Protein AF-0000000072564498 (afdb_homodimer)

Nearest PDB structures (foldseek):
  2g3o-assembly3_F  TM=2.059E-01  e=1.051E-01  Pontellina plumata
  6itx-assembly1_B  TM=1.426E-01  e=1.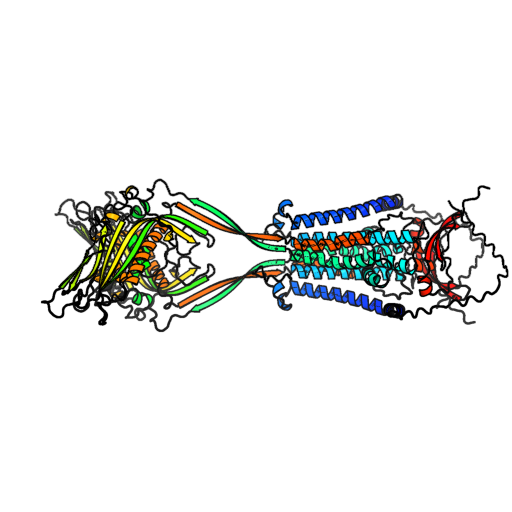597E+00  Duck adenovirus 1
  6itx-assembly2_D  TM=1.940E-01  e=3.399E+00  Duck adenovirus 1
  6itx-assembly2_D  TM=1.901E-01  e=4.416E+00  Duck adenovirus 1
  6itx-assembly1_B  TM=1.426E-01  e=2.541E+00  Duck adenovirus 1

Foldseek 3Di:
DDDDDPPPPPDPDDPDDPPPPPPPPPPVPPCPPVVVVVVVCQVPVQVVVVVLLVVLVVLLVVLLVVLLCLQPPVVVVVDVQAWFQDPDPVPNDPDYPLNVLVVSLVSNLVSLLLNLLVLLLLLLLPLQADPDLVSFDALQQSVLSQCCSPDLVSLCVCLPVHDDPLSVQLSVLSVLSVCLSVLQSVQKDKDWDKDKDKDWAAFDPVDQQQQPLLPPVFAPPDDPAGARPLLVVLLLCLLVVHFFFFAPPFADLQKKKKWKGKFKFKAKDKDWAADPLQFQAADPDQVSKDKDKDWDDDPDPPFDIDIDMWIHHQQTWFKWKFKAQGPQDFFWGIKIKMKGWALRVPPDDRTIIMIMIMTMGIFIWMWMDRHRHGIFTDNVVGDRGTPVSNPVPSPCVSCCRHRPNRVNHLRGATWGDHDPHDIRRVVRSSSDSLLDDSSNDDRVSSNVSVRSSRRSSVSSSCNVCVSRITMMMMGIDIIITMRGDSVSSVSVVSSVSSSCSSNPVRPDRDNCLSNVRPDVVVVCVQDDAAADDPPDDPVNSRQWTKHWDFDQPPVRRTDIHIYTHNDSDPPPPDDPPPD/DDDDDPPPPPDPDDPDDPPPPPPPPPPPPDCPPVVVVVVVCQVPVQVVVVVLLVVLVVLLVVLLVVLLCLQPPVVVVVDVQAWFQDPDPVPNDPDYPLNVLVVSLVSNLVSLLVNLLVLLLLLLLPLQADPDLVSFDALQQSVLSQCCSPDLVSLCVCLPVHDDPLSNLLSVLSVLSVCLSVLQSVQKDKDWDKDKDKDWAAFDPVDQQAQPLQCPVFVPDDDPATARVLLVVLLLCLLVVHFFFFAPPFADLQKKKKWKGKFKFKDKDKDWAADPLQFQAADPDQVSKDKDKDWDDDPDPPFDIDIDMWIHHQQTWQKWKFKAQGPPDFFWGIKIKMKGWALRVPPDDRTIIMIMIMTMGIFIWMWMDRHRHGIFTDNVVGDRGTPVSNPPPNPCVSCCRHRPNRVNHLRGATWGDHDPHDIRRVVRSSSDSLLDDSSNDDRVSSNVSVRSSRRSSVSSSCNVCVSRITMMMMGIDIIITMRGDSVSSVSVVSSVSSSCSSNPVRPDRDNCVSNVRPDVVVVCVQDDEAPDDPPDDPVNSRQWTKHWDFDQPPVRDTGIHIYTHNDSDPPPDDDPPPD

Solvent-accessible surface area (backbone atoms only — not comparable to full-atom values): 59892 Å² total; per-residue (Å²): 122,53,39,57,76,82,78,80,76,78,75,81,75,83,79,77,75,81,76,71,79,69,77,70,76,72,71,77,68,67,82,44,69,65,51,54,51,49,52,49,42,68,73,42,30,41,63,52,54,49,52,52,53,50,50,38,52,47,52,37,50,49,37,50,50,52,51,52,38,52,40,72,42,47,72,80,70,75,49,63,50,57,43,38,54,63,82,47,81,84,71,42,65,67,61,34,55,61,28,52,46,39,50,41,40,50,51,33,47,53,36,44,50,53,50,26,27,49,18,39,45,35,35,46,34,46,26,33,47,42,92,50,81,85,45,52,37,32,38,44,53,50,31,50,39,42,33,41,35,49,33,72,67,41,25,59,51,30,59,78,72,53,89,50,69,48,51,32,52,16,37,54,24,54,61,52,36,67,48,42,40,30,47,44,46,49,25,52,45,77,42,76,39,77,42,77,49,74,48,77,44,71,40,45,76,88,45,55,71,58,27,43,52,60,35,64,70,19,47,52,70,44,44,87,44,54,40,54,54,52,50,51,22,19,31,42,36,37,56,61,70,48,48,48,37,29,41,94,79,32,92,41,80,50,19,33,37,42,28,54,33,63,35,54,48,46,51,53,46,50,46,81,38,85,40,89,83,45,66,20,31,70,47,96,47,90,87,56,60,43,75,48,79,48,63,48,81,70,86,44,95,78,39,73,69,50,65,42,61,31,25,10,31,94,62,18,27,24,26,23,32,34,56,31,43,44,45,98,52,72,17,45,48,25,34,41,33,32,39,32,34,28,23,69,74,42,90,55,84,69,45,34,30,26,34,33,42,28,45,28,30,33,24,38,31,36,37,37,28,49,10,36,31,51,49,43,71,43,73,85,60,53,41,74,37,51,60,82,63,47,43,79,60,46,49,64,56,52,28,24,40,35,42,92,35,37,82,47,20,76,57,42,40,55,22,23,57,31,85,96,34,28,43,52,24,54,80,31,60,54,52,38,48,54,33,37,72,60,28,65,46,49,39,62,58,38,24,51,49,53,30,46,15,38,45,33,27,38,46,50,38,48,47,68,34,59,64,56,22,36,36,34,37,34,39,54,45,78,44,43,27,55,40,57,46,62,74,37,57,61,52,56,49,38,54,49,49,19,41,50,33,27,34,56,97,16,82,49,83,60,39,63,89,62,38,68,69,64,22,65,65,68,44,12,54,25,23,39,44,37,75,56,62,89,80,59,47,72,72,60,49,32,70,15,36,34,35,41,41,80,40,63,45,96,86,66,50,74,41,58,34,34,36,34,36,89,60,90,73,79,81,64,68,22,66,67,76,84,121,126,53,46,58,76,82,78,77,78,79,75,80,80,80,80,79,76,80,78,73,81,70,80,72,76,71,73,78,68,67,82,45,69,63,52,51,52,50,51,47,42,67,74,42,31,38,63,53,53,48,50,51,54,50,49,39,52,47,52,36,50,49,37,49,49,52,52,50,38,52,41,73,42,46,72,78,70,75,49,61,48,57,42,39,56,61,83,49,78,84,69,42,66,67,62,32,54,60,28,52,46,38,49,43,40,49,50,32,46,53,34,42,51,51,49,27,28,50,18,38,44,33,34,45,34,47,26,33,47,42,91,49,79,86,43,52,36,30,38,44,54,50,31,50,38,42,33,41,33,48,32,74,68,39,25,60,50,31,58,78,73,53,87,52,68,47,51,32,53,16,34,54,24,54,61,52,36,67,49,43,40,30,47,44,48,50,24,54,45,79,42,78,40,79,44,77,49,73,47,77,43,71,39,44,79,88,43,54,71,56,34,43,53,59,32,64,72,22,48,50,66,47,42,88,44,51,40,53,54,58,48,51,23,18,32,43,34,36,56,60,70,48,49,46,37,28,40,93,78,31,92,40,80,49,20,34,37,43,29,54,34,64,35,55,49,45,51,53,45,51,46,82,39,86,40,89,82,45,66,19,31,70,47,96,47,89,86,57,60,41,75,48,79,48,65,48,81,71,87,43,95,78,41,72,70,49,67,43,62,30,26,9,29,96,61,18,27,24,26,23,32,34,54,31,44,42,47,97,52,73,18,46,49,25,34,41,35,31,39,32,34,29,23,69,74,42,90,55,85,68,45,36,30,28,33,34,42,27,45,28,30,32,24,38,32,37,38,38,27,51,10,36,31,52,50,42,71,41,72,88,60,54,40,74,37,51,60,83,66,46,43,86,57,48,49,67,54,54,30,24,39,35,42,91,35,36,84,47,21,75,58,41,42,53,21,22,57,32,83,95,35,30,43,53,24,56,80,30,63,52,52,39,48,55,31,35,70,60,30,66,47,50,38,62,56,40,26,50,48,54,30,48,16,38,45,34,28,38,46,50,34,50,45,68,32,59,63,52,21,37,36,34,37,34,39,54,46,77,43,42,26,55,42,55,45,60,75,37,57,61,53,57,52,39,55,50,48,19,40,49,33,28,35,58,96,17,82,49,82,59,38,63,88,62,37,68,69,64,24,67,65,67,45,12,54,25,22,38,45,38,75,56,63,89,79,59,48,73,72,61,48,31,70,16,36,34,36,39,42,79,40,64,43,96,88,65,52,75,40,58,34,36,36,34,35,89,59,91,73,82,80,59,60,19,66,72,77,84,119

Secondary structure (DSSP, 8-state):
--------------------------------HHHHHHHHHHHTHHHHHHHHHHHHHHHHHHHHHHHHHHHH-GGGG--GGGTB--S-TTS--S--HHHHHHHHHHHHHHHHHHHHHHHHHHHHHHHHS-SSGGG-EEHHHHHHHHHHHH-HHHHHHHHHH-S-HHHHHHHHHHHHGGGHHHHHHHTEEEEEEEEEEEEEEPPPTTS-TTHIIIIIIH---BTTB---HHHHHHHHHHHTTPPPBPPTT--STTEEEEEEEEEEEEEEEEEEE--TT-TTS--SSGGG--EEEEEPPPSSTTPPP-EEEEE-SSS-B-EEEEEEE--SSTTEEEEEEEEEETTSSS--S--PEEEEEEEEEEEEEEEEEETTSPPEEEEEEEEEPPGGGS-TTS-SHHHHTTSTTGGG-TT-EEE-EETTTEEGGGG-HHHHHHH-GGG---HHHHHHHHHHHHHHHHHHHHHH-GGGSEEEEEEEEEEEEEEE-GGGGGGGHHHHHHHHHHHTTT-----TTT---S-HHHHHHT-S-BT--TT--HHHHHHSEEEEEEEE-TTS-EEEEEEEESS------------/--------------------------------HHHHHHHHHHHTHHHHHHHHHHHHHHHHHHHHHHHHHHHH-GGGG--GGGTB--S-TTT--S--HHHHHHHHHHHHHHHHHHHHHHHHHHHHHHHHS-SSGGG-EEHHHHHHHHHHHH-HHHHHHHHHH-S-HHHHHHHHHHHHGGGHHHHHHHTEEEEEEEEEEEEEEPPPTTS-TTHHHHHHHH---BTTB---HHHHHHHHHHHTTPPPBPPTT--STTEEEEEEEEEEEEEEEEEEE--TT-TTS--SSGGG-EEEEEEPPPSSTTPPP-EEEEEESSS-B-EEEEEEE--SSTTEEEEEEEEEETTSSS--S--PEEEEEEEEEEEEEEEEEETTSPPEEEEEEEEEPPTTTS-TTS-SHHHHTTSTTGGG-TT-EEE-EETTTEEGGGG-HHHHHHH-GGG---HHHHHHHHHHHHHHHHHHHHHH-GGGSEEEEEEEEEEEEEEE-GGGGGGGHHHHHHHHHHHTTT-----TTT---S-HHHHHHT-S-BT--TT--HHHHHTSEEEEEEEE-TTS-EEEEEEEESS------------

pLDDT: mean 77.88, std 19.42, range [18.39, 97.25]

Structure (mmCIF, N/CA/C/O backbone):
data_AF-0000000072564498-model_v1
#
loop_
_entity.id
_entity.type
_entity.pdbx_description
1 polymer 'Uncharacterized protein'
#
loop_
_atom_site.group_PDB
_atom_site.id
_atom_site.type_symbol
_atom_site.label_atom_id
_atom_site.label_alt_id
_atom_site.label_comp_id
_atom_site.label_asym_id
_atom_site.label_entity_id
_atom_site.label_seq_id
_atom_site.pdbx_PDB_ins_code
_atom_site.Cartn_x
_atom_site.Cartn_y
_atom_site.Cartn_z
_atom_site.occupancy
_atom_site.B_iso_or_equiv
_atom_site.auth_seq_id
_atom_site.auth_comp_id
_atom_site.auth_asym_id
_atom_site.auth_atom_id
_atom_site.pdbx_PDB_model_num
ATOM 1 N N . MET A 1 1 ? -10.602 -79.812 -14.703 1 20.38 1 MET A N 1
ATOM 2 C CA . MET A 1 1 ? -9.602 -79.5 -15.727 1 20.38 1 MET A CA 1
ATOM 3 C C . MET A 1 1 ? -10.039 -80 -17.094 1 20.38 1 MET A C 1
ATOM 5 O O . MET A 1 1 ? -10.062 -81.25 -17.312 1 20.38 1 MET A O 1
ATOM 9 N N . GLN A 1 2 ? -11.047 -79.375 -17.734 1 21.17 2 GLN A N 1
ATOM 10 C CA . GLN A 1 2 ? -11.906 -80 -18.75 1 21.17 2 GLN A CA 1
ATOM 11 C C . GLN A 1 2 ? -11.125 -80.25 -20.031 1 21.17 2 GLN A C 1
ATOM 13 O O . GLN A 1 2 ? -10.43 -79.375 -20.547 1 21.17 2 GLN A O 1
ATOM 18 N N . TYR A 1 3 ? -10.672 -81.5 -20.203 1 21.73 3 TYR A N 1
ATOM 19 C CA . TYR A 1 3 ? -9.852 -82.062 -21.297 1 21.73 3 TYR A CA 1
ATOM 20 C C . TYR A 1 3 ? -10.664 -82.125 -22.594 1 21.73 3 TYR A C 1
ATOM 22 O O . TYR A 1 3 ? -11.805 -82.562 -22.578 1 21.73 3 TYR A O 1
ATOM 30 N N . ILE A 1 4 ? -10.586 -81.188 -23.547 1 24.08 4 ILE A N 1
ATOM 31 C CA . ILE A 1 4 ? -11.391 -81.25 -24.766 1 24.08 4 ILE A CA 1
ATOM 32 C C . ILE A 1 4 ? -10.789 -82.25 -25.734 1 24.08 4 ILE A C 1
ATOM 34 O O . ILE A 1 4 ? -9.586 -82.188 -26.016 1 24.08 4 ILE A O 1
ATOM 38 N N . THR A 1 5 ? -11.289 -83.438 -25.797 1 21.02 5 THR A N 1
ATOM 39 C CA . THR A 1 5 ? -10.891 -84.375 -26.859 1 21.02 5 THR A CA 1
ATOM 40 C C . THR A 1 5 ? -11.469 -83.938 -28.203 1 21.02 5 THR A C 1
ATOM 42 O O . THR A 1 5 ? -12.672 -83.688 -28.312 1 21.02 5 THR A O 1
ATOM 45 N N . ILE A 1 6 ? -10.734 -83.312 -29.078 1 21.02 6 ILE A N 1
ATOM 46 C CA . ILE A 1 6 ? -11.086 -82.938 -30.438 1 21.02 6 ILE A CA 1
ATOM 47 C C . ILE A 1 6 ? -11.25 -84.125 -31.328 1 21.02 6 ILE A C 1
ATOM 49 O O . ILE A 1 6 ? -10.289 -84.875 -31.594 1 21.02 6 ILE A O 1
ATOM 53 N N . ASP A 1 7 ? -12.336 -85 -31.125 1 19.97 7 ASP A N 1
ATOM 54 C CA . ASP A 1 7 ? -12.555 -86.062 -32.062 1 19.97 7 ASP A CA 1
ATOM 55 C C . ASP A 1 7 ? -12.766 -85.562 -33.469 1 19.97 7 ASP A C 1
ATOM 57 O O . ASP A 1 7 ? -13.617 -84.688 -33.719 1 19.97 7 ASP A O 1
ATOM 61 N N . SER A 1 8 ? -11.781 -85.688 -34.375 1 20 8 SER A N 1
ATOM 62 C CA . SER A 1 8 ? -11.695 -85.438 -35.812 1 20 8 SER A CA 1
ATOM 63 C C . SER A 1 8 ? -12.648 -86.375 -36.594 1 20 8 SER A C 1
ATOM 65 O O . SER A 1 8 ? -12.258 -87.438 -37.062 1 20 8 SER A O 1
ATOM 67 N N . CYS A 1 9 ? -13.852 -86.688 -36.094 1 20.2 9 CYS A N 1
ATOM 68 C CA . CYS A 1 9 ? -14.547 -87.562 -37.062 1 20.2 9 CYS A CA 1
ATOM 69 C C . CYS A 1 9 ? -14.828 -86.812 -38.375 1 20.2 9 CYS A C 1
ATOM 71 O O . CYS A 1 9 ? -15.625 -85.875 -38.375 1 20.2 9 CYS A O 1
ATOM 73 N N . PHE A 1 10 ? -13.898 -86.625 -39.344 1 19.61 10 PHE A N 1
ATOM 74 C CA . PHE A 1 10 ? -14 -86.188 -40.719 1 19.61 10 PHE A CA 1
ATOM 75 C C . PHE A 1 10 ? -14.984 -87.062 -41.531 1 19.61 10 PHE A C 1
ATOM 77 O O . PHE A 1 10 ? -14.586 -87.875 -42.312 1 19.61 10 PHE A O 1
ATOM 84 N N . ASP A 1 11 ? -16.109 -87.5 -40.938 1 18.75 11 ASP A N 1
ATOM 85 C CA . ASP A 1 11 ? -16.875 -88.25 -41.906 1 18.75 11 ASP A CA 1
ATOM 86 C C . ASP A 1 11 ? -17.312 -87.438 -43.094 1 18.75 11 ASP A C 1
ATOM 88 O O . ASP A 1 11 ? -17.594 -86.25 -42.938 1 18.75 11 ASP A O 1
ATOM 92 N N . HIS A 1 12 ? -17.125 -87.938 -44.438 1 19.89 12 HIS A N 1
ATOM 93 C CA . HIS A 1 12 ? -17.266 -87.562 -45.844 1 19.89 12 HIS A CA 1
ATOM 94 C C . HIS A 1 12 ? -18.719 -87.25 -46.188 1 19.89 12 HIS A C 1
ATOM 96 O O . HIS A 1 12 ? -19.047 -87 -47.375 1 19.89 12 HIS A O 1
ATOM 102 N N . GLY A 1 13 ? -19.75 -87.438 -45.312 1 19.31 13 GLY A N 1
ATOM 103 C CA . GLY A 1 13 ? -20.984 -87.75 -46.031 1 19.31 13 GLY A CA 1
ATOM 104 C C . GLY A 1 13 ? -21.453 -86.625 -46.906 1 19.31 13 GLY A C 1
ATOM 105 O O . GLY A 1 13 ? -20.953 -85.5 -46.781 1 19.31 13 GLY A O 1
ATOM 106 N N . HIS A 1 14 ? -22.281 -86.875 -48 1 20.45 14 HIS A N 1
ATOM 107 C CA . HIS A 1 14 ? -22.906 -86.312 -49.219 1 20.45 14 HIS A CA 1
ATOM 108 C C . HIS A 1 14 ? -23.875 -85.188 -48.844 1 20.45 14 HIS A C 1
ATOM 110 O O . HIS A 1 14 ? -25.031 -85.438 -48.531 1 20.45 14 HIS A O 1
ATOM 116 N N . ILE A 1 15 ? -23.672 -84.312 -47.906 1 19.33 15 ILE A N 1
ATOM 117 C CA . ILE A 1 15 ? -24.766 -83.438 -47.625 1 19.33 15 ILE A CA 1
ATOM 118 C C . ILE A 1 15 ? -25.141 -82.625 -48.875 1 19.33 15 ILE A C 1
ATOM 120 O O . ILE A 1 15 ? -24.266 -82.062 -49.531 1 19.33 15 ILE A O 1
ATOM 124 N N . SER A 1 16 ? -26.375 -82.875 -49.406 1 19.5 16 SER A N 1
ATOM 125 C CA . SER A 1 16 ? -27.125 -82.312 -50.531 1 19.5 16 SER A CA 1
ATOM 126 C C . SER A 1 16 ? -27.109 -80.812 -50.562 1 19.5 16 SER A C 1
ATOM 128 O O . SER A 1 16 ? -26.875 -80.188 -49.531 1 19.5 16 SER A O 1
ATOM 130 N N . SER A 1 17 ? -27.188 -80.188 -51.844 1 19.58 17 SER A N 1
ATOM 131 C CA . SER A 1 17 ? -26.938 -78.938 -52.562 1 19.58 17 SER A CA 1
ATOM 132 C C . SER A 1 17 ? -27.922 -77.812 -52.156 1 19.58 17 SER A C 1
ATOM 134 O O . SER A 1 17 ? -28.094 -76.875 -52.875 1 19.58 17 SER A O 1
ATOM 136 N N . TRP A 1 18 ? -28.719 -77.938 -51.062 1 20.91 18 TRP A N 1
ATOM 137 C CA . TRP A 1 18 ? -29.75 -76.875 -51.156 1 20.91 18 TRP A CA 1
ATOM 138 C C . TRP A 1 18 ? -29.109 -75.5 -51.344 1 20.91 18 TRP A C 1
ATOM 140 O O . TRP A 1 18 ? -28.125 -75.188 -50.656 1 20.91 18 TRP A O 1
ATOM 150 N N . ALA A 1 19 ? -29.391 -74.938 -52.531 1 20.05 19 ALA A N 1
ATOM 151 C CA . ALA A 1 19 ? -29.031 -73.625 -53.188 1 20.05 19 ALA A CA 1
ATOM 152 C C . ALA A 1 19 ? -29.344 -72.438 -52.281 1 20.05 19 ALA A C 1
ATOM 154 O O . ALA A 1 19 ? -30.516 -72.062 -52.156 1 20.05 19 ALA A O 1
ATOM 155 N N . ARG A 1 20 ? -29.25 -72.562 -50.938 1 21.84 20 ARG A N 1
ATOM 156 C CA . ARG A 1 20 ? -29.719 -71.312 -50.25 1 21.84 20 ARG A CA 1
ATOM 157 C C . ARG A 1 20 ? -29.047 -70.062 -50.812 1 21.84 20 ARG A C 1
ATOM 159 O O . ARG A 1 20 ? -27.828 -70 -50.906 1 21.84 20 ARG A O 1
ATOM 166 N N . SER A 1 21 ? -29.781 -69.375 -51.781 1 20.39 21 SER A N 1
ATOM 167 C CA . SER A 1 21 ? -29.516 -68.062 -52.312 1 20.39 21 SER A CA 1
ATOM 168 C C . SER A 1 21 ? -29.109 -67.062 -51.219 1 20.39 21 SER A C 1
ATOM 170 O O . SER A 1 21 ? -29.906 -66.75 -50.344 1 20.39 21 SER A O 1
ATOM 172 N N . SER A 1 22 ? -28.016 -67.312 -50.656 1 19.55 22 SER A N 1
ATOM 173 C CA . SER A 1 22 ? -27.5 -66.438 -49.625 1 19.55 22 SER A CA 1
ATOM 174 C C . SER A 1 22 ? -27.406 -65 -50.156 1 19.55 22 SER A C 1
ATOM 176 O O . SER A 1 22 ? -26.672 -64.75 -51.125 1 19.55 22 SER A O 1
ATOM 178 N N . ILE A 1 23 ? -28.547 -64.25 -50.188 1 20.84 23 ILE A N 1
ATOM 179 C CA . ILE A 1 23 ? -28.531 -62.812 -50.438 1 20.84 23 ILE A CA 1
ATOM 180 C C . ILE A 1 23 ? -27.406 -62.156 -49.656 1 20.84 23 ILE A C 1
ATOM 182 O O . ILE A 1 23 ? -27.391 -62.188 -48.438 1 20.84 23 ILE A O 1
ATOM 186 N N . THR A 1 24 ? -26.219 -62.312 -50.188 1 21.09 24 THR A N 1
ATOM 187 C CA . THR A 1 24 ? -25.047 -61.562 -49.75 1 21.09 24 THR A CA 1
ATOM 188 C C . THR A 1 24 ? -25.359 -60.062 -49.688 1 21.09 24 THR A C 1
ATOM 190 O O . THR A 1 24 ? -25.625 -59.438 -50.688 1 21.09 24 THR A O 1
ATOM 193 N N . LEU A 1 25 ? -26.234 -59.688 -48.688 1 21.72 25 LEU A N 1
ATOM 194 C CA . LEU A 1 25 ? -26.328 -58.25 -48.5 1 21.72 25 LEU A CA 1
ATOM 195 C C . LEU A 1 25 ? -24.953 -57.594 -48.594 1 21.72 25 LEU A C 1
ATOM 197 O O . LEU A 1 25 ? -24.047 -57.938 -47.844 1 21.72 25 LEU A O 1
ATOM 201 N N . CYS A 1 26 ? -24.531 -57.281 -49.781 1 23.16 26 CYS A N 1
ATOM 202 C CA . CYS A 1 26 ? -23.469 -56.312 -50.156 1 23.16 26 CYS A CA 1
ATOM 203 C C . CYS A 1 26 ? -23.5 -55.094 -49.219 1 23.16 26 CYS A C 1
ATOM 205 O O . CYS A 1 26 ? -24.375 -54.25 -49.375 1 23.16 26 CYS A O 1
ATOM 207 N N . CYS A 1 27 ? -23.453 -55.312 -47.938 1 26.12 27 CYS A N 1
ATOM 208 C CA . CYS A 1 27 ? -23.234 -54.094 -47.156 1 26.12 27 CYS A CA 1
ATOM 209 C C . CYS A 1 27 ? -22.234 -53.188 -47.844 1 26.12 27 CYS A C 1
ATOM 211 O O . CYS A 1 27 ? -21.094 -53.594 -48.125 1 26.12 27 CYS A O 1
ATOM 213 N N . SER A 1 28 ? -22.594 -52.406 -48.812 1 27.97 28 SER A N 1
ATOM 214 C CA . SER A 1 28 ? -21.891 -51.25 -49.344 1 27.97 28 SER A CA 1
ATOM 215 C C . SER A 1 28 ? -21.125 -50.531 -48.25 1 27.97 28 SER A C 1
ATOM 217 O O . SER A 1 28 ? -21.719 -49.812 -47.406 1 27.97 28 SER A O 1
ATOM 219 N N . HIS A 1 29 ? -20.266 -51.188 -47.562 1 30.09 29 HIS A N 1
ATOM 220 C CA . HIS A 1 29 ? -19.375 -50.5 -46.625 1 30.09 29 HIS A CA 1
ATOM 221 C C . HIS A 1 29 ? -18.719 -49.281 -47.281 1 30.09 29 HIS A C 1
ATOM 223 O O . HIS A 1 29 ? -18.109 -49.406 -48.344 1 30.09 29 HIS A O 1
ATOM 229 N N . ARG A 1 30 ? -19.312 -48.156 -47.219 1 36.09 30 ARG A N 1
ATOM 230 C CA . ARG A 1 30 ? -18.641 -46.875 -47.469 1 36.09 30 ARG A CA 1
ATOM 231 C C . ARG A 1 30 ? -17.156 -46.969 -47.094 1 36.09 30 ARG A C 1
ATOM 233 O O . ARG A 1 30 ? -16.812 -47.438 -46 1 36.09 30 ARG A O 1
ATOM 240 N N . PRO A 1 31 ? -16.328 -46.969 -48.031 1 42.12 31 PRO A N 1
ATOM 241 C CA . PRO A 1 31 ? -14.898 -46.938 -47.719 1 42.12 31 PRO A CA 1
ATOM 242 C C . PRO A 1 31 ? -14.547 -45.969 -46.594 1 42.12 31 PRO A C 1
ATOM 244 O O . PRO A 1 31 ? -14.664 -44.75 -46.781 1 42.12 31 PRO A O 1
ATOM 247 N N . ASP A 1 32 ? -14.945 -46.125 -45.344 1 42.97 32 ASP A N 1
ATOM 248 C CA . ASP A 1 32 ? -14.867 -45.219 -44.219 1 42.97 32 ASP A CA 1
ATOM 249 C C . ASP A 1 32 ? -13.469 -44.625 -44.094 1 42.97 32 ASP A C 1
ATOM 251 O O . ASP A 1 32 ? -12.477 -45.25 -44.438 1 42.97 32 ASP A O 1
ATOM 255 N N . ALA A 1 33 ? -13.391 -43.219 -44.219 1 51.06 33 ALA A N 1
ATOM 256 C CA . ALA A 1 33 ? -12.219 -42.375 -44 1 51.06 33 ALA A CA 1
ATOM 257 C C . ALA A 1 33 ? -11.203 -43.094 -43.125 1 51.06 33 ALA A C 1
ATOM 259 O O . ALA A 1 33 ? -9.992 -42.969 -43.312 1 51.06 33 ALA A O 1
ATOM 260 N N . MET A 1 34 ? -11.672 -43.781 -42.281 1 53.41 34 MET A N 1
ATOM 261 C CA . MET A 1 34 ? -10.789 -44.531 -41.375 1 53.41 34 MET A CA 1
ATOM 262 C C . MET A 1 34 ? -10.086 -45.656 -42.094 1 53.41 34 MET A C 1
ATOM 264 O O . MET A 1 34 ? -8.938 -45.969 -41.781 1 53.41 34 MET A O 1
ATOM 268 N N . ASP A 1 35 ? -10.812 -46.219 -43.125 1 54.81 35 ASP A N 1
ATOM 269 C CA . ASP A 1 35 ? -10.164 -47.25 -43.906 1 54.81 35 ASP A CA 1
ATOM 270 C C . ASP A 1 35 ? -9.055 -46.688 -44.781 1 54.81 35 ASP A C 1
ATOM 272 O O . ASP A 1 35 ? -7.988 -47.281 -44.938 1 54.81 35 ASP A O 1
ATOM 276 N N . PHE A 1 36 ? -9.352 -45.531 -45.312 1 57.78 36 PHE A N 1
ATOM 277 C CA . PHE A 1 36 ? -8.297 -44.875 -46.062 1 57.78 36 PHE A CA 1
ATOM 278 C C . PHE A 1 36 ? -7.09 -44.562 -45.188 1 57.78 36 PHE A C 1
ATOM 280 O O . PHE A 1 36 ? -5.949 -44.812 -45.594 1 57.78 36 PHE A O 1
ATOM 287 N N . PHE A 1 37 ? -7.359 -44.062 -44.031 1 62.25 37 PHE A N 1
ATOM 288 C CA . PHE A 1 37 ? -6.266 -43.719 -43.125 1 62.25 37 PHE A CA 1
ATOM 289 C C . PHE A 1 37 ? -5.488 -44.938 -42.688 1 62.25 37 PHE A C 1
ATOM 291 O O . PHE A 1 37 ? -4.258 -44.906 -42.625 1 62.25 37 PHE A O 1
ATOM 298 N N . THR A 1 38 ? -6.215 -45.969 -42.562 1 63.09 38 THR A N 1
ATOM 299 C CA . THR A 1 38 ? -5.551 -47.219 -42.156 1 63.09 38 THR A CA 1
ATOM 300 C C . THR A 1 38 ? -4.742 -47.781 -43.312 1 63.09 38 THR A C 1
ATOM 302 O O . THR A 1 38 ? -3.637 -48.281 -43.125 1 63.09 38 THR A O 1
ATOM 305 N N . ARG A 1 39 ? -5.266 -47.719 -44.531 1 63.72 39 ARG A N 1
ATOM 306 C CA . ARG A 1 39 ? -4.527 -48.188 -45.688 1 63.72 39 ARG A CA 1
ATOM 307 C C . ARG A 1 39 ? -3.295 -47.312 -45.969 1 63.72 39 ARG A C 1
ATOM 309 O O . ARG A 1 39 ? -2.223 -47.844 -46.281 1 63.72 39 ARG A O 1
ATOM 316 N N . PHE A 1 40 ? -3.527 -46.062 -45.812 1 69.62 40 PHE A N 1
ATOM 317 C CA . PHE A 1 40 ? -2.412 -45.125 -46 1 69.62 40 PHE A CA 1
ATOM 318 C C . PHE A 1 40 ? -1.339 -45.375 -44.938 1 69.62 40 PHE A C 1
ATOM 320 O O . PHE A 1 40 ? -0.149 -45.406 -45.25 1 69.62 40 PHE A O 1
ATOM 327 N N . TYR A 1 41 ? -1.776 -45.562 -43.75 1 67.81 41 TYR A N 1
ATOM 328 C CA . TYR A 1 41 ? -0.827 -45.812 -42.656 1 67.81 41 TYR A CA 1
ATOM 329 C C . TYR A 1 41 ? -0.068 -47.125 -42.906 1 67.81 41 TYR A C 1
ATOM 331 O O . TYR A 1 41 ? 1.14 -47.188 -42.656 1 67.81 41 TYR A O 1
ATOM 339 N N . THR A 1 42 ? -0.736 -48.062 -43.406 1 67.12 42 THR A N 1
ATOM 340 C CA . THR A 1 42 ? -0.085 -49.344 -43.625 1 67.12 42 THR A CA 1
ATOM 341 C C . THR A 1 42 ? 0.891 -49.281 -44.812 1 67.12 42 THR A C 1
ATOM 343 O O . THR A 1 42 ? 1.95 -49.906 -44.781 1 67.12 42 THR A O 1
ATOM 346 N N . ALA A 1 43 ? 0.514 -48.438 -45.812 1 66.19 43 ALA A N 1
ATOM 347 C CA . ALA A 1 43 ? 1.39 -48.344 -47 1 66.19 43 ALA A CA 1
ATOM 348 C C . ALA A 1 43 ? 2.604 -47.469 -46.688 1 66.19 43 ALA A C 1
ATOM 350 O O . ALA A 1 43 ? 3.705 -47.719 -47.156 1 66.19 43 ALA A O 1
ATOM 351 N N . TYR A 1 44 ? 2.402 -46.469 -45.938 1 78.62 44 TYR A N 1
ATOM 352 C CA . TYR A 1 44 ? 3.475 -45.5 -45.656 1 78.62 44 TYR A CA 1
ATOM 353 C C . TYR A 1 44 ? 3.771 -45.469 -44.156 1 78.62 44 TYR A C 1
ATOM 355 O O . TYR A 1 44 ? 3.938 -44.375 -43.594 1 78.62 44 TYR A O 1
ATOM 363 N N . SER A 1 45 ? 3.867 -46.531 -43.625 1 82.06 45 SER A N 1
ATOM 364 C CA . SER A 1 45 ? 4.02 -46.625 -42.156 1 82.06 45 SER A CA 1
ATOM 365 C C . SER A 1 45 ? 5.34 -46 -41.719 1 82.06 45 SER A C 1
ATOM 367 O O . SER A 1 45 ? 5.371 -45.25 -40.75 1 82.06 45 SER A O 1
ATOM 369 N N . ARG A 1 46 ? 6.375 -46.188 -42.406 1 86.81 46 ARG A N 1
ATOM 370 C CA . ARG A 1 46 ? 7.676 -45.688 -41.969 1 86.81 46 ARG A CA 1
ATOM 371 C C . ARG A 1 46 ? 7.75 -44.156 -42.031 1 86.81 46 ARG A C 1
ATOM 373 O O . ARG A 1 46 ? 8.086 -43.5 -41.062 1 86.81 46 ARG A O 1
ATOM 380 N N . PRO A 1 47 ? 7.348 -43.531 -43.156 1 88.12 47 PRO A N 1
ATOM 381 C CA . PRO A 1 47 ? 7.395 -42.062 -43.188 1 88.12 47 PRO A CA 1
ATOM 382 C C . PRO A 1 47 ? 6.465 -41.406 -42.156 1 88.12 47 PRO A C 1
ATOM 384 O O . PRO A 1 47 ? 6.785 -40.375 -41.594 1 88.12 47 PRO A O 1
ATOM 387 N N . VAL A 1 48 ? 5.363 -41.938 -41.875 1 83.94 48 VAL A N 1
ATOM 388 C CA . VAL A 1 48 ? 4.438 -41.375 -40.906 1 83.94 48 VAL A CA 1
ATOM 389 C C . VAL A 1 48 ? 5.07 -41.438 -39.5 1 83.94 48 VAL A C 1
ATOM 391 O O . VAL A 1 48 ? 4.973 -40.469 -38.75 1 83.94 48 VAL A O 1
ATOM 394 N N . LYS A 1 49 ? 5.691 -42.5 -39.219 1 87.12 49 LYS A N 1
ATOM 395 C CA . LYS A 1 49 ? 6.348 -42.625 -37.906 1 87.12 49 LYS A CA 1
ATOM 396 C C . LYS A 1 49 ? 7.516 -41.656 -37.781 1 87.12 49 LYS A C 1
ATOM 398 O O . LYS A 1 49 ? 7.773 -41.094 -36.719 1 87.12 49 LYS A O 1
ATOM 403 N N . VAL A 1 50 ? 8.133 -41.438 -38.875 1 89 50 VAL A N 1
ATOM 404 C CA . VAL A 1 50 ? 9.211 -40.438 -38.875 1 89 50 VAL A CA 1
ATOM 405 C C . VAL A 1 50 ? 8.641 -39.062 -38.656 1 89 50 VAL A C 1
ATOM 407 O O . VAL A 1 50 ? 9.188 -38.25 -37.875 1 89 50 VAL A O 1
ATOM 410 N N . ALA A 1 51 ? 7.535 -38.75 -39.312 1 89.69 51 ALA A N 1
ATOM 411 C CA . ALA A 1 51 ? 6.891 -37.438 -39.156 1 89.69 51 ALA A CA 1
ATOM 412 C C . ALA A 1 51 ? 6.43 -37.25 -37.719 1 89.69 51 ALA A C 1
ATOM 414 O O . ALA A 1 51 ? 6.539 -36.125 -37.188 1 89.69 51 ALA A O 1
ATOM 415 N N . ILE A 1 52 ? 5.98 -38.219 -37.031 1 86.75 52 ILE A N 1
ATOM 416 C CA . ILE A 1 52 ? 5.516 -38.125 -35.656 1 86.75 52 ILE A CA 1
ATOM 417 C C . ILE A 1 52 ? 6.703 -37.875 -34.719 1 86.75 52 ILE A C 1
ATOM 419 O O . ILE A 1 52 ? 6.633 -37.031 -33.844 1 86.75 52 ILE A O 1
ATOM 423 N N . SER A 1 53 ? 7.77 -38.531 -35.031 1 89.69 53 SER A N 1
ATOM 424 C CA . SER A 1 53 ? 8.945 -38.375 -34.188 1 89.69 53 SER A CA 1
ATOM 425 C C . SER A 1 53 ? 9.539 -36.969 -34.344 1 89.69 53 SER A C 1
ATOM 427 O O . SER A 1 53 ? 9.938 -36.344 -33.375 1 89.69 53 SER A O 1
ATOM 429 N N . ILE A 1 54 ? 9.461 -36.5 -35.531 1 92.12 54 ILE A N 1
ATOM 430 C CA . ILE A 1 54 ? 9.977 -35.156 -35.781 1 92.12 54 ILE A CA 1
ATOM 431 C C . ILE A 1 54 ? 9.039 -34.125 -35.156 1 92.12 54 ILE A C 1
ATOM 433 O O . ILE A 1 54 ? 9.492 -33.125 -34.594 1 92.12 54 ILE A O 1
ATOM 437 N N . SER A 1 55 ? 7.797 -34.312 -35.281 1 92.75 55 SER A N 1
ATOM 438 C CA . SER A 1 55 ? 6.828 -33.406 -34.688 1 92.75 55 SER A CA 1
ATOM 439 C C . SER A 1 55 ? 6.984 -33.344 -33.188 1 92.75 55 SER A C 1
ATOM 441 O O . SER A 1 55 ? 6.891 -32.281 -32.594 1 92.75 55 SER A O 1
ATOM 443 N N . LEU A 1 56 ? 7.203 -34.469 -32.594 1 92.31 56 LEU A N 1
ATOM 444 C CA . LEU A 1 56 ? 7.402 -34.5 -31.156 1 92.31 56 LEU A CA 1
ATOM 445 C C . LEU A 1 56 ? 8.68 -33.75 -30.766 1 92.31 56 LEU A C 1
ATOM 447 O O . LEU A 1 56 ? 8.695 -33 -29.797 1 92.31 56 LEU A O 1
ATOM 451 N N . ALA A 1 57 ? 9.68 -33.938 -31.562 1 93.38 57 ALA A N 1
ATOM 452 C CA . ALA A 1 57 ? 10.93 -33.219 -31.312 1 93.38 57 ALA A CA 1
ATOM 453 C C . ALA A 1 57 ? 10.742 -31.703 -31.453 1 93.38 57 ALA A C 1
ATOM 455 O O . ALA A 1 57 ? 11.289 -30.922 -30.672 1 93.38 57 ALA A O 1
ATOM 456 N N . LEU A 1 58 ? 9.891 -31.344 -32.375 1 95.12 58 LEU A N 1
ATOM 457 C CA . LEU A 1 58 ? 9.633 -29.922 -32.594 1 95.12 58 LEU A CA 1
ATOM 458 C C . LEU A 1 58 ? 8.797 -29.344 -31.453 1 95.12 58 LEU A C 1
ATOM 460 O O . LEU A 1 58 ? 9.016 -28.203 -31.031 1 95.12 58 LEU A O 1
ATOM 464 N N . VAL A 1 59 ? 7.836 -30.062 -30.969 1 94.25 59 VAL A N 1
ATOM 465 C CA . VAL A 1 59 ? 7.012 -29.609 -29.859 1 94.25 59 VAL A CA 1
ATOM 466 C C . VAL A 1 59 ? 7.879 -29.422 -28.625 1 94.25 59 VAL A C 1
ATOM 468 O O . VAL A 1 59 ? 7.707 -28.453 -27.875 1 94.25 59 VAL A O 1
ATOM 471 N N . ILE A 1 60 ? 8.805 -30.297 -28.438 1 95.19 60 ILE A N 1
ATOM 472 C CA . ILE A 1 60 ? 9.719 -30.188 -27.297 1 95.19 60 ILE A CA 1
ATOM 473 C C . ILE A 1 60 ? 10.586 -28.938 -27.469 1 95.19 60 ILE A C 1
ATOM 475 O O . ILE A 1 60 ? 10.734 -28.156 -26.531 1 95.19 60 ILE A O 1
ATOM 479 N N . LEU A 1 61 ? 11.102 -28.734 -28.688 1 95.44 61 LEU A N 1
ATOM 480 C CA . LEU A 1 61 ? 11.938 -27.578 -28.953 1 95.44 61 LEU A CA 1
ATOM 481 C C . LEU A 1 61 ? 11.148 -26.281 -28.766 1 95.44 61 LEU A C 1
ATOM 483 O O . LEU A 1 61 ? 11.656 -25.312 -28.203 1 95.44 61 LEU A O 1
ATOM 487 N N . PHE A 1 62 ? 9.953 -26.312 -29.188 1 95.88 62 PHE A N 1
ATOM 488 C CA . PHE A 1 62 ? 9.102 -25.141 -29.062 1 95.88 62 PHE A CA 1
ATOM 489 C C . PHE A 1 62 ? 8.82 -24.828 -27.594 1 95.88 62 PHE A C 1
ATOM 491 O O . PHE A 1 62 ? 8.828 -23.672 -27.188 1 95.88 62 PHE A O 1
ATOM 498 N N . ALA A 1 63 ? 8.539 -25.828 -26.844 1 95.75 63 ALA A N 1
ATOM 499 C CA . ALA A 1 63 ? 8.297 -25.625 -25.422 1 95.75 63 ALA A CA 1
ATOM 500 C C . ALA A 1 63 ? 9.539 -25.078 -24.719 1 95.75 63 ALA A C 1
ATOM 502 O O . ALA A 1 63 ? 9.438 -24.188 -23.875 1 95.75 63 ALA A O 1
ATOM 503 N N . TYR A 1 64 ? 10.711 -25.531 -25.156 1 96 64 TYR A N 1
ATOM 504 C CA . TYR A 1 64 ? 11.961 -25.016 -24.594 1 96 64 TYR A CA 1
ATOM 505 C C . TYR A 1 64 ? 12.148 -23.547 -24.938 1 96 64 TYR A C 1
ATOM 507 O O . TYR A 1 64 ? 12.445 -22.734 -24.047 1 96 64 TYR A O 1
ATOM 515 N N . ILE A 1 65 ? 11.875 -23.234 -26.109 1 95.69 65 ILE A N 1
ATOM 516 C CA . ILE A 1 65 ? 12.078 -21.859 -26.562 1 95.69 65 ILE A CA 1
ATOM 517 C C . ILE A 1 65 ? 11.125 -20.938 -25.812 1 95.69 65 ILE A C 1
ATOM 519 O O . ILE A 1 65 ? 11.531 -19.891 -25.312 1 95.69 65 ILE A O 1
ATOM 523 N N . LEU A 1 66 ? 9.938 -21.297 -25.703 1 96.06 66 LEU A N 1
ATOM 524 C CA . LEU A 1 66 ? 8.945 -20.453 -25.047 1 96.06 66 LEU A CA 1
ATOM 525 C C . LEU A 1 66 ? 9.25 -20.297 -23.562 1 96.06 66 LEU A C 1
ATOM 527 O O . LEU A 1 66 ? 9.109 -19.203 -23.016 1 96.06 66 LEU A O 1
ATOM 531 N N . LEU A 1 67 ? 9.688 -21.328 -22.953 1 96.31 67 LEU A N 1
ATOM 532 C CA . LEU A 1 67 ? 10.016 -21.25 -21.531 1 96.31 67 LEU A CA 1
ATOM 533 C C . LEU A 1 67 ? 11.25 -20.375 -21.312 1 96.31 67 LEU A C 1
ATOM 535 O O . LEU A 1 67 ? 11.281 -19.562 -20.391 1 96.31 67 LEU A O 1
ATOM 539 N N . ILE A 1 68 ? 12.211 -20.547 -22.172 1 95.31 68 ILE A N 1
ATOM 540 C CA . ILE A 1 68 ? 13.43 -19.766 -22.031 1 95.31 68 ILE A CA 1
ATOM 541 C C . ILE A 1 68 ? 13.125 -18.281 -22.297 1 95.31 68 ILE A C 1
ATOM 543 O O . ILE A 1 68 ? 13.562 -17.406 -21.547 1 95.31 68 ILE A O 1
ATOM 547 N N . VAL A 1 69 ? 12.312 -18 -23.234 1 95.19 69 VAL A N 1
ATOM 548 C CA . VAL A 1 69 ? 11.961 -16.625 -23.547 1 95.19 69 VAL A CA 1
ATOM 549 C C . VAL A 1 69 ? 11.133 -16.031 -22.406 1 95.19 69 VAL A C 1
ATOM 551 O O . VAL A 1 69 ? 11.312 -14.875 -22.047 1 95.19 69 VAL A O 1
ATOM 554 N N . LEU A 1 70 ? 10.297 -16.734 -21.844 1 95.06 70 LEU A N 1
ATOM 555 C CA . LEU A 1 70 ? 9.438 -16.266 -20.766 1 95.06 70 LEU A CA 1
ATOM 556 C C . LEU A 1 70 ? 10.273 -15.859 -19.547 1 95.06 70 LEU A C 1
ATOM 558 O O . LEU A 1 70 ? 9.992 -14.844 -18.906 1 95.06 70 LEU A O 1
ATOM 562 N N . PHE A 1 71 ? 11.32 -16.594 -19.234 1 95.12 71 PHE A N 1
ATOM 563 C CA . PHE A 1 71 ? 12.094 -16.344 -18.031 1 95.12 71 PHE A CA 1
ATOM 564 C C . PHE A 1 71 ? 13.211 -15.344 -18.297 1 95.12 71 PHE A C 1
ATOM 566 O O . PHE A 1 71 ? 13.719 -14.703 -17.375 1 95.12 71 PHE A O 1
ATOM 573 N N . THR A 1 72 ? 13.656 -15.164 -19.547 1 92.88 72 THR A N 1
ATOM 574 C CA . THR A 1 72 ? 14.75 -14.258 -19.844 1 92.88 72 THR A CA 1
ATOM 575 C C . THR A 1 72 ? 14.227 -12.914 -20.359 1 92.88 72 THR A C 1
ATOM 577 O O . THR A 1 72 ? 14.711 -11.859 -19.953 1 92.88 72 THR A O 1
ATOM 580 N N . SER A 1 73 ? 13.305 -12.984 -21.25 1 93.81 73 SER A N 1
ATOM 581 C CA . SER A 1 73 ? 12.758 -11.766 -21.828 1 93.81 73 SER A CA 1
ATOM 582 C C . SER A 1 73 ? 11.25 -11.859 -22.016 1 93.81 73 SER A C 1
ATOM 584 O O . SER A 1 73 ? 10.758 -11.93 -23.141 1 93.81 73 SER A O 1
ATOM 586 N N . PRO A 1 74 ? 10.578 -11.789 -20.906 1 90.94 74 PRO A N 1
ATOM 587 C CA . PRO A 1 74 ? 9.125 -11.906 -21.016 1 90.94 74 PRO A CA 1
ATOM 588 C C . PRO A 1 74 ? 8.492 -10.781 -21.828 1 90.94 74 PRO A C 1
ATOM 590 O O . PRO A 1 74 ? 7.406 -10.953 -22.375 1 90.94 74 PRO A O 1
ATOM 593 N N . GLN A 1 75 ? 9.117 -9.664 -22.031 1 90.19 75 GLN A N 1
ATOM 594 C CA . GLN A 1 75 ? 8.594 -8.539 -22.797 1 90.19 75 GLN A CA 1
ATOM 595 C C . GLN A 1 75 ? 8.508 -8.867 -24.281 1 90.19 75 GLN A C 1
ATOM 597 O O . GLN A 1 75 ? 7.699 -8.281 -25 1 90.19 75 GLN A O 1
ATOM 602 N N . ALA A 1 76 ? 9.32 -9.75 -24.688 1 88.81 76 ALA A N 1
ATOM 603 C CA . ALA A 1 76 ? 9.352 -10.133 -26.094 1 88.81 76 ALA A CA 1
ATOM 604 C C . ALA A 1 76 ? 8.039 -10.789 -26.516 1 88.81 76 ALA A C 1
ATOM 606 O O . ALA A 1 76 ? 7.676 -10.766 -27.688 1 88.81 76 ALA A O 1
ATOM 607 N N . LEU A 1 77 ? 7.289 -11.367 -25.562 1 90.25 77 LEU A N 1
ATOM 608 C CA . LEU A 1 77 ? 6.043 -12.055 -25.875 1 90.25 77 LEU A CA 1
ATOM 609 C C . LEU A 1 77 ? 4.891 -11.062 -26 1 90.25 77 LEU A C 1
ATOM 611 O O . LEU A 1 77 ? 3.826 -11.406 -26.516 1 90.25 77 LEU A O 1
ATOM 615 N N . HIS A 1 78 ? 4.922 -9.812 -25.641 1 87.69 78 HIS A N 1
ATOM 616 C CA . HIS A 1 78 ? 3.967 -8.719 -25.75 1 87.69 78 HIS A CA 1
ATOM 617 C C . HIS A 1 78 ? 2.623 -9.102 -25.125 1 87.69 78 HIS A C 1
ATOM 619 O O . HIS A 1 78 ? 1.572 -8.852 -25.734 1 87.69 78 HIS A O 1
ATOM 625 N N . ILE A 1 79 ? 2.609 -9.867 -24.062 1 86.62 79 ILE A N 1
ATOM 626 C CA . ILE A 1 79 ? 1.409 -10.219 -23.312 1 86.62 79 ILE A CA 1
ATOM 627 C C . ILE A 1 79 ? 1.457 -9.57 -21.938 1 86.62 79 ILE A C 1
ATOM 629 O O . ILE A 1 79 ? 2.271 -9.945 -21.078 1 86.62 79 ILE A O 1
ATOM 633 N N . ASP A 1 80 ? 0.562 -8.695 -21.609 1 83.19 80 ASP A N 1
ATOM 634 C CA . ASP A 1 80 ? 0.574 -7.883 -20.391 1 83.19 80 ASP A CA 1
ATOM 635 C C . ASP A 1 80 ? 0.285 -8.734 -19.156 1 83.19 80 ASP A C 1
ATOM 637 O O . ASP A 1 80 ? 0.8 -8.461 -18.062 1 83.19 80 ASP A O 1
ATOM 641 N N . SER A 1 81 ? -0.458 -9.703 -19.391 1 85.06 81 SER A N 1
ATOM 642 C CA . SER A 1 81 ? -0.832 -10.531 -18.25 1 85.06 81 SER A CA 1
ATOM 643 C C . SER A 1 81 ? 0.368 -11.297 -17.703 1 85.06 81 SER A C 1
ATOM 645 O O . SER A 1 81 ? 0.333 -11.797 -16.578 1 85.06 81 SER A O 1
ATOM 647 N N . LEU A 1 82 ? 1.402 -11.359 -18.453 1 90 82 LEU A N 1
ATOM 648 C CA . LEU A 1 82 ? 2.59 -12.086 -18 1 90 82 LEU A CA 1
ATOM 649 C C . LEU A 1 82 ? 3.592 -11.141 -17.359 1 90 82 LEU A C 1
ATOM 651 O O . LEU A 1 82 ? 4.551 -11.594 -16.719 1 90 82 LEU A O 1
ATOM 655 N N . LEU A 1 83 ? 3.285 -9.875 -17.484 1 87.62 83 LEU A N 1
ATOM 656 C CA . LEU A 1 83 ? 4.23 -8.891 -16.969 1 87.62 83 LEU A CA 1
ATOM 657 C C . LEU A 1 83 ? 3.686 -8.227 -15.703 1 87.62 83 LEU A C 1
ATOM 659 O O . LEU A 1 83 ? 4.43 -7.996 -14.75 1 87.62 83 LEU A O 1
ATOM 663 N N . TYR A 1 84 ? 2.404 -7.961 -15.75 1 82.44 84 TYR A N 1
ATOM 664 C CA . TYR A 1 84 ? 1.832 -7.164 -14.672 1 82.44 84 TYR A CA 1
ATOM 665 C C . TYR A 1 84 ? 0.704 -7.914 -13.977 1 82.44 84 TYR A C 1
ATOM 667 O O . TYR A 1 84 ? -0.039 -8.664 -14.617 1 82.44 84 TYR A O 1
ATOM 675 N N . VAL A 1 85 ? 0.829 -7.648 -12.531 1 76.62 85 VAL A N 1
ATOM 676 C CA . VAL A 1 85 ? -0.265 -8.211 -11.742 1 76.62 85 VAL A CA 1
ATOM 677 C C . VAL A 1 85 ? -1.491 -7.305 -11.852 1 76.62 85 VAL A C 1
ATOM 679 O O . VAL A 1 85 ? -1.386 -6.082 -11.703 1 76.62 85 VAL A O 1
ATOM 682 N N . GLY A 1 86 ? -2.453 -7.723 -12.469 1 61.38 86 GLY A N 1
ATOM 683 C CA . GLY A 1 86 ? -3.631 -6.879 -12.617 1 61.38 86 GLY A CA 1
ATOM 684 C C . GLY A 1 86 ? -4.191 -6.406 -11.289 1 61.38 86 GLY A C 1
ATOM 685 O O . GLY A 1 86 ? -4.258 -7.176 -10.328 1 61.38 86 GLY A O 1
ATOM 686 N N . ASP A 1 87 ? -4.277 -5.184 -10.984 1 56.75 87 ASP A N 1
ATOM 687 C CA . ASP A 1 87 ? -4.773 -4.57 -9.758 1 56.75 87 ASP A CA 1
ATOM 688 C C . ASP A 1 87 ? -6.262 -4.852 -9.562 1 56.75 87 ASP A C 1
ATOM 690 O O . ASP A 1 87 ? -6.738 -4.965 -8.43 1 56.75 87 ASP A O 1
ATOM 694 N N . ASN A 1 88 ? -6.973 -4.824 -10.672 1 52.97 88 ASN A N 1
ATOM 695 C CA . ASN A 1 88 ? -8.414 -5.004 -10.539 1 52.97 88 ASN A CA 1
ATOM 696 C C . ASN A 1 88 ? -8.797 -6.48 -10.516 1 52.97 88 ASN A C 1
ATOM 698 O O . ASN A 1 88 ? -8.508 -7.219 -11.461 1 52.97 88 ASN A O 1
ATOM 702 N N . PRO A 1 89 ? -9.203 -6.961 -9.367 1 50.88 89 PRO A N 1
ATOM 703 C CA . PRO A 1 89 ? -9.633 -8.359 -9.289 1 50.88 89 PRO A CA 1
ATOM 704 C C . PRO A 1 89 ? -10.547 -8.758 -10.453 1 50.88 89 PRO A C 1
ATOM 706 O O . PRO A 1 89 ? -10.57 -9.922 -10.852 1 50.88 89 PRO A O 1
ATOM 709 N N . ALA A 1 90 ? -11.328 -7.77 -10.883 1 48.25 90 ALA A N 1
ATOM 710 C CA . ALA A 1 90 ? -12.32 -8.086 -11.906 1 48.25 90 ALA A CA 1
ATOM 711 C C . ALA A 1 90 ? -11.648 -8.344 -13.25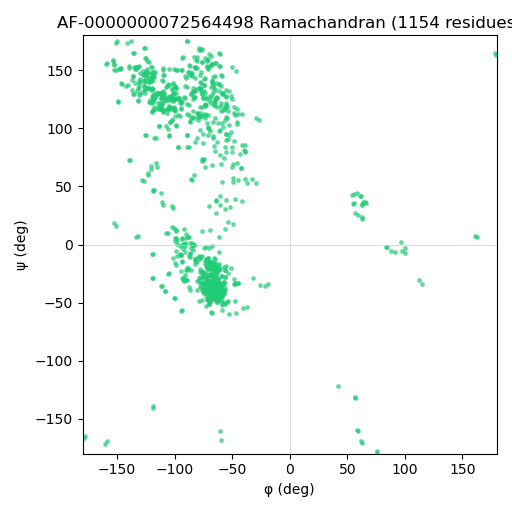8 1 48.25 90 ALA A C 1
ATOM 713 O O . ALA A 1 90 ? -12.156 -9.109 -14.078 1 48.25 90 ALA A O 1
ATOM 714 N N . SER A 1 91 ? -10.672 -7.598 -13.625 1 52.62 91 SER A N 1
ATOM 715 C CA . SER A 1 91 ? -10.094 -7.727 -14.961 1 52.62 91 SER A CA 1
ATOM 716 C C . SER A 1 91 ? -8.938 -8.719 -14.961 1 52.62 91 SER A C 1
ATOM 718 O O . SER A 1 91 ? -8.141 -8.75 -15.906 1 52.62 91 SER A O 1
ATOM 720 N N . ARG A 1 92 ? -8.758 -9.211 -13.859 1 54.91 92 ARG A N 1
ATOM 721 C CA . ARG A 1 92 ? -7.621 -10.117 -13.75 1 54.91 92 ARG A CA 1
ATOM 722 C C . ARG A 1 92 ? -7.719 -11.242 -14.773 1 54.91 92 ARG A C 1
ATOM 724 O O . ARG A 1 92 ? -8.711 -11.977 -14.805 1 54.91 92 ARG A O 1
ATOM 731 N N . THR A 1 93 ? -7.059 -10.953 -15.805 1 64.06 93 THR A N 1
ATOM 732 C CA . THR A 1 93 ? -6.938 -12.023 -16.797 1 64.06 93 THR A CA 1
ATOM 733 C C . THR A 1 93 ? -6.465 -13.312 -16.141 1 64.06 93 THR A C 1
ATOM 735 O O . THR A 1 93 ? -5.621 -13.289 -15.234 1 64.06 93 THR A O 1
ATOM 738 N N . ARG A 1 94 ? -7.098 -14.359 -16.266 1 66.31 94 ARG A N 1
ATOM 739 C CA . ARG A 1 94 ? -6.902 -15.695 -15.719 1 66.31 94 ARG A CA 1
ATOM 740 C C . ARG A 1 94 ? -5.684 -16.375 -16.344 1 66.31 94 ARG A C 1
ATOM 742 O O . ARG A 1 94 ? -5.254 -17.422 -15.883 1 66.31 94 ARG A O 1
ATOM 749 N N . PHE A 1 95 ? -5.109 -15.578 -17.328 1 82.31 95 PHE A N 1
ATOM 750 C CA . PHE A 1 95 ? -3.91 -16.141 -17.922 1 82.31 95 PHE A CA 1
ATOM 751 C C . PHE A 1 95 ? -2.656 -15.578 -17.266 1 82.31 95 PHE A C 1
ATOM 753 O O . PHE A 1 95 ? -2.074 -14.609 -17.766 1 82.31 95 PHE A O 1
ATOM 760 N N . THR A 1 96 ? -2.246 -16.156 -16.156 1 87.88 96 THR A N 1
ATOM 761 C CA . THR A 1 96 ? -1.093 -15.742 -15.359 1 87.88 96 THR A CA 1
ATOM 762 C C . THR A 1 96 ? 0.152 -16.531 -15.766 1 87.88 96 THR A C 1
ATOM 764 O O . THR A 1 96 ? 0.057 -17.516 -16.484 1 87.88 96 THR A O 1
ATOM 767 N N . PRO A 1 97 ? 1.284 -16.016 -15.43 1 89.88 97 PRO A N 1
ATOM 768 C CA . PRO A 1 97 ? 2.508 -16.75 -15.75 1 89.88 97 PRO A CA 1
ATOM 769 C C . PRO A 1 97 ? 2.516 -18.172 -15.156 1 89.88 97 PRO A C 1
ATOM 771 O O . PRO A 1 97 ? 3.061 -19.094 -15.766 1 89.88 97 PRO A O 1
ATOM 774 N N . GLN A 1 98 ? 1.845 -18.391 -14.07 1 89 98 GLN A N 1
ATOM 775 C CA . GLN A 1 98 ? 1.791 -19.719 -13.453 1 89 98 GLN A CA 1
ATOM 776 C C . GLN A 1 98 ? 0.959 -20.672 -14.297 1 89 98 GLN A C 1
ATOM 778 O O . GLN A 1 98 ? 1.303 -21.859 -14.422 1 89 98 GLN A O 1
ATOM 783 N N . VAL A 1 99 ? -0.041 -20.094 -14.867 1 88.94 99 VAL A N 1
ATOM 784 C CA . VAL A 1 99 ? -0.875 -20.906 -15.75 1 88.94 99 VAL A CA 1
ATOM 785 C C . VAL A 1 99 ? -0.104 -21.25 -17.016 1 88.94 99 VAL A C 1
ATOM 787 O O . VAL A 1 99 ? -0.134 -22.391 -17.484 1 88.94 99 VAL A O 1
ATOM 790 N N . ALA A 1 100 ? 0.582 -20.328 -17.562 1 91.88 100 ALA A N 1
ATOM 791 C CA . ALA A 1 100 ? 1.379 -20.547 -18.766 1 91.88 100 ALA A CA 1
ATOM 792 C C . ALA A 1 100 ? 2.463 -21.594 -18.516 1 91.88 100 ALA A C 1
ATOM 794 O O . ALA A 1 100 ? 2.652 -22.5 -19.328 1 91.88 100 ALA A O 1
ATOM 795 N N . VAL A 1 101 ? 3.137 -21.484 -17.422 1 93.31 101 VAL A N 1
ATOM 796 C CA . VAL A 1 101 ? 4.207 -22.422 -17.078 1 93.31 101 VAL A CA 1
ATOM 797 C C . VAL A 1 101 ? 3.625 -23.812 -16.859 1 93.31 101 VAL A C 1
ATOM 799 O O . VAL A 1 101 ? 4.211 -24.812 -17.281 1 93.31 101 VAL A O 1
ATOM 802 N N . ALA A 1 102 ? 2.447 -23.859 -16.25 1 91 102 ALA A N 1
ATOM 803 C CA . ALA A 1 102 ? 1.802 -25.156 -16.016 1 91 102 ALA A CA 1
ATOM 804 C C . ALA A 1 102 ? 1.454 -25.844 -17.344 1 91 102 ALA A C 1
ATOM 806 O O . ALA A 1 102 ? 1.687 -27.031 -17.5 1 91 102 ALA A O 1
ATOM 807 N N . LEU A 1 103 ? 0.995 -25.109 -18.266 1 90.56 103 LEU A N 1
ATOM 808 C CA . LEU A 1 103 ? 0.625 -25.656 -19.562 1 90.56 103 LEU A CA 1
ATOM 809 C C . LEU A 1 103 ? 1.863 -26.078 -20.344 1 90.56 103 LEU A C 1
ATOM 811 O O . LEU A 1 103 ? 1.914 -27.188 -20.891 1 90.56 103 LEU A O 1
ATOM 815 N N . LEU A 1 104 ? 2.871 -25.281 -20.344 1 92.94 104 LEU A N 1
ATOM 816 C CA . LEU A 1 104 ? 4.082 -25.547 -21.109 1 92.94 104 LEU A CA 1
ATOM 817 C C . LEU A 1 104 ? 4.855 -26.719 -20.484 1 92.94 104 LEU A C 1
ATOM 819 O O . LEU A 1 104 ? 5.422 -27.547 -21.219 1 92.94 104 LEU A O 1
ATOM 823 N N . SER A 1 105 ? 4.883 -26.766 -19.188 1 92.81 105 SER A N 1
ATOM 824 C CA . SER A 1 105 ? 5.574 -27.875 -18.531 1 92.81 105 SER A CA 1
ATOM 825 C C . SER A 1 105 ? 4.867 -29.203 -18.781 1 92.81 105 SER A C 1
ATOM 827 O O . SER A 1 105 ? 5.512 -30.234 -18.953 1 92.81 105 SER A O 1
ATOM 829 N N . ALA A 1 106 ? 3.562 -29.156 -18.828 1 88.69 106 ALA A N 1
ATOM 830 C CA . ALA A 1 106 ? 2.805 -30.359 -19.125 1 88.69 106 ALA A CA 1
ATOM 831 C C . ALA A 1 106 ? 3.094 -30.859 -20.547 1 88.69 106 ALA A C 1
ATOM 833 O O . ALA A 1 106 ? 3.266 -32.062 -20.766 1 88.69 106 ALA A O 1
ATOM 834 N N . ILE A 1 107 ? 3.172 -29.953 -21.438 1 89.06 107 ILE A N 1
ATOM 835 C CA . ILE A 1 107 ? 3.455 -30.281 -22.828 1 89.06 107 ILE A CA 1
ATOM 836 C C . ILE A 1 107 ? 4.887 -30.812 -22.953 1 89.06 107 ILE A C 1
ATOM 838 O O . ILE A 1 107 ? 5.129 -31.812 -23.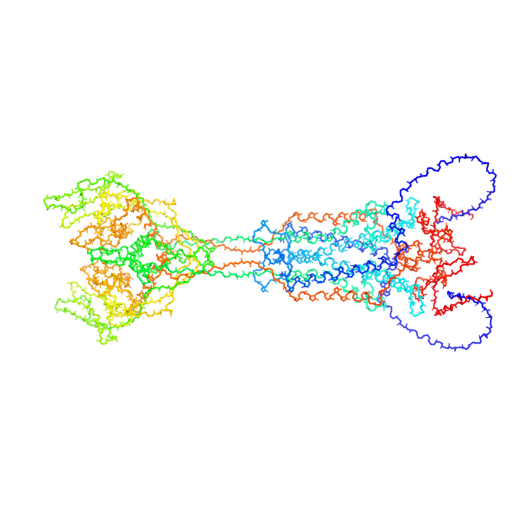625 1 89.06 107 ILE A O 1
ATOM 842 N N . LEU A 1 108 ? 5.812 -30.203 -22.297 1 93.25 108 LEU A N 1
ATOM 843 C CA . LEU A 1 108 ? 7.219 -30.578 -22.375 1 93.25 108 LEU A CA 1
ATOM 844 C C . LEU A 1 108 ? 7.434 -31.969 -21.797 1 93.25 108 LEU A C 1
ATOM 846 O O . LEU A 1 108 ? 8.047 -32.844 -22.438 1 93.25 108 LEU A O 1
ATOM 850 N N . THR A 1 109 ? 6.859 -32.188 -20.641 1 90.19 109 THR A N 1
ATOM 851 C CA . THR A 1 109 ? 7.039 -33.5 -20 1 90.19 109 THR A CA 1
ATOM 852 C C . THR A 1 109 ? 6.301 -34.594 -20.781 1 90.19 109 THR A C 1
ATOM 854 O O . THR A 1 109 ? 6.832 -35.688 -20.984 1 90.19 109 THR A O 1
ATOM 857 N N . GLY A 1 110 ? 5.082 -34.281 -21.219 1 87 110 GLY A N 1
ATOM 858 C CA . GLY A 1 110 ? 4.324 -35.25 -22 1 87 110 GLY A CA 1
ATOM 859 C C . GLY A 1 110 ? 4.988 -35.625 -23.312 1 87 110 GLY A C 1
ATOM 860 O O . GLY A 1 110 ? 5.066 -36.781 -23.672 1 87 110 GLY A O 1
ATOM 861 N N . ALA A 1 111 ? 5.48 -34.656 -23.984 1 91.19 111 ALA A N 1
ATOM 862 C CA . ALA A 1 111 ? 6.133 -34.875 -25.266 1 91.19 111 ALA A CA 1
ATOM 863 C C . ALA A 1 111 ? 7.461 -35.594 -25.078 1 91.19 111 ALA A C 1
ATOM 865 O O . ALA A 1 111 ? 7.836 -36.469 -25.891 1 91.19 111 ALA A O 1
ATOM 866 N N . THR A 1 112 ? 8.211 -35.281 -24.047 1 93.06 112 THR A N 1
ATOM 867 C CA . THR A 1 112 ? 9.484 -35.938 -23.781 1 93.06 112 THR A CA 1
ATOM 868 C C . THR A 1 112 ? 9.266 -37.438 -23.469 1 93.06 112 THR A C 1
ATOM 870 O O . THR A 1 112 ? 9.984 -38.281 -24 1 93.06 112 THR A O 1
ATOM 873 N N . ILE A 1 113 ? 8.281 -37.719 -22.672 1 90.31 113 ILE A N 1
ATOM 874 C CA . ILE A 1 113 ? 7.984 -39.125 -22.344 1 90.31 113 ILE A CA 1
ATOM 875 C C . ILE A 1 113 ? 7.555 -39.844 -23.609 1 90.31 113 ILE A C 1
ATOM 877 O O . ILE A 1 113 ? 8.008 -40.969 -23.859 1 90.31 113 ILE A O 1
ATOM 881 N N . ALA A 1 114 ? 6.75 -39.219 -24.391 1 89.69 114 ALA A N 1
ATOM 882 C CA . ALA A 1 114 ? 6.27 -39.844 -25.609 1 89.69 114 ALA A CA 1
ATOM 883 C C . ALA A 1 114 ? 7.422 -40.125 -26.578 1 89.69 114 ALA A C 1
ATOM 885 O O . ALA A 1 114 ? 7.496 -41.219 -27.156 1 89.69 114 ALA A O 1
ATOM 886 N N . LEU A 1 115 ? 8.305 -39.25 -26.688 1 92.19 115 LEU A N 1
ATOM 887 C CA . LEU A 1 115 ? 9.43 -39.438 -27.609 1 92.19 115 LEU A CA 1
ATOM 888 C C . LEU A 1 115 ? 10.383 -40.5 -27.109 1 92.19 115 LEU A C 1
ATOM 890 O O . LEU A 1 115 ? 10.773 -41.406 -27.875 1 92.19 115 LEU A O 1
ATOM 894 N N . ALA A 1 116 ? 10.734 -40.469 -25.859 1 92.12 116 ALA A N 1
ATOM 895 C CA . ALA A 1 116 ? 11.672 -41.469 -25.297 1 92.12 116 ALA A CA 1
ATOM 896 C C . ALA A 1 116 ? 11.109 -42.875 -25.375 1 92.12 116 ALA A C 1
ATOM 898 O O . ALA A 1 116 ? 11.805 -43.812 -25.766 1 92.12 116 ALA A O 1
ATOM 899 N N . THR A 1 117 ? 9.867 -43.031 -24.984 1 91.62 117 THR A N 1
ATOM 900 C CA . THR A 1 117 ? 9.281 -44.375 -24.984 1 91.62 117 THR A CA 1
ATOM 901 C C . THR A 1 117 ? 9.141 -44.906 -26.406 1 91.62 117 THR A C 1
ATOM 903 O O . THR A 1 117 ? 9.312 -46.125 -26.641 1 91.62 117 THR A O 1
ATOM 906 N N . ARG A 1 118 ? 8.859 -44.094 -27.328 1 90.38 118 ARG A N 1
ATOM 907 C CA . ARG A 1 118 ? 8.781 -44.5 -28.719 1 90.38 118 ARG A CA 1
ATOM 908 C C . ARG A 1 118 ? 10.141 -44.969 -29.219 1 90.38 118 ARG A C 1
ATOM 910 O O . ARG A 1 118 ? 10.227 -46.031 -29.875 1 90.38 118 ARG A O 1
ATOM 917 N N . CYS A 1 119 ? 11.133 -44.281 -28.906 1 92.25 119 CYS A N 1
ATOM 918 C CA . CYS A 1 119 ? 12.469 -44.656 -29.359 1 92.25 119 CYS A CA 1
ATOM 919 C C . CYS A 1 119 ? 12.93 -45.969 -28.734 1 92.25 119 CYS A C 1
ATOM 921 O O . CYS A 1 119 ? 13.562 -46.781 -29.406 1 92.25 119 CYS A O 1
ATOM 923 N N . VAL A 1 120 ? 12.633 -46.188 -27.5 1 92.81 120 VAL A N 1
ATOM 924 C CA . VAL A 1 120 ? 13.031 -47.438 -26.828 1 92.81 120 VAL A CA 1
ATOM 925 C C . VAL A 1 120 ? 12.273 -48.625 -27.438 1 92.81 120 VAL A C 1
ATOM 927 O O . VAL A 1 120 ? 12.859 -49.688 -27.656 1 92.81 120 VAL A O 1
ATOM 930 N N . ASP A 1 121 ? 11.008 -48.406 -27.719 1 92.38 121 ASP A N 1
ATOM 931 C CA . ASP A 1 121 ? 10.203 -49.469 -28.328 1 92.38 121 ASP A CA 1
ATOM 932 C C . ASP A 1 121 ? 10.727 -49.812 -29.719 1 92.38 121 ASP A C 1
ATOM 934 O O . ASP A 1 121 ? 10.828 -51 -30.078 1 92.38 121 ASP A O 1
ATOM 938 N N . GLU A 1 122 ? 11.086 -48.844 -30.5 1 91.12 122 GLU A N 1
ATOM 939 C CA . GLU A 1 122 ? 11.656 -49.062 -31.812 1 91.12 122 GLU A CA 1
ATOM 940 C C . GLU A 1 122 ? 13 -49.781 -31.719 1 91.12 122 GLU A C 1
ATOM 942 O O . GLU A 1 122 ? 13.305 -50.656 -32.531 1 91.12 122 GLU A O 1
ATOM 947 N N . SER A 1 123 ? 13.742 -49.375 -30.75 1 91.06 123 SER A N 1
ATOM 948 C CA . SER A 1 123 ? 15.047 -50 -30.562 1 91.06 123 SER A CA 1
ATOM 949 C C . SER A 1 123 ? 14.906 -51.469 -30.172 1 91.06 123 SER A C 1
ATOM 951 O O . SER A 1 123 ? 15.711 -52.312 -30.578 1 91.06 123 SER A O 1
ATOM 953 N N . LEU A 1 124 ? 13.922 -51.75 -29.312 1 92.44 124 LEU A N 1
ATOM 954 C CA . LEU A 1 124 ? 13.656 -53.156 -28.938 1 92.44 124 LEU A CA 1
ATOM 955 C C . LEU A 1 124 ? 13.438 -54.031 -30.156 1 92.44 124 LEU A C 1
ATOM 957 O O . LEU A 1 124 ? 14.102 -55.031 -30.328 1 92.44 124 LEU A O 1
ATOM 961 N N . TRP A 1 125 ? 12.609 -53.594 -31.047 1 91.44 125 TRP A N 1
ATOM 962 C CA . TRP A 1 125 ? 12.25 -54.375 -32.219 1 91.44 125 TRP A CA 1
ATOM 963 C C . TRP A 1 125 ? 13.375 -54.375 -33.25 1 91.44 125 TRP A C 1
ATOM 965 O O . TRP A 1 125 ? 13.516 -55.344 -34.031 1 91.44 125 TRP A O 1
ATOM 975 N N . ASN A 1 126 ? 14.188 -53.344 -33.188 1 88.88 126 ASN A N 1
ATOM 976 C CA . ASN A 1 126 ? 15.391 -53.375 -34 1 88.88 126 ASN A CA 1
ATOM 977 C C . ASN A 1 126 ? 16.375 -54.438 -33.531 1 88.88 126 ASN A C 1
ATOM 979 O O . ASN A 1 126 ? 17.047 -55.094 -34.344 1 88.88 126 ASN A O 1
ATOM 983 N N . HIS A 1 127 ? 16.484 -54.656 -32.25 1 89.69 127 HIS A N 1
ATOM 984 C CA . HIS A 1 127 ? 17.375 -55.656 -31.672 1 89.69 127 HIS A CA 1
ATOM 985 C C . HIS A 1 127 ? 16.812 -57.062 -31.859 1 89.69 127 HIS A C 1
ATOM 987 O O . HIS A 1 127 ? 17.562 -58.031 -31.906 1 89.69 127 HIS A O 1
ATOM 993 N N . LEU A 1 128 ? 15.484 -57.125 -31.938 1 91 128 LEU A N 1
ATOM 994 C CA . LEU A 1 128 ? 14.852 -58.438 -32.125 1 91 128 LEU A CA 1
ATOM 995 C C . LEU A 1 128 ? 14.977 -58.875 -33.594 1 91 128 LEU A C 1
ATOM 997 O O . LEU A 1 128 ? 14.805 -60.062 -33.875 1 91 128 LEU A O 1
ATOM 1001 N N . THR A 1 129 ? 15.188 -57.969 -34.5 1 85.56 129 THR A N 1
ATOM 1002 C CA . THR A 1 129 ? 15.461 -58.281 -35.875 1 85.56 129 THR A CA 1
ATOM 1003 C C . THR A 1 129 ? 16.859 -57.844 -36.281 1 85.56 129 THR A C 1
ATOM 1005 O O . THR A 1 129 ? 17 -56.938 -37.125 1 85.56 129 THR A O 1
ATOM 1008 N N . PRO A 1 130 ? 17.828 -58.531 -35.656 1 77.38 130 PRO A N 1
ATOM 1009 C CA . PRO A 1 130 ? 19.188 -58 -35.781 1 77.38 130 PRO A CA 1
ATOM 1010 C C . PRO A 1 130 ? 19.797 -58.25 -37.156 1 77.38 130 PRO A C 1
ATOM 1012 O O . PRO A 1 130 ? 19.5 -59.281 -37.781 1 77.38 130 PRO A O 1
ATOM 1015 N N . SER A 1 131 ? 20.438 -57.219 -37.625 1 69.69 131 SER A N 1
ATOM 1016 C CA . SER A 1 131 ? 21.203 -57.406 -38.844 1 69.69 131 SER A CA 1
ATOM 1017 C C . SER A 1 131 ? 22.547 -58.062 -38.562 1 69.69 131 SER A C 1
ATOM 1019 O O . SER A 1 131 ? 23.047 -58.812 -39.406 1 69.69 131 SER A O 1
ATOM 1021 N N . THR A 1 132 ? 23.031 -57.75 -37.406 1 72.75 132 THR A N 1
ATOM 1022 C CA . THR A 1 132 ? 24.328 -58.344 -37.031 1 72.75 132 THR A CA 1
ATOM 1023 C C . THR A 1 132 ? 24.219 -59.062 -35.688 1 72.75 132 THR A C 1
ATOM 1025 O O . THR A 1 132 ? 23.266 -58.844 -34.906 1 72.75 132 THR A O 1
ATOM 1028 N N . ALA A 1 133 ? 25.141 -59.938 -35.438 1 70.06 133 ALA A N 1
ATOM 1029 C CA . ALA A 1 133 ? 25.141 -60.75 -34.219 1 70.06 133 ALA A CA 1
ATOM 1030 C C . ALA A 1 133 ? 25.359 -59.875 -32.969 1 70.06 133 ALA A C 1
ATOM 1032 O O . ALA A 1 133 ? 24.875 -60.188 -31.891 1 70.06 133 ALA A O 1
ATOM 1033 N N . ALA A 1 134 ? 26.016 -58.812 -33.125 1 70.56 134 ALA A N 1
ATOM 1034 C CA . ALA A 1 134 ? 26.344 -57.938 -32 1 70.56 134 ALA A CA 1
ATOM 1035 C C . ALA A 1 134 ? 25.109 -57.219 -31.516 1 70.56 134 ALA A C 1
ATOM 1037 O O . ALA A 1 134 ? 25.062 -56.719 -30.375 1 70.56 134 ALA A O 1
ATOM 1038 N N . ASP A 1 135 ? 24.109 -57.25 -32.219 1 78.75 135 ASP A N 1
ATOM 1039 C CA . ASP A 1 135 ? 22.906 -56.5 -31.906 1 78.75 135 ASP A CA 1
ATOM 1040 C C . ASP A 1 135 ? 21.859 -57.375 -31.234 1 78.75 135 ASP A C 1
ATOM 1042 O O . ASP A 1 135 ? 20.781 -56.875 -30.875 1 78.75 135 ASP A O 1
ATOM 1046 N N . ARG A 1 136 ? 22.312 -58.531 -30.844 1 83.38 136 ARG A N 1
ATOM 1047 C CA . ARG A 1 136 ? 21.328 -59.438 -30.266 1 83.38 136 ARG A CA 1
ATOM 1048 C C . ARG A 1 136 ? 21.172 -59.188 -28.766 1 83.38 136 ARG A C 1
ATOM 1050 O O . ARG A 1 136 ? 22.094 -58.688 -28.125 1 83.38 136 ARG A O 1
ATOM 1057 N N . ILE A 1 137 ? 19.969 -59.438 -28.344 1 89.25 137 ILE A N 1
ATOM 1058 C CA . ILE A 1 137 ? 19.688 -59.188 -26.922 1 89.25 137 ILE A CA 1
ATOM 1059 C C . ILE A 1 137 ? 19.156 -60.469 -26.281 1 89.25 137 ILE A C 1
ATOM 1061 O O . ILE A 1 137 ? 18.75 -61.406 -26.984 1 89.25 137 ILE A O 1
ATOM 1065 N N . THR A 1 138 ? 19.297 -60.531 -25.016 1 90.31 138 THR A N 1
ATOM 1066 C CA . THR A 1 138 ? 18.781 -61.656 -24.266 1 90.31 138 THR A CA 1
ATOM 1067 C C . THR A 1 138 ? 17.266 -61.562 -24.094 1 90.31 138 THR A C 1
ATOM 1069 O O . THR A 1 138 ? 16.688 -60.5 -24.281 1 90.31 138 THR A O 1
ATOM 1072 N N . ALA A 1 139 ? 16.625 -62.625 -23.875 1 91.38 139 ALA A N 1
ATOM 1073 C CA . ALA A 1 139 ? 15.188 -62.625 -23.625 1 91.38 139 ALA A CA 1
ATOM 1074 C C . ALA A 1 139 ? 14.836 -61.719 -22.438 1 91.38 139 ALA A C 1
ATOM 1076 O O . ALA A 1 139 ? 13.82 -61.031 -22.453 1 91.38 139 ALA A O 1
ATOM 1077 N N . ALA A 1 140 ? 15.656 -61.75 -21.453 1 90.12 140 ALA A N 1
ATOM 1078 C CA . ALA A 1 140 ? 15.43 -60.906 -20.281 1 90.12 140 ALA A CA 1
ATOM 1079 C C . ALA A 1 140 ? 15.484 -59.406 -20.656 1 90.12 140 ALA A C 1
ATOM 1081 O O . ALA A 1 140 ? 14.633 -58.625 -20.219 1 90.12 140 ALA A O 1
ATOM 1082 N N . GLU A 1 141 ? 16.453 -59.031 -21.438 1 92.44 141 GLU A N 1
ATOM 1083 C CA . GLU A 1 141 ? 16.594 -57.625 -21.844 1 92.44 141 GLU A CA 1
ATOM 1084 C C . GLU A 1 141 ? 15.469 -57.219 -22.766 1 92.44 141 GLU A C 1
ATOM 1086 O O . GLU A 1 141 ? 15.023 -56.062 -22.734 1 92.44 141 GLU A O 1
ATOM 1091 N N . SER A 1 142 ? 15.031 -58.125 -23.609 1 92.88 142 SER A N 1
ATOM 1092 C CA . SER A 1 142 ? 13.883 -57.812 -24.453 1 92.88 142 SER A CA 1
ATOM 1093 C C . SER A 1 142 ? 12.648 -57.5 -23.609 1 92.88 142 SER A C 1
ATOM 1095 O O . SER A 1 142 ? 11.914 -56.562 -23.906 1 92.88 142 SER A O 1
ATOM 1097 N N . ARG A 1 143 ? 12.469 -58.219 -22.641 1 92.12 143 ARG A N 1
ATOM 1098 C CA . ARG A 1 143 ? 11.352 -57.969 -21.734 1 92.12 143 ARG A CA 1
ATOM 1099 C C . ARG A 1 143 ? 11.531 -56.625 -21 1 92.12 143 ARG A C 1
ATOM 1101 O O . ARG A 1 143 ? 10.586 -55.875 -20.859 1 92.12 143 ARG A O 1
ATOM 1108 N N . ASN A 1 144 ? 12.688 -56.406 -20.516 1 91.94 144 ASN A N 1
ATOM 1109 C CA . ASN A 1 144 ? 12.961 -55.188 -19.781 1 91.94 144 ASN A CA 1
ATOM 1110 C C . ASN A 1 144 ? 12.766 -53.938 -20.656 1 91.94 144 ASN A C 1
ATOM 1112 O O . ASN A 1 144 ? 12.219 -52.938 -20.203 1 91.94 144 ASN A O 1
ATOM 1116 N N . LEU A 1 145 ? 13.195 -54.031 -21.875 1 93.44 145 LEU A N 1
ATOM 1117 C CA . LEU A 1 145 ? 13.031 -52.875 -22.781 1 93.44 145 LEU A CA 1
ATOM 1118 C C . LEU A 1 145 ? 11.562 -52.688 -23.125 1 93.44 145 LEU A C 1
ATOM 1120 O O . LEU A 1 145 ? 11.102 -51.531 -23.219 1 93.44 145 LEU A O 1
ATOM 1124 N N . ALA A 1 146 ? 10.852 -53.75 -23.344 1 93.69 146 ALA A N 1
ATOM 1125 C CA . ALA A 1 146 ? 9.43 -53.625 -23.625 1 93.69 146 ALA A CA 1
ATOM 1126 C C . ALA A 1 146 ? 8.68 -53 -22.453 1 93.69 146 ALA A C 1
ATOM 1128 O O . ALA A 1 146 ? 7.906 -52.062 -22.641 1 93.69 146 ALA A O 1
ATOM 1129 N N . LEU A 1 147 ? 8.984 -53.406 -21.266 1 91.06 147 LEU A N 1
ATOM 1130 C CA . LEU A 1 147 ? 8.312 -52.906 -20.094 1 91.06 147 LEU A CA 1
ATOM 1131 C C . LEU A 1 147 ? 8.75 -51.469 -19.797 1 91.06 147 LEU A C 1
ATOM 1133 O O . LEU A 1 147 ? 7.957 -50.656 -19.312 1 91.06 147 LEU A O 1
ATOM 1137 N N . TRP A 1 148 ? 10.008 -51.156 -20.062 1 91.94 148 TRP A N 1
ATOM 1138 C CA . TRP A 1 148 ? 10.508 -49.812 -19.906 1 91.94 148 TRP A CA 1
ATOM 1139 C C . TRP A 1 148 ? 9.703 -48.844 -20.766 1 91.94 148 TRP A C 1
ATOM 1141 O O . TRP A 1 148 ? 9.453 -47.688 -20.359 1 91.94 148 TRP A O 1
ATOM 1151 N N . SER A 1 149 ? 9.25 -49.219 -21.875 1 90.69 149 SER A N 1
ATOM 1152 C CA . SER A 1 149 ? 8.57 -48.344 -22.812 1 90.69 149 SER A CA 1
ATOM 1153 C C . SER A 1 149 ? 7.113 -48.125 -22.422 1 90.69 149 SER A C 1
ATOM 1155 O O . SER A 1 149 ? 6.484 -47.156 -22.844 1 90.69 149 SER A O 1
ATOM 1157 N N . VAL A 1 150 ? 6.605 -48.969 -21.531 1 86.06 150 VAL A N 1
ATOM 1158 C CA . VAL A 1 150 ? 5.16 -48.875 -21.344 1 86.06 150 VAL A CA 1
ATOM 1159 C C . VAL A 1 150 ? 4.855 -48.5 -19.891 1 86.06 150 VAL A C 1
ATOM 1161 O O . VAL A 1 150 ? 3.83 -47.875 -19.609 1 86.06 150 VAL A O 1
ATOM 1164 N N . SER A 1 151 ? 5.66 -48.844 -18.938 1 84.31 151 SER A N 1
ATOM 1165 C CA . SER A 1 151 ? 5.324 -48.688 -17.531 1 84.31 151 SER A CA 1
ATOM 1166 C C . SER A 1 151 ? 6.363 -47.812 -16.812 1 84.31 151 SER A C 1
ATOM 1168 O O . SER A 1 151 ? 7.566 -48.031 -16.969 1 84.31 151 SER A O 1
ATOM 1170 N N . ALA A 1 152 ? 5.805 -46.938 -16.062 1 82.25 152 ALA A N 1
ATOM 1171 C CA . ALA A 1 152 ? 6.688 -46.094 -15.281 1 82.25 152 ALA A CA 1
ATOM 1172 C C . ALA A 1 152 ? 7.391 -46.875 -14.18 1 82.25 152 ALA A C 1
ATOM 1174 O O . ALA A 1 152 ? 8.57 -46.656 -13.891 1 82.25 152 ALA A O 1
ATOM 1175 N N . VAL A 1 153 ? 6.703 -47.781 -13.57 1 78.56 153 VAL A N 1
ATOM 1176 C CA . VAL A 1 153 ? 7.293 -48.594 -12.516 1 78.56 153 VAL A CA 1
ATOM 1177 C C . VAL A 1 153 ? 8.406 -49.469 -13.094 1 78.56 153 VAL A C 1
ATOM 1179 O O . VAL A 1 153 ? 9.445 -49.688 -12.453 1 78.56 153 VAL A O 1
ATOM 1182 N N . ALA A 1 154 ? 8.117 -49.969 -14.32 1 85.75 154 ALA A N 1
ATOM 1183 C CA . ALA A 1 154 ? 9.141 -50.781 -14.969 1 85.75 154 ALA A CA 1
ATOM 1184 C C . ALA A 1 154 ? 10.391 -49.938 -15.273 1 85.75 154 ALA A C 1
ATOM 1186 O O . ALA A 1 154 ? 11.508 -50.469 -15.273 1 85.75 154 ALA A O 1
ATOM 1187 N N . ARG A 1 155 ? 10.211 -48.719 -15.414 1 89.5 155 ARG A N 1
ATOM 1188 C CA . ARG A 1 155 ? 11.352 -47.844 -15.633 1 89.5 155 ARG A CA 1
ATOM 1189 C C . ARG A 1 155 ? 12.195 -47.719 -14.367 1 89.5 155 ARG A C 1
ATOM 1191 O O . ARG A 1 155 ? 13.422 -47.656 -14.438 1 89.5 155 ARG A O 1
ATOM 1198 N N . ILE A 1 156 ? 11.477 -47.688 -13.281 1 84.5 156 ILE A N 1
ATOM 1199 C CA . ILE A 1 156 ? 12.203 -47.625 -12.016 1 84.5 156 ILE A CA 1
ATOM 1200 C C . ILE A 1 156 ? 12.93 -48.938 -11.781 1 84.5 156 ILE A C 1
ATOM 1202 O O . ILE A 1 156 ? 14.086 -48.969 -11.359 1 84.5 156 ILE A O 1
ATOM 1206 N N . ARG A 1 157 ? 12.258 -50 -12.133 1 84.12 157 ARG A N 1
ATOM 1207 C CA . ARG A 1 157 ? 12.867 -51.312 -11.961 1 84.12 157 ARG A CA 1
ATOM 1208 C C . ARG A 1 157 ? 14.078 -51.5 -12.867 1 84.12 157 ARG A C 1
ATOM 1210 O O . ARG A 1 157 ? 15.047 -52.156 -12.5 1 84.12 157 ARG A O 1
ATOM 1217 N N . TYR A 1 158 ? 14.016 -50.844 -14.016 1 90.38 158 TYR A N 1
ATOM 1218 C CA . TYR A 1 158 ? 15.102 -50.938 -14.984 1 90.38 158 TYR A CA 1
ATOM 1219 C C . TYR A 1 158 ? 16.406 -50.406 -14.398 1 90.38 158 TYR A C 1
ATOM 1221 O O . TYR A 1 158 ? 17.5 -50.812 -14.836 1 90.38 158 TYR A O 1
ATOM 1229 N N . LEU A 1 159 ? 16.344 -49.625 -13.391 1 88.06 159 LEU A N 1
ATOM 1230 C CA . LEU A 1 159 ? 17.531 -49.062 -12.742 1 88.06 159 LEU A CA 1
ATOM 1231 C C . LEU A 1 159 ? 18.375 -50.156 -12.109 1 88.06 159 LEU A C 1
ATOM 1233 O O . LEU A 1 159 ? 19.609 -50.062 -12.07 1 88.06 159 LEU A O 1
ATOM 1237 N N . PHE A 1 160 ? 17.75 -51.219 -11.75 1 84.56 160 PHE A N 1
ATOM 1238 C CA . PHE A 1 160 ? 18.438 -52.25 -11 1 84.56 160 PHE A CA 1
ATOM 1239 C C . PHE A 1 160 ? 18.734 -53.469 -11.891 1 84.56 160 PHE A C 1
ATOM 1241 O O . PHE A 1 160 ? 19.703 -54.188 -11.656 1 84.56 160 PHE A O 1
ATOM 1248 N N . VAL A 1 161 ? 17.922 -53.75 -13.047 1 84.25 161 VAL A N 1
ATOM 1249 C CA . VAL A 1 161 ? 18.031 -55 -13.797 1 84.25 161 VAL A CA 1
ATOM 1250 C C . VAL A 1 161 ? 18.438 -54.688 -15.234 1 84.25 161 VAL A C 1
ATOM 1252 O O . VAL A 1 161 ? 18.875 -55.594 -15.961 1 84.25 161 VAL A O 1
ATOM 1255 N N . GLY A 1 162 ? 18.453 -53.438 -15.594 1 85.06 162 GLY A N 1
ATOM 1256 C CA . GLY A 1 162 ? 18.625 -53.125 -17 1 85.06 162 GLY A CA 1
ATOM 1257 C C . GLY A 1 162 ? 20.078 -53.156 -17.438 1 85.06 162 GLY A C 1
ATOM 1258 O O . GLY A 1 162 ? 20.984 -53 -16.625 1 85.06 162 GLY A O 1
ATOM 1259 N N . GLY A 1 163 ? 20.25 -53.438 -18.703 1 86.25 163 GLY A N 1
ATOM 1260 C CA . GLY A 1 163 ? 21.594 -53.562 -19.266 1 86.25 163 GLY A CA 1
ATOM 1261 C C . GLY A 1 163 ? 22.156 -52.25 -19.797 1 86.25 163 GLY A C 1
ATOM 1262 O O . GLY A 1 163 ? 23.359 -52.094 -19.938 1 86.25 163 GLY A O 1
ATOM 1263 N N . SER A 1 164 ? 21.359 -51.281 -20.078 1 90.5 164 SER A N 1
ATOM 1264 C CA . SER A 1 164 ? 21.828 -50.031 -20.672 1 90.5 164 SER A CA 1
ATOM 1265 C C . SER A 1 164 ? 21.938 -48.938 -19.625 1 90.5 164 SER A C 1
ATOM 1267 O O . SER A 1 164 ? 20.938 -48.594 -19 1 90.5 164 SER A O 1
ATOM 1269 N N . TRP A 1 165 ? 23.047 -48.375 -19.531 1 91.25 165 TRP A N 1
ATOM 1270 C CA . TRP A 1 165 ? 23.266 -47.281 -18.562 1 91.25 165 TRP A CA 1
ATOM 1271 C C . TRP A 1 165 ? 22.516 -46.031 -19 1 91.25 165 TRP A C 1
ATOM 1273 O O . TRP A 1 165 ? 21.984 -45.312 -18.156 1 91.25 165 TRP A O 1
ATOM 1283 N N . ALA A 1 166 ? 22.406 -45.75 -20.297 1 93.38 166 ALA A N 1
ATOM 1284 C CA . ALA A 1 166 ? 21.703 -44.562 -20.812 1 93.38 166 ALA A CA 1
ATOM 1285 C C . ALA A 1 166 ? 20.219 -44.625 -20.453 1 93.38 166 ALA A C 1
ATOM 1287 O O . ALA A 1 166 ? 19.641 -43.594 -20.047 1 93.38 166 ALA A O 1
ATOM 1288 N N . LEU A 1 167 ? 19.656 -45.781 -20.469 1 94.25 167 LEU A N 1
ATOM 1289 C CA . LEU A 1 167 ? 18.234 -45.906 -20.172 1 94.25 167 LEU A CA 1
ATOM 1290 C C . LEU A 1 167 ? 17.984 -45.844 -18.672 1 94.25 167 LEU A C 1
ATOM 1292 O O . LEU A 1 167 ? 16.938 -45.406 -18.219 1 94.25 167 LEU A O 1
ATOM 1296 N N . ARG A 1 168 ? 18.953 -46.281 -17.891 1 94.06 168 ARG A N 1
ATOM 1297 C CA . ARG A 1 168 ? 18.844 -46.125 -16.438 1 94.06 168 ARG A CA 1
ATOM 1298 C C . ARG A 1 168 ? 18.781 -44.656 -16.031 1 94.06 168 ARG A C 1
ATOM 1300 O O . ARG A 1 168 ? 17.922 -44.281 -15.242 1 94.06 168 ARG A O 1
ATOM 1307 N N . LEU A 1 169 ? 19.594 -43.938 -16.625 1 93.12 169 LEU A N 1
ATOM 1308 C CA . LEU A 1 169 ? 19.641 -42.531 -16.312 1 93.12 169 LEU A CA 1
ATOM 1309 C C . LEU A 1 169 ? 18.406 -41.812 -16.844 1 93.12 169 LEU A C 1
ATOM 1311 O O . LEU A 1 169 ? 17.859 -40.906 -16.188 1 93.12 169 LEU A O 1
ATOM 1315 N N . SER A 1 170 ? 18 -42.188 -17.984 1 94.25 170 SER A N 1
ATOM 1316 C CA . SER A 1 170 ? 16.812 -41.562 -18.578 1 94.25 170 SER A CA 1
ATOM 1317 C C . SER A 1 170 ? 15.57 -41.844 -17.719 1 94.25 170 SER A C 1
ATOM 1319 O O . SER A 1 170 ? 14.711 -40.969 -17.578 1 94.25 170 SER A O 1
ATOM 1321 N N . ALA A 1 171 ? 15.484 -43 -17.203 1 93.5 171 ALA A N 1
ATOM 1322 C CA . ALA A 1 171 ? 14.344 -43.344 -16.359 1 93.5 171 ALA A CA 1
ATOM 1323 C C . ALA A 1 171 ? 14.266 -42.438 -15.133 1 93.5 171 ALA A C 1
ATOM 1325 O O . ALA A 1 171 ? 13.195 -41.906 -14.789 1 93.5 171 ALA A O 1
ATOM 1326 N N . VAL A 1 172 ? 15.352 -42.188 -14.547 1 92 172 VAL A N 1
ATOM 1327 C CA . VAL A 1 172 ? 15.406 -41.344 -13.367 1 92 172 VAL A CA 1
ATOM 1328 C C . VAL A 1 172 ? 15.062 -39.906 -13.758 1 92 172 VAL A C 1
ATOM 1330 O O . VAL A 1 172 ? 14.305 -39.219 -13.062 1 92 172 VAL A O 1
ATOM 1333 N N . LEU A 1 173 ? 15.516 -39.531 -14.844 1 94.06 173 LEU A N 1
ATOM 1334 C CA . LEU A 1 173 ? 15.305 -38.156 -15.281 1 94.06 173 LEU A CA 1
ATOM 1335 C C . LEU A 1 173 ? 13.859 -37.938 -15.719 1 94.06 173 LEU A C 1
ATOM 1337 O O . LEU A 1 173 ? 13.297 -36.844 -15.523 1 94.06 173 LEU A O 1
ATOM 1341 N N . LEU A 1 174 ? 13.281 -38.938 -16.281 1 92.5 174 LEU A N 1
ATOM 1342 C CA . LEU A 1 174 ? 11.875 -38.812 -16.656 1 92.5 174 LEU A CA 1
ATOM 1343 C C . LEU A 1 174 ? 10.984 -38.719 -15.422 1 92.5 174 LEU A C 1
ATOM 1345 O O . LEU A 1 174 ? 10 -37.969 -15.414 1 92.5 174 LEU A O 1
ATOM 1349 N N . LEU A 1 175 ? 11.352 -39.375 -14.398 1 87.88 175 LEU A N 1
ATOM 1350 C CA . LEU A 1 175 ? 10.617 -39.25 -13.148 1 87.88 175 LEU A CA 1
ATOM 1351 C C . LEU A 1 175 ? 10.836 -37.906 -12.508 1 87.88 175 LEU A C 1
ATOM 1353 O O . LEU A 1 175 ? 9.906 -37.281 -11.969 1 87.88 175 LEU A O 1
ATOM 1357 N N . ALA A 1 176 ? 12 -37.469 -12.648 1 89.25 176 ALA A N 1
ATOM 1358 C CA . ALA A 1 176 ? 12.328 -36.156 -12.117 1 89.25 176 ALA A CA 1
ATOM 1359 C C . ALA A 1 176 ? 11.641 -35.031 -12.914 1 89.25 176 ALA A C 1
ATOM 1361 O O . ALA A 1 176 ? 11.523 -33.906 -12.438 1 89.25 176 ALA A O 1
ATOM 1362 N N . GLY A 1 177 ? 11.109 -35.344 -14.102 1 87.88 177 GLY A N 1
ATOM 1363 C CA . GLY A 1 177 ? 10.414 -34.375 -14.922 1 87.88 177 GLY A CA 1
ATOM 1364 C C . GLY A 1 177 ? 9.18 -33.812 -14.258 1 87.88 177 GLY A C 1
ATOM 1365 O O . GLY A 1 177 ? 8.742 -32.719 -14.586 1 87.88 177 GLY A O 1
ATOM 1366 N N . VAL A 1 178 ? 8.672 -34.5 -13.203 1 85.94 178 VAL A N 1
ATOM 1367 C CA . VAL A 1 178 ? 7.488 -34.031 -12.484 1 85.94 178 VAL A CA 1
ATOM 1368 C C . VAL A 1 178 ? 7.828 -32.781 -11.664 1 85.94 178 VAL A C 1
ATOM 1370 O O . VAL A 1 178 ? 6.949 -31.984 -11.344 1 85.94 178 VAL A O 1
ATOM 1373 N N . ALA A 1 179 ? 9.086 -32.594 -11.438 1 89.12 179 ALA A N 1
ATOM 1374 C CA . ALA A 1 179 ? 9.523 -31.484 -10.609 1 89.12 179 ALA A CA 1
ATOM 1375 C C . ALA A 1 179 ? 9.695 -30.219 -11.453 1 89.12 179 ALA A C 1
ATOM 1377 O O . ALA A 1 179 ? 9.852 -29.125 -10.906 1 89.12 179 ALA A O 1
ATOM 1378 N N . VAL A 1 180 ? 9.594 -30.344 -12.734 1 92.31 180 VAL A N 1
ATOM 1379 C CA . VAL A 1 180 ? 9.852 -29.203 -13.617 1 92.31 180 VAL A CA 1
ATOM 1380 C C . VAL A 1 180 ? 8.82 -28.109 -13.359 1 92.31 180 VAL A C 1
ATOM 1382 O O . VAL A 1 180 ? 9.172 -26.938 -13.164 1 92.31 180 VAL A O 1
ATOM 1385 N N . ASN A 1 181 ? 7.617 -28.453 -13.188 1 92 181 ASN A N 1
ATOM 1386 C CA . ASN A 1 181 ? 6.551 -27.469 -13.016 1 92 181 ASN A CA 1
ATOM 1387 C C . ASN A 1 181 ? 6.656 -26.766 -11.672 1 92 181 ASN A C 1
ATOM 1389 O O . ASN A 1 181 ? 6.703 -25.531 -11.609 1 92 181 ASN A O 1
ATOM 1393 N N . PRO A 1 182 ? 6.758 -27.516 -10.562 1 90.12 182 PRO A N 1
ATOM 1394 C CA . PRO A 1 182 ? 6.828 -26.812 -9.281 1 90.12 182 PRO A CA 1
ATOM 1395 C C . PRO A 1 182 ? 8.078 -25.953 -9.156 1 90.12 182 PRO A C 1
ATOM 1397 O O . PRO A 1 182 ? 8.031 -24.875 -8.547 1 90.12 182 PRO A O 1
ATOM 1400 N N . ILE A 1 183 ? 9.156 -26.344 -9.727 1 91.19 183 ILE A N 1
ATOM 1401 C CA . ILE A 1 183 ? 10.383 -25.562 -9.602 1 91.19 183 ILE A CA 1
ATOM 1402 C C . ILE A 1 183 ? 10.281 -24.297 -10.445 1 91.19 183 ILE A C 1
ATOM 1404 O O . ILE A 1 183 ? 10.688 -23.219 -10.016 1 91.19 183 ILE A O 1
ATOM 1408 N N . LEU A 1 184 ? 9.742 -24.438 -11.586 1 93.56 184 LEU A N 1
ATOM 1409 C CA . LEU A 1 184 ? 9.578 -23.25 -12.43 1 93.56 184 LEU A CA 1
ATOM 1410 C C . LEU A 1 184 ? 8.594 -22.266 -11.812 1 93.56 184 LEU A C 1
ATOM 1412 O O . LEU A 1 184 ? 8.812 -21.062 -11.836 1 93.56 184 LEU A O 1
ATOM 1416 N N . VAL A 1 185 ? 7.543 -22.719 -11.242 1 90.25 185 VAL A N 1
ATOM 1417 C CA . VAL A 1 185 ? 6.535 -21.875 -10.625 1 90.25 185 VAL A CA 1
ATOM 1418 C C . VAL A 1 185 ? 7.117 -21.188 -9.391 1 90.25 185 VAL A C 1
ATOM 1420 O O . VAL A 1 185 ? 6.789 -20.047 -9.086 1 90.25 185 VAL A O 1
ATOM 1423 N N . SER A 1 186 ? 7.965 -21.859 -8.727 1 87.69 186 SER A N 1
ATOM 1424 C CA . SER A 1 186 ? 8.602 -21.266 -7.551 1 87.69 186 SER A CA 1
ATOM 1425 C C . SER A 1 186 ? 9.531 -20.125 -7.945 1 87.69 186 SER A C 1
ATOM 1427 O O . SER A 1 186 ? 9.875 -19.281 -7.109 1 87.69 186 SER A O 1
ATOM 1429 N N . GLY A 1 187 ? 9.922 -20.094 -9.18 1 88.38 187 GLY A N 1
ATOM 1430 C CA . GLY A 1 187 ? 10.789 -19.031 -9.656 1 88.38 187 GLY A CA 1
ATOM 1431 C C . GLY A 1 187 ? 10.039 -17.766 -10.031 1 88.38 187 GLY A C 1
ATOM 1432 O O . GLY A 1 187 ? 10.648 -16.766 -10.422 1 88.38 187 GLY A O 1
ATOM 1433 N N . ILE A 1 188 ? 8.82 -17.797 -9.898 1 87.69 188 ILE A N 1
ATOM 1434 C CA . ILE A 1 188 ? 8.016 -16.625 -10.242 1 87.69 188 ILE A CA 1
ATOM 1435 C C . ILE A 1 188 ? 7.57 -15.906 -8.969 1 87.69 188 ILE A C 1
ATOM 1437 O O . ILE A 1 188 ? 6.965 -16.516 -8.086 1 87.69 188 ILE A O 1
ATOM 1441 N N . SER A 1 189 ? 8.016 -14.656 -8.859 1 82.88 189 SER A N 1
ATOM 1442 C CA . SER A 1 189 ? 7.633 -13.836 -7.715 1 82.88 189 SER A CA 1
ATOM 1443 C C . SER A 1 189 ? 7.035 -12.5 -8.164 1 82.88 189 SER A C 1
ATOM 1445 O O . SER A 1 189 ? 6.973 -12.219 -9.359 1 82.88 189 SER A O 1
ATOM 1447 N N . GLN A 1 190 ? 6.492 -11.836 -7.227 1 78.62 190 GLN A N 1
ATOM 1448 C CA . GLN A 1 190 ? 5.922 -10.523 -7.516 1 78.62 190 GLN A CA 1
ATOM 1449 C C . GLN A 1 190 ? 6.652 -9.422 -6.746 1 78.62 190 GLN A C 1
ATOM 1451 O O . GLN A 1 190 ? 7.02 -9.617 -5.586 1 78.62 190 GLN A O 1
ATOM 1456 N N . THR A 1 191 ? 7.074 -8.352 -7.512 1 73.5 191 THR A N 1
ATOM 1457 C CA . THR A 1 191 ? 7.695 -7.199 -6.871 1 73.5 191 THR A CA 1
ATOM 1458 C C . THR A 1 191 ? 6.977 -5.91 -7.262 1 73.5 191 THR A C 1
ATOM 1460 O O . THR A 1 191 ? 6.535 -5.762 -8.406 1 73.5 191 THR A O 1
ATOM 1463 N N . PRO A 1 192 ? 6.859 -5.105 -6.254 1 74.62 192 PRO A N 1
ATOM 1464 C CA . PRO A 1 192 ? 6.266 -3.816 -6.613 1 74.62 192 PRO A CA 1
ATOM 1465 C C . PRO A 1 192 ? 7.223 -2.928 -7.406 1 74.62 192 PRO A C 1
ATOM 1467 O O . PRO A 1 192 ? 8.406 -2.84 -7.078 1 74.62 192 PRO A O 1
ATOM 1470 N N . ASP A 1 193 ? 6.871 -2.543 -8.617 1 73.25 193 ASP A N 1
ATOM 1471 C CA . ASP A 1 193 ? 7.629 -1.606 -9.438 1 73.25 193 ASP A CA 1
ATOM 1472 C C . ASP A 1 193 ? 7.121 -0.178 -9.258 1 73.25 193 ASP A C 1
ATOM 1474 O O . ASP A 1 193 ? 5.922 0.084 -9.398 1 73.25 193 ASP A O 1
ATOM 1478 N N . LEU A 1 194 ? 8.148 0.664 -8.852 1 74.38 194 LEU A N 1
ATOM 1479 C CA . LEU A 1 194 ? 7.812 2.053 -8.555 1 74.38 194 LEU A CA 1
ATOM 1480 C C . LEU A 1 194 ? 8.094 2.945 -9.758 1 74.38 194 LEU A C 1
ATOM 1482 O O . LEU A 1 194 ? 9.172 2.879 -10.352 1 74.38 194 LEU A O 1
ATOM 1486 N N . THR A 1 195 ? 7.098 3.43 -10.32 1 71.88 195 THR A N 1
ATOM 1487 C CA . THR A 1 195 ? 7.289 4.449 -11.344 1 71.88 195 THR A CA 1
ATOM 1488 C C . THR A 1 195 ? 7.066 5.844 -10.773 1 71.88 195 THR A C 1
ATOM 1490 O O . THR A 1 195 ? 6.195 6.039 -9.922 1 71.88 195 THR A O 1
ATOM 1493 N N . PHE A 1 196 ? 8.039 6.758 -11.18 1 78.12 196 PHE A N 1
ATOM 1494 C CA . PHE A 1 196 ? 7.969 8.125 -10.688 1 78.12 196 PHE A CA 1
ATOM 1495 C C . PHE A 1 196 ? 7.582 9.086 -11.805 1 78.12 196 PHE A C 1
ATOM 1497 O O . PHE A 1 196 ? 8.133 9.016 -12.906 1 78.12 196 PHE A O 1
ATOM 1504 N N . GLU A 1 197 ? 6.539 9.672 -11.758 1 74.31 197 GLU A N 1
ATOM 1505 C CA . GLU A 1 197 ? 6.168 10.766 -12.656 1 74.31 197 GLU A CA 1
ATOM 1506 C C . GLU A 1 197 ? 6.328 12.125 -11.969 1 74.31 197 GLU A C 1
ATOM 1508 O O . GLU A 1 197 ? 5.742 12.359 -10.906 1 74.31 197 GLU A O 1
ATOM 1513 N N . THR A 1 198 ? 7.219 12.969 -12.516 1 82.38 198 THR A N 1
ATOM 1514 C CA . THR A 1 198 ? 7.465 14.281 -11.93 1 82.38 198 THR A CA 1
ATOM 1515 C C . THR A 1 198 ? 6.805 15.375 -12.766 1 82.38 198 THR A C 1
ATOM 1517 O O . THR A 1 198 ? 6.957 15.414 -13.992 1 82.38 198 THR A O 1
ATOM 1520 N N . ALA A 1 199 ? 5.91 16.031 -12.211 1 78.88 199 ALA A N 1
ATOM 1521 C CA . ALA A 1 199 ? 5.293 17.188 -12.844 1 78.88 199 ALA A CA 1
ATOM 1522 C C . ALA A 1 199 ? 5.859 18.484 -12.281 1 78.88 199 ALA A C 1
ATOM 1524 O O . ALA A 1 199 ? 6.07 18.609 -11.078 1 78.88 199 ALA A O 1
ATOM 1525 N N . PHE A 1 200 ? 6.285 19.422 -13.25 1 83.06 200 PHE A N 1
ATOM 1526 C CA . PHE A 1 200 ? 6.828 20.719 -12.836 1 83.06 200 PHE A CA 1
ATOM 1527 C C . PHE A 1 200 ? 5.828 21.844 -13.109 1 83.06 200 PHE A C 1
ATOM 1529 O O . PHE A 1 200 ? 5.301 21.953 -14.219 1 83.06 200 PHE A O 1
ATOM 1536 N N . GLN A 1 201 ? 5.418 22.438 -12.125 1 78.5 201 GLN A N 1
ATOM 1537 C CA . GLN A 1 201 ? 4.582 23.625 -12.242 1 78.5 201 GLN A CA 1
ATOM 1538 C C . GLN A 1 201 ? 5.387 24.891 -11.953 1 78.5 201 GLN A C 1
ATOM 1540 O O . GLN A 1 201 ? 5.66 25.203 -10.797 1 78.5 201 GLN A O 1
ATOM 1545 N N . PRO A 1 202 ? 5.66 25.578 -13.102 1 77.25 202 PRO A N 1
ATOM 1546 C CA . PRO A 1 202 ? 6.41 26.812 -12.883 1 77.25 202 PRO A CA 1
ATOM 1547 C C . PRO A 1 202 ? 5.562 27.906 -12.227 1 77.25 202 PRO A C 1
ATOM 1549 O O . PRO A 1 202 ? 4.336 27.891 -12.352 1 77.25 202 PRO A O 1
ATOM 1552 N N . ARG A 1 203 ? 6.156 28.734 -11.57 1 74.81 203 ARG A N 1
ATOM 1553 C CA . ARG A 1 203 ? 5.488 29.875 -10.945 1 74.81 203 ARG A CA 1
ATOM 1554 C C . ARG A 1 203 ? 4.805 30.75 -11.984 1 74.81 203 ARG A C 1
ATOM 1556 O O . ARG A 1 203 ? 5.277 30.859 -13.117 1 74.81 203 ARG A O 1
ATOM 1563 N N . ASN A 1 204 ? 3.611 31.109 -11.57 1 65.56 204 ASN A N 1
ATOM 1564 C CA . ASN A 1 204 ? 2.961 32.094 -12.422 1 65.56 204 ASN A CA 1
ATOM 1565 C C . ASN A 1 204 ? 3.818 33.344 -12.586 1 65.56 204 ASN A C 1
ATOM 1567 O O . ASN A 1 204 ? 4.117 34.031 -11.609 1 65.56 204 ASN A O 1
ATOM 1571 N N . ARG A 1 205 ? 4.238 33.656 -13.766 1 62.56 205 ARG A N 1
ATOM 1572 C CA . ARG A 1 205 ? 5.184 34.719 -14.094 1 62.56 205 ARG A CA 1
ATOM 1573 C C . ARG A 1 205 ? 4.586 36.094 -13.812 1 62.56 205 ARG A C 1
ATOM 1575 O O . ARG A 1 205 ? 5.312 37.062 -13.703 1 62.56 205 ARG A O 1
ATOM 1582 N N . SER A 1 206 ? 3.303 36.125 -13.656 1 59.72 206 SER A N 1
ATOM 1583 C CA . SER A 1 206 ? 2.699 37.438 -13.375 1 59.72 206 SER A CA 1
ATOM 1584 C C . SER A 1 206 ? 3.033 37.906 -11.969 1 59.72 206 SER A C 1
ATOM 1586 O O . SER A 1 206 ? 2.9 39.094 -11.656 1 59.72 206 SER A O 1
ATOM 1588 N N . TYR A 1 207 ? 3.42 36.906 -11.18 1 59.12 207 TYR A N 1
ATOM 1589 C CA . TYR A 1 207 ? 3.734 37.312 -9.805 1 59.12 207 TYR A CA 1
ATOM 1590 C C . TYR A 1 207 ? 5.238 37.438 -9.617 1 59.12 207 TYR A C 1
ATOM 1592 O O . TYR A 1 207 ? 6.027 36.719 -10.242 1 59.12 207 TYR A O 1
ATOM 1600 N N . ASN A 1 208 ? 5.633 38.625 -9.156 1 54.72 208 ASN A N 1
ATOM 1601 C CA . ASN A 1 208 ? 7.051 38.812 -8.852 1 54.72 208 ASN A CA 1
ATOM 1602 C C . ASN A 1 208 ? 7.555 37.719 -7.91 1 54.72 208 ASN A C 1
ATOM 1604 O O . ASN A 1 208 ? 6.797 37.188 -7.098 1 54.72 208 ASN A O 1
ATOM 1608 N N . ASP A 1 209 ? 8.695 37.125 -8.273 1 51.28 209 ASP A N 1
ATOM 1609 C CA . ASP A 1 209 ? 9.352 36 -7.582 1 51.28 209 ASP A CA 1
ATOM 1610 C C . ASP A 1 209 ? 9.273 36.188 -6.066 1 51.28 209 ASP A C 1
ATOM 1612 O O . ASP A 1 209 ? 9.086 35.219 -5.332 1 51.28 209 ASP A O 1
ATOM 1616 N N . PHE A 1 210 ? 9.742 37.312 -5.664 1 49.94 210 PHE A N 1
ATOM 1617 C CA . PHE A 1 210 ? 9.914 37.594 -4.242 1 49.94 210 PHE A CA 1
ATOM 1618 C C . PHE A 1 210 ? 8.656 38.219 -3.652 1 49.94 210 PHE A C 1
ATOM 1620 O O . PHE A 1 210 ? 8.469 38.25 -2.434 1 49.94 210 PHE A O 1
ATOM 1627 N N . SER A 1 211 ? 7.988 38.938 -4.504 1 45.28 211 SER A N 1
ATOM 1628 C CA . SER A 1 211 ? 6.949 39.75 -3.896 1 45.28 211 SER A CA 1
ATOM 1629 C C . SER A 1 211 ? 5.859 38.906 -3.264 1 45.28 211 SER A C 1
ATOM 1631 O O . SER A 1 211 ? 5.02 39.406 -2.514 1 45.28 211 SER A O 1
ATOM 1633 N N . GLY A 1 212 ? 5.422 37.906 -3.967 1 42.19 212 GLY A N 1
ATOM 1634 C CA . GLY A 1 212 ? 4.051 37.5 -3.721 1 42.19 212 GLY A CA 1
ATOM 1635 C C . GLY A 1 212 ? 3.805 37.094 -2.285 1 42.19 212 GLY A C 1
ATOM 1636 O O . GLY A 1 212 ? 2.656 36.906 -1.873 1 42.19 212 GLY A O 1
ATOM 1637 N N . PHE A 1 213 ? 4.57 36.156 -1.857 1 45.19 213 PHE A N 1
ATOM 1638 C CA . PHE A 1 213 ? 4.074 35.625 -0.588 1 45.19 213 PHE A CA 1
ATOM 1639 C C . PHE A 1 213 ? 3.715 36.75 0.36 1 45.19 213 PHE A C 1
ATOM 1641 O O . PHE A 1 213 ? 2.646 36.75 0.974 1 45.19 213 PHE A O 1
ATOM 1648 N N . LEU A 1 214 ? 4.91 37.594 0.595 1 46.53 214 LEU A N 1
ATOM 1649 C CA . LEU A 1 214 ? 4.797 38.625 1.617 1 46.53 214 LEU A CA 1
ATOM 1650 C C . LEU A 1 214 ? 3.678 39.594 1.279 1 46.53 214 LEU A C 1
ATOM 1652 O O . LEU A 1 214 ? 2.969 40.062 2.172 1 46.53 214 LEU A O 1
ATOM 1656 N N . ASP A 1 215 ? 3.75 39.875 0.088 1 45.69 215 ASP A N 1
ATOM 1657 C CA . ASP A 1 215 ? 2.898 41.031 -0.223 1 45.69 215 ASP A CA 1
ATOM 1658 C C . ASP A 1 215 ? 1.423 40.625 -0.197 1 45.69 215 ASP A C 1
ATOM 1660 O O . ASP A 1 215 ? 0.59 41.375 0.331 1 45.69 215 ASP A O 1
ATOM 1664 N N . ASP A 1 216 ? 1.178 39.625 -0.938 1 46.28 216 ASP A N 1
ATOM 1665 C CA . ASP A 1 216 ? -0.257 39.406 -1.116 1 46.28 216 ASP A CA 1
ATOM 1666 C C . ASP A 1 216 ? -0.903 38.906 0.172 1 46.28 216 ASP A C 1
ATOM 1668 O O . ASP A 1 216 ? -2.035 39.281 0.492 1 46.28 216 ASP A O 1
ATOM 1672 N N . VAL A 1 217 ? -0.262 37.938 0.653 1 46 217 VAL A N 1
ATOM 1673 C CA . VAL A 1 217 ? -0.833 37.25 1.797 1 46 217 VAL A CA 1
ATOM 1674 C C . VAL A 1 217 ? -0.938 38.188 2.988 1 46 217 VAL A C 1
ATOM 1676 O O . VAL A 1 217 ? -1.891 38.125 3.768 1 46 217 VAL A O 1
ATOM 1679 N N . ASN A 1 218 ? 0.228 38.844 3.219 1 45.41 218 ASN A N 1
ATOM 1680 C CA . ASN A 1 218 ? 0.377 39.688 4.398 1 45.41 218 ASN A CA 1
ATOM 1681 C C . ASN A 1 218 ? -0.3 41.031 4.207 1 45.41 218 ASN A C 1
ATOM 1683 O O . ASN A 1 218 ? -0.58 41.719 5.18 1 45.41 218 ASN A O 1
ATOM 1687 N N . THR A 1 219 ? -0.024 41.688 3.066 1 46.5 219 THR A N 1
ATOM 1688 C CA . THR A 1 219 ? -0.046 43.125 3.041 1 46.5 219 THR A CA 1
ATOM 1689 C C . THR A 1 219 ? -1.469 43.656 2.85 1 46.5 219 THR A C 1
ATOM 1691 O O . THR A 1 219 ? -2.088 43.406 1.81 1 46.5 219 THR A O 1
ATOM 1694 N N . TRP A 1 220 ? -2.383 43.25 3.879 1 48.62 220 TRP A N 1
ATOM 1695 C CA . TRP A 1 220 ? -3.51 44.156 3.846 1 48.62 220 TRP A CA 1
ATOM 1696 C C . TRP A 1 220 ? -3.041 45.594 4.086 1 48.62 220 TRP A C 1
ATOM 1698 O O . TRP A 1 220 ? -2.635 45.938 5.195 1 48.62 220 TRP A O 1
ATOM 1708 N N . TYR A 1 221 ? -2.283 46.156 3.033 1 49.34 221 TYR A N 1
ATOM 1709 C CA . TYR A 1 221 ? -1.825 47.531 3.223 1 49.34 221 TYR A CA 1
ATOM 1710 C C . TYR A 1 221 ? -2.969 48.5 3.029 1 49.34 221 TYR A C 1
ATOM 1712 O O . TYR A 1 221 ? -3.688 48.438 2.029 1 49.34 221 TYR A O 1
ATOM 1720 N N . ALA A 1 222 ? -3.686 48.75 4.102 1 48.88 222 ALA A N 1
ATOM 1721 C CA . ALA A 1 222 ? -4.449 49.969 3.893 1 48.88 222 ALA A CA 1
ATOM 1722 C C . ALA A 1 222 ? -3.785 51.156 4.582 1 48.88 222 ALA A C 1
ATOM 1724 O O . ALA A 1 222 ? -3.611 51.156 5.805 1 48.88 222 ALA A O 1
ATOM 1725 N N . SER A 1 223 ? -3.506 52.125 3.908 1 50.28 223 SER A N 1
ATOM 1726 C CA . SER A 1 223 ? -3.303 53.531 4.141 1 50.28 223 SER A CA 1
ATOM 1727 C C . SER A 1 223 ? -2.258 53.781 5.223 1 50.28 223 SER A C 1
ATOM 1729 O O . SER A 1 223 ? -2.506 54.5 6.18 1 50.28 223 SER A O 1
ATOM 1731 N N . GLY A 1 224 ? -1.137 53.156 5.359 1 59 224 GLY A N 1
ATOM 1732 C CA . GLY A 1 224 ? -0.043 53.531 6.234 1 59 224 GLY A CA 1
ATOM 1733 C C . GLY A 1 224 ? 0.229 52.531 7.336 1 59 224 GLY A C 1
ATOM 1734 O O . GLY A 1 224 ? 1.286 52.562 7.969 1 59 224 GLY A O 1
ATOM 1735 N N . THR A 1 225 ? -0.816 51.875 7.852 1 63.34 225 THR A N 1
ATOM 1736 C CA . THR A 1 225 ? -0.545 50.875 8.883 1 63.34 225 THR A CA 1
ATOM 1737 C C . THR A 1 225 ? -0.738 49.469 8.336 1 63.34 225 THR A C 1
ATOM 1739 O O . THR A 1 225 ? -1.602 49.25 7.484 1 63.34 225 THR A O 1
ATOM 1742 N N . THR A 1 226 ? 0.257 48.688 8.492 1 72.69 226 THR A N 1
ATOM 1743 C CA . THR A 1 226 ? 0.161 47.312 8.023 1 72.69 226 THR A CA 1
ATOM 1744 C C . THR A 1 226 ? 0.696 46.344 9.086 1 72.69 226 THR A C 1
ATOM 1746 O O . THR A 1 226 ? 1.336 46.781 10.047 1 72.69 226 THR A O 1
ATOM 1749 N N . ARG A 1 227 ? 0.149 45.156 9.062 1 75.94 227 ARG A N 1
ATOM 1750 C CA . ARG A 1 227 ? 0.588 44.094 9.969 1 75.94 227 ARG A CA 1
ATOM 1751 C C . ARG A 1 227 ? 0.874 42.812 9.203 1 75.94 227 ARG A C 1
ATOM 1753 O O . ARG A 1 227 ? 0.277 42.562 8.156 1 75.94 227 ARG A O 1
ATOM 1760 N N . ASP A 1 228 ? 1.771 42.125 9.688 1 80.06 228 ASP A N 1
ATOM 1761 C CA . ASP A 1 228 ? 2.086 40.812 9.117 1 80.06 228 ASP A CA 1
ATOM 1762 C C . ASP A 1 228 ? 1.223 39.719 9.734 1 80.06 228 ASP A C 1
ATOM 1764 O O . ASP A 1 228 ? 1.686 38.969 10.594 1 80.06 228 ASP A O 1
ATOM 1768 N N . LEU A 1 229 ? -0.005 39.531 9.227 1 79.06 229 LEU A N 1
ATOM 1769 C CA . LEU A 1 229 ? -0.969 38.625 9.828 1 79.06 229 LEU A CA 1
ATOM 1770 C C . LEU A 1 229 ? -0.538 37.188 9.625 1 79.06 229 LEU A C 1
ATOM 1772 O O . LEU A 1 229 ? -0.688 36.344 10.531 1 79.06 229 LEU A O 1
ATOM 1776 N N . LEU A 1 230 ? -0.045 36.906 8.469 1 81.56 230 LEU A N 1
ATOM 1777 C CA . LEU A 1 230 ? 0.381 35.531 8.203 1 81.56 230 LEU A CA 1
ATOM 1778 C C . LEU A 1 230 ? 1.562 35.156 9.086 1 81.56 230 LEU A C 1
ATOM 1780 O O . LEU A 1 230 ? 1.623 34.031 9.594 1 81.56 230 LEU A O 1
ATOM 1784 N N . GLY A 1 231 ? 2.498 36.062 9.164 1 85.06 231 GLY A N 1
ATOM 1785 C CA . GLY A 1 231 ? 3.625 35.812 10.047 1 85.06 231 GLY A CA 1
ATOM 1786 C C . GLY A 1 231 ? 3.215 35.594 11.492 1 85.06 231 GLY A C 1
ATOM 1787 O O . GLY A 1 231 ? 3.725 34.688 12.156 1 85.06 231 GLY A O 1
ATOM 1788 N N . GLU A 1 232 ? 2.293 36.375 11.953 1 86.69 232 GLU A N 1
ATOM 1789 C CA . GLU A 1 232 ? 1.817 36.25 13.32 1 86.69 232 GLU A CA 1
ATOM 1790 C C . GLU A 1 232 ? 1.159 34.875 13.531 1 86.69 232 GLU A C 1
ATOM 1792 O O . GLU A 1 232 ? 1.37 34.219 14.562 1 86.69 232 GLU A O 1
ATOM 1797 N N . ALA A 1 233 ? 0.396 34.5 12.57 1 84.94 233 ALA A N 1
ATOM 1798 C CA . ALA A 1 233 ? -0.231 33.188 12.656 1 84.94 233 ALA A CA 1
ATOM 1799 C C . ALA A 1 233 ? 0.818 32.062 12.68 1 84.94 233 ALA A C 1
ATOM 1801 O O . ALA A 1 233 ? 0.713 31.125 13.461 1 84.94 233 ALA A O 1
ATOM 1802 N N . ALA A 1 234 ? 1.732 32.219 11.836 1 90.81 234 ALA A N 1
ATOM 1803 C CA . ALA A 1 234 ? 2.791 31.203 11.758 1 90.81 234 ALA A CA 1
ATOM 1804 C C . ALA A 1 234 ? 3.598 31.156 13.055 1 90.81 234 ALA A C 1
ATOM 1806 O O . ALA A 1 234 ? 3.885 30.078 13.57 1 90.81 234 ALA A O 1
ATOM 1807 N N . PHE A 1 235 ? 3.949 32.312 13.578 1 92.75 235 PHE A N 1
ATOM 1808 C CA . PHE A 1 235 ? 4.75 32.375 14.789 1 92.75 235 PHE A CA 1
ATOM 1809 C C . PHE A 1 235 ? 4 31.766 15.969 1 92.75 235 PHE A C 1
ATOM 1811 O O . PHE A 1 235 ? 4.555 30.953 16.703 1 92.75 235 PHE A O 1
ATOM 1818 N N . LEU A 1 236 ? 2.768 32.094 16.078 1 88.19 236 LEU A N 1
ATOM 1819 C CA . LEU A 1 236 ? 1.985 31.562 17.188 1 88.19 236 LEU A CA 1
ATOM 1820 C C . LEU A 1 236 ? 1.814 30.062 17.062 1 88.19 236 LEU A C 1
ATOM 1822 O O . LEU A 1 236 ? 1.872 29.344 18.062 1 88.19 236 LEU A O 1
ATOM 1826 N N . THR A 1 237 ? 1.616 29.672 15.898 1 87.69 237 THR A N 1
ATOM 1827 C CA . THR A 1 237 ? 1.466 28.234 15.68 1 87.69 237 THR A CA 1
ATOM 1828 C C . THR A 1 237 ? 2.742 27.484 16.062 1 87.69 237 THR A C 1
ATOM 1830 O O . THR A 1 237 ? 2.689 26.453 16.719 1 87.69 237 THR A O 1
ATOM 1833 N N . SER A 1 238 ? 3.854 27.938 15.641 1 91 238 SER A N 1
ATOM 1834 C CA . SER A 1 238 ? 5.137 27.328 15.961 1 91 238 SER A CA 1
ATOM 1835 C C . SER A 1 238 ? 5.398 27.344 17.469 1 91 238 SER A C 1
ATOM 1837 O O . SER A 1 238 ? 5.883 26.359 18.031 1 91 238 SER A O 1
ATOM 1839 N N . LEU A 1 239 ? 5.082 28.453 18.047 1 88.94 239 LEU A N 1
ATOM 1840 C CA . LEU A 1 239 ? 5.391 28.625 19.469 1 88.94 239 LEU A CA 1
ATOM 1841 C C . LEU A 1 239 ? 4.512 27.734 20.328 1 88.94 239 LEU A C 1
ATOM 1843 O O . LEU A 1 239 ? 4.844 27.469 21.484 1 88.94 239 LEU A O 1
ATOM 1847 N N . HIS A 1 240 ? 3.414 27.266 19.734 1 81.06 240 HIS A N 1
ATOM 1848 C CA . HIS A 1 240 ? 2.566 26.328 20.453 1 81.06 240 HIS A CA 1
ATOM 1849 C C . HIS A 1 240 ? 2.939 24.891 20.125 1 81.06 240 HIS A C 1
ATOM 1851 O O . HIS A 1 240 ? 2.199 23.953 20.453 1 81.06 240 HIS A O 1
ATOM 1857 N N . SER A 1 241 ? 3.918 24.719 19.422 1 79.69 241 SER A N 1
ATOM 1858 C CA . SER A 1 241 ? 4.461 23.406 19.062 1 79.69 241 SER A CA 1
ATOM 1859 C C . SER A 1 241 ? 3.457 22.594 18.25 1 79.69 241 SER A C 1
ATOM 1861 O O . SER A 1 241 ? 3.312 21.391 18.469 1 79.69 241 SER A O 1
ATOM 1863 N N . LEU A 1 242 ? 2.732 23.297 17.469 1 84.56 242 LEU A N 1
ATOM 1864 C CA . LEU A 1 242 ? 1.816 22.609 16.562 1 84.56 242 LEU A CA 1
ATOM 1865 C C . LEU A 1 242 ? 2.516 22.25 15.258 1 84.56 242 LEU A C 1
ATOM 1867 O O . LEU A 1 242 ? 3.496 22.891 14.875 1 84.56 242 LEU A O 1
ATOM 1871 N N . ASN A 1 243 ? 1.965 21.234 14.68 1 84.19 243 ASN A N 1
ATOM 1872 C CA . ASN A 1 243 ? 2.486 20.891 13.367 1 84.19 243 ASN A CA 1
ATOM 1873 C C . ASN A 1 243 ? 2.092 21.906 12.312 1 84.19 243 ASN A C 1
ATOM 1875 O O . ASN A 1 243 ? 1.083 22.609 12.461 1 84.19 243 ASN A O 1
ATOM 1879 N N . ALA A 1 244 ? 3.002 21.953 11.352 1 87.31 244 ALA A N 1
ATOM 1880 C CA . ALA A 1 244 ? 2.689 22.828 10.219 1 87.31 244 ALA A CA 1
ATOM 1881 C C . ALA A 1 244 ? 1.509 22.281 9.422 1 87.31 244 ALA A C 1
ATOM 1883 O O . ALA A 1 244 ? 1.375 21.062 9.242 1 87.31 244 ALA A O 1
ATOM 1884 N N . PRO A 1 245 ? 0.689 23.203 9.008 1 86.06 245 PRO A N 1
ATOM 1885 C CA . PRO A 1 245 ? -0.397 22.75 8.133 1 86.06 245 PRO A CA 1
ATOM 1886 C C . PRO A 1 245 ? 0.102 22.25 6.777 1 86.06 245 PRO A C 1
ATOM 1888 O O . PRO A 1 245 ? 0.978 22.875 6.176 1 86.06 245 PRO A O 1
ATOM 1891 N N . ALA A 1 246 ? -0.497 21.188 6.402 1 87.31 246 ALA A N 1
ATOM 1892 C CA . ALA A 1 246 ? -0.143 20.672 5.082 1 87.31 246 ALA A CA 1
ATOM 1893 C C . ALA A 1 246 ? -0.742 21.531 3.975 1 87.31 246 ALA A C 1
ATOM 1895 O O . ALA A 1 246 ? -1.833 22.078 4.129 1 87.31 246 ALA A O 1
ATOM 1896 N N . ALA A 1 247 ? 0.045 21.672 2.918 1 86.44 247 ALA A N 1
ATOM 1897 C CA . ALA A 1 247 ? -0.474 22.375 1.745 1 86.44 247 ALA A CA 1
ATOM 1898 C C . ALA A 1 247 ? -1.327 21.438 0.886 1 86.44 247 ALA A C 1
ATOM 1900 O O . ALA A 1 247 ? -1.208 20.219 0.976 1 86.44 247 ALA A O 1
ATOM 1901 N N . HIS A 1 248 ? -2.168 22.078 0.09 1 82.56 248 HIS A N 1
ATOM 1902 C CA . HIS A 1 248 ? -3.016 21.297 -0.798 1 82.56 248 HIS A CA 1
ATOM 1903 C C . HIS A 1 248 ? -2.295 20.969 -2.102 1 82.56 248 HIS A C 1
ATOM 1905 O O . HIS A 1 248 ? -2.764 21.328 -3.184 1 82.56 248 HIS A O 1
ATOM 1911 N N . VAL A 1 249 ? -1.214 20.375 -1.982 1 82.56 249 VAL A N 1
ATOM 1912 C CA . VAL A 1 249 ? -0.44 20.062 -3.182 1 82.56 249 VAL A CA 1
ATOM 1913 C C . VAL A 1 249 ? -0.415 18.562 -3.408 1 82.56 249 VAL A C 1
ATOM 1915 O O . VAL A 1 249 ? -0.322 18.094 -4.551 1 82.56 249 VAL A O 1
ATOM 1918 N N . CYS A 1 250 ? -0.364 17.828 -2.312 1 81.81 250 CYS A N 1
ATOM 1919 C CA . CYS A 1 250 ? -0.309 16.375 -2.4 1 81.81 250 CYS A CA 1
ATOM 1920 C C . CYS A 1 250 ? -1.59 15.742 -1.861 1 81.81 250 CYS A C 1
ATOM 1922 O O . CYS A 1 250 ? -1.979 16 -0.721 1 81.81 250 CYS A O 1
ATOM 1924 N N . ASN A 1 251 ? -2.273 14.969 -2.709 1 70.44 251 ASN A N 1
ATOM 1925 C CA . ASN A 1 251 ? -3.521 14.328 -2.309 1 70.44 251 ASN A CA 1
ATOM 1926 C C . ASN A 1 251 ? -3.303 12.867 -1.911 1 70.44 251 ASN A C 1
ATOM 1928 O O . ASN A 1 251 ? -4.195 12.234 -1.344 1 70.44 251 ASN A O 1
ATOM 1932 N N . THR A 1 252 ? -2.191 12.336 -2.303 1 75.5 252 THR A N 1
ATOM 1933 C CA . THR A 1 252 ? -1.913 10.938 -2 1 75.5 252 THR A CA 1
ATOM 1934 C C . THR A 1 252 ? -0.651 10.805 -1.153 1 75.5 252 THR A C 1
ATOM 1936 O O . THR A 1 252 ? 0.22 11.68 -1.19 1 75.5 252 THR A O 1
ATOM 1939 N N . PRO A 1 253 ? -0.606 9.719 -0.35 1 77.69 253 PRO A N 1
ATOM 1940 C CA . PRO A 1 253 ? 0.591 9.531 0.473 1 77.69 253 PRO A CA 1
ATOM 1941 C C . PRO A 1 253 ? 1.847 9.281 -0.36 1 77.69 253 PRO A C 1
ATOM 1943 O O . PRO A 1 253 ? 2.963 9.391 0.153 1 77.69 253 PRO A O 1
ATOM 1946 N N . LEU A 1 254 ? 1.683 9.023 -1.591 1 78.88 254 LEU A N 1
ATOM 1947 C CA . LEU A 1 254 ? 2.826 8.734 -2.447 1 78.88 254 LEU A CA 1
ATOM 1948 C C . LEU A 1 254 ? 3.24 9.969 -3.244 1 78.88 254 LEU A C 1
ATOM 1950 O O . LEU A 1 254 ? 4.137 9.891 -4.086 1 78.88 254 LEU A O 1
ATOM 1954 N N . CYS A 1 255 ? 2.607 11 -2.943 1 86.62 255 CYS A N 1
ATOM 1955 C CA . CYS A 1 255 ? 2.934 12.273 -3.58 1 86.62 255 CYS A CA 1
ATOM 1956 C C . CYS A 1 255 ? 3.98 13.031 -2.775 1 86.62 255 CYS A C 1
ATOM 1958 O O . CYS A 1 255 ? 3.889 13.109 -1.549 1 86.62 255 CYS A O 1
ATOM 1960 N N . ARG A 1 256 ? 5.078 13.383 -3.574 1 89.19 256 ARG A N 1
ATOM 1961 C CA . ARG A 1 256 ? 6.098 14.234 -2.971 1 89.19 256 ARG A CA 1
ATOM 1962 C C . ARG A 1 256 ? 6.188 15.57 -3.691 1 89.19 256 ARG A C 1
ATOM 1964 O O . ARG A 1 256 ? 6.281 15.617 -4.922 1 89.19 256 ARG A O 1
ATOM 1971 N N . ALA A 1 257 ? 6.086 16.609 -2.832 1 90.75 257 ALA A N 1
ATOM 1972 C CA . ALA A 1 257 ? 6.191 17.953 -3.385 1 90.75 257 ALA A CA 1
ATOM 1973 C C . ALA A 1 257 ? 7.473 18.641 -2.92 1 90.75 257 ALA A C 1
ATOM 1975 O O . ALA A 1 257 ? 7.855 18.531 -1.752 1 90.75 257 ALA A O 1
ATOM 1976 N N . ASN A 1 258 ? 8.234 19.203 -3.889 1 89.19 258 ASN A N 1
ATOM 1977 C CA . ASN A 1 258 ? 9.414 20.031 -3.635 1 89.19 258 ASN A CA 1
ATOM 1978 C C . ASN A 1 258 ? 9.258 21.422 -4.238 1 89.19 258 ASN A C 1
ATOM 1980 O O . ASN A 1 258 ? 8.992 21.562 -5.434 1 89.19 258 ASN A O 1
ATOM 1984 N N . ALA A 1 259 ? 9.375 22.344 -3.395 1 89.56 259 ALA A N 1
ATOM 1985 C CA . ALA A 1 259 ? 9.188 23.719 -3.859 1 89.56 259 ALA A CA 1
ATOM 1986 C C . ALA A 1 259 ? 10.391 24.578 -3.508 1 89.56 259 ALA A C 1
ATOM 1988 O O . ALA A 1 259 ? 10.977 24.438 -2.432 1 89.56 259 ALA A O 1
ATOM 1989 N N . ARG A 1 260 ? 10.812 25.344 -4.508 1 85.75 260 ARG A N 1
ATOM 1990 C CA . ARG A 1 260 ? 11.766 26.422 -4.273 1 85.75 260 ARG A CA 1
ATOM 1991 C C . ARG A 1 260 ? 11.055 27.766 -4.203 1 85.75 260 ARG A C 1
ATOM 1993 O O . ARG A 1 260 ? 10.383 28.172 -5.156 1 85.75 260 ARG A O 1
ATOM 2000 N N . MET A 1 261 ? 11.141 28.375 -3.027 1 83 261 MET A N 1
ATOM 2001 C CA . MET A 1 261 ? 10.414 29.641 -2.844 1 83 261 MET A CA 1
ATOM 2002 C C . MET A 1 261 ? 11.289 30.672 -2.145 1 83 261 MET A C 1
ATOM 2004 O O . MET A 1 261 ? 12.312 30.328 -1.554 1 83 261 MET A O 1
ATOM 2008 N N . ALA A 1 262 ? 10.789 31.891 -2.264 1 81.38 262 ALA A N 1
ATOM 2009 C CA . ALA A 1 262 ? 11.406 32.938 -1.473 1 81.38 262 ALA A CA 1
ATOM 2010 C C . ALA A 1 262 ? 10.953 32.875 -0.015 1 81.38 262 ALA A C 1
ATOM 2012 O O . ALA A 1 262 ? 9.781 32.625 0.269 1 81.38 262 ALA A O 1
ATOM 2013 N N . GLY A 1 263 ? 11.898 33 0.879 1 84 263 GLY A N 1
ATOM 2014 C CA . GLY A 1 263 ? 11.586 32.906 2.297 1 84 263 GLY A CA 1
ATOM 2015 C C . GLY A 1 263 ? 12.664 33.531 3.176 1 84 263 GLY A C 1
ATOM 2016 O O . GLY A 1 263 ? 13.461 34.344 2.711 1 84 263 GLY A O 1
ATOM 2017 N N . PHE A 1 264 ? 12.461 33.281 4.465 1 87.56 264 PHE A N 1
ATOM 2018 C CA . PHE A 1 264 ? 13.352 33.844 5.473 1 87.56 264 PHE A CA 1
ATOM 2019 C C . PHE A 1 264 ? 14.047 32.719 6.266 1 87.56 264 PHE A C 1
ATOM 2021 O O . PHE A 1 264 ? 13.516 31.625 6.395 1 87.56 264 PHE A O 1
ATOM 2028 N N . GLN A 1 265 ? 15.273 33.031 6.688 1 92.56 265 GLN A N 1
ATOM 2029 C CA . GLN A 1 265 ? 15.961 32.156 7.629 1 92.56 265 GLN A CA 1
ATOM 2030 C C . GLN A 1 265 ? 16.562 32.938 8.781 1 92.56 265 GLN A C 1
ATOM 2032 O O . GLN A 1 265 ? 17.297 33.906 8.562 1 92.56 265 GLN A O 1
ATOM 2037 N N . ALA A 1 266 ? 16.172 32.531 9.945 1 95.62 266 ALA A N 1
ATOM 2038 C CA . ALA A 1 266 ? 16.703 33.188 11.141 1 95.62 266 ALA A CA 1
ATOM 2039 C C . ALA A 1 266 ? 17.812 32.344 11.766 1 95.62 266 ALA A C 1
ATOM 2041 O O . ALA A 1 266 ? 17.719 31.109 11.82 1 95.62 266 ALA A O 1
ATOM 2042 N N . SER A 1 267 ? 18.922 32.906 12.055 1 94.25 267 SER A N 1
ATOM 2043 C CA . SER A 1 267 ? 19.984 32.312 12.867 1 94.25 267 SER A CA 1
ATOM 2044 C C . SER A 1 267 ? 20.156 33.094 14.172 1 94.25 267 SER A C 1
ATOM 2046 O O . SER A 1 267 ? 20.469 34.281 14.172 1 94.25 267 SER A O 1
ATOM 2048 N N . CYS A 1 268 ? 19.922 32.375 15.266 1 96.25 268 CYS A N 1
ATOM 2049 C CA . CYS A 1 268 ? 19.875 33.062 16.547 1 96.25 268 CYS A CA 1
ATOM 2050 C C . CYS A 1 268 ? 20.969 32.531 17.484 1 96.25 268 CYS A C 1
ATOM 2052 O O . CYS A 1 268 ? 21.359 31.375 17.406 1 96.25 268 CYS A O 1
ATOM 2054 N N . THR A 1 269 ? 21.516 33.406 18.25 1 95.5 269 THR A N 1
ATOM 2055 C CA . THR A 1 269 ? 22.438 33.094 19.328 1 95.5 269 THR A CA 1
ATOM 2056 C C . THR A 1 269 ? 21.969 33.688 20.641 1 95.5 269 THR A C 1
ATOM 2058 O O . THR A 1 269 ? 21.219 34.688 20.641 1 95.5 269 THR A O 1
ATOM 2061 N N . SER A 1 270 ? 22.203 33.031 21.703 1 96.38 270 SER A N 1
ATOM 2062 C CA . SER A 1 270 ? 21.812 33.531 23.016 1 96.38 270 SER A CA 1
ATOM 2063 C C . SER A 1 270 ? 23 33.562 23.969 1 96.38 270 SER A C 1
ATOM 2065 O O . SER A 1 270 ? 23.891 32.719 23.906 1 96.38 270 SER A O 1
ATOM 2067 N N . ASP A 1 271 ? 23.047 34.625 24.812 1 95.5 271 ASP A N 1
ATOM 2068 C CA . ASP A 1 271 ? 24.047 34.75 25.859 1 95.5 271 ASP A CA 1
ATOM 2069 C C . ASP A 1 271 ? 23.391 34.906 27.234 1 95.5 271 ASP A C 1
ATOM 2071 O O . ASP A 1 271 ? 22.328 35.5 27.344 1 95.5 271 ASP A O 1
ATOM 2075 N N . GLU A 1 272 ? 24.078 34.281 28.172 1 95.25 272 GLU A N 1
ATOM 2076 C CA . GLU A 1 272 ? 23.625 34.406 29.562 1 95.25 272 GLU A CA 1
ATOM 2077 C C . GLU A 1 272 ? 24.484 35.406 30.328 1 95.25 272 GLU A C 1
ATOM 2079 O O . GLU A 1 272 ? 25.719 35.281 30.359 1 95.25 272 GLU A O 1
ATOM 2084 N N . ILE A 1 273 ? 23.844 36.375 30.938 1 94.19 273 ILE A N 1
ATOM 2085 C CA . ILE A 1 273 ? 24.531 37.375 31.719 1 94.19 273 ILE A CA 1
ATOM 2086 C C . ILE A 1 273 ? 24.062 37.312 33.188 1 94.19 273 ILE A C 1
ATOM 2088 O O . ILE A 1 273 ? 22.859 37.406 33.438 1 94.19 273 ILE A O 1
ATOM 2092 N N . PRO A 1 274 ? 25.062 37.125 34.125 1 92.25 274 PRO A N 1
ATOM 2093 C CA . PRO A 1 274 ? 24.641 37.188 35.531 1 92.25 274 PRO A CA 1
ATOM 2094 C C . PRO A 1 274 ? 24.016 38.531 35.906 1 92.25 274 PRO A C 1
ATOM 2096 O O . PRO A 1 274 ? 24.422 39.562 35.406 1 92.25 274 PRO A O 1
ATOM 2099 N N . ASN A 1 275 ? 23.047 38.5 36.781 1 91.62 275 ASN A N 1
ATOM 2100 C CA . ASN A 1 275 ? 22.312 39.688 37.156 1 91.62 275 ASN A CA 1
ATOM 2101 C C . ASN A 1 275 ? 22.422 39.969 38.656 1 91.62 275 ASN A C 1
ATOM 2103 O O . ASN A 1 275 ? 21.422 40.031 39.375 1 91.62 275 ASN A O 1
ATOM 2107 N N . PRO A 1 276 ? 23.547 40.312 39.188 1 85.38 276 PRO A N 1
ATOM 2108 C CA . PRO A 1 276 ? 23.688 40.594 40.594 1 85.38 276 PRO A CA 1
ATOM 2109 C C . PRO A 1 276 ? 22.969 41.875 41.031 1 85.38 276 PRO A C 1
ATOM 2111 O O . PRO A 1 276 ? 22.516 42 42.156 1 85.38 276 PRO A O 1
ATOM 2114 N N . ASP A 1 277 ? 22.859 42.875 40.156 1 84.62 277 ASP A N 1
ATOM 2115 C CA . ASP A 1 277 ? 22.281 44.188 40.469 1 84.62 277 ASP A CA 1
ATOM 2116 C C . ASP A 1 277 ? 20.75 44.156 40.312 1 84.62 277 ASP A C 1
ATOM 2118 O O . ASP A 1 277 ? 20.094 45.188 40.406 1 84.62 277 ASP A O 1
ATOM 2122 N N . ARG A 1 278 ? 20.188 43.062 39.969 1 87.12 278 ARG A N 1
ATOM 2123 C CA . ARG A 1 278 ? 18.734 42.875 39.875 1 87.12 278 ARG A CA 1
ATOM 2124 C C . ARG A 1 278 ? 18.125 43.812 38.844 1 87.12 278 ARG A C 1
ATOM 2126 O O . ARG A 1 278 ? 17.109 44.469 39.125 1 87.12 278 ARG A O 1
ATOM 2133 N N . ILE A 1 279 ? 18.891 43.906 37.719 1 89.69 279 ILE A N 1
ATOM 2134 C CA . ILE A 1 279 ? 18.375 44.688 36.594 1 89.69 279 ILE A CA 1
ATOM 2135 C C . ILE A 1 279 ? 17.078 44.094 36.094 1 89.69 279 ILE A C 1
ATOM 2137 O O . ILE A 1 279 ? 16.953 42.875 35.969 1 89.69 279 ILE A O 1
ATOM 2141 N N . GLY A 1 280 ? 16.078 44.938 35.781 1 89.56 280 GLY A N 1
ATOM 2142 C CA . GLY A 1 280 ? 14.805 44.5 35.219 1 89.56 280 GLY A CA 1
ATOM 2143 C C . GLY A 1 280 ? 13.828 44.031 36.281 1 89.56 280 GLY A C 1
ATOM 2144 O O . GLY A 1 280 ? 12.703 43.625 35.969 1 89.56 280 GLY A O 1
ATOM 2145 N N . LEU A 1 281 ? 14.258 44.031 37.562 1 86.69 281 LEU A N 1
ATOM 2146 C CA . LEU A 1 281 ? 13.398 43.562 38.656 1 86.69 281 LEU A CA 1
ATOM 2147 C C . LEU A 1 281 ? 12.961 44.75 39.531 1 86.69 281 LEU A C 1
ATOM 2149 O O . LEU A 1 281 ? 13.633 45.781 39.562 1 86.69 281 LEU A O 1
ATOM 2153 N N . LYS A 1 282 ? 11.805 44.531 40.062 1 79.38 282 LYS A N 1
ATOM 2154 C CA . LYS A 1 282 ? 11.289 45.594 40.938 1 79.38 282 LYS A CA 1
ATOM 2155 C C . LYS A 1 282 ? 12.289 45.906 42.031 1 79.38 282 LYS A C 1
ATOM 2157 O O . LYS A 1 282 ? 12.781 45 42.719 1 79.38 282 LYS A O 1
ATOM 2162 N N . PRO A 1 283 ? 12.562 47.219 42.094 1 74.75 283 PRO A N 1
ATOM 2163 C CA . PRO A 1 283 ? 13.516 47.562 43.156 1 74.75 283 PRO A CA 1
ATOM 2164 C C . PRO A 1 283 ? 12.883 47.594 44.531 1 74.75 283 PRO A C 1
ATOM 2166 O O . PRO A 1 283 ? 11.664 47.719 44.688 1 74.75 283 PRO A O 1
ATOM 2169 N N . SER A 1 284 ? 13.688 47.188 45.562 1 63.97 284 SER A N 1
ATOM 2170 C CA . SER A 1 284 ? 13.227 47.25 46.969 1 63.97 284 SER A CA 1
ATOM 2171 C C . SER A 1 284 ? 12.875 48.688 47.344 1 63.97 284 SER A C 1
ATOM 2173 O O . SER A 1 284 ? 11.977 48.906 48.156 1 63.97 284 SER A O 1
ATOM 2175 N N . SER A 1 285 ? 13.617 49.719 46.781 1 63.34 285 SER A N 1
ATOM 2176 C CA . SER A 1 285 ? 13.328 51.125 47.062 1 63.34 285 SER A CA 1
ATOM 2177 C C . SER A 1 285 ? 13.336 51.938 45.781 1 63.34 285 SER A C 1
ATOM 2179 O O . SER A 1 285 ? 14.016 51.594 44.812 1 63.34 285 SER A O 1
ATOM 2181 N N . PHE A 1 286 ? 12.336 52.969 45.562 1 58.62 286 PHE A N 1
ATOM 2182 C CA . PHE A 1 286 ? 12.156 53.812 44.406 1 58.62 286 PHE A CA 1
ATOM 2183 C C . PHE A 1 286 ? 13.453 54.531 44.062 1 58.62 286 PHE A C 1
ATOM 2185 O O . PHE A 1 286 ? 13.625 55 42.938 1 58.62 286 PHE A O 1
ATOM 2192 N N . ARG A 1 287 ? 14.312 54.688 45.062 1 63.41 287 ARG A N 1
ATOM 2193 C CA . ARG A 1 287 ? 15.562 55.406 44.844 1 63.41 287 ARG A CA 1
ATOM 2194 C C . ARG A 1 287 ? 16.562 54.562 44.062 1 63.41 287 ARG A C 1
ATOM 2196 O O . ARG A 1 287 ? 17.547 55.094 43.562 1 63.41 287 ARG A O 1
ATOM 2203 N N . ASN A 1 288 ? 16.266 53.281 43.719 1 67.69 288 ASN A N 1
ATOM 2204 C CA . ASN A 1 288 ? 17.25 52.406 43.125 1 67.69 288 ASN A CA 1
ATOM 2205 C C . ASN A 1 288 ? 16.844 51.969 41.719 1 67.69 288 ASN A C 1
ATOM 2207 O O . ASN A 1 288 ? 17 50.812 41.344 1 67.69 288 ASN A O 1
ATOM 2211 N N . ILE A 1 289 ? 16.406 53.031 40.938 1 73 289 ILE A N 1
ATOM 2212 C CA . ILE A 1 289 ? 16.047 52.719 39.531 1 73 289 ILE A CA 1
ATOM 2213 C C . ILE A 1 289 ? 17.297 52.625 38.688 1 73 289 ILE A C 1
ATOM 2215 O O . ILE A 1 289 ? 18.109 53.562 38.656 1 73 289 ILE A O 1
ATOM 2219 N N . ARG A 1 290 ? 17.562 51.469 38.25 1 84.06 290 ARG A N 1
ATOM 2220 C CA . ARG A 1 290 ? 18.703 51.219 37.406 1 84.06 290 ARG A CA 1
ATOM 2221 C C . ARG A 1 290 ? 18.25 50.781 36 1 84.06 290 ARG A C 1
ATOM 2223 O O . ARG A 1 290 ? 17.281 50.031 35.875 1 84.06 290 ARG A O 1
ATOM 2230 N N . ARG A 1 291 ? 18.828 51.438 35.094 1 89.31 291 ARG A N 1
ATOM 2231 C CA . ARG A 1 291 ? 18.609 51.094 33.688 1 89.31 291 ARG A CA 1
ATOM 2232 C C . ARG A 1 291 ? 19.891 50.594 33.031 1 89.31 291 ARG A C 1
ATOM 2234 O O . ARG A 1 291 ? 20.969 51.156 33.281 1 89.31 291 ARG A O 1
ATOM 2241 N N . GLN A 1 292 ? 19.812 49.469 32.375 1 91.62 292 GLN A N 1
ATOM 2242 C CA . GLN A 1 292 ? 20.953 48.938 31.625 1 91.62 292 GLN A CA 1
ATOM 2243 C C . GLN A 1 292 ? 20.594 48.688 30.172 1 91.62 292 GLN A C 1
ATOM 2245 O O . GLN A 1 292 ? 19.531 48.125 29.875 1 91.62 292 GLN A O 1
ATOM 2250 N N . LEU A 1 293 ? 21.484 49.125 29.312 1 93.5 293 LEU A N 1
ATOM 2251 C CA . LEU A 1 293 ? 21.312 48.938 27.875 1 93.5 293 LEU A CA 1
ATOM 2252 C C . LEU A 1 293 ? 22.062 47.719 27.391 1 93.5 293 LEU A C 1
ATOM 2254 O O . LEU A 1 293 ? 23.219 47.5 27.766 1 93.5 293 LEU A O 1
ATOM 2258 N N . PHE A 1 294 ? 21.344 46.875 26.734 1 94.62 294 PHE A N 1
ATOM 2259 C CA . PHE A 1 294 ? 21.938 45.719 26.062 1 94.62 294 PHE A CA 1
ATOM 2260 C C . PHE A 1 294 ? 21.844 45.906 24.547 1 94.62 294 PHE A C 1
ATOM 2262 O O . PHE A 1 294 ? 20.797 46.219 24 1 94.62 294 PHE A O 1
ATOM 2269 N N . CYS A 1 295 ? 22.953 45.688 23.859 1 92.38 295 CYS A N 1
ATOM 2270 C CA . CYS A 1 295 ? 22.969 45.875 22.406 1 92.38 295 CYS A CA 1
ATOM 2271 C C . CYS A 1 295 ? 23.5 44.656 21.688 1 92.38 295 CYS A C 1
ATOM 2273 O O . CYS A 1 295 ? 24.344 43.938 22.234 1 92.38 295 CYS A O 1
ATOM 2275 N N . SER A 1 296 ? 22.906 44.438 20.5 1 90.19 296 SER A N 1
ATOM 2276 C CA . SER A 1 296 ? 23.406 43.375 19.641 1 90.19 296 SER A CA 1
ATOM 2277 C C . SER A 1 296 ? 24.828 43.656 19.156 1 90.19 296 SER A C 1
ATOM 2279 O O . SER A 1 296 ? 25.172 44.812 18.938 1 90.19 296 SER A O 1
ATOM 2281 N N . PRO A 1 297 ? 25.578 42.625 19.031 1 81.12 297 PRO A N 1
ATOM 2282 C CA . PRO A 1 297 ? 26.922 42.875 18.516 1 81.12 297 PRO A CA 1
ATOM 2283 C C . PRO A 1 297 ? 26.906 43.344 17.062 1 81.12 297 PRO A C 1
ATOM 2285 O O . PRO A 1 297 ? 26.109 42.875 16.266 1 81.12 297 PRO A O 1
ATOM 2288 N N . LYS A 1 298 ? 27.703 44.344 16.797 1 73.88 298 LYS A N 1
ATOM 2289 C CA . LYS A 1 298 ? 27.781 44.875 15.445 1 73.88 298 LYS A CA 1
ATOM 2290 C C . LYS A 1 298 ? 28.359 43.875 14.477 1 73.88 298 LYS A C 1
ATOM 2292 O O . LYS A 1 298 ? 29.406 43.281 14.734 1 73.88 298 LYS A O 1
ATOM 2297 N N . ARG A 1 299 ? 27.688 43.531 13.453 1 70.88 299 ARG A N 1
ATOM 2298 C CA . ARG A 1 299 ? 28.141 42.562 12.445 1 70.88 299 ARG A CA 1
ATOM 2299 C C . ARG A 1 299 ? 28.953 43.25 11.359 1 70.88 299 ARG A C 1
ATOM 2301 O O . ARG A 1 299 ? 29.828 42.656 10.742 1 70.88 299 ARG A O 1
ATOM 2308 N N . SER A 1 300 ? 28.484 44.438 11.078 1 66.44 300 SER A N 1
ATOM 2309 C CA . SER A 1 300 ? 29.234 45.281 10.164 1 66.44 300 SER A CA 1
ATOM 2310 C C . SER A 1 300 ? 29.328 46.719 10.68 1 66.44 300 SER A C 1
ATOM 2312 O O . SER A 1 300 ? 28.531 47.125 11.539 1 66.44 300 SER A O 1
ATOM 2314 N N . SER A 1 301 ? 30.344 47.406 10.312 1 63.06 301 SER A N 1
ATOM 2315 C CA . SER A 1 301 ? 30.578 48.781 10.734 1 63.06 301 SER A CA 1
ATOM 2316 C C . SER A 1 301 ? 29.391 49.688 10.367 1 63.06 301 SER A C 1
ATOM 2318 O O . SER A 1 301 ? 29.188 50.719 10.977 1 63.06 301 SER A O 1
ATOM 2320 N N . ARG A 1 302 ? 28.578 49.281 9.391 1 63.69 302 ARG A N 1
ATOM 2321 C CA . ARG A 1 302 ? 27.484 50.125 8.898 1 63.69 302 ARG A CA 1
ATOM 2322 C C . ARG A 1 302 ? 26.188 49.781 9.617 1 63.69 302 ARG A C 1
ATOM 2324 O O . ARG A 1 302 ? 25.203 50.5 9.492 1 63.69 302 ARG A O 1
ATOM 2331 N N . ASP A 1 303 ? 26.344 48.656 10.375 1 66.88 303 ASP A N 1
ATOM 2332 C CA . ASP A 1 303 ? 25.109 48.219 11.023 1 66.88 303 ASP A CA 1
ATOM 2333 C C . ASP A 1 303 ? 24.812 49.062 12.258 1 66.88 303 ASP A C 1
ATOM 2335 O O . ASP A 1 303 ? 25.719 49.5 12.953 1 66.88 303 ASP A O 1
ATOM 2339 N N . ARG A 1 304 ? 23.594 49.406 12.289 1 70.5 304 ARG A N 1
ATOM 2340 C CA . ARG A 1 304 ? 23.156 50.094 13.508 1 70.5 304 ARG A CA 1
ATOM 2341 C C . ARG A 1 304 ? 22.953 49.094 14.641 1 70.5 304 ARG A C 1
ATOM 2343 O O . ARG A 1 304 ? 22.516 47.969 14.406 1 70.5 304 ARG A O 1
ATOM 2350 N N . ASP A 1 305 ? 23.359 49.469 15.75 1 76.75 305 ASP A N 1
ATOM 2351 C CA . ASP A 1 305 ? 23.141 48.656 16.938 1 76.75 305 ASP A CA 1
ATOM 2352 C C . ASP A 1 305 ? 21.656 48.531 17.281 1 76.75 305 ASP A C 1
ATOM 2354 O O . ASP A 1 305 ? 20.938 49.531 17.219 1 76.75 305 ASP A O 1
ATOM 2358 N N . VAL A 1 306 ? 21.172 47.281 17.375 1 88.62 306 VAL A N 1
ATOM 2359 C CA . VAL A 1 306 ? 19.828 47.094 17.922 1 88.62 306 VAL A CA 1
ATOM 2360 C C . VAL A 1 306 ? 19.922 46.938 19.438 1 88.62 306 VAL A C 1
ATOM 2362 O O . VAL A 1 306 ? 20.516 45.969 19.938 1 88.62 306 VAL A O 1
ATOM 2365 N N . CYS A 1 307 ? 19.375 47.969 20.094 1 92.38 307 CYS A N 1
ATOM 2366 C CA . CYS A 1 307 ? 19.547 47.969 21.531 1 92.38 307 CYS A CA 1
ATOM 2367 C C . CYS A 1 307 ? 18.203 47.938 22.25 1 92.38 307 CYS A C 1
ATOM 2369 O O . CYS A 1 307 ? 17.203 48.406 21.719 1 92.38 307 CYS A O 1
ATOM 2371 N N . VAL A 1 308 ? 18.188 47.281 23.391 1 95.12 308 VAL A N 1
ATOM 2372 C CA . VAL A 1 308 ? 17.016 47.25 24.25 1 95.12 308 VAL A CA 1
ATOM 2373 C C . VAL A 1 308 ? 17.438 47.594 25.688 1 95.12 308 VAL A C 1
ATOM 2375 O O . VAL A 1 308 ? 18.578 47.375 26.078 1 95.12 308 VAL A O 1
ATOM 2378 N N . ASP A 1 309 ? 16.484 48.125 26.422 1 93.44 309 ASP A N 1
ATOM 2379 C CA . ASP A 1 309 ? 16.781 48.531 27.797 1 93.44 309 ASP A CA 1
ATOM 2380 C C . ASP A 1 309 ? 15.898 47.781 28.797 1 93.44 309 ASP A C 1
ATOM 2382 O O . ASP A 1 309 ? 14.703 47.594 28.562 1 93.44 309 ASP A O 1
ATOM 2386 N N . LEU A 1 310 ? 16.594 47.312 29.781 1 94.25 310 LEU A N 1
ATOM 2387 C CA . LEU A 1 310 ? 15.867 46.812 30.938 1 94.25 310 LEU A CA 1
ATOM 2388 C C . LEU A 1 310 ? 15.938 47.781 32.125 1 94.25 310 LEU A C 1
ATOM 2390 O O . LEU A 1 310 ? 16.969 48.438 32.312 1 94.25 310 LEU A O 1
ATOM 2394 N N . GLU A 1 311 ? 14.797 47.906 32.719 1 91.06 311 GLU A N 1
ATOM 2395 C CA . GLU A 1 311 ? 14.734 48.906 33.781 1 91.06 311 GLU A CA 1
ATOM 2396 C C . GLU A 1 311 ? 14.133 48.344 35.062 1 91.06 311 GLU A C 1
ATOM 2398 O O . GLU A 1 311 ? 13.078 47.688 35.031 1 91.06 311 GLU A O 1
ATOM 2403 N N . SER A 1 312 ? 14.93 48.625 36.125 1 88.12 312 SER A N 1
ATOM 2404 C CA . SER A 1 312 ? 14.383 48.344 37.438 1 88.12 312 SER A CA 1
ATOM 2405 C C . SER A 1 312 ? 13.477 49.469 37.938 1 88.12 312 SER A C 1
ATOM 2407 O O . SER A 1 312 ? 13.961 50.531 38.375 1 88.12 312 SER A O 1
ATOM 2409 N N . SER A 1 313 ? 12.305 49.406 37.625 1 80.5 313 SER A N 1
ATOM 2410 C CA . SER A 1 313 ? 11.328 50.438 38 1 80.5 313 SER A CA 1
ATOM 2411 C C . SER A 1 313 ? 10.016 49.781 38.438 1 80.5 313 SER A C 1
ATOM 2413 O O . SER A 1 313 ? 9.898 48.562 38.5 1 80.5 313 SER A O 1
ATOM 2415 N N . ASP A 1 314 ? 9.102 50.656 38.906 1 73.31 314 ASP A N 1
ATOM 2416 C CA . ASP A 1 314 ? 7.727 50.281 39.188 1 73.31 314 ASP A CA 1
ATOM 2417 C C . ASP A 1 314 ? 6.75 51.031 38.281 1 73.31 314 ASP A C 1
ATOM 2419 O O . ASP A 1 314 ? 6.465 52.188 38.531 1 73.31 314 ASP A O 1
ATOM 2423 N N . PRO A 1 315 ? 6.371 50.469 37.094 1 78.75 315 PRO A N 1
ATOM 2424 C CA . PRO A 1 315 ? 6.496 49.094 36.656 1 78.75 315 PRO A CA 1
ATOM 2425 C C . PRO A 1 315 ? 7.852 48.781 36.031 1 78.75 315 PRO A C 1
ATOM 2427 O O . PRO A 1 315 ? 8.453 49.656 35.406 1 78.75 315 PRO A O 1
ATOM 2430 N N . GLU A 1 316 ? 8.281 47.531 36.281 1 85.56 316 GLU A N 1
ATOM 2431 C CA . GLU A 1 316 ? 9.602 47.156 35.812 1 85.56 316 GLU A CA 1
ATOM 2432 C C . GLU A 1 316 ? 9.547 46.75 34.344 1 85.56 316 GLU A C 1
ATOM 2434 O O . GLU A 1 316 ? 8.477 46.406 33.812 1 85.56 316 GLU A O 1
ATOM 2439 N N . THR A 1 317 ? 10.578 46.906 33.625 1 90 317 THR A N 1
ATOM 2440 C CA . THR A 1 317 ? 10.805 46.312 32.312 1 90 317 THR A CA 1
ATOM 2441 C C . THR A 1 317 ? 11.781 45.156 32.375 1 90 317 THR A C 1
ATOM 2443 O O . THR A 1 317 ? 13 45.344 32.25 1 90 317 THR A O 1
ATOM 2446 N N . ALA A 1 318 ? 11.172 43.938 32.5 1 91.62 318 ALA A N 1
ATOM 2447 C CA . ALA A 1 318 ? 11.992 42.75 32.719 1 91.62 318 ALA A CA 1
ATOM 2448 C C . ALA A 1 318 ? 12.32 42.062 31.406 1 91.62 318 ALA A C 1
ATOM 2450 O O . ALA A 1 318 ? 13.203 41.188 31.359 1 91.62 318 ALA A O 1
ATOM 2451 N N . ALA A 1 319 ? 11.625 42.438 30.406 1 93.56 319 ALA A N 1
ATOM 2452 C CA . ALA A 1 319 ? 11.875 41.875 29.078 1 93.56 319 ALA A CA 1
ATOM 2453 C C . ALA A 1 319 ? 11.617 42.906 28 1 93.56 319 ALA A C 1
ATOM 2455 O O . ALA A 1 319 ? 10.68 43.719 28.094 1 93.56 319 ALA A O 1
ATOM 2456 N N . MET A 1 320 ? 12.461 42.938 27.031 1 95.75 320 MET A N 1
ATOM 2457 C CA . MET A 1 320 ? 12.273 43.812 25.875 1 95.75 320 MET A CA 1
ATOM 2458 C C . MET A 1 320 ? 12.883 43.188 24.625 1 95.75 320 MET A C 1
ATOM 2460 O O . MET A 1 320 ? 14.023 42.719 24.641 1 95.75 320 MET A O 1
ATOM 2464 N N . PHE A 1 321 ? 12.062 43.031 23.656 1 95.94 321 PHE A N 1
ATOM 2465 C CA . PHE A 1 321 ? 12.508 42.594 22.344 1 95.94 321 PHE A CA 1
ATOM 2466 C C . PHE A 1 321 ? 12.195 43.656 21.281 1 95.94 321 PHE A C 1
ATOM 2468 O O . PHE A 1 321 ? 11.219 44.406 21.406 1 95.94 321 PHE A O 1
ATOM 2475 N N . THR A 1 322 ? 13.047 43.75 20.328 1 94.56 322 THR A N 1
ATOM 2476 C CA . THR A 1 322 ? 12.828 44.656 19.203 1 94.56 322 THR A CA 1
ATOM 2477 C C . THR A 1 322 ? 13.508 44.125 17.938 1 94.56 322 THR A C 1
ATOM 2479 O O . THR A 1 322 ? 14.055 43.031 17.938 1 94.56 322 THR A O 1
ATOM 2482 N N . ASN A 1 323 ? 13.266 44.781 16.891 1 91.25 323 ASN A N 1
ATOM 2483 C CA . ASN A 1 323 ? 13.914 44.469 15.633 1 91.25 323 ASN A CA 1
ATOM 2484 C C . ASN A 1 323 ? 14.32 45.719 14.867 1 91.25 323 ASN A C 1
ATOM 2486 O O . ASN A 1 323 ? 13.75 46.781 15.086 1 91.25 323 ASN A O 1
ATOM 2490 N N . GLN A 1 324 ? 15.312 45.625 14.094 1 87.06 324 GLN A N 1
ATOM 2491 C CA . GLN A 1 324 ? 15.805 46.719 13.273 1 87.06 324 GLN A CA 1
ATOM 2492 C C . GLN A 1 324 ? 16.234 46.219 11.898 1 87.06 324 GLN A C 1
ATOM 2494 O O . GLN A 1 324 ? 16.828 45.156 11.773 1 87.06 324 GLN A O 1
ATOM 2499 N N . ARG A 1 325 ? 15.789 47.094 10.969 1 79.25 325 ARG A N 1
ATOM 2500 C CA . ARG A 1 325 ? 16.188 46.75 9.602 1 79.25 325 ARG A CA 1
ATOM 2501 C C . ARG A 1 325 ? 17.703 46.688 9.477 1 79.25 325 ARG A C 1
ATOM 2503 O O . ARG A 1 325 ? 18.422 47.5 10.039 1 79.25 325 ARG A O 1
ATOM 2510 N N . ALA A 1 326 ? 18.047 45.531 8.867 1 68.88 326 ALA A N 1
ATOM 2511 C CA . ALA A 1 326 ? 19.484 45.406 8.633 1 68.88 326 ALA A CA 1
ATOM 2512 C C . ALA A 1 326 ? 19.938 46.375 7.555 1 68.88 326 ALA A C 1
ATOM 2514 O O . ALA A 1 326 ? 19.188 46.719 6.633 1 68.88 326 ALA A O 1
ATOM 2515 N N . THR A 1 327 ? 20.859 47.156 7.922 1 62.41 327 THR A N 1
ATOM 2516 C CA . THR A 1 327 ? 21.406 48.062 6.922 1 62.41 327 THR A CA 1
ATOM 2517 C C . THR A 1 327 ? 22 47.281 5.75 1 62.41 327 THR A C 1
ATOM 2519 O O . THR A 1 327 ? 22.047 46.062 5.773 1 62.41 327 THR A O 1
ATOM 2522 N N . GLU A 1 328 ? 22.797 47.906 4.785 1 56.5 328 GLU A N 1
ATOM 2523 C CA . GLU A 1 328 ? 23.266 47.75 3.412 1 56.5 328 GLU A CA 1
ATOM 2524 C C . GLU A 1 328 ? 23.969 46.438 3.195 1 56.5 328 GLU A C 1
ATOM 2526 O O . GLU A 1 328 ? 24.688 46.25 2.209 1 56.5 328 GLU A O 1
ATOM 2531 N N . THR A 1 329 ? 23.828 45.5 4.176 1 58.66 329 THR A N 1
ATOM 2532 C CA . THR A 1 329 ? 24.578 44.312 3.785 1 58.66 329 THR A CA 1
ATOM 2533 C C . THR A 1 329 ? 23.672 43.344 3.006 1 58.66 329 THR A C 1
ATOM 2535 O O . THR A 1 329 ? 22.469 43.312 3.209 1 58.66 329 THR A O 1
ATOM 2538 N N . ASP A 1 330 ? 24.203 42.656 2.033 1 61.5 330 ASP A N 1
ATOM 2539 C CA . ASP A 1 330 ? 23.594 41.781 1.044 1 61.5 330 ASP A CA 1
ATOM 2540 C C . ASP A 1 330 ? 22.766 40.688 1.721 1 61.5 330 ASP A C 1
ATOM 2542 O O . ASP A 1 330 ? 23.297 39.906 2.527 1 61.5 330 ASP A O 1
ATOM 2546 N N . GLY A 1 331 ? 21.375 40.656 1.688 1 73.5 331 GLY A N 1
ATOM 2547 C CA . GLY A 1 331 ? 20.438 39.594 2.008 1 73.5 331 GLY A CA 1
ATOM 2548 C C . GLY A 1 331 ? 19.875 39.688 3.412 1 73.5 331 GLY A C 1
ATOM 2549 O O . GLY A 1 331 ? 19 38.906 3.793 1 73.5 331 GLY A O 1
ATOM 2550 N N . ASP A 1 332 ? 20.438 40.688 4.207 1 80.19 332 ASP A N 1
ATOM 2551 C CA . ASP A 1 332 ? 19.922 40.844 5.566 1 80.19 332 ASP A CA 1
ATOM 2552 C C . ASP A 1 332 ? 18.562 41.531 5.562 1 80.19 332 ASP A C 1
ATOM 2554 O O . ASP A 1 332 ? 18.359 42.531 4.895 1 80.19 332 ASP A O 1
ATOM 2558 N N . PHE A 1 333 ? 17.594 40.906 6.195 1 83.19 333 PHE A N 1
ATOM 2559 C CA . PHE A 1 333 ? 16.234 41.406 6.258 1 83.19 333 PHE A CA 1
ATOM 2560 C C . PHE A 1 333 ? 16.016 42.219 7.531 1 83.19 333 PHE A C 1
ATOM 2562 O O . PHE A 1 333 ? 15.641 43.375 7.473 1 83.19 333 PHE A O 1
ATOM 2569 N N . THR A 1 334 ? 16.266 41.594 8.625 1 86.5 334 THR A N 1
ATOM 2570 C CA . THR A 1 334 ? 16.094 42.25 9.914 1 86.5 334 THR A CA 1
ATOM 2571 C C . THR A 1 334 ? 16.891 41.562 11 1 86.5 334 THR A C 1
ATOM 2573 O O . THR A 1 334 ? 17.344 40.438 10.82 1 86.5 334 THR A O 1
ATOM 2576 N N . THR A 1 335 ? 17.203 42.312 12.008 1 90.94 335 THR A N 1
ATOM 2577 C CA . THR A 1 335 ? 17.797 41.75 13.219 1 90.94 335 THR A CA 1
ATOM 2578 C C . THR A 1 335 ? 16.828 41.844 14.383 1 90.94 335 THR A C 1
ATOM 2580 O O . THR A 1 335 ? 16.328 42.906 14.719 1 90.94 335 THR A O 1
ATOM 2583 N N . VAL A 1 336 ? 16.484 40.656 14.914 1 93.62 336 VAL A N 1
ATOM 2584 C CA . VAL A 1 336 ? 15.672 40.594 16.109 1 93.62 336 VAL A CA 1
ATOM 2585 C C . VAL A 1 336 ? 16.562 40.469 17.344 1 93.62 336 VAL A C 1
ATOM 2587 O O . VAL A 1 336 ? 17.391 39.562 17.422 1 93.62 336 VAL A O 1
ATOM 2590 N N . PHE A 1 337 ? 16.422 41.406 18.266 1 96 337 PHE A N 1
ATOM 2591 C CA . PHE A 1 337 ? 17.234 41.375 19.484 1 96 337 PHE A CA 1
ATOM 2592 C C . PHE A 1 337 ? 16.359 41.562 20.719 1 96 337 PHE A C 1
ATOM 2594 O O . PHE A 1 337 ? 15.398 42.344 20.703 1 96 337 PHE A O 1
ATOM 2601 N N . GLY A 1 338 ? 16.625 40.75 21.672 1 97 338 GLY A N 1
ATOM 2602 C CA . GLY A 1 338 ? 15.883 40.875 22.906 1 97 338 GLY A CA 1
ATOM 2603 C C . GLY A 1 338 ? 16.703 40.5 24.141 1 97 338 GLY A C 1
ATOM 2604 O O . GLY A 1 338 ? 17.719 39.812 24.031 1 97 338 GLY A O 1
ATOM 2605 N N . ALA A 1 339 ? 16.344 41.094 25.203 1 96.44 339 ALA A N 1
ATOM 2606 C CA . ALA A 1 339 ? 16.875 40.75 26.516 1 96.44 339 ALA A CA 1
ATOM 2607 C C . ALA A 1 339 ? 15.758 40.562 27.531 1 96.44 339 ALA A C 1
ATOM 2609 O O . ALA A 1 339 ? 14.75 41.281 27.5 1 96.44 339 ALA A O 1
ATOM 2610 N N . TYR A 1 340 ? 15.93 39.594 28.359 1 94.81 340 TYR A N 1
ATOM 2611 C CA . TYR A 1 340 ? 14.906 39.375 29.375 1 94.81 340 TYR A CA 1
ATOM 2612 C C . TYR A 1 340 ? 15.508 38.719 30.609 1 94.81 340 TYR A C 1
ATOM 2614 O O . TYR A 1 340 ? 16.547 38.062 30.531 1 94.81 340 TYR A O 1
ATOM 2622 N N . VAL A 1 341 ? 14.875 38.938 31.703 1 92.12 341 VAL A N 1
ATOM 2623 C CA . VAL A 1 341 ? 15.273 38.312 32.969 1 92.12 341 VAL A CA 1
ATOM 2624 C C . VAL A 1 341 ? 14.594 36.938 33.125 1 92.12 341 VAL A C 1
ATOM 2626 O O . VAL A 1 341 ? 13.359 36.875 33.094 1 92.12 341 VAL A O 1
ATOM 2629 N N . TYR A 1 342 ? 15.422 36 33.219 1 90.19 342 TYR A N 1
ATOM 2630 C CA . TYR A 1 342 ? 14.93 34.656 33.406 1 90.19 342 TYR A CA 1
ATOM 2631 C C . TYR A 1 342 ? 14.203 34.5 34.719 1 90.19 342 TYR A C 1
ATOM 2633 O O . TYR A 1 342 ? 14.68 34.969 35.75 1 90.19 342 TYR A O 1
ATOM 2641 N N . ASN A 1 343 ? 12.914 34 34.719 1 82.38 343 ASN A N 1
ATOM 2642 C CA . ASN A 1 343 ? 12.125 33.688 35.906 1 82.38 343 ASN A CA 1
ATOM 2643 C C . ASN A 1 343 ? 11.789 34.969 36.688 1 82.38 343 ASN A C 1
ATOM 2645 O O . ASN A 1 343 ? 11.844 34.969 37.906 1 82.38 343 ASN A O 1
ATOM 2649 N N . TRP A 1 344 ? 11.562 36 36 1 80.19 344 TRP A N 1
ATOM 2650 C CA . TRP A 1 344 ? 11.383 37.25 36.75 1 80.19 344 TRP A CA 1
ATOM 2651 C C . TRP A 1 344 ? 10.125 37.188 37.594 1 80.19 344 TRP A C 1
ATOM 2653 O O . TRP A 1 344 ? 10.031 37.875 38.625 1 80.19 344 TRP A O 1
ATOM 2663 N N . TYR A 1 345 ? 9.219 36.344 37.188 1 73 345 TYR A N 1
ATOM 2664 C CA . TYR A 1 345 ? 7.953 36.344 37.906 1 73 345 TYR A CA 1
ATOM 2665 C C . TYR A 1 345 ? 7.969 35.281 39 1 73 345 TYR A C 1
ATOM 2667 O O . TYR A 1 345 ? 7.191 35.344 39.969 1 73 345 TYR A O 1
ATOM 2675 N N . THR A 1 346 ? 8.875 34.375 38.656 1 69.94 346 THR A N 1
ATOM 2676 C CA . THR A 1 346 ? 8.906 33.312 39.656 1 69.94 346 THR A CA 1
ATOM 2677 C C . THR A 1 346 ? 9.789 33.688 40.844 1 69.94 346 THR A C 1
ATOM 2679 O O . THR A 1 346 ? 10.648 34.562 40.719 1 69.94 346 THR A O 1
ATOM 2682 N N . GLY A 1 347 ? 9.352 33.656 41.938 1 62.19 347 GLY A N 1
ATOM 2683 C CA . GLY A 1 347 ? 10.133 33.875 43.156 1 62.19 347 GLY A CA 1
ATOM 2684 C C . GLY A 1 347 ? 11.406 33.062 43.219 1 62.19 347 GLY A C 1
ATOM 2685 O O . GLY A 1 347 ? 12.031 32.969 44.281 1 62.19 347 GLY A O 1
ATOM 2686 N N . GLN A 1 348 ? 11.781 32.594 42.094 1 65.94 348 GLN A N 1
ATOM 2687 C CA . GLN A 1 348 ? 12.961 31.734 42.156 1 65.94 348 GLN A CA 1
ATOM 2688 C C . GLN A 1 348 ? 14.242 32.562 42.156 1 65.94 348 GLN A C 1
ATOM 2690 O O . GLN A 1 348 ? 14.25 33.719 41.75 1 65.94 348 GLN A O 1
ATOM 2695 N N . ALA A 1 349 ? 15.266 31.906 42.594 1 63.28 349 ALA A N 1
ATOM 2696 C CA . ALA A 1 349 ? 16.531 32.562 42.906 1 63.28 349 ALA A CA 1
ATOM 2697 C C . ALA A 1 349 ? 17.328 32.844 41.656 1 63.28 349 ALA A C 1
ATOM 2699 O O . ALA A 1 349 ? 18 33.875 41.562 1 63.28 349 ALA A O 1
ATOM 2700 N N . GLU A 1 350 ? 17.203 32.031 40.656 1 72.12 350 GLU A N 1
ATOM 2701 C CA . GLU A 1 350 ? 18.016 32.25 39.469 1 72.12 350 GLU A CA 1
ATOM 2702 C C . GLU A 1 350 ? 17.344 33.219 38.5 1 72.12 350 GLU A C 1
ATOM 2704 O O . GLU A 1 350 ? 16.328 32.906 37.906 1 72.12 350 GLU A O 1
ATOM 2709 N N . ARG A 1 351 ? 17.922 34.469 38.5 1 88.19 351 ARG A N 1
ATOM 2710 C CA . ARG A 1 351 ? 17.344 35.531 37.688 1 88.19 351 ARG A CA 1
ATOM 2711 C C . ARG A 1 351 ? 18.391 36.156 36.781 1 88.19 351 ARG A C 1
ATOM 2713 O O . ARG A 1 351 ? 18.516 37.375 36.719 1 88.19 351 ARG A O 1
ATOM 2720 N N . SER A 1 352 ? 19.031 35.281 36 1 91.81 352 SER A N 1
ATOM 2721 C CA . SER A 1 352 ? 20 35.75 35.031 1 91.81 352 SER A CA 1
ATOM 2722 C C . SER A 1 352 ? 19.312 36.438 33.875 1 91.81 352 SER A C 1
ATOM 2724 O O . SER A 1 352 ? 18.109 36.281 33.688 1 91.81 352 SER A O 1
ATOM 2726 N N . ILE A 1 353 ? 20.125 37.281 33.219 1 94.62 353 ILE A N 1
ATOM 2727 C CA . ILE A 1 353 ? 19.641 37.938 32.031 1 94.62 353 ILE A CA 1
ATOM 2728 C C . ILE A 1 353 ? 20.094 37.188 30.797 1 94.62 353 ILE A C 1
ATOM 2730 O O . ILE A 1 353 ? 21.266 36.844 30.672 1 94.62 353 ILE A O 1
ATOM 2734 N N . TYR A 1 354 ? 19.125 36.844 30 1 95.94 354 TYR A N 1
ATOM 2735 C CA . TYR A 1 354 ? 19.453 36.25 28.703 1 95.94 354 TYR A CA 1
ATOM 2736 C C . TYR A 1 354 ? 19.297 37.281 27.594 1 95.94 354 TYR A C 1
ATOM 2738 O O . TYR A 1 354 ? 18.359 38.094 27.594 1 95.94 354 TYR A O 1
ATOM 2746 N N . THR A 1 355 ? 20.266 37.375 26.703 1 96.56 355 THR A N 1
ATOM 2747 C CA . THR A 1 355 ? 20.141 38.125 25.453 1 96.56 355 THR A CA 1
ATOM 2748 C C . THR A 1 355 ? 20.016 37.156 24.266 1 96.56 355 THR A C 1
ATOM 2750 O O . THR A 1 355 ? 20.641 36.094 24.25 1 96.56 355 THR A O 1
ATOM 2753 N N . VAL A 1 356 ? 19.156 37.438 23.406 1 96.94 356 VAL A N 1
ATOM 2754 C CA . VAL A 1 356 ? 18.953 36.656 22.203 1 96.94 356 VAL A CA 1
ATOM 2755 C C . VAL A 1 356 ? 19.156 37.562 20.969 1 96.94 356 VAL A C 1
ATOM 2757 O O . VAL A 1 356 ? 18.516 38.594 20.844 1 96.94 356 VAL A O 1
ATOM 2760 N N . ASP A 1 357 ? 20.062 37.156 20.078 1 95.12 357 ASP A N 1
ATOM 2761 C CA . ASP A 1 357 ? 20.375 37.875 18.844 1 95.12 357 ASP A CA 1
ATOM 2762 C C . ASP A 1 357 ? 20.078 37 17.625 1 95.12 357 ASP A C 1
ATOM 2764 O O . ASP A 1 357 ? 20.719 35.969 17.438 1 95.12 357 ASP A O 1
ATOM 2768 N N . CYS A 1 358 ? 19.125 37.5 16.875 1 95.19 358 CYS A N 1
ATOM 2769 C CA . CYS A 1 358 ? 18.734 36.719 15.695 1 95.19 358 CYS A CA 1
ATOM 2770 C C . CYS A 1 358 ? 18.969 37.5 14.422 1 95.19 358 CYS A C 1
ATOM 2772 O O . CYS A 1 358 ? 18.438 38.625 14.266 1 95.19 358 CYS A O 1
ATOM 2774 N N . ARG A 1 359 ? 19.656 36.938 13.477 1 91.62 359 ARG A N 1
ATOM 2775 C CA . ARG A 1 359 ? 19.812 37.5 12.133 1 91.62 359 ARG A CA 1
ATOM 2776 C C . ARG A 1 359 ? 18.859 36.812 11.148 1 91.62 359 ARG A C 1
ATOM 2778 O O . ARG A 1 359 ? 18.922 35.625 10.953 1 91.62 359 ARG A O 1
ATOM 2785 N N . VAL A 1 360 ? 17.984 37.688 10.68 1 90.5 360 VAL A N 1
ATOM 2786 C CA . VAL A 1 360 ? 17.031 37.156 9.703 1 90.5 360 VAL A CA 1
ATOM 2787 C C . VAL A 1 360 ? 17.453 37.562 8.297 1 90.5 360 VAL A C 1
ATOM 2789 O O . VAL A 1 360 ? 17.609 38.75 8.016 1 90.5 360 VAL A O 1
ATOM 2792 N N . ARG A 1 361 ? 17.609 36.625 7.422 1 89 361 ARG A N 1
ATOM 2793 C CA . ARG A 1 361 ? 18.031 36.844 6.047 1 89 361 ARG A CA 1
ATOM 2794 C C . ARG A 1 361 ? 16.953 36.406 5.062 1 89 361 ARG A C 1
ATOM 2796 O O . ARG A 1 361 ? 16.094 35.594 5.402 1 89 361 ARG A O 1
ATOM 2803 N N . TYR A 1 362 ? 16.984 37.125 4.043 1 83.81 362 TYR A N 1
ATOM 2804 C CA . TYR A 1 362 ? 16.062 36.812 2.953 1 83.81 362 TYR A CA 1
ATOM 2805 C C . TYR A 1 362 ? 16.781 36.062 1.834 1 83.81 362 TYR A C 1
ATOM 2807 O O . TYR A 1 362 ? 17.922 36.344 1.517 1 83.81 362 TYR A O 1
ATOM 2815 N N . GLY A 1 363 ? 16.016 34.969 1.273 1 84 363 GLY A N 1
ATOM 2816 C CA . GLY A 1 363 ? 16.609 34.156 0.211 1 84 363 GLY A CA 1
ATOM 2817 C C . GLY A 1 363 ? 15.68 33.062 -0.294 1 84 363 GLY A C 1
ATOM 2818 O O . GLY A 1 363 ? 14.461 33.156 -0.12 1 84 363 GLY A O 1
ATOM 2819 N N . TRP A 1 364 ? 16.344 32.25 -0.996 1 84.69 364 TRP A N 1
ATOM 2820 C CA . TRP A 1 364 ? 15.625 31.078 -1.495 1 84.69 364 TRP A CA 1
ATOM 2821 C C . TRP A 1 364 ? 15.688 29.922 -0.497 1 84.69 364 TRP A C 1
ATOM 2823 O O . TRP A 1 364 ? 16.734 29.672 0.114 1 84.69 364 TRP A O 1
ATOM 2833 N N . VAL A 1 365 ? 14.578 29.312 -0.316 1 89.44 365 VAL A N 1
ATOM 2834 C CA . VAL A 1 365 ? 14.516 28.156 0.58 1 89.44 365 VAL A CA 1
ATOM 2835 C C . VAL A 1 365 ? 13.688 27.047 -0.059 1 89.44 365 VAL A C 1
ATOM 2837 O O . VAL A 1 365 ? 12.758 27.312 -0.823 1 89.44 365 VAL A O 1
ATOM 2840 N N . ASN A 1 366 ? 14.109 25.859 0.218 1 91.19 366 ASN A N 1
ATOM 2841 C CA . ASN A 1 366 ? 13.359 24.703 -0.282 1 91.19 366 ASN A CA 1
ATOM 2842 C C . ASN A 1 366 ? 12.438 24.125 0.787 1 91.19 366 ASN A C 1
ATOM 2844 O O . ASN A 1 366 ? 12.812 24.047 1.958 1 91.19 366 ASN A O 1
ATOM 2848 N N . VAL A 1 367 ? 11.219 23.859 0.358 1 91.69 367 VAL A N 1
ATOM 2849 C CA . VAL A 1 367 ? 10.234 23.203 1.21 1 91.69 367 VAL A CA 1
ATOM 2850 C C . VAL A 1 367 ? 9.805 21.891 0.58 1 91.69 367 VAL A C 1
ATOM 2852 O O . VAL A 1 367 ? 9.625 21.797 -0.638 1 91.69 367 VAL A O 1
ATOM 2855 N N . THR A 1 368 ? 9.758 20.859 1.407 1 92.25 368 THR A N 1
ATOM 2856 C CA . THR A 1 368 ? 9.32 19.547 0.938 1 92.25 368 THR A CA 1
ATOM 2857 C C . THR A 1 368 ? 8.094 19.078 1.708 1 92.25 368 THR A C 1
ATOM 2859 O O . THR A 1 368 ? 7.926 19.406 2.885 1 92.25 368 THR A O 1
ATOM 2862 N N . GLN A 1 369 ? 7.219 18.469 1.007 1 90.56 369 GLN A N 1
ATOM 2863 C CA . GLN A 1 369 ? 6.027 17.875 1.599 1 90.56 369 GLN A CA 1
ATOM 2864 C C . GLN A 1 369 ? 5.77 16.484 1.027 1 90.56 369 GLN A C 1
ATOM 2866 O O . GLN A 1 369 ? 5.816 16.281 -0.189 1 90.56 369 GLN A O 1
ATOM 2871 N N . VAL A 1 370 ? 5.574 15.547 1.909 1 86.06 370 VAL A N 1
ATOM 2872 C CA . VAL A 1 370 ? 5.246 14.188 1.495 1 86.06 370 VAL A CA 1
ATOM 2873 C C . VAL A 1 370 ? 3.803 13.867 1.871 1 86.06 370 VAL A C 1
ATOM 2875 O O . VAL A 1 370 ? 3.469 13.766 3.055 1 86.06 370 VAL A O 1
ATOM 2878 N N . GLY A 1 371 ? 3.025 13.633 0.833 1 83.19 371 GLY A N 1
ATOM 2879 C CA . GLY A 1 371 ? 1.62 13.383 1.114 1 83.19 371 GLY A CA 1
ATOM 2880 C C . GLY A 1 371 ? 0.957 14.508 1.884 1 83.19 371 GLY A C 1
ATOM 2881 O O . GLY A 1 371 ? 1.076 15.68 1.511 1 83.19 371 GLY A O 1
ATOM 2882 N N . SER A 1 372 ? 0.227 14.125 2.963 1 81 372 SER A N 1
ATOM 2883 C CA . SER A 1 372 ? -0.448 15.109 3.799 1 81 372 SER A CA 1
ATOM 2884 C C . SER A 1 372 ? 0.338 15.383 5.078 1 81 372 SER A C 1
ATOM 2886 O O . SER A 1 372 ? -0.195 15.953 6.031 1 81 372 SER A O 1
ATOM 2888 N N . ASN A 1 373 ? 1.626 14.906 5.031 1 82.81 373 ASN A N 1
ATOM 2889 C CA . ASN A 1 373 ? 2.492 15.195 6.168 1 82.81 373 ASN A CA 1
ATOM 2890 C C . ASN A 1 373 ? 2.836 16.688 6.242 1 82.81 373 ASN A C 1
ATOM 2892 O O . ASN A 1 373 ? 2.805 17.375 5.23 1 82.81 373 ASN A O 1
ATOM 2896 N N . PRO A 1 374 ? 3.109 17.078 7.426 1 86.94 374 PRO A N 1
ATOM 2897 C CA . PRO A 1 374 ? 3.545 18.484 7.539 1 86.94 374 PRO A CA 1
ATOM 2898 C C . PRO A 1 374 ? 4.777 18.781 6.695 1 86.94 374 PRO A C 1
ATOM 2900 O O . PRO A 1 374 ? 5.746 18.016 6.707 1 86.94 374 PRO A O 1
ATOM 2903 N N . PRO A 1 375 ? 4.652 19.828 5.961 1 90.75 375 PRO A N 1
ATOM 2904 C CA . PRO A 1 375 ? 5.828 20.219 5.18 1 90.75 375 PRO A CA 1
ATOM 2905 C C . PRO A 1 375 ? 7.035 20.547 6.051 1 90.75 375 PRO A C 1
ATOM 2907 O O . PRO A 1 375 ? 6.871 20.922 7.219 1 90.75 375 PRO A O 1
ATOM 2910 N N . GLU A 1 376 ? 8.219 20.375 5.48 1 91.69 376 GLU A N 1
ATOM 2911 C CA . GLU A 1 376 ? 9.469 20.672 6.18 1 91.69 376 GLU A CA 1
ATOM 2912 C C . GLU A 1 376 ? 10.352 21.609 5.367 1 91.69 376 GLU A C 1
ATOM 2914 O O . GLU A 1 376 ? 10.43 21.484 4.141 1 91.69 376 GLU A O 1
ATOM 2919 N N . VAL A 1 377 ? 10.883 22.562 6.141 1 94.06 377 VAL A N 1
ATOM 2920 C CA . VAL A 1 377 ? 11.844 23.469 5.512 1 94.06 377 VAL A CA 1
ATOM 2921 C C . VAL A 1 377 ? 13.242 22.859 5.562 1 94.06 377 VAL A C 1
ATOM 2923 O O . VAL A 1 377 ? 13.688 22.391 6.617 1 94.06 377 VAL A O 1
ATOM 2926 N N . ILE A 1 378 ? 13.898 22.844 4.398 1 93.81 378 ILE A N 1
ATOM 2927 C CA . ILE A 1 378 ? 15.281 22.406 4.355 1 93.81 378 ILE A CA 1
ATOM 2928 C C . ILE A 1 378 ? 16.219 23.594 4.578 1 93.81 378 ILE A C 1
ATOM 2930 O O . ILE A 1 378 ? 16.672 24.219 3.621 1 93.81 378 ILE A O 1
ATOM 2934 N N . ARG A 1 379 ? 16.594 23.766 5.805 1 93.75 379 ARG A N 1
ATOM 2935 C CA . ARG A 1 379 ? 17.359 24.938 6.199 1 93.75 379 ARG A CA 1
ATOM 2936 C C . ARG A 1 379 ? 18.703 24.984 5.488 1 93.75 379 ARG A C 1
ATOM 2938 O O . ARG A 1 379 ? 19.234 26.062 5.203 1 93.75 379 ARG A O 1
ATOM 2945 N N . SER A 1 380 ? 19.25 23.844 5.152 1 92 380 SER A N 1
ATOM 2946 C CA . SER A 1 380 ? 20.562 23.766 4.523 1 92 380 SER A CA 1
ATOM 2947 C C . SER A 1 380 ? 20.516 24.234 3.07 1 92 380 SER A C 1
ATOM 2949 O O . SER A 1 380 ? 21.547 24.547 2.475 1 92 380 SER A O 1
ATOM 2951 N N . SER A 1 381 ? 19.406 24.281 2.504 1 92.12 381 SER A N 1
ATOM 2952 C CA . SER A 1 381 ? 19.25 24.672 1.105 1 92.12 381 SER A CA 1
ATOM 2953 C C . SER A 1 381 ? 19.203 26.188 0.958 1 92.12 381 SER A C 1
ATOM 2955 O O . SER A 1 381 ? 19.156 26.703 -0.16 1 92.12 381 SER A O 1
ATOM 2957 N N . PHE A 1 382 ? 19.203 26.922 2.098 1 92.88 382 PHE A N 1
ATOM 2958 C CA . PHE A 1 382 ? 18.969 28.359 2.061 1 92.88 382 PHE A CA 1
ATOM 2959 C C . PHE A 1 382 ? 20.078 29.062 1.287 1 92.88 382 PHE A C 1
ATOM 2961 O O . PHE A 1 382 ? 21.266 28.844 1.544 1 92.88 382 PHE A O 1
ATOM 2968 N N . GLN A 1 383 ? 19.625 29.891 0.254 1 87.44 383 GLN A N 1
ATOM 2969 C CA . GLN A 1 383 ? 20.531 30.719 -0.537 1 87.44 383 GLN A CA 1
ATOM 2970 C C . GLN A 1 383 ? 20.172 32.219 -0.409 1 87.44 383 GLN A C 1
ATOM 2972 O O . GLN A 1 383 ? 19.109 32.625 -0.857 1 87.44 383 GLN A O 1
ATOM 2977 N N . VAL A 1 384 ? 21.062 32.969 0.18 1 86.12 384 VAL A N 1
ATOM 2978 C CA . VAL A 1 384 ? 20.828 34.375 0.414 1 86.12 384 VAL A CA 1
ATOM 2979 C C . VAL A 1 384 ? 20.797 35.125 -0.919 1 86.12 384 VAL A C 1
ATOM 2981 O O . VAL A 1 384 ? 21.562 34.812 -1.831 1 86.12 384 VAL A O 1
ATOM 2984 N N . VAL A 1 385 ? 19.797 35.875 -1.144 1 75.75 385 VAL A N 1
ATOM 2985 C CA . VAL A 1 385 ? 19.734 36.688 -2.355 1 75.75 385 VAL A CA 1
ATOM 2986 C C . VAL A 1 385 ? 20.281 38.094 -2.074 1 75.75 385 VAL A C 1
ATOM 2988 O O . VAL A 1 385 ? 20.297 38.531 -0.923 1 75.75 385 VAL A O 1
ATOM 2991 N N . GLY A 1 386 ? 20.859 38.719 -3.135 1 63.12 386 GLY A N 1
ATOM 2992 C CA . GLY A 1 386 ? 21.375 40.094 -2.996 1 63.12 386 GLY A CA 1
ATOM 2993 C C . GLY A 1 386 ? 20.297 41.125 -2.785 1 63.12 386 GLY A C 1
ATOM 2994 O O . GLY A 1 386 ? 19.109 40.844 -3.006 1 63.12 386 GLY A O 1
ATOM 2995 N N . GLN A 1 387 ? 20.656 42.281 -2.15 1 58.59 387 GLN A N 1
ATOM 2996 C CA . GLN A 1 387 ? 19.766 43.406 -1.843 1 58.59 387 GLN A CA 1
ATOM 2997 C C . GLN A 1 387 ? 18.953 43.812 -3.064 1 58.59 387 GLN A C 1
ATOM 2999 O O . GLN A 1 387 ? 17.812 44.25 -2.932 1 58.59 387 GLN A O 1
ATOM 3004 N N . ASP A 1 388 ? 19.562 43.594 -4.23 1 56.78 388 ASP A N 1
ATOM 3005 C CA . ASP A 1 388 ? 18.906 44.062 -5.449 1 56.78 388 ASP A CA 1
ATOM 3006 C C . ASP A 1 388 ? 17.734 43.188 -5.824 1 56.78 388 ASP A C 1
ATOM 3008 O O . ASP A 1 388 ? 16.875 43.562 -6.625 1 56.78 388 ASP A O 1
ATOM 3012 N N . GLU A 1 389 ? 17.812 42.031 -5.406 1 56.75 389 GLU A N 1
ATOM 3013 C CA . GLU A 1 389 ? 16.766 41.094 -5.809 1 56.75 389 GLU A CA 1
ATOM 3014 C C . GLU A 1 389 ? 15.578 41.188 -4.855 1 56.75 389 GLU A C 1
ATOM 3016 O O . GLU A 1 389 ? 14.523 40.594 -5.133 1 56.75 389 GLU A O 1
ATOM 3021 N N . LEU A 1 390 ? 15.812 41.656 -3.717 1 53.66 390 LEU A N 1
ATOM 3022 C CA . LEU A 1 390 ? 14.672 41.875 -2.832 1 53.66 390 LEU A CA 1
ATOM 3023 C C . LEU A 1 390 ? 13.688 42.875 -3.436 1 53.66 390 LEU A C 1
ATOM 3025 O O . LEU A 1 390 ? 14.062 44 -3.783 1 53.66 390 LEU A O 1
ATOM 3029 N N . PRO A 1 391 ? 12.68 42.344 -4.012 1 49.31 391 PRO A N 1
ATOM 3030 C CA . PRO A 1 391 ? 11.828 43.375 -4.613 1 49.31 391 PRO A CA 1
ATOM 3031 C C . PRO A 1 391 ? 11.578 44.562 -3.676 1 49.31 391 PRO A C 1
ATOM 3033 O O . PRO A 1 391 ? 11.438 44.375 -2.465 1 49.31 391 PRO A O 1
ATOM 3036 N N . ARG A 1 392 ? 12.023 45.594 -4.09 1 47.78 392 ARG A N 1
ATOM 3037 C CA . ARG A 1 392 ? 11.688 46.875 -3.432 1 47.78 392 ARG A CA 1
ATOM 3038 C C . ARG A 1 392 ? 10.273 46.812 -2.85 1 47.78 392 ARG A C 1
ATOM 3040 O O . ARG A 1 392 ? 9.953 47.562 -1.935 1 47.78 392 ARG A O 1
ATOM 3047 N N . SER A 1 393 ? 9.625 46 -3.592 1 43.44 393 SER A N 1
ATOM 3048 C CA . SER A 1 393 ? 8.219 46 -3.221 1 43.44 393 SER A CA 1
ATOM 3049 C C . SER A 1 393 ? 7.961 45.094 -2.023 1 43.44 393 SER A C 1
ATOM 3051 O O . SER A 1 393 ? 6.809 44.812 -1.677 1 43.44 393 SER A O 1
ATOM 3053 N N . ALA A 1 394 ? 8.969 44.219 -1.768 1 50.47 394 ALA A N 1
ATOM 3054 C CA . ALA A 1 394 ? 8.656 43.531 -0.521 1 50.47 394 ALA A CA 1
ATOM 3055 C C . ALA A 1 394 ? 8.227 44.5 0.562 1 50.47 394 ALA A C 1
ATOM 3057 O O . ALA A 1 394 ? 8.891 44.656 1.593 1 50.47 394 ALA A O 1
ATOM 3058 N N . GLY A 1 395 ? 7.473 45.438 0.009 1 55.31 395 GLY A N 1
ATOM 3059 C CA . GLY A 1 395 ? 7.223 46.844 0.324 1 55.31 395 GLY A CA 1
ATOM 3060 C C . GLY A 1 395 ? 6.918 47.094 1.792 1 55.31 395 GLY A C 1
ATOM 3061 O O . GLY A 1 395 ? 7.578 47.875 2.447 1 55.31 395 GLY A O 1
ATOM 3062 N N . TYR A 1 396 ? 5.902 46.219 2.41 1 67.75 396 TYR A N 1
ATOM 3063 C CA . TYR A 1 396 ? 5.496 46.75 3.713 1 67.75 396 TYR A CA 1
ATOM 3064 C C . TYR A 1 396 ? 6.184 45.969 4.84 1 67.75 396 TYR A C 1
ATOM 3066 O O . TYR A 1 396 ? 6.27 46.469 5.969 1 67.75 396 TYR A O 1
ATOM 3074 N N . LEU A 1 397 ? 6.84 44.781 4.453 1 77.69 397 LEU A N 1
ATOM 3075 C CA . LEU A 1 397 ? 7.426 44 5.523 1 77.69 397 LEU A CA 1
ATOM 3076 C C . LEU A 1 397 ? 8.648 44.688 6.113 1 77.69 397 LEU A C 1
ATOM 3078 O O . LEU A 1 397 ? 8.812 44.75 7.336 1 77.69 397 LEU A O 1
ATOM 3082 N N . PRO A 1 398 ? 9.398 45.312 5.219 1 75.81 398 PRO A N 1
ATOM 3083 C CA . PRO A 1 398 ? 10.555 46 5.797 1 75.81 398 PRO A CA 1
ATOM 3084 C C . PRO A 1 398 ? 10.141 47.156 6.703 1 75.81 398 PRO A C 1
ATOM 3086 O O . PRO A 1 398 ? 10.875 47.531 7.625 1 75.81 398 PRO A O 1
ATOM 3089 N N . ARG A 1 399 ? 8.992 47.656 6.496 1 77.38 399 ARG A N 1
ATOM 3090 C CA . ARG A 1 399 ? 8.516 48.75 7.34 1 77.38 399 ARG A CA 1
ATOM 3091 C C . ARG A 1 399 ? 8.078 48.219 8.703 1 77.38 399 ARG A C 1
ATOM 3093 O O . ARG A 1 399 ? 8.234 48.938 9.719 1 77.38 399 ARG A O 1
ATOM 3100 N N . ILE A 1 400 ? 7.57 47.031 8.648 1 80.56 400 ILE A N 1
ATOM 3101 C CA . ILE A 1 400 ? 7.121 46.438 9.898 1 80.56 400 ILE A CA 1
ATOM 3102 C C . ILE A 1 400 ? 8.328 45.969 10.703 1 80.56 400 ILE A C 1
ATOM 3104 O O . ILE A 1 400 ? 8.375 46.125 11.922 1 80.56 400 ILE A O 1
ATOM 3108 N N . TYR A 1 401 ? 9.336 45.406 9.977 1 83.12 401 TYR A N 1
ATOM 3109 C CA . TYR A 1 401 ? 10.445 44.781 10.68 1 83.12 401 TYR A CA 1
ATOM 3110 C C . TYR A 1 401 ? 11.672 45.688 10.703 1 83.12 401 TYR A C 1
ATOM 3112 O O . TYR A 1 401 ? 12.805 45.188 10.711 1 83.12 401 TYR A O 1
ATOM 3120 N N . GLY A 1 402 ? 11.609 46.938 10.727 1 74.25 402 GLY A N 1
ATOM 3121 C CA . GLY A 1 402 ? 12.781 47.781 10.875 1 74.25 402 GLY A CA 1
ATOM 3122 C C . GLY A 1 402 ? 12.531 49.219 10.461 1 74.25 402 GLY A C 1
ATOM 3123 O O . GLY A 1 402 ? 13.461 50.031 10.398 1 74.25 402 GLY A O 1
ATOM 3124 N N . GLY A 1 403 ? 11.25 49.5 10.164 1 74.81 403 GLY A N 1
ATOM 3125 C CA . GLY A 1 403 ? 10.984 50.844 9.695 1 74.81 403 GLY A CA 1
ATOM 3126 C C . GLY A 1 403 ? 10.031 51.625 10.594 1 74.81 403 GLY A C 1
ATOM 3127 O O . GLY A 1 403 ? 10.18 51.594 11.812 1 74.81 403 GLY A O 1
ATOM 3128 N N . ASP A 1 404 ? 9.148 52.344 9.891 1 75.94 404 ASP A N 1
ATOM 3129 C CA . ASP A 1 404 ? 8.281 53.312 10.57 1 75.94 404 ASP A CA 1
ATOM 3130 C C . ASP A 1 404 ? 7.113 52.594 11.258 1 75.94 404 ASP A C 1
ATOM 3132 O O . ASP A 1 404 ? 6.441 53.188 12.109 1 75.94 404 ASP A O 1
ATOM 3136 N N . LEU A 1 405 ? 7.008 51.344 10.945 1 80.5 405 LEU A N 1
ATOM 3137 C CA . LEU A 1 405 ? 5.887 50.625 11.523 1 80.5 405 LEU A CA 1
ATOM 3138 C C . LEU A 1 405 ? 6.371 49.594 12.547 1 80.5 405 LEU A C 1
ATOM 3140 O O . LEU A 1 405 ? 5.777 48.531 12.695 1 80.5 405 LEU A O 1
ATOM 3144 N N . LEU A 1 406 ? 7.352 49.875 13.266 1 84.5 406 LEU A N 1
ATOM 3145 C CA . LEU A 1 406 ? 7.965 49 14.242 1 84.5 406 LEU A CA 1
ATOM 3146 C C . LEU A 1 406 ? 6.961 48.562 15.312 1 84.5 406 LEU A C 1
ATOM 3148 O O . LEU A 1 406 ? 7.047 47.469 15.852 1 84.5 406 LEU A O 1
ATOM 3152 N N . GLU A 1 407 ? 5.988 49.406 15.516 1 80 407 GLU A N 1
ATOM 3153 C CA . GLU A 1 407 ? 4.996 49.125 16.547 1 80 407 GLU A CA 1
ATOM 3154 C C . GLU A 1 407 ? 4.105 47.938 16.141 1 80 407 GLU A C 1
ATOM 3156 O O . GLU A 1 407 ? 3.529 47.281 17.016 1 80 407 GLU A O 1
ATOM 3161 N N . SER A 1 408 ? 4.09 47.656 14.898 1 79.88 408 SER A N 1
ATOM 3162 C CA . SER A 1 408 ? 3.248 46.594 14.406 1 79.88 408 SER A CA 1
ATOM 3163 C C . SER A 1 408 ? 4.035 45.281 14.289 1 79.88 408 SER A C 1
ATOM 3165 O O . SER A 1 408 ? 3.473 44.25 13.945 1 79.88 408 SER A O 1
ATOM 3167 N N . SER A 1 409 ? 5.301 45.375 14.633 1 87 409 SER A N 1
ATOM 3168 C CA . SER A 1 409 ? 6.105 44.156 14.539 1 87 409 SER A CA 1
ATOM 3169 C C . SER A 1 409 ? 5.773 43.188 15.664 1 87 409 SER A C 1
ATOM 3171 O O . SER A 1 409 ? 5.723 43.562 16.828 1 87 409 SER A O 1
ATOM 3173 N N . PRO A 1 410 ? 5.566 41.938 15.273 1 88.69 410 PRO A N 1
ATOM 3174 C CA . PRO A 1 410 ? 5.297 40.969 16.328 1 88.69 410 PRO A CA 1
ATOM 3175 C C . PRO A 1 410 ? 6.492 40.75 17.25 1 88.69 410 PRO A C 1
ATOM 3177 O O . PRO A 1 410 ? 6.332 40.219 18.344 1 88.69 410 PRO A O 1
ATOM 3180 N N . TRP A 1 411 ? 7.621 41.156 16.844 1 94.06 411 TRP A N 1
ATOM 3181 C CA . TRP A 1 411 ? 8.828 40.938 17.641 1 94.06 411 TRP A CA 1
ATOM 3182 C C . TRP A 1 411 ? 9.195 42.156 18.469 1 94.06 411 TRP A C 1
ATOM 3184 O O . TRP A 1 411 ? 10.266 42.188 19.078 1 94.06 411 TRP A O 1
ATOM 3194 N N . ASN A 1 412 ? 8.312 43.156 18.375 1 92.62 412 ASN A N 1
ATOM 3195 C CA . ASN A 1 412 ? 8.469 44.312 19.219 1 92.62 412 ASN A CA 1
ATOM 3196 C C . ASN A 1 412 ? 7.551 44.25 20.438 1 92.62 412 ASN A C 1
ATOM 3198 O O . ASN A 1 412 ? 6.352 44.531 20.344 1 92.62 412 ASN A O 1
ATOM 3202 N N . PHE A 1 413 ? 8.156 43.906 21.562 1 91.44 413 PHE A N 1
ATOM 3203 C CA . PHE A 1 413 ? 7.32 43.781 22.75 1 91.44 413 PHE A CA 1
ATOM 3204 C C . PHE A 1 413 ? 8.148 44.031 24.016 1 91.44 413 PHE A C 1
ATOM 3206 O O . PHE A 1 413 ? 9.375 43.969 23.969 1 91.44 413 PHE A O 1
ATOM 3213 N N . SER A 1 414 ? 7.461 44.375 25 1 90.31 414 SER A N 1
ATOM 3214 C CA . SER A 1 414 ? 8.055 44.562 26.312 1 90.31 414 SER A CA 1
ATOM 3215 C C . SER A 1 414 ? 7.23 43.875 27.391 1 90.31 414 SER A C 1
ATOM 3217 O O . SER A 1 414 ? 6.051 43.562 27.188 1 90.31 414 SER A O 1
ATOM 3219 N N . GLY A 1 415 ? 7.961 43.531 28.406 1 86.81 415 GLY A N 1
ATOM 3220 C CA . GLY A 1 415 ? 7.277 42.844 29.5 1 86.81 415 GLY A CA 1
ATOM 3221 C C . GLY A 1 415 ? 7.848 43.156 30.859 1 86.81 415 GLY A C 1
ATOM 3222 O O . GLY A 1 415 ? 9 43.594 30.969 1 86.81 415 GLY A O 1
ATOM 3223 N N . GLY A 1 416 ? 7.012 43.062 31.75 1 81.94 416 GLY A N 1
ATOM 3224 C CA . GLY A 1 416 ? 7.332 43.281 33.156 1 81.94 416 GLY A CA 1
ATOM 3225 C C . GLY A 1 416 ? 6.129 43.156 34.062 1 81.94 416 GLY A C 1
ATOM 3226 O O . GLY A 1 416 ? 4.988 43.125 33.594 1 81.94 416 GLY A O 1
ATOM 3227 N N . ALA A 1 417 ? 6.461 43.031 35.312 1 73.88 417 ALA A N 1
ATOM 3228 C CA . ALA A 1 417 ? 5.391 42.969 36.281 1 73.88 417 ALA A CA 1
ATOM 3229 C C . ALA A 1 417 ? 4.734 44.312 36.469 1 73.88 417 ALA A C 1
ATOM 3231 O O . ALA A 1 417 ? 5.391 45.344 36.375 1 73.88 417 ALA A O 1
ATOM 3232 N N . TYR A 1 418 ? 3.441 44.344 36.312 1 69.06 418 TYR A N 1
ATOM 3233 C CA . TYR A 1 418 ? 2.717 45.562 36.562 1 69.06 418 TYR A CA 1
ATOM 3234 C C . TYR A 1 418 ? 1.734 45.406 37.719 1 69.06 418 TYR A C 1
ATOM 3236 O O . TYR A 1 418 ? 0.869 44.531 37.688 1 69.06 418 TYR A O 1
ATOM 3244 N N . GLY A 1 419 ? 1.814 46.375 38.688 1 62.44 419 GLY A N 1
ATOM 3245 C CA . GLY A 1 419 ? 0.944 46.312 39.844 1 62.44 419 GLY A CA 1
ATOM 3246 C C . GLY A 1 419 ? 1.097 45.031 40.625 1 62.44 419 GLY A C 1
ATOM 3247 O O . GLY A 1 419 ? 2.186 44.438 40.688 1 62.44 419 GLY A O 1
ATOM 3248 N N . ALA A 1 420 ? 0.079 44.625 41.469 1 56.88 420 ALA A N 1
ATOM 3249 C CA . ALA A 1 420 ? 0.138 43.469 42.344 1 56.88 420 ALA A CA 1
ATOM 3250 C C . ALA A 1 420 ? 0.081 42.156 41.562 1 56.88 420 ALA A C 1
ATOM 3252 O O . ALA A 1 420 ? 0.718 41.188 41.906 1 56.88 420 ALA A O 1
ATOM 3253 N N . ASN A 1 421 ? -0.529 42.219 40.406 1 58.03 421 ASN A N 1
ATOM 3254 C CA . ASN A 1 421 ? -0.683 40.875 39.812 1 58.03 421 ASN A CA 1
ATOM 3255 C C . ASN A 1 421 ? -0.734 40.969 38.281 1 58.03 421 ASN A C 1
ATOM 3257 O O . ASN A 1 421 ? -1.188 40.031 37.625 1 58.03 421 ASN A O 1
ATOM 3261 N N . GLY A 1 422 ? -0.278 42.062 37.781 1 66.44 422 GLY A N 1
ATOM 3262 C CA . GLY A 1 422 ? -0.446 42.125 36.344 1 66.44 422 GLY A CA 1
ATOM 3263 C C . GLY A 1 422 ? 0.865 42.031 35.594 1 66.44 422 GLY A C 1
ATOM 3264 O O . GLY A 1 422 ? 1.93 42.312 36.125 1 66.44 422 GLY A O 1
ATOM 3265 N N . GLU A 1 423 ? 0.854 41.281 34.406 1 75.44 423 GLU A N 1
ATOM 3266 C CA . GLU A 1 423 ? 2 41.25 33.5 1 75.44 423 GLU A CA 1
ATOM 3267 C C . GLU A 1 423 ? 1.715 42 32.219 1 75.44 423 GLU A C 1
ATOM 3269 O O . GLU A 1 423 ? 0.729 41.688 31.516 1 75.44 423 GLU A O 1
ATOM 3274 N N . LYS A 1 424 ? 2.625 42.938 31.922 1 76.62 424 LYS A N 1
ATOM 3275 C CA . LYS A 1 424 ? 2.471 43.75 30.719 1 76.62 424 LYS A CA 1
ATOM 3276 C C . LYS A 1 424 ? 2.682 42.938 29.453 1 76.62 424 LYS A C 1
ATOM 3278 O O . LYS A 1 424 ? 2.16 43.281 28.391 1 76.62 424 LYS A O 1
ATOM 3283 N N . ILE A 1 425 ? 3.357 41.812 29.594 1 80.56 425 ILE A N 1
ATOM 3284 C CA . ILE A 1 425 ? 3.758 41.062 28.406 1 80.56 425 ILE A CA 1
ATOM 3285 C C . ILE A 1 425 ? 2.535 40.375 27.797 1 80.56 425 ILE A C 1
ATOM 3287 O O . ILE A 1 425 ? 2.551 40 26.609 1 80.56 425 ILE A O 1
ATOM 3291 N N . VAL A 1 426 ? 1.425 40.281 28.5 1 77.19 426 VAL A N 1
ATOM 3292 C CA . VAL A 1 426 ? 0.222 39.594 28.047 1 77.19 426 VAL A CA 1
ATOM 3293 C C . VAL A 1 426 ? -0.394 40.312 26.859 1 77.19 426 VAL A C 1
ATOM 3295 O O . VAL A 1 426 ? -1.126 39.719 26.062 1 77.19 426 VAL A O 1
ATOM 3298 N N . LYS A 1 427 ? -0.025 41.594 26.75 1 76.38 427 LYS A N 1
ATOM 3299 C CA . LYS A 1 427 ? -0.538 42.375 25.625 1 76.38 427 LYS A CA 1
ATOM 3300 C C . LYS A 1 427 ? 0.088 41.938 24.312 1 76.38 427 LYS A C 1
ATOM 3302 O O . LYS A 1 427 ? -0.452 42.188 23.234 1 76.38 427 LYS A O 1
ATOM 3307 N N . TYR A 1 428 ? 1.163 41.25 24.484 1 82.25 428 TYR A N 1
ATOM 3308 C CA . TYR A 1 428 ? 1.894 40.812 23.297 1 82.25 428 TYR A CA 1
ATOM 3309 C C . TYR A 1 428 ? 1.867 39.281 23.156 1 82.25 428 TYR A C 1
ATOM 3311 O O . TYR A 1 428 ? 2.711 38.594 23.734 1 82.25 428 TYR A O 1
ATOM 3319 N N . PRO A 1 429 ? 1.028 38.812 22.281 1 80.81 429 PRO A N 1
ATOM 3320 C CA . PRO A 1 429 ? 0.854 37.375 22.188 1 80.81 429 PRO A CA 1
ATOM 3321 C C . PRO A 1 429 ? 2.156 36.625 21.875 1 80.81 429 PRO A C 1
ATOM 3323 O O . PRO A 1 429 ? 2.436 35.594 22.453 1 80.81 429 PRO A O 1
ATOM 3326 N N . ILE A 1 430 ? 2.947 37.156 21.047 1 88.44 430 ILE A N 1
ATOM 3327 C CA . ILE A 1 430 ? 4.184 36.5 20.641 1 88.44 430 ILE A CA 1
ATOM 3328 C C . ILE A 1 430 ? 5.164 36.5 21.812 1 88.44 430 ILE A C 1
ATOM 3330 O O . ILE A 1 430 ? 5.879 35.5 22.016 1 88.44 430 ILE A O 1
ATOM 3334 N N . GLY A 1 431 ? 5.195 37.562 22.562 1 88.31 431 GLY A N 1
ATOM 3335 C CA . GLY A 1 431 ? 6.078 37.625 23.719 1 88.31 431 GLY A CA 1
ATOM 3336 C C . GLY A 1 431 ? 5.738 36.594 24.766 1 88.31 431 GLY A C 1
ATOM 3337 O O . GLY A 1 431 ? 6.629 35.938 25.312 1 88.31 431 GLY A O 1
ATOM 3338 N N . VAL A 1 432 ? 4.523 36.406 24.984 1 81.62 432 VAL A N 1
ATOM 3339 C CA . VAL A 1 432 ? 4.074 35.469 25.984 1 81.62 432 VAL A CA 1
ATOM 3340 C C . VAL A 1 432 ? 4.406 34.031 25.547 1 81.62 432 VAL A C 1
ATOM 3342 O O . VAL A 1 432 ? 4.906 33.25 26.328 1 81.62 432 VAL A O 1
ATOM 3345 N N . ALA A 1 433 ? 4.094 33.781 24.344 1 84.56 433 ALA A N 1
ATOM 3346 C CA . ALA A 1 433 ? 4.316 32.438 23.812 1 84.56 433 ALA A CA 1
ATOM 3347 C C . ALA A 1 433 ? 5.809 32.156 23.719 1 84.56 433 ALA A C 1
ATOM 3349 O O . ALA A 1 433 ? 6.227 31 23.906 1 84.56 433 ALA A O 1
ATOM 3350 N N . LEU A 1 434 ? 6.566 33.125 23.453 1 91 434 LEU A N 1
ATOM 3351 C CA . LEU A 1 434 ? 8 32.938 23.234 1 91 434 LEU A CA 1
ATOM 3352 C C . LEU A 1 434 ? 8.711 32.625 24.547 1 91 434 LEU A C 1
ATOM 3354 O O . LEU A 1 434 ? 9.516 31.688 24.609 1 91 434 LEU A O 1
ATOM 3358 N N . LEU A 1 435 ? 8.422 33.375 25.578 1 88.31 435 LEU A N 1
ATOM 3359 C CA . LEU A 1 435 ? 9.148 33.25 26.844 1 88.31 435 LEU A CA 1
ATOM 3360 C C . LEU A 1 435 ? 8.523 32.156 27.734 1 88.31 435 LEU A C 1
ATOM 3362 O O . LEU A 1 435 ? 9.141 31.703 28.688 1 88.31 435 LEU A O 1
ATOM 3366 N N . GLY A 1 436 ? 7.402 31.719 27.328 1 74.5 436 GLY A N 1
ATOM 3367 C CA . GLY A 1 436 ? 6.75 30.672 28.078 1 74.5 436 GLY A CA 1
ATOM 3368 C C . GLY A 1 436 ? 6.094 31.156 29.359 1 74.5 436 GLY A C 1
ATOM 3369 O O . GLY A 1 436 ? 6.219 32.344 29.703 1 74.5 436 GLY A O 1
ATOM 3370 N N . TRP A 1 437 ? 5.582 30.203 29.984 1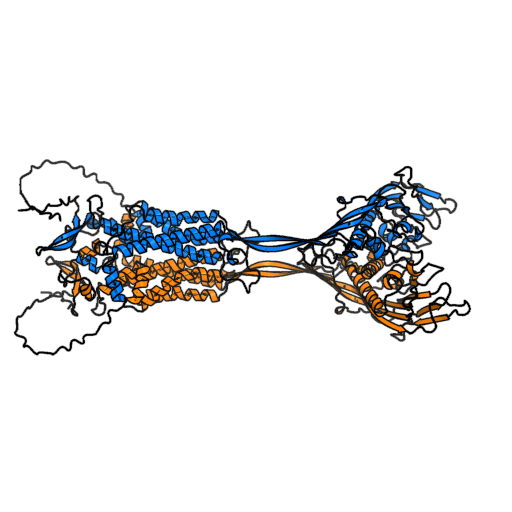 64.62 437 TRP A N 1
ATOM 3371 C CA . TRP A 1 437 ? 4.895 30.469 31.25 1 64.62 437 TRP A CA 1
ATOM 3372 C C . TRP A 1 437 ? 5.871 30.984 32.312 1 64.62 437 TRP A C 1
ATOM 3374 O O . TRP A 1 437 ? 6.832 30.281 32.656 1 64.62 437 TRP A O 1
ATOM 3384 N N . LYS A 1 438 ? 5.605 32.188 32.781 1 65.06 438 LYS A N 1
ATOM 3385 C CA . LYS A 1 438 ? 6.414 32.844 33.812 1 65.06 438 LYS A CA 1
ATOM 3386 C C . LYS A 1 438 ? 7.875 32.938 33.375 1 65.06 438 LYS A C 1
ATOM 3388 O O . LYS A 1 438 ? 8.781 32.812 34.188 1 65.06 438 LYS A O 1
ATOM 3393 N N . GLU A 1 439 ? 7.992 32.969 32 1 69.94 439 GLU A N 1
ATOM 3394 C CA . GLU A 1 439 ? 9.281 33.281 31.375 1 69.94 439 GLU A CA 1
ATOM 3395 C C . GLU A 1 439 ? 10.352 32.281 31.828 1 69.94 439 GLU A C 1
ATOM 3397 O O . GLU A 1 439 ? 11.453 32.688 32.188 1 69.94 439 GLU A O 1
ATOM 3402 N N . THR A 1 440 ? 9.953 30.984 31.828 1 76.88 440 THR A N 1
ATOM 3403 C CA . THR A 1 440 ? 10.844 29.922 32.281 1 76.88 440 THR A CA 1
ATOM 3404 C C . THR A 1 440 ? 11.68 29.359 31.141 1 76.88 440 THR A C 1
ATOM 3406 O O . THR A 1 440 ? 12.469 28.438 31.328 1 76.88 440 THR A O 1
ATOM 3409 N N . ALA A 1 441 ? 11.547 29.984 30.016 1 87.69 441 ALA A N 1
ATOM 3410 C CA . ALA A 1 441 ? 12.336 29.484 28.891 1 87.69 441 ALA A CA 1
ATOM 3411 C C . ALA A 1 441 ? 13.758 30.047 28.922 1 87.69 441 ALA A C 1
ATOM 3413 O O . ALA A 1 441 ? 13.945 31.25 29.109 1 87.69 441 ALA A O 1
ATOM 3414 N N . ASP A 1 442 ? 14.68 29.234 28.766 1 91.38 442 ASP A N 1
ATOM 3415 C CA . ASP A 1 442 ? 16.062 29.688 28.766 1 91.38 442 ASP A CA 1
ATOM 3416 C C . ASP A 1 442 ? 16.438 30.312 27.422 1 91.38 442 ASP A C 1
ATOM 3418 O O . ASP A 1 442 ? 15.68 30.203 26.453 1 91.38 442 ASP A O 1
ATOM 3422 N N . GLY A 1 443 ? 17.562 30.969 27.391 1 94.56 443 GLY A N 1
ATOM 3423 C CA . GLY A 1 443 ? 18 31.703 26.219 1 94.56 443 GLY A CA 1
ATOM 3424 C C . GLY A 1 443 ? 18.078 30.828 24.969 1 94.56 443 GLY A C 1
ATOM 3425 O O . GLY A 1 443 ? 17.5 31.172 23.938 1 94.56 443 GLY A O 1
ATOM 3426 N N . PRO A 1 444 ? 18.734 29.719 25.109 1 95.25 444 PRO A N 1
ATOM 3427 C CA . PRO A 1 444 ? 18.859 28.859 23.938 1 95.25 444 PRO A CA 1
ATOM 3428 C C . PRO A 1 444 ? 17.516 28.344 23.422 1 95.25 444 PRO A C 1
ATOM 3430 O O . PRO A 1 444 ? 17.297 28.25 22.219 1 95.25 444 PRO A O 1
ATOM 3433 N N . THR A 1 445 ? 16.641 28.016 24.328 1 94.88 445 THR A N 1
ATOM 3434 C CA . THR A 1 445 ? 15.305 27.578 23.922 1 94.88 445 THR A CA 1
ATOM 3435 C C . THR A 1 445 ? 14.57 28.688 23.188 1 94.88 445 THR A C 1
ATOM 3437 O O . THR A 1 445 ? 13.906 28.438 22.188 1 94.88 445 THR A O 1
ATOM 3440 N N . VAL A 1 446 ? 14.727 29.891 23.719 1 95.75 446 VAL A N 1
ATOM 3441 C CA . VAL A 1 446 ? 14.086 31.031 23.094 1 95.75 446 VAL A CA 1
ATOM 3442 C C . VAL A 1 446 ? 14.68 31.266 21.703 1 95.75 446 VAL A C 1
ATOM 3444 O O . VAL A 1 446 ? 13.953 31.547 20.75 1 95.75 446 VAL A O 1
ATOM 3447 N N . ALA A 1 447 ? 15.93 31.109 21.562 1 97.25 447 ALA A N 1
ATOM 3448 C CA . ALA A 1 447 ? 16.594 31.25 20.266 1 97.25 447 ALA A CA 1
ATOM 3449 C C . ALA A 1 447 ? 16.062 30.219 19.266 1 97.25 447 ALA A C 1
ATOM 3451 O O . ALA A 1 447 ? 15.758 30.562 18.125 1 97.25 447 ALA A O 1
ATOM 3452 N N . GLN A 1 448 ? 15.984 29.031 19.688 1 96.19 448 GLN A N 1
ATOM 3453 C CA . GLN A 1 448 ? 15.492 27.969 18.828 1 96.19 448 GLN A CA 1
ATOM 3454 C C . GLN A 1 448 ? 14.031 28.203 18.422 1 96.19 448 GLN A C 1
ATOM 3456 O O . GLN A 1 448 ? 13.641 27.922 17.297 1 96.19 448 GLN A O 1
ATOM 3461 N N . ARG A 1 449 ? 13.281 28.703 19.359 1 96.12 449 ARG A N 1
ATOM 3462 C CA . ARG A 1 449 ? 11.875 28.984 19.094 1 96.12 449 ARG A CA 1
ATOM 3463 C C . ARG A 1 449 ? 11.734 30.047 18 1 96.12 449 ARG A C 1
ATOM 3465 O O . ARG A 1 449 ? 10.836 29.953 17.156 1 96.12 449 ARG A O 1
ATOM 3472 N N . ILE A 1 450 ? 12.594 31.047 18.031 1 97.06 450 ILE A N 1
ATOM 3473 C CA . ILE A 1 450 ? 12.516 32.094 17.031 1 97.06 450 ILE A CA 1
ATOM 3474 C C . ILE A 1 450 ? 12.898 31.531 15.664 1 97.06 450 ILE A C 1
ATOM 3476 O O . ILE A 1 450 ? 12.25 31.828 14.656 1 97.06 450 ILE A O 1
ATOM 3480 N N . GLU A 1 451 ? 13.891 30.688 15.641 1 97 451 GLU A N 1
ATOM 3481 C CA . GLU A 1 451 ? 14.289 30.062 14.383 1 97 451 GLU A CA 1
ATOM 3482 C C . GLU A 1 451 ? 13.156 29.219 13.797 1 97 451 GLU A C 1
ATOM 3484 O O . GLU A 1 451 ? 12.836 29.344 12.617 1 97 451 GLU A O 1
ATOM 3489 N N . ARG A 1 452 ? 12.547 28.469 14.609 1 95.44 452 ARG A N 1
ATOM 3490 C CA . ARG A 1 452 ? 11.461 27.609 14.156 1 95.44 452 ARG A CA 1
ATOM 3491 C C . ARG A 1 452 ? 10.25 28.422 13.719 1 95.44 452 ARG A C 1
ATOM 3493 O O . ARG A 1 452 ? 9.531 28.031 12.797 1 95.44 452 ARG A O 1
ATOM 3500 N N . ALA A 1 453 ? 10.047 29.5 14.422 1 95.5 453 ALA A N 1
ATOM 3501 C CA . ALA A 1 453 ? 8.922 30.359 14.07 1 95.5 453 ALA A CA 1
ATOM 3502 C C . ALA A 1 453 ? 9.078 30.906 12.648 1 95.5 453 ALA A C 1
ATOM 3504 O O . ALA A 1 453 ? 8.102 30.969 11.891 1 95.5 453 ALA A O 1
ATOM 3505 N N . TRP A 1 454 ? 10.227 31.297 12.297 1 94.19 454 TRP A N 1
ATOM 3506 C CA . TRP A 1 454 ? 10.461 31.812 10.953 1 94.19 454 TRP A CA 1
ATOM 3507 C C . TRP A 1 454 ? 10.367 30.703 9.914 1 94.19 454 TRP A C 1
ATOM 3509 O O . TRP A 1 454 ? 9.93 30.938 8.789 1 94.19 454 TRP A O 1
ATOM 3519 N N . ASP A 1 455 ? 10.828 29.516 10.273 1 94.12 455 ASP A N 1
ATOM 3520 C CA . ASP A 1 455 ? 10.617 28.375 9.391 1 94.12 455 ASP A CA 1
ATOM 3521 C C . ASP A 1 455 ? 9.133 28.141 9.141 1 94.12 455 ASP A C 1
ATOM 3523 O O . ASP A 1 455 ? 8.727 27.859 8.008 1 94.12 455 ASP A O 1
ATOM 3527 N N . MET A 1 456 ? 8.375 28.203 10.234 1 92.5 456 MET A N 1
ATOM 3528 C CA . MET A 1 456 ? 6.93 28.031 10.109 1 92.5 456 MET A CA 1
ATOM 3529 C C . MET A 1 456 ? 6.336 29.109 9.211 1 92.5 456 MET A C 1
ATOM 3531 O O . MET A 1 456 ? 5.375 28.844 8.484 1 92.5 456 MET A O 1
ATOM 3535 N N . ASN A 1 457 ? 6.875 30.281 9.32 1 90.69 457 ASN A N 1
ATOM 3536 C CA . ASN A 1 457 ? 6.426 31.359 8.445 1 90.69 457 ASN A CA 1
ATOM 3537 C C . ASN A 1 457 ? 6.598 30.984 6.973 1 90.69 457 ASN A C 1
ATOM 3539 O O . ASN A 1 457 ? 5.738 31.297 6.145 1 90.69 457 ASN A O 1
ATOM 3543 N N . ASN A 1 458 ? 7.672 30.406 6.625 1 88.94 458 ASN A N 1
ATOM 3544 C CA . ASN A 1 458 ? 7.883 29.938 5.262 1 88.94 458 ASN A CA 1
ATOM 3545 C C . ASN A 1 458 ? 6.84 28.891 4.859 1 88.94 458 ASN A C 1
ATOM 3547 O O . ASN A 1 458 ? 6.359 28.891 3.725 1 88.94 458 ASN A O 1
ATOM 3551 N N . ILE A 1 459 ? 6.602 28.016 5.781 1 90.19 459 ILE A N 1
ATOM 3552 C CA . ILE A 1 459 ? 5.656 26.938 5.504 1 90.19 459 ILE A CA 1
ATOM 3553 C C . ILE A 1 459 ? 4.266 27.516 5.262 1 90.19 459 ILE A C 1
ATOM 3555 O O . ILE A 1 459 ? 3.537 27.062 4.379 1 90.19 459 ILE A O 1
ATOM 3559 N N . PHE A 1 460 ? 3.895 28.5 6.113 1 87.5 460 PHE A N 1
ATOM 3560 C CA . PHE A 1 460 ? 2.6 29.141 5.926 1 87.5 460 PHE A CA 1
ATOM 3561 C C . PHE A 1 460 ? 2.533 29.828 4.574 1 87.5 460 PHE A C 1
ATOM 3563 O O . PHE A 1 460 ? 1.498 29.797 3.902 1 87.5 460 PHE A O 1
ATOM 3570 N N . ALA A 1 461 ? 3.582 30.438 4.25 1 83.31 461 ALA A N 1
ATOM 3571 C CA . ALA A 1 461 ? 3.633 31.078 2.934 1 83.31 461 ALA A CA 1
ATOM 3572 C C . ALA A 1 461 ? 3.484 30.031 1.822 1 83.31 461 ALA A C 1
ATOM 3574 O O . ALA A 1 461 ? 2.812 30.281 0.818 1 83.31 461 ALA A O 1
ATOM 3575 N N . PHE A 1 462 ? 4.133 28.938 2.035 1 82.94 462 PHE A N 1
ATOM 3576 C CA . PHE A 1 462 ? 4.023 27.828 1.098 1 82.94 462 PHE A CA 1
ATOM 3577 C C . PHE A 1 462 ? 2.572 27.375 0.965 1 82.94 462 PHE A C 1
ATOM 3579 O O . PHE A 1 462 ? 2.094 27.125 -0.144 1 82.94 462 PHE A O 1
ATOM 3586 N N . GLY A 1 463 ? 1.954 27.156 1.955 1 80.94 463 GLY A N 1
ATOM 3587 C CA . GLY A 1 463 ? 0.579 26.688 1.946 1 80.94 463 GLY A CA 1
ATOM 3588 C C . GLY A 1 463 ? -0.386 27.672 1.31 1 80.94 463 GLY A C 1
ATOM 3589 O O . GLY A 1 463 ? -1.391 27.266 0.719 1 80.94 463 GLY A O 1
ATOM 3590 N N . ARG A 1 464 ? -0.082 28.891 1.442 1 78.44 464 ARG A N 1
ATOM 3591 C CA . ARG A 1 464 ? -1.01 29.922 0.969 1 78.44 464 ARG A CA 1
ATOM 3592 C C . ARG A 1 464 ? -0.728 30.281 -0.484 1 78.44 464 ARG A C 1
ATOM 3594 O O . ARG A 1 464 ? -1.639 30.672 -1.223 1 78.44 464 ARG A O 1
ATOM 3601 N N . SER A 1 465 ? 0.437 30.188 -0.908 1 76.44 465 SER A N 1
ATOM 3602 C CA . SER A 1 465 ? 0.81 30.719 -2.213 1 76.44 465 SER A CA 1
ATOM 3603 C C . SER A 1 465 ? 1.414 29.641 -3.102 1 76.44 465 SER A C 1
ATOM 3605 O O . SER A 1 465 ? 2.49 29.828 -3.674 1 76.44 465 SER A O 1
ATOM 3607 N N . ILE A 1 466 ? 0.731 28.719 -3.381 1 75 466 ILE A N 1
ATOM 3608 C CA . ILE A 1 466 ? 1.245 27.594 -4.16 1 75 466 ILE A CA 1
ATOM 3609 C C . ILE A 1 466 ? 1.419 28.016 -5.617 1 75 466 ILE A C 1
ATOM 3611 O O . ILE A 1 466 ? 2.301 27.516 -6.316 1 75 466 ILE A O 1
ATOM 3615 N N . ASP A 1 467 ? 0.656 28.953 -6.016 1 71.06 467 ASP A N 1
ATOM 3616 C CA . ASP A 1 467 ? 0.69 29.391 -7.406 1 71.06 467 ASP A CA 1
ATOM 3617 C C . ASP A 1 467 ? 1.89 30.297 -7.664 1 71.06 467 ASP A C 1
ATOM 3619 O O . ASP A 1 467 ? 2.242 30.562 -8.82 1 71.06 467 ASP A O 1
ATOM 3623 N N . ARG A 1 468 ? 2.504 30.719 -6.609 1 73.06 468 ARG A N 1
ATOM 3624 C CA . ARG A 1 468 ? 3.582 31.688 -6.758 1 73.06 468 ARG A CA 1
ATOM 3625 C C . ARG A 1 468 ? 4.941 31.047 -6.543 1 73.06 468 ARG A C 1
ATOM 3627 O O . ARG A 1 468 ? 5.965 31.719 -6.477 1 73.06 468 ARG A O 1
ATOM 3634 N N . ILE A 1 469 ? 4.961 29.828 -6.469 1 79.12 469 ILE A N 1
ATOM 3635 C CA . ILE A 1 469 ? 6.207 29.125 -6.168 1 79.12 469 ILE A CA 1
ATOM 3636 C C . ILE A 1 469 ? 6.492 28.094 -7.25 1 79.12 469 ILE A C 1
ATOM 3638 O O . ILE A 1 469 ? 5.57 27.609 -7.914 1 79.12 469 ILE A O 1
ATOM 3642 N N . ASP A 1 470 ? 7.789 27.875 -7.465 1 78.94 470 ASP A N 1
ATOM 3643 C CA . ASP A 1 470 ? 8.188 26.75 -8.305 1 78.94 470 ASP A CA 1
ATOM 3644 C C . ASP A 1 470 ? 7.977 25.422 -7.586 1 78.94 470 ASP A C 1
ATOM 3646 O O . ASP A 1 470 ? 8.609 25.156 -6.559 1 78.94 470 ASP A O 1
ATOM 3650 N N . LEU A 1 471 ? 7.047 24.75 -8.117 1 87.62 471 LEU A N 1
ATOM 3651 C CA . LEU A 1 471 ? 6.641 23.516 -7.441 1 87.62 471 LEU A CA 1
ATOM 3652 C C . LEU A 1 471 ? 6.871 22.312 -8.336 1 87.62 471 LEU A C 1
ATOM 3654 O O . LEU A 1 471 ? 6.551 22.344 -9.523 1 87.62 471 LEU A O 1
ATOM 3658 N N . SER A 1 472 ? 7.613 21.359 -7.805 1 87.94 472 SER A N 1
ATOM 3659 C CA . SER A 1 472 ? 7.75 20.062 -8.445 1 87.94 472 SER A CA 1
ATOM 3660 C C . SER A 1 472 ? 7.047 18.969 -7.645 1 87.94 472 SER A C 1
ATOM 3662 O O . SER A 1 472 ? 7.254 18.859 -6.434 1 87.94 472 SER A O 1
ATOM 3664 N N . THR A 1 473 ? 6.16 18.312 -8.227 1 87.62 473 THR A N 1
ATOM 3665 C CA . THR A 1 473 ? 5.453 17.219 -7.582 1 87.62 473 THR A CA 1
ATOM 3666 C C . THR A 1 473 ? 5.82 15.883 -8.227 1 87.62 473 THR A C 1
ATOM 3668 O O . THR A 1 473 ? 5.824 15.758 -9.453 1 87.62 473 THR A O 1
ATOM 3671 N N . THR A 1 474 ? 6.234 15 -7.41 1 84.56 474 THR A N 1
ATOM 3672 C CA . THR A 1 474 ? 6.559 13.656 -7.863 1 84.56 474 THR A CA 1
ATOM 3673 C C . THR A 1 474 ? 5.562 12.641 -7.309 1 84.56 474 THR A C 1
ATOM 3675 O O . THR A 1 474 ? 5.387 12.539 -6.09 1 84.56 474 THR A O 1
ATOM 3678 N N . ILE A 1 475 ? 4.859 11.977 -8.133 1 81.69 475 ILE A N 1
ATOM 3679 C CA . ILE A 1 475 ? 3.908 10.953 -7.727 1 81.69 475 ILE A CA 1
ATOM 3680 C C . ILE A 1 475 ? 4.488 9.562 -8.016 1 81.69 475 ILE A C 1
ATOM 3682 O O . ILE A 1 475 ? 4.953 9.297 -9.125 1 81.69 475 ILE A O 1
ATOM 3686 N N . GLU A 1 476 ? 4.465 8.781 -6.961 1 78.44 476 GLU A N 1
ATOM 3687 C CA . GLU A 1 476 ? 4.934 7.406 -7.082 1 78.44 476 GLU A CA 1
ATOM 3688 C C . GLU A 1 476 ? 3.775 6.449 -7.355 1 78.44 476 GLU A C 1
ATOM 3690 O O . GLU A 1 476 ? 2.775 6.457 -6.633 1 78.44 476 GLU A O 1
ATOM 3695 N N . THR A 1 477 ? 3.746 5.77 -8.492 1 72.75 477 THR A N 1
ATOM 3696 C CA . THR A 1 477 ? 2.773 4.727 -8.797 1 72.75 477 THR A CA 1
ATOM 3697 C C . THR A 1 477 ? 3.396 3.342 -8.633 1 72.75 477 THR A C 1
ATOM 3699 O O . THR A 1 477 ? 4.512 3.098 -9.094 1 72.75 477 THR A O 1
ATOM 3702 N N . ARG A 1 478 ? 2.666 2.475 -7.809 1 71.06 478 ARG A N 1
ATOM 3703 C CA . ARG A 1 478 ? 3.164 1.126 -7.555 1 71.06 478 ARG A CA 1
ATOM 3704 C C . ARG A 1 478 ? 2.414 0.1 -8.398 1 71.06 478 ARG A C 1
ATOM 3706 O O . ARG A 1 478 ? 1.192 -0.023 -8.297 1 71.06 478 ARG A O 1
ATOM 3713 N N . VAL A 1 479 ? 3.094 -0.387 -9.375 1 71.06 479 VAL A N 1
ATOM 3714 C CA . VAL A 1 479 ? 2.537 -1.485 -10.164 1 71.06 479 VAL A CA 1
ATOM 3715 C C . VAL A 1 479 ? 3.277 -2.781 -9.836 1 71.06 479 VAL A C 1
ATOM 3717 O O . VAL A 1 479 ? 4.508 -2.797 -9.758 1 71.06 479 VAL A O 1
ATOM 3720 N N . ASN A 1 480 ? 2.432 -3.814 -9.414 1 76.31 480 ASN A N 1
ATOM 3721 C CA . ASN A 1 480 ? 3.07 -5.102 -9.148 1 76.31 480 ASN A CA 1
ATOM 3722 C C . ASN A 1 480 ? 3.475 -5.801 -10.438 1 76.31 480 ASN A C 1
ATOM 3724 O O . ASN A 1 480 ? 2.658 -5.957 -11.352 1 76.31 480 ASN A O 1
ATOM 3728 N N . LYS A 1 481 ? 4.719 -6.051 -10.57 1 81.94 481 LYS A N 1
ATOM 3729 C CA . LYS A 1 481 ? 5.258 -6.758 -11.727 1 81.94 481 LYS A CA 1
ATOM 3730 C C . LYS A 1 481 ? 5.742 -8.156 -11.344 1 81.94 481 LYS A C 1
ATOM 3732 O O . LYS A 1 481 ? 6.168 -8.375 -10.211 1 81.94 481 LYS A O 1
ATOM 3737 N N . TYR A 1 482 ? 5.57 -9.125 -12.336 1 86.25 482 TYR A N 1
ATOM 3738 C CA . TYR A 1 482 ? 6.117 -10.461 -12.133 1 86.25 482 TYR A CA 1
ATOM 3739 C C . TYR A 1 482 ? 7.621 -10.477 -12.375 1 86.25 482 TYR A C 1
ATOM 3741 O O . TYR A 1 482 ? 8.117 -9.82 -13.297 1 86.25 482 TYR A O 1
ATOM 3749 N N . VAL A 1 483 ? 8.32 -11.07 -11.484 1 86.56 483 VAL A N 1
ATOM 3750 C CA . VAL A 1 483 ? 9.758 -11.234 -11.625 1 86.56 483 VAL A CA 1
ATOM 3751 C C . VAL A 1 483 ? 10.102 -12.711 -11.805 1 86.56 483 VAL A C 1
ATOM 3753 O O . VAL A 1 483 ? 9.641 -13.555 -11.047 1 86.56 483 VAL A O 1
ATOM 3756 N N . TYR A 1 484 ? 10.906 -13.008 -12.852 1 91.25 484 TYR A N 1
ATOM 3757 C CA . TYR A 1 484 ? 11.289 -14.367 -13.195 1 91.25 484 TYR A CA 1
ATOM 3758 C C . TYR A 1 484 ? 12.727 -14.656 -12.781 1 91.25 484 TYR A C 1
ATOM 3760 O O . TYR A 1 484 ? 13.656 -13.961 -13.219 1 91.25 484 TYR A O 1
ATOM 3768 N N . ASN A 1 485 ? 12.906 -15.578 -11.906 1 90.12 485 ASN A N 1
ATOM 3769 C CA . ASN A 1 485 ? 14.242 -16.016 -11.531 1 90.12 485 ASN A CA 1
ATOM 3770 C C . ASN A 1 485 ? 14.859 -16.906 -12.602 1 90.12 485 ASN A C 1
ATOM 3772 O O . ASN A 1 485 ? 14.445 -18.062 -12.773 1 90.12 485 ASN A O 1
ATOM 3776 N N . LYS A 1 486 ? 15.969 -16.578 -13.258 1 91.19 486 LYS A N 1
ATOM 3777 C CA . LYS A 1 486 ? 16.609 -17.297 -14.359 1 91.19 486 LYS A CA 1
ATOM 3778 C C . LYS A 1 486 ? 17.234 -18.594 -13.867 1 91.19 486 LYS A C 1
ATOM 3780 O O . LYS A 1 486 ? 17.422 -19.531 -14.641 1 91.19 486 LYS A O 1
ATOM 3785 N N . LEU A 1 487 ? 17.5 -18.688 -12.562 1 91.06 487 LEU A N 1
ATOM 3786 C CA . LEU A 1 487 ? 18.109 -19.891 -12.008 1 91.06 487 LEU A CA 1
ATOM 3787 C C . LEU A 1 487 ? 17.141 -21.062 -12.07 1 91.06 487 LEU A C 1
ATOM 3789 O O . LEU A 1 487 ? 17.562 -22.219 -12.117 1 91.06 487 LEU A O 1
ATOM 3793 N N . ALA A 1 488 ? 15.844 -20.703 -12.086 1 91.25 488 ALA A N 1
ATOM 3794 C CA . ALA A 1 488 ? 14.844 -21.766 -12.156 1 91.25 488 ALA A CA 1
ATOM 3795 C C . ALA A 1 488 ? 14.922 -22.516 -13.484 1 91.25 488 ALA A C 1
ATOM 3797 O O . ALA A 1 488 ? 14.508 -23.672 -13.578 1 91.25 488 ALA A O 1
ATOM 3798 N N . LEU A 1 489 ? 15.523 -21.922 -14.516 1 94.12 489 LEU A N 1
ATOM 3799 C CA . LEU A 1 489 ? 15.609 -22.516 -15.844 1 94.12 489 LEU A CA 1
ATOM 3800 C C . LEU A 1 489 ? 16.578 -23.688 -15.859 1 94.12 489 LEU A C 1
ATOM 3802 O O . LEU A 1 489 ? 16.562 -24.516 -16.766 1 94.12 489 LEU A O 1
ATOM 3806 N N . PHE A 1 490 ? 17.391 -23.859 -14.828 1 94.19 490 PHE A N 1
ATOM 3807 C CA . PHE A 1 490 ? 18.359 -24.969 -14.773 1 94.19 490 PHE A CA 1
ATOM 3808 C C . PHE A 1 490 ? 17.641 -26.297 -14.695 1 94.19 490 PHE A C 1
ATOM 3810 O O . PHE A 1 490 ? 18.172 -27.328 -15.109 1 94.19 490 PHE A O 1
ATOM 3817 N N . ILE A 1 491 ? 16.391 -26.25 -14.289 1 94.12 491 ILE A N 1
ATOM 3818 C CA . ILE A 1 491 ? 15.633 -27.484 -14.156 1 94.12 491 ILE A CA 1
ATOM 3819 C C . ILE A 1 491 ? 15.312 -28.047 -15.539 1 94.12 491 ILE A C 1
ATOM 3821 O O . ILE A 1 491 ? 15.008 -29.234 -15.672 1 94.12 491 ILE A O 1
ATOM 3825 N N . LEU A 1 492 ? 15.43 -27.188 -16.547 1 95 492 LEU A N 1
ATOM 3826 C CA . LEU A 1 492 ? 15.117 -27.641 -17.906 1 95 492 LEU A CA 1
ATOM 3827 C C . LEU A 1 492 ? 16.188 -28.609 -18.422 1 95 492 LEU A C 1
ATOM 3829 O O . LEU A 1 492 ? 15.977 -29.297 -19.406 1 95 492 LEU A O 1
ATOM 3833 N N . ILE A 1 493 ? 17.297 -28.703 -17.719 1 94.69 493 ILE A N 1
ATOM 3834 C CA . ILE A 1 493 ? 18.344 -29.656 -18.078 1 94.69 493 ILE A CA 1
ATOM 3835 C C . ILE A 1 493 ? 17.859 -31.078 -17.875 1 94.69 493 ILE A C 1
ATOM 3837 O O . ILE A 1 493 ? 18.281 -32 -18.578 1 94.69 493 ILE A O 1
ATOM 3841 N N . VAL A 1 494 ? 16.906 -31.234 -16.984 1 94.06 494 VAL A N 1
ATOM 3842 C CA . VAL A 1 494 ? 16.422 -32.562 -16.625 1 94.06 494 VAL A CA 1
ATOM 3843 C C . VAL A 1 494 ? 15.68 -33.188 -17.812 1 94.06 494 VAL A C 1
ATOM 3845 O O . VAL A 1 494 ? 16.078 -34.25 -18.297 1 94.06 494 VAL A O 1
ATOM 3848 N N . PRO A 1 495 ? 14.633 -32.531 -18.297 1 94.31 495 PRO A N 1
ATOM 3849 C CA . PRO A 1 495 ? 13.984 -33.125 -19.469 1 94.31 495 PRO A CA 1
ATOM 3850 C C . PRO A 1 495 ? 14.898 -33.156 -20.688 1 94.31 495 PRO A C 1
ATOM 3852 O O . PRO A 1 495 ? 14.773 -34.062 -21.531 1 94.31 495 PRO A O 1
ATOM 3855 N N . PHE A 1 496 ? 15.891 -32.312 -20.797 1 94.25 496 PHE A N 1
ATOM 3856 C CA . PHE A 1 496 ? 16.812 -32.281 -21.906 1 94.25 496 PHE A CA 1
ATOM 3857 C C . PHE A 1 496 ? 17.719 -33.5 -21.891 1 94.25 496 PHE A C 1
ATOM 3859 O O . PHE A 1 496 ? 17.828 -34.219 -22.906 1 94.25 496 PHE A O 1
ATOM 3866 N N . LEU A 1 497 ? 18.266 -33.75 -20.75 1 94.88 497 LEU A N 1
ATOM 3867 C CA . LEU A 1 497 ? 19.125 -34.906 -20.609 1 94.88 497 LEU A CA 1
ATOM 3868 C C . LEU A 1 497 ? 18.297 -36.188 -20.734 1 94.88 497 LEU A C 1
ATOM 3870 O O . LEU A 1 497 ? 18.781 -37.188 -21.281 1 94.88 497 LEU A O 1
ATOM 3874 N N . ALA A 1 498 ? 17.125 -36.156 -20.203 1 94.5 498 ALA A N 1
ATOM 3875 C CA . ALA A 1 498 ? 16.25 -37.312 -20.344 1 94.5 498 ALA A CA 1
ATOM 3876 C C . ALA A 1 498 ? 16.016 -37.656 -21.812 1 94.5 498 ALA A C 1
ATOM 3878 O O . ALA A 1 498 ? 16.047 -38.812 -22.203 1 94.5 498 ALA A O 1
ATOM 3879 N N . SER A 1 499 ? 15.836 -36.594 -22.594 1 92.69 499 SER A N 1
ATOM 3880 C CA . SER A 1 499 ? 15.609 -36.812 -24.016 1 92.69 499 SER A CA 1
ATOM 3881 C C . SER A 1 499 ? 16.859 -37.312 -24.719 1 92.69 499 SER A C 1
ATOM 3883 O O . SER A 1 499 ? 16.797 -38.219 -25.531 1 92.69 499 SER A O 1
ATOM 3885 N N . ILE A 1 500 ? 17.938 -36.812 -24.375 1 92.44 500 ILE A N 1
ATOM 3886 C CA . ILE A 1 500 ? 19.188 -37.188 -25.016 1 92.44 500 ILE A CA 1
ATOM 3887 C C . ILE A 1 500 ? 19.531 -38.656 -24.688 1 92.44 500 ILE A C 1
ATOM 3889 O O . ILE A 1 500 ? 19.812 -39.438 -25.578 1 92.44 500 ILE A O 1
ATOM 3893 N N . PHE A 1 501 ? 19.391 -39 -23.422 1 94.06 501 PHE A N 1
ATOM 3894 C CA . PHE A 1 501 ? 19.734 -40.375 -23 1 94.06 501 PHE A CA 1
ATOM 3895 C C . PHE A 1 501 ? 18.688 -41.375 -23.516 1 94.06 501 PHE A C 1
ATOM 3897 O O . PHE A 1 501 ? 19.016 -42.531 -23.766 1 94.06 501 PHE A O 1
ATOM 3904 N N . GLY A 1 502 ? 17.5 -40.906 -23.609 1 90.81 502 GLY A N 1
ATOM 3905 C CA . GLY A 1 502 ? 16.453 -41.812 -24.078 1 90.81 502 GLY A CA 1
ATOM 3906 C C . GLY A 1 502 ? 16.547 -42.094 -25.578 1 90.81 502 GLY A C 1
ATOM 3907 O O . GLY A 1 502 ? 16.234 -43.219 -26.016 1 90.81 502 GLY A O 1
ATOM 3908 N N . VAL A 1 503 ? 17 -41.125 -26.312 1 90.62 503 VAL A N 1
ATOM 3909 C CA . VAL A 1 503 ? 17.031 -41.281 -27.766 1 90.62 503 VAL A CA 1
ATOM 3910 C C . VAL A 1 503 ? 18.422 -41.688 -28.219 1 90.62 503 VAL A C 1
ATOM 3912 O O . VAL A 1 503 ? 18.609 -42.188 -29.328 1 90.62 503 VAL A O 1
ATOM 3915 N N . TRP A 1 504 ? 19.328 -41.719 -27.359 1 89.88 504 TRP A N 1
ATOM 3916 C CA . TRP A 1 504 ? 20.734 -41.969 -27.703 1 89.88 504 TRP A CA 1
ATOM 3917 C C . TRP A 1 504 ? 20.891 -43.375 -28.328 1 89.88 504 TRP A C 1
ATOM 3919 O O . TRP A 1 504 ? 20.594 -44.375 -27.688 1 89.88 504 TRP A O 1
ATOM 3929 N N . ASN A 1 505 ? 21.328 -43.5 -29.531 1 85.5 505 ASN A N 1
ATOM 3930 C CA . ASN A 1 505 ? 21.578 -44.719 -30.297 1 85.5 505 ASN A CA 1
ATOM 3931 C C . ASN A 1 505 ? 20.297 -45.531 -30.516 1 85.5 505 ASN A C 1
ATOM 3933 O O . ASN A 1 505 ? 20.328 -46.75 -30.656 1 85.5 505 ASN A O 1
ATOM 3937 N N . ARG A 1 506 ? 19.219 -44.875 -30.422 1 88.88 506 ARG A N 1
ATOM 3938 C CA . ARG A 1 506 ? 17.953 -45.625 -30.531 1 88.88 506 ARG A CA 1
ATOM 3939 C C . ARG A 1 506 ? 17 -44.938 -31.5 1 88.88 506 ARG A C 1
ATOM 3941 O O . ARG A 1 506 ? 15.812 -45.281 -31.547 1 88.88 506 ARG A O 1
ATOM 3948 N N . TRP A 1 507 ? 17.5 -44 -32.094 1 84.5 507 TRP A N 1
ATOM 3949 C CA . TRP A 1 507 ? 16.656 -43.312 -33.062 1 84.5 507 TRP A CA 1
ATOM 3950 C C . TRP A 1 507 ? 16.531 -44.125 -34.344 1 84.5 507 TRP A C 1
ATOM 3952 O O . TRP A 1 507 ? 17.219 -43.844 -35.312 1 84.5 507 TRP A O 1
ATOM 3962 N N . HIS A 1 508 ? 15.758 -45.25 -34.25 1 84.81 508 HIS A N 1
ATOM 3963 C CA . HIS A 1 508 ? 15.461 -46.062 -35.406 1 84.81 508 HIS A CA 1
ATOM 3964 C C . HIS A 1 508 ? 13.961 -46.094 -35.688 1 84.81 508 HIS A C 1
ATOM 3966 O O . HIS A 1 508 ? 13.148 -46.125 -34.781 1 84.81 508 HIS A O 1
ATOM 3972 N N . VAL A 1 509 ? 13.672 -45.75 -36.875 1 85.31 509 VAL A N 1
ATOM 3973 C CA . VAL A 1 509 ? 12.266 -45.875 -37.25 1 85.31 509 VAL A CA 1
ATOM 3974 C C . VAL A 1 509 ? 12.055 -47.062 -38.188 1 85.31 509 VAL A C 1
ATOM 3976 O O . VAL A 1 509 ? 12.648 -47.125 -39.25 1 85.31 509 VAL A O 1
ATOM 3979 N N . LEU A 1 510 ? 11.344 -48 -37.594 1 85.88 510 LEU A N 1
ATOM 3980 C CA . LEU A 1 510 ? 11.109 -49.25 -38.312 1 85.88 510 LEU A CA 1
ATOM 3981 C C . LEU A 1 510 ? 9.734 -49.25 -38.969 1 85.88 510 LEU A C 1
ATOM 3983 O O . LEU A 1 510 ? 8.859 -48.469 -38.594 1 85.88 510 LEU A O 1
ATOM 3987 N N . SER A 1 511 ? 9.695 -49.969 -40.062 1 83.5 511 SER A N 1
ATOM 3988 C CA . SER A 1 511 ? 8.391 -50.125 -40.719 1 83.5 511 SER A CA 1
ATOM 3989 C C . SER A 1 511 ? 7.48 -51 -39.875 1 83.5 511 SER A C 1
ATOM 3991 O O . SER A 1 511 ? 7.934 -51.688 -38.938 1 83.5 511 SER A O 1
ATOM 3993 N N . ASP A 1 512 ? 6.195 -51.031 -40.094 1 81.38 512 ASP A N 1
ATOM 3994 C CA . ASP A 1 512 ? 5.211 -51.812 -39.312 1 81.38 512 ASP A CA 1
ATOM 3995 C C . ASP A 1 512 ? 5.457 -53.312 -39.438 1 81.38 512 ASP A C 1
ATOM 3997 O O . ASP A 1 512 ? 5.059 -54.062 -38.562 1 81.38 512 ASP A O 1
ATOM 4001 N N . GLU A 1 513 ? 6.137 -53.719 -40.469 1 76.81 513 GLU A N 1
ATOM 4002 C CA . GLU A 1 513 ? 6.43 -55.125 -40.688 1 76.81 513 GLU A CA 1
ATOM 4003 C C . GLU A 1 513 ? 7.531 -55.594 -39.719 1 76.81 513 GLU A C 1
ATOM 4005 O O . GLU A 1 513 ? 7.508 -56.75 -39.25 1 76.81 513 GLU A O 1
ATOM 4010 N N . LEU A 1 514 ? 8.391 -54.625 -39.438 1 84.06 514 LEU A N 1
ATOM 4011 C CA . LEU A 1 514 ? 9.523 -55 -38.594 1 84.06 514 LEU A CA 1
ATOM 4012 C C . LEU A 1 514 ? 9.211 -54.719 -37.125 1 84.06 514 LEU A C 1
ATOM 4014 O O . LEU A 1 514 ? 9.695 -55.406 -36.25 1 84.06 514 LEU A O 1
ATOM 4018 N N . MET A 1 515 ? 8.398 -53.75 -36.906 1 88.88 515 MET A N 1
ATOM 4019 C CA . MET A 1 515 ? 7.992 -53.406 -35.562 1 88.88 515 MET A CA 1
ATOM 4020 C C . MET A 1 515 ? 6.555 -53.844 -35.281 1 88.88 515 MET A C 1
ATOM 4022 O O . MET A 1 515 ? 5.613 -53.156 -35.688 1 88.88 515 MET A O 1
ATOM 4026 N N . LEU A 1 516 ? 6.391 -54.906 -34.656 1 87.69 516 LEU A N 1
ATOM 4027 C CA . LEU A 1 516 ? 5.055 -55.406 -34.344 1 87.69 516 LEU A CA 1
ATOM 4028 C C . LEU A 1 516 ? 4.426 -54.625 -33.188 1 87.69 516 LEU A C 1
ATOM 4030 O O . LEU A 1 516 ? 3.205 -54.469 -33.156 1 87.69 516 LEU A O 1
ATOM 4034 N N . GLY A 1 517 ? 5.258 -54.031 -32.375 1 88.94 517 GLY A N 1
ATOM 4035 C CA . GLY A 1 517 ? 4.723 -53.344 -31.203 1 88.94 517 GLY A CA 1
ATOM 4036 C C . GLY A 1 517 ? 4.004 -54.281 -30.25 1 88.94 517 GLY A C 1
ATOM 4037 O O . GLY A 1 517 ? 4.148 -55.5 -30.328 1 88.94 517 GLY A O 1
ATOM 4038 N N . TYR A 1 518 ? 3.322 -53.688 -29.297 1 91 518 TYR A N 1
ATOM 4039 C CA . TYR A 1 518 ? 2.562 -54.469 -28.344 1 91 518 TYR A CA 1
ATOM 4040 C C . TYR A 1 518 ? 1.286 -55 -28.969 1 91 518 TYR A C 1
ATOM 4042 O O . TYR A 1 518 ? 0.2 -54.469 -28.75 1 91 518 TYR A O 1
ATOM 4050 N N . ASP A 1 519 ? 1.426 -55.906 -29.766 1 91 519 ASP A N 1
ATOM 4051 C CA . ASP A 1 519 ? 0.353 -56.656 -30.438 1 91 519 ASP A CA 1
ATOM 4052 C C . ASP A 1 519 ? 0.5 -58.156 -30.203 1 91 519 ASP A C 1
ATOM 4054 O O . ASP A 1 519 ? 1.163 -58.844 -30.984 1 91 519 ASP A O 1
ATOM 4058 N N . PRO A 1 520 ? -0.161 -58.656 -29.219 1 91.38 520 PRO A N 1
ATOM 4059 C CA . PRO A 1 520 ? 0.042 -60.062 -28.828 1 91.38 520 PRO A CA 1
ATOM 4060 C C . PRO A 1 520 ? -0.255 -61.031 -29.969 1 91.38 520 PRO A C 1
ATOM 4062 O O . PRO A 1 520 ? 0.462 -62.031 -30.141 1 91.38 520 PRO A O 1
ATOM 4065 N N . VAL A 1 521 ? -1.199 -60.781 -30.812 1 89.75 521 VAL A N 1
ATOM 4066 C CA . VAL A 1 521 ? -1.622 -61.719 -31.844 1 89.75 521 VAL A CA 1
ATOM 4067 C C . VAL A 1 521 ? -0.572 -61.75 -32.969 1 89.75 521 VAL A C 1
ATOM 4069 O O . VAL A 1 521 ? -0.2 -62.844 -33.438 1 89.75 521 VAL A O 1
ATOM 4072 N N . ARG A 1 522 ? -0.08 -60.688 -33.344 1 88.81 522 ARG A N 1
ATOM 4073 C CA . ARG A 1 522 ? 0.941 -60.625 -34.375 1 88.81 522 ARG A CA 1
ATOM 4074 C C . ARG A 1 522 ? 2.254 -61.219 -33.875 1 88.81 522 ARG A C 1
ATOM 4076 O O . ARG A 1 522 ? 2.99 -61.844 -34.656 1 88.81 522 ARG A O 1
ATOM 4083 N N . ILE A 1 523 ? 2.488 -61.031 -32.625 1 90.69 523 ILE A N 1
ATOM 4084 C CA . ILE A 1 523 ? 3.717 -61.562 -32.062 1 90.69 523 ILE A CA 1
ATOM 4085 C C . ILE A 1 523 ? 3.637 -63.094 -32 1 90.69 523 ILE A C 1
ATOM 4087 O O . ILE A 1 523 ? 4.594 -63.781 -32.375 1 90.69 523 ILE A O 1
ATOM 4091 N N . VAL A 1 524 ? 2.496 -63.594 -31.641 1 91.19 524 VAL A N 1
ATOM 4092 C CA . VAL A 1 524 ? 2.311 -65.062 -31.516 1 91.19 524 VAL A CA 1
ATOM 4093 C C . VAL A 1 524 ? 2.389 -65.688 -32.875 1 91.19 524 VAL A C 1
ATOM 4095 O O . VAL A 1 524 ? 2.826 -66.875 -33 1 91.19 524 VAL A O 1
ATOM 4098 N N . ARG A 1 525 ? 1.979 -65 -33.844 1 87.44 525 ARG A N 1
ATOM 4099 C CA . ARG A 1 525 ? 2.008 -65.562 -35.219 1 87.44 525 ARG A CA 1
ATOM 4100 C C . ARG A 1 525 ? 3.434 -65.875 -35.656 1 87.44 525 ARG A C 1
ATOM 4102 O O . ARG A 1 525 ? 3.648 -66.688 -36.531 1 87.44 525 ARG A O 1
ATOM 4109 N N . CYS A 1 526 ? 4.336 -65.25 -35.031 1 86.31 526 CYS A N 1
ATOM 4110 C CA . CYS A 1 526 ? 5.742 -65.5 -35.344 1 86.31 526 CYS A CA 1
ATOM 4111 C C . CYS A 1 526 ? 6.301 -66.625 -34.531 1 86.31 526 CYS A C 1
ATOM 4113 O O . CYS A 1 526 ? 7.508 -66.875 -34.562 1 86.31 526 CYS A O 1
ATOM 4115 N N . GLY A 1 527 ? 5.457 -67.25 -33.812 1 84.25 527 GLY A N 1
ATOM 4116 C CA . GLY A 1 527 ? 5.867 -68.438 -33 1 84.25 527 GLY A CA 1
ATOM 4117 C C . GLY A 1 527 ? 5.746 -69.75 -33.75 1 84.25 527 GLY A C 1
ATOM 4118 O O . GLY A 1 527 ? 5.246 -69.75 -34.875 1 84.25 527 GLY A O 1
ATOM 4119 N N . PRO A 1 528 ? 6.145 -70.812 -33.219 1 84.5 528 PRO A N 1
ATOM 4120 C CA . PRO A 1 528 ? 6.691 -71 -31.875 1 84.5 528 PRO A CA 1
ATOM 4121 C C . PRO A 1 528 ? 8.133 -70.5 -31.766 1 84.5 528 PRO A C 1
ATOM 4123 O O . PRO A 1 528 ? 8.742 -70.125 -32.75 1 84.5 528 PRO A O 1
ATOM 4126 N N . LEU A 1 529 ? 8.539 -70.438 -30.578 1 87.38 529 LEU A N 1
ATOM 4127 C CA . LEU A 1 529 ? 9.93 -70.062 -30.328 1 87.38 529 LEU A CA 1
ATOM 4128 C C . LEU A 1 529 ? 10.859 -71.25 -30.609 1 87.38 529 LEU A C 1
ATOM 4130 O O . LEU A 1 529 ? 10.82 -72.25 -29.891 1 87.38 529 LEU A O 1
ATOM 4134 N N . TYR A 1 530 ? 11.633 -71.062 -31.609 1 83.81 530 TYR A N 1
ATOM 4135 C CA . TYR A 1 530 ? 12.508 -72.188 -32 1 83.81 530 TYR A CA 1
ATOM 4136 C C . TYR A 1 530 ? 13.789 -72.188 -31.172 1 83.81 530 TYR A C 1
ATOM 4138 O O . TYR A 1 530 ? 14.281 -71.125 -30.781 1 83.81 530 TYR A O 1
ATOM 4146 N N . GLY A 1 531 ? 14.281 -73.312 -30.875 1 79.75 531 GLY A N 1
ATOM 4147 C CA . GLY A 1 531 ? 15.562 -73.438 -30.203 1 79.75 531 GLY A CA 1
ATOM 4148 C C . GLY A 1 531 ? 15.422 -73.688 -28.703 1 79.75 531 GLY A C 1
ATOM 4149 O O . GLY A 1 531 ? 16.422 -73.688 -27.984 1 79.75 531 GLY A O 1
ATOM 4150 N N . VAL A 1 532 ? 14.211 -73.688 -28.25 1 83.12 532 VAL A N 1
ATOM 4151 C CA . VAL A 1 532 ? 14.008 -73.812 -26.812 1 83.12 532 VAL A CA 1
ATOM 4152 C C . VAL A 1 532 ? 13.188 -75.062 -26.547 1 83.12 532 VAL A C 1
ATOM 4154 O O . VAL A 1 532 ? 12.164 -75.312 -27.188 1 83.12 532 VAL A O 1
ATOM 4157 N N . ASP A 1 533 ? 13.797 -75.875 -25.641 1 75.81 533 ASP A N 1
ATOM 4158 C CA . ASP A 1 533 ? 13.055 -77.062 -25.188 1 75.81 533 ASP A CA 1
ATOM 4159 C C . ASP A 1 533 ? 11.805 -76.625 -24.406 1 75.81 533 ASP A C 1
ATOM 4161 O O . ASP A 1 533 ? 11.836 -75.688 -23.641 1 75.81 533 ASP A O 1
ATOM 4165 N N . PRO A 1 534 ? 10.711 -77.188 -24.688 1 72.75 534 PRO A N 1
ATOM 4166 C CA . PRO A 1 534 ? 9.477 -76.875 -24 1 72.75 534 PRO A CA 1
ATOM 4167 C C . PRO A 1 534 ? 9.617 -76.938 -22.469 1 72.75 534 PRO A C 1
ATOM 4169 O O . PRO A 1 534 ? 8.867 -76.25 -21.75 1 72.75 534 PRO A O 1
ATOM 4172 N N . SER A 1 535 ? 10.633 -77.625 -22 1 71.62 535 SER A N 1
ATOM 4173 C CA . SER A 1 535 ? 10.812 -77.812 -20.562 1 71.62 535 SER A CA 1
ATOM 4174 C C . SER A 1 535 ? 11.695 -76.688 -20 1 71.62 535 SER A C 1
ATOM 4176 O O . SER A 1 535 ? 11.914 -76.625 -18.781 1 71.62 535 SER A O 1
ATOM 4178 N N . THR A 1 536 ? 12.086 -75.875 -20.859 1 80.38 536 THR A N 1
ATOM 4179 C CA . THR A 1 536 ? 12.961 -74.75 -20.391 1 80.38 536 THR A CA 1
ATOM 4180 C C . THR A 1 536 ? 12.211 -73.812 -19.453 1 80.38 536 THR A C 1
ATOM 4182 O O . THR A 1 536 ? 11.125 -73.375 -19.797 1 80.38 536 THR A O 1
ATOM 4185 N N . THR A 1 537 ? 12.797 -73.625 -18.281 1 77.5 537 THR A N 1
ATOM 4186 C CA . THR A 1 537 ? 12.18 -72.812 -17.297 1 77.5 537 THR A CA 1
ATOM 4187 C C . THR A 1 537 ? 12.297 -71.312 -17.703 1 77.5 537 THR A C 1
ATOM 4189 O O . THR A 1 537 ? 13.102 -71 -18.578 1 77.5 537 THR A O 1
ATOM 4192 N N . GLY A 1 538 ? 11.469 -70.5 -17.125 1 77 538 GLY A N 1
ATOM 4193 C CA . GLY A 1 538 ? 11.484 -69.125 -17.391 1 77 538 GLY A CA 1
ATOM 4194 C C . GLY A 1 538 ? 12.836 -68.438 -17.125 1 77 538 GLY A C 1
ATOM 4195 O O . GLY A 1 538 ? 13.289 -67.625 -17.906 1 77 538 GLY A O 1
ATOM 4196 N N . GLU A 1 539 ? 13.5 -68.938 -16.188 1 77.56 539 GLU A N 1
ATOM 4197 C CA . GLU A 1 539 ? 14.797 -68.375 -15.805 1 77.56 539 GLU A CA 1
ATOM 4198 C C . GLU A 1 539 ? 15.875 -68.75 -16.828 1 77.56 539 GLU A C 1
ATOM 4200 O O . GLU A 1 539 ? 16.734 -67.938 -17.125 1 77.56 539 GLU A O 1
ATOM 4205 N N . GLU A 1 540 ? 15.805 -69.875 -17.344 1 81.31 540 GLU A N 1
ATOM 4206 C CA . GLU A 1 540 ? 16.781 -70.312 -18.359 1 81.31 540 GLU A CA 1
ATOM 4207 C C . GLU A 1 540 ? 16.547 -69.562 -19.672 1 81.31 540 GLU A C 1
ATOM 4209 O O . GLU A 1 540 ? 17.5 -69.188 -20.359 1 81.31 540 GLU A O 1
ATOM 4214 N N . LEU A 1 541 ? 15.281 -69.375 -19.922 1 86.69 541 LEU A N 1
ATOM 4215 C CA . LEU A 1 541 ? 14.93 -68.625 -21.141 1 86.69 541 LEU A CA 1
ATOM 4216 C C . LEU A 1 541 ? 15.445 -67.188 -21.094 1 86.69 541 LEU A C 1
ATOM 4218 O O . LEU A 1 541 ? 15.875 -66.688 -22.109 1 86.69 541 LEU A O 1
ATOM 4222 N N . ASP A 1 542 ? 15.492 -66.688 -19.969 1 86.31 542 ASP A N 1
ATOM 4223 C CA . ASP A 1 542 ? 15.883 -65.312 -19.797 1 86.31 542 ASP A CA 1
ATOM 4224 C C . ASP A 1 542 ? 17.344 -65.062 -20.188 1 86.31 542 ASP A C 1
ATOM 4226 O O . ASP A 1 542 ? 17.719 -64 -20.625 1 86.31 542 ASP A O 1
ATOM 4230 N N . LYS A 1 543 ? 18.094 -66.062 -20.109 1 85.88 543 LYS A N 1
ATOM 4231 C CA . LYS A 1 543 ? 19.516 -65.938 -20.375 1 85.88 543 LYS A CA 1
ATOM 4232 C C . LYS A 1 543 ? 19.828 -66.25 -21.859 1 85.88 543 LYS A C 1
ATOM 4234 O O . LYS A 1 543 ? 20.922 -65.938 -22.328 1 85.88 543 LYS A O 1
ATOM 4239 N N . MET A 1 544 ? 18.828 -66.625 -22.547 1 88.88 544 MET A N 1
ATOM 4240 C CA . MET A 1 544 ? 19.047 -67 -23.953 1 88.88 544 MET A CA 1
ATOM 4241 C C . MET A 1 544 ? 18.938 -65.75 -24.859 1 88.88 544 MET A C 1
ATOM 4243 O O . MET A 1 544 ? 18.234 -64.812 -24.547 1 88.88 544 MET A O 1
ATOM 4247 N N . VAL A 1 545 ? 19.734 -65.875 -25.891 1 90 545 VAL A N 1
ATOM 4248 C CA . VAL A 1 545 ? 19.672 -64.812 -26.906 1 90 545 VAL A CA 1
ATOM 4249 C C . VAL A 1 545 ? 18.531 -65.125 -27.875 1 90 545 VAL A C 1
ATOM 4251 O O . VAL A 1 545 ? 18.328 -66.25 -28.281 1 90 545 VAL A O 1
ATOM 4254 N N . VAL A 1 546 ? 17.703 -64.062 -28.109 1 90.31 546 VAL A N 1
ATOM 4255 C CA . VAL A 1 546 ? 16.531 -64.25 -28.969 1 90.31 546 VAL A CA 1
ATOM 4256 C C . VAL A 1 546 ? 16.625 -63.312 -30.188 1 90.31 546 VAL A C 1
ATOM 4258 O O . VAL A 1 546 ? 17.109 -62.188 -30.078 1 90.31 546 VAL A O 1
ATOM 4261 N N . ALA A 1 547 ? 16.219 -63.812 -31.328 1 88.5 547 ALA A N 1
ATOM 4262 C CA . ALA A 1 547 ? 16.188 -63.031 -32.562 1 88.5 547 ALA A CA 1
ATOM 4263 C C . ALA A 1 547 ? 15.094 -63.531 -33.5 1 88.5 547 ALA A C 1
ATOM 4265 O O . ALA A 1 547 ? 14.648 -64.688 -33.406 1 88.5 547 ALA A O 1
ATOM 4266 N N . ARG A 1 548 ? 14.633 -62.594 -34.219 1 87.56 548 ARG A N 1
ATOM 4267 C CA . ARG A 1 548 ? 13.641 -62.938 -35.219 1 87.56 548 ARG A CA 1
ATOM 4268 C C . ARG A 1 548 ? 14.258 -62.906 -36.625 1 87.56 548 ARG A C 1
ATOM 4270 O O . ARG A 1 548 ? 14.961 -61.969 -37 1 87.56 548 ARG A O 1
ATOM 4277 N N . TYR A 1 549 ? 14.109 -64.062 -37.344 1 79.69 549 TYR A N 1
ATOM 4278 C CA . TYR A 1 549 ? 14.672 -64.188 -38.688 1 79.69 549 TYR A CA 1
ATOM 4279 C C . TYR A 1 549 ? 13.594 -64.562 -39.688 1 79.69 549 TYR A C 1
ATOM 4281 O O . TYR A 1 549 ? 12.547 -65.062 -39.344 1 79.69 549 TYR A O 1
ATOM 4289 N N . MET A 1 550 ? 13.836 -64.062 -40.875 1 78 550 MET A N 1
ATOM 4290 C CA . MET A 1 550 ? 12.945 -64.438 -41.969 1 78 550 MET A CA 1
ATOM 4291 C C . MET A 1 550 ? 13.258 -65.875 -42.438 1 78 550 MET A C 1
ATOM 4293 O O . MET A 1 550 ? 14.414 -66.188 -42.719 1 78 550 MET A O 1
ATOM 4297 N N . GLN A 1 551 ? 12.32 -66.812 -42.156 1 66 551 GLN A N 1
ATOM 4298 C CA . GLN A 1 551 ? 12.531 -68.188 -42.625 1 66 551 GLN A CA 1
ATOM 4299 C C . GLN A 1 551 ? 11.562 -68.5 -43.75 1 66 551 GLN A C 1
ATOM 4301 O O . GLN A 1 551 ? 10.406 -68.125 -43.75 1 66 551 GLN A O 1
ATOM 4306 N N . ALA A 1 552 ? 12.07 -69 -44.875 1 59.34 552 ALA A N 1
ATOM 4307 C CA . ALA A 1 552 ? 11.234 -69.438 -45.969 1 59.34 552 ALA A CA 1
ATOM 4308 C C . ALA A 1 552 ? 10.617 -70.812 -45.625 1 59.34 552 ALA A C 1
ATOM 4310 O O . ALA A 1 552 ? 11.297 -71.688 -45.125 1 59.34 552 ALA A O 1
ATOM 4311 N N . ASP A 1 553 ? 9.32 -70.938 -45.375 1 52.78 553 ASP A N 1
ATOM 4312 C CA . ASP A 1 553 ? 8.688 -72.25 -45.156 1 52.78 553 ASP A CA 1
ATOM 4313 C C . ASP A 1 553 ? 8.836 -73.125 -46.375 1 52.78 553 ASP A C 1
ATOM 4315 O O . ASP A 1 553 ? 9.32 -72.688 -47.406 1 52.78 553 ASP A O 1
ATOM 4319 N N . MET A 1 554 ? 8.578 -74.438 -46.125 1 49.78 554 MET A N 1
ATOM 4320 C CA . MET A 1 554 ? 8.695 -75.5 -47.156 1 49.78 554 MET A CA 1
ATOM 4321 C C . MET A 1 554 ? 7.98 -75.062 -48.406 1 49.78 554 MET A C 1
ATOM 4323 O O . MET A 1 554 ? 8.328 -75.5 -49.5 1 49.78 554 MET A O 1
ATOM 4327 N N . ASP A 1 555 ? 6.965 -74.375 -48.344 1 48.94 555 ASP A N 1
ATOM 4328 C CA . ASP A 1 555 ? 6.188 -74 -49.531 1 48.94 555 ASP A CA 1
ATOM 4329 C C . ASP A 1 555 ? 6.676 -72.688 -50.125 1 48.94 555 ASP A C 1
ATOM 4331 O O . ASP A 1 555 ? 6.09 -72.188 -51.062 1 48.94 555 ASP A O 1
ATOM 4335 N N . GLY A 1 556 ? 7.836 -72.125 -49.656 1 52.75 556 GLY A N 1
ATOM 4336 C CA . GLY A 1 556 ? 8.453 -70.938 -50.25 1 52.75 556 GLY A CA 1
ATOM 4337 C C . GLY A 1 556 ? 8.008 -69.625 -49.625 1 52.75 556 GLY A C 1
ATOM 4338 O O . GLY A 1 556 ? 8.398 -68.562 -50.094 1 52.75 556 GLY A O 1
ATOM 4339 N N . GLU A 1 557 ? 7.059 -69.75 -48.75 1 57.03 557 GLU A N 1
ATOM 4340 C CA . GLU A 1 557 ? 6.574 -68.5 -48.219 1 57.03 557 GLU A CA 1
ATOM 4341 C C . GLU A 1 557 ? 7.461 -68 -47.062 1 57.03 557 GLU A C 1
ATOM 4343 O O . GLU A 1 557 ? 7.867 -68.812 -46.219 1 57.03 557 GLU A O 1
ATOM 4348 N N . GLN A 1 558 ? 7.922 -66.75 -47.188 1 64.75 558 GLN A N 1
ATOM 4349 C CA . GLN A 1 558 ? 8.844 -66.188 -46.219 1 64.75 558 GLN A CA 1
ATOM 4350 C C . GLN A 1 558 ? 8.102 -65.625 -45 1 64.75 558 GLN A C 1
ATOM 4352 O O . GLN A 1 558 ? 7.117 -64.938 -45.125 1 64.75 558 GLN A O 1
ATOM 4357 N N . ARG A 1 559 ? 8.367 -66.312 -43.781 1 75.38 559 ARG A N 1
ATOM 4358 C CA . ARG A 1 559 ? 7.758 -65.812 -42.562 1 75.38 559 ARG A CA 1
ATOM 4359 C C . ARG A 1 559 ? 8.82 -65.5 -41.5 1 75.38 559 ARG A C 1
ATOM 4361 O O . ARG A 1 559 ? 9.891 -66.125 -41.5 1 75.38 559 ARG A O 1
ATOM 4368 N N . TYR A 1 560 ? 8.531 -64.5 -40.688 1 81.44 560 TYR A N 1
ATOM 4369 C CA . TYR A 1 560 ? 9.43 -64.188 -39.562 1 81.44 560 TYR A CA 1
ATOM 4370 C C . TYR A 1 560 ? 9.234 -65.188 -38.438 1 81.44 560 TYR A C 1
ATOM 4372 O O . TYR A 1 560 ? 8.102 -65.5 -38.094 1 81.44 560 TYR A O 1
ATOM 4380 N N . GLN A 1 561 ? 10.32 -65.75 -37.969 1 85.44 561 GLN A N 1
ATOM 4381 C CA . GLN A 1 561 ? 10.266 -66.688 -36.844 1 85.44 561 GLN A CA 1
ATOM 4382 C C . GLN A 1 561 ? 11.273 -66.312 -35.781 1 85.44 561 GLN A C 1
ATOM 4384 O O . GLN A 1 561 ? 12.391 -65.938 -36.062 1 85.44 561 GLN A O 1
ATOM 4389 N N . PHE A 1 562 ? 10.828 -66.5 -34.5 1 88.94 562 PHE A N 1
ATOM 4390 C CA . PHE A 1 562 ? 11.703 -66.25 -33.344 1 88.94 562 PHE A CA 1
ATOM 4391 C C . PHE A 1 562 ? 12.57 -67.438 -33.062 1 88.94 562 PHE A C 1
ATOM 4393 O O . PHE A 1 562 ? 12.094 -68.562 -33.125 1 88.94 562 PHE A O 1
ATOM 4400 N N . VAL A 1 563 ? 13.789 -67.188 -32.844 1 86.25 563 VAL A N 1
ATOM 4401 C CA . VAL A 1 563 ? 14.727 -68.25 -32.5 1 86.25 563 VAL A CA 1
ATOM 4402 C C . VAL A 1 563 ? 15.477 -67.812 -31.219 1 86.25 563 VAL A C 1
ATOM 4404 O O . VAL A 1 563 ? 15.844 -66.688 -31.031 1 86.25 563 VAL A O 1
ATOM 4407 N N . ALA A 1 564 ? 15.516 -68.75 -30.281 1 88.69 564 ALA A N 1
ATOM 4408 C CA . ALA A 1 564 ? 16.297 -68.562 -29.062 1 88.69 564 ALA A CA 1
ATOM 4409 C C . ALA A 1 564 ? 17.5 -69.5 -29.031 1 88.69 564 ALA A C 1
ATOM 4411 O O . ALA A 1 564 ? 17.406 -70.625 -29.469 1 88.69 564 ALA A O 1
ATOM 4412 N N . SER A 1 565 ? 18.703 -69.062 -28.797 1 82.38 565 SER A N 1
ATOM 4413 C CA . SER A 1 565 ? 19.891 -69.938 -28.75 1 82.38 565 SER A CA 1
ATOM 4414 C C . SER A 1 565 ? 20.734 -69.625 -27.516 1 82.38 565 SER A C 1
ATOM 4416 O O . SER A 1 565 ? 20.781 -68.5 -27.047 1 82.38 565 SER A O 1
ATOM 4418 N N . SER A 1 566 ? 21.141 -70.688 -26.766 1 70.62 566 SER A N 1
ATOM 4419 C CA . SER A 1 566 ? 22.062 -70.5 -25.656 1 70.62 566 SER A CA 1
ATOM 4420 C C . SER A 1 566 ? 23.453 -70.125 -26.141 1 70.62 566 SER A C 1
ATOM 4422 O O . SER A 1 566 ? 24.25 -69.562 -25.391 1 70.62 566 SER A O 1
ATOM 4424 N N . VAL A 1 567 ? 23.938 -70.688 -27.422 1 56.31 567 VAL A N 1
ATOM 4425 C CA . VAL A 1 567 ? 25.266 -70.438 -27.984 1 56.31 567 VAL A CA 1
ATOM 4426 C C . VAL A 1 567 ? 25.188 -69.375 -29.078 1 56.31 567 VAL A C 1
ATOM 4428 O O . VAL A 1 567 ? 24.125 -69.125 -29.641 1 56.31 567 VAL A O 1
ATOM 4431 N N . GLU A 1 568 ? 26.297 -68.562 -29.328 1 48.5 568 GLU A N 1
ATOM 4432 C CA . GLU A 1 568 ? 26.453 -67.562 -30.391 1 48.5 568 GLU A CA 1
ATOM 4433 C C . GLU A 1 568 ? 26.078 -68.188 -31.75 1 48.5 568 GLU A C 1
ATOM 4435 O O . GLU A 1 568 ? 26.609 -69.188 -32.156 1 48.5 568 GLU A O 1
ATOM 4440 N N . PHE A 1 569 ? 25.016 -68.312 -32.094 1 44.72 569 PHE A N 1
ATOM 4441 C CA . PHE A 1 569 ? 24.719 -69 -33.375 1 44.72 569 PHE A CA 1
ATOM 4442 C C . PHE A 1 569 ? 24.953 -68 -34.531 1 44.72 569 PHE A C 1
ATOM 4444 O O . PHE A 1 569 ? 24.672 -66.812 -34.438 1 44.72 569 PHE A O 1
ATOM 4451 N N . VAL A 1 570 ? 26.156 -68.25 -35.344 1 36.91 570 VAL A N 1
ATOM 4452 C CA . VAL A 1 570 ? 26.516 -67.5 -36.562 1 36.91 570 VAL A CA 1
ATOM 4453 C C . VAL A 1 570 ? 25.469 -67.812 -37.656 1 36.91 570 VAL A C 1
ATOM 4455 O O . VAL A 1 570 ? 25.25 -68.938 -38.031 1 36.91 570 VAL A O 1
ATOM 4458 N N . ALA A 1 571 ? 24.562 -67.125 -37.781 1 38.56 571 ALA A N 1
ATOM 4459 C CA . ALA A 1 571 ? 23.656 -67.188 -38.938 1 38.56 571 ALA A CA 1
ATOM 4460 C C . ALA A 1 571 ? 24.422 -67 -40.25 1 38.56 571 ALA A C 1
ATOM 4462 O O . ALA A 1 571 ? 25.062 -65.938 -40.438 1 38.56 571 ALA A O 1
ATOM 4463 N N . GLU A 1 572 ? 25.281 -67.938 -40.906 1 31.97 572 GLU A N 1
ATOM 4464 C CA . GLU A 1 572 ? 25.906 -67.75 -42.219 1 31.97 572 GLU A CA 1
ATOM 4465 C C . GLU A 1 572 ? 24.875 -67.438 -43.281 1 31.97 572 GLU A C 1
ATOM 4467 O O . GLU A 1 572 ? 23.875 -68.125 -43.406 1 31.97 572 GLU A O 1
ATOM 4472 N N . PRO A 1 573 ? 24.922 -66.375 -43.875 1 35.41 573 PRO A N 1
ATOM 4473 C CA . PRO A 1 573 ? 24.125 -66 -45.031 1 35.41 573 PRO A CA 1
ATOM 4474 C C . PRO A 1 573 ? 24.281 -67 -46.188 1 35.41 573 PRO A C 1
ATOM 4476 O O . PRO A 1 573 ? 25.406 -67.25 -46.625 1 35.41 573 PRO A O 1
ATOM 4479 N N . ARG A 1 574 ? 23.641 -68.125 -46.344 1 33.38 574 ARG A N 1
ATOM 4480 C CA . ARG A 1 574 ? 23.922 -68.938 -47.531 1 33.38 574 ARG A CA 1
ATOM 4481 C C . ARG A 1 574 ? 23.516 -68.25 -48.812 1 33.38 574 ARG A C 1
ATOM 4483 O O . ARG A 1 574 ? 22.406 -67.75 -48.906 1 33.38 574 ARG A O 1
ATOM 4490 N N . THR A 1 575 ? 24.5 -67.812 -49.594 1 28.31 575 THR A N 1
ATOM 4491 C CA . THR A 1 575 ? 24.422 -67.438 -51 1 28.31 575 THR A CA 1
ATOM 4492 C C . THR A 1 575 ? 23.688 -68.5 -51.812 1 28.31 575 THR A C 1
ATOM 4494 O O . THR A 1 575 ? 23.969 -69.688 -51.688 1 28.31 575 THR A O 1
ATOM 4497 N N . PRO A 1 576 ? 22.531 -68.125 -52.312 1 30.53 576 PRO A N 1
ATOM 4498 C CA . PRO A 1 576 ? 21.891 -69.062 -53.219 1 30.53 576 PRO A CA 1
ATOM 4499 C C . PRO A 1 576 ? 22.859 -69.625 -54.25 1 30.53 576 PRO A C 1
ATOM 4501 O O . PRO A 1 576 ? 23.656 -68.875 -54.812 1 30.53 576 PRO A O 1
ATOM 4504 N N . LYS A 1 577 ? 23.312 -70.875 -54.094 1 28.36 577 LYS A N 1
ATOM 4505 C CA . LYS A 1 577 ? 24.062 -71.5 -55.188 1 28.36 577 LYS A CA 1
ATOM 4506 C C . LYS A 1 577 ? 23.25 -71.5 -56.469 1 28.36 577 LYS A C 1
ATOM 4508 O O . LYS A 1 577 ? 22.094 -71.938 -56.438 1 28.36 577 LYS A O 1
ATOM 4513 N N . HIS A 1 578 ? 23.562 -70.688 -57.469 1 25.48 578 HIS A N 1
ATOM 4514 C CA . HIS A 1 578 ? 23.219 -70.75 -58.906 1 25.48 578 HIS A CA 1
ATOM 4515 C C . HIS A 1 578 ? 23.531 -72.125 -59.438 1 25.48 578 HIS A C 1
ATOM 4517 O O . HIS A 1 578 ? 24.703 -72.562 -59.5 1 25.48 578 HIS A O 1
ATOM 4523 N N . GLY A 1 579 ? 23.031 -73.25 -58.969 1 21.84 579 GLY A N 1
ATOM 4524 C CA . GLY A 1 579 ? 23.031 -74.25 -60 1 21.84 579 GLY A CA 1
ATOM 4525 C C . GLY A 1 579 ? 21.969 -74.062 -61.062 1 21.84 579 GLY A C 1
ATOM 4526 O O . GLY A 1 579 ? 21 -73.312 -60.812 1 21.84 579 GLY A O 1
ATOM 4527 N N . MET B 1 1 ? 19.453 -62.531 -51.094 1 20.14 1 MET B N 1
ATOM 4528 C CA . MET B 1 1 ? 18.422 -63.188 -50.312 1 20.14 1 MET B CA 1
ATOM 4529 C C . MET B 1 1 ? 18.969 -64.438 -49.688 1 20.14 1 MET B C 1
ATOM 4531 O O . MET B 1 1 ? 19.156 -65.5 -50.375 1 20.14 1 MET B O 1
ATOM 4535 N N . GLN B 1 2 ? 19.938 -64.375 -48.719 1 20.94 2 GLN B N 1
ATOM 4536 C CA . GLN B 1 2 ? 20.953 -65.375 -48.406 1 20.94 2 GLN B CA 1
ATOM 4537 C C . GLN B 1 2 ? 20.344 -66.625 -47.75 1 20.94 2 GLN B C 1
ATOM 4539 O O . GLN B 1 2 ? 19.594 -66.5 -46.781 1 20.94 2 GLN B O 1
ATOM 4544 N N . TYR B 1 3 ? 20.047 -67.625 -48.594 1 21.3 3 TYR B N 1
ATOM 4545 C CA . TYR B 1 3 ? 19.344 -68.875 -48.219 1 21.3 3 TYR B CA 1
ATOM 4546 C C . TYR B 1 3 ? 20.25 -69.75 -47.375 1 21.3 3 TYR B C 1
ATOM 4548 O O . TYR B 1 3 ? 21.422 -69.938 -47.688 1 21.3 3 TYR B O 1
ATOM 4556 N N . ILE B 1 4 ? 20.156 -69.812 -46.062 1 22.45 4 ILE B N 1
ATOM 4557 C CA . ILE B 1 4 ? 21.047 -70.625 -45.188 1 22.45 4 ILE B CA 1
ATOM 4558 C C . ILE B 1 4 ? 20.688 -72.062 -45.281 1 22.45 4 ILE B C 1
ATOM 4560 O O . ILE B 1 4 ? 19.516 -72.438 -45.094 1 22.45 4 ILE B O 1
ATOM 4564 N N . THR B 1 5 ? 21.312 -72.812 -46.094 1 20.66 5 THR B N 1
ATOM 4565 C CA . THR B 1 5 ? 21.094 -74.25 -46.062 1 20.66 5 THR B CA 1
ATOM 4566 C C . THR B 1 5 ? 21.734 -74.875 -44.812 1 20.66 5 THR B C 1
ATOM 4568 O O . THR B 1 5 ? 22.906 -74.625 -44.531 1 20.66 5 THR B O 1
ATOM 4571 N N . ILE B 1 6 ? 21 -75.25 -43.812 1 20.45 6 ILE B N 1
ATOM 4572 C CA . ILE B 1 6 ? 21.391 -75.875 -42.562 1 20.45 6 ILE B CA 1
ATOM 4573 C C . ILE B 1 6 ? 21.781 -77.375 -42.844 1 20.45 6 ILE B C 1
ATOM 4575 O O . ILE B 1 6 ? 20.922 -78.188 -43.219 1 20.45 6 ILE B O 1
ATOM 4579 N N . ASP B 1 7 ? 22.906 -77.562 -43.594 1 19.05 7 ASP B N 1
ATOM 4580 C CA . ASP B 1 7 ? 23.297 -79 -43.75 1 19.05 7 ASP B CA 1
ATOM 4581 C C . ASP B 1 7 ? 23.625 -79.625 -42.406 1 19.05 7 ASP B C 1
ATOM 4583 O O . ASP B 1 7 ? 24.453 -79.125 -41.656 1 19.05 7 ASP B O 1
ATOM 4587 N N . SER B 1 8 ? 22.766 -80.438 -41.844 1 19.28 8 SER B N 1
ATOM 4588 C CA . SER B 1 8 ? 22.797 -81.312 -40.688 1 19.28 8 SER B CA 1
ATOM 4589 C C . SER B 1 8 ? 23.875 -82.375 -40.812 1 19.28 8 SER B C 1
ATOM 4591 O O . SER B 1 8 ? 23.594 -83.5 -41.25 1 19.28 8 SER B O 1
ATOM 4593 N N . CYS B 1 9 ? 25.031 -82.188 -41.406 1 20.22 9 CYS B N 1
ATOM 4594 C CA . CYS B 1 9 ? 25.844 -83.375 -41.375 1 20.22 9 CYS B CA 1
ATOM 4595 C C . CYS B 1 9 ? 26.188 -83.75 -39.938 1 20.22 9 CYS B C 1
ATOM 4597 O O . CYS B 1 9 ? 26.906 -83 -39.25 1 20.22 9 CYS B O 1
ATOM 4599 N N . PHE B 1 10 ? 25.359 -84.562 -39.188 1 19.09 10 PHE B N 1
ATOM 4600 C CA . PHE B 1 10 ? 25.5 -85.25 -37.906 1 19.09 10 PHE B CA 1
ATOM 4601 C C . PHE B 1 10 ? 26.656 -86.25 -37.969 1 19.09 10 PHE B C 1
ATOM 4603 O O . PHE B 1 10 ? 26.469 -87.438 -38.281 1 19.09 10 PHE B O 1
ATOM 4610 N N . ASP B 1 11 ? 27.781 -85.938 -38.562 1 18.39 11 ASP B N 1
ATOM 4611 C CA . ASP B 1 11 ? 28.719 -87.062 -38.5 1 18.39 11 ASP B CA 1
ATOM 4612 C C . ASP B 1 11 ? 29.141 -87.312 -37.062 1 18.39 11 ASP B C 1
ATOM 4614 O O . ASP B 1 11 ? 29.281 -86.375 -36.25 1 18.39 11 ASP B O 1
ATOM 4618 N N . HIS B 1 12 ? 29.094 -88.688 -36.5 1 19.39 12 HIS B N 1
ATOM 4619 C CA . HIS B 1 12 ? 29.234 -89.438 -35.312 1 19.39 12 HIS B CA 1
ATOM 4620 C C . HIS B 1 12 ? 30.672 -89.438 -34.781 1 19.39 12 HIS B C 1
ATOM 4622 O O . HIS B 1 12 ? 31 -90.125 -33.812 1 19.39 12 HIS B O 1
ATOM 4628 N N . GLY B 1 13 ? 31.672 -88.812 -35.406 1 19.09 13 GLY B N 1
ATOM 4629 C CA . GLY B 1 13 ? 32.969 -89.438 -35.094 1 19.09 13 GLY B CA 1
ATOM 4630 C C . GLY B 1 13 ? 33.344 -89.312 -33.625 1 19.09 13 GLY B C 1
ATOM 4631 O O . GLY B 1 13 ? 32.75 -88.5 -32.875 1 19.09 13 GLY B O 1
ATOM 4632 N N . HIS B 1 14 ? 34.25 -90.25 -33.062 1 20.66 14 HIS B N 1
ATOM 4633 C CA . HIS B 1 14 ? 34.812 -90.75 -31.828 1 20.66 14 HIS B CA 1
ATOM 4634 C C . HIS B 1 14 ? 35.625 -89.688 -31.094 1 20.66 14 HIS B C 1
ATOM 4636 O O . HIS B 1 14 ? 36.844 -89.875 -30.938 1 20.66 14 HIS B O 1
ATOM 4642 N N . ILE B 1 15 ? 35.438 -88.438 -31.188 1 20.17 15 ILE B N 1
ATOM 4643 C CA . ILE B 1 15 ? 36.531 -87.625 -30.703 1 20.17 15 ILE B CA 1
ATOM 4644 C C . ILE B 1 15 ? 36.781 -87.938 -29.219 1 20.17 15 ILE B C 1
ATOM 4646 O O . ILE B 1 15 ? 35.844 -88 -28.422 1 20.17 15 ILE B O 1
ATOM 4650 N N . SER B 1 16 ? 38.031 -88.375 -28.844 1 19.69 16 SER B N 1
ATOM 4651 C CA . SER B 1 16 ? 38.719 -88.812 -27.625 1 19.69 16 SER B CA 1
ATOM 4652 C C . SER B 1 16 ? 38.5 -87.812 -26.484 1 19.69 16 SER B C 1
ATOM 4654 O O . SER B 1 16 ? 38.156 -86.625 -26.703 1 19.69 16 SER B O 1
ATOM 4656 N N . SER B 1 17 ? 38.562 -88.312 -25.141 1 19.39 17 SER B N 1
ATOM 4657 C CA . SER B 1 17 ? 38.125 -88.125 -23.766 1 19.39 17 SER B CA 1
ATOM 4658 C C . SER B 1 17 ? 38.906 -87 -23.125 1 19.39 17 SER B C 1
ATOM 4660 O O . SER B 1 17 ? 38.812 -86.75 -21.906 1 19.39 17 SER B O 1
ATOM 4662 N N . TRP B 1 18 ? 39.719 -86.125 -23.797 1 21.19 18 TRP B N 1
ATOM 4663 C CA . TRP B 1 18 ? 40.594 -85.438 -22.844 1 21.19 18 TRP B CA 1
ATOM 4664 C C . TRP B 1 18 ? 39.781 -84.75 -21.766 1 21.19 18 TRP B C 1
ATOM 4666 O O . TRP B 1 18 ? 38.75 -84.125 -22.062 1 21.19 18 TRP B O 1
ATOM 4676 N N . ALA B 1 19 ? 40.031 -85.125 -20.469 1 20.2 19 ALA B N 1
ATOM 4677 C CA . ALA B 1 19 ? 39.531 -84.812 -19.125 1 20.2 19 ALA B CA 1
ATOM 4678 C C . ALA B 1 19 ? 39.625 -83.312 -18.828 1 20.2 19 ALA B C 1
ATOM 4680 O O . ALA B 1 19 ? 40.688 -82.812 -18.531 1 20.2 19 ALA B O 1
ATOM 4681 N N . ARG B 1 20 ? 39.531 -82.375 -19.766 1 22.05 20 ARG B N 1
ATOM 4682 C CA . ARG B 1 20 ? 39.844 -81 -19.281 1 22.05 20 ARG B CA 1
ATOM 4683 C C . ARG B 1 20 ? 39 -80.688 -18.062 1 22.05 20 ARG B C 1
ATOM 4685 O O . ARG B 1 20 ? 37.75 -80.75 -18.094 1 22.05 20 ARG B O 1
ATOM 4692 N N . SER B 1 21 ? 39.594 -80.75 -16.812 1 20.81 21 SER B N 1
ATOM 4693 C CA . SER B 1 21 ? 39.188 -80.312 -15.477 1 20.81 21 SER B CA 1
ATOM 4694 C C . SER B 1 21 ? 38.625 -78.938 -15.516 1 20.81 21 SER B C 1
ATOM 4696 O O . SER B 1 21 ? 39.375 -77.938 -15.75 1 20.81 21 SER B O 1
ATOM 4698 N N . SER B 1 22 ? 37.656 -78.688 -16.297 1 19.75 22 SER B N 1
ATOM 4699 C CA . SER B 1 22 ? 37.156 -77.312 -16.312 1 19.75 22 SER B CA 1
ATOM 4700 C C . SER B 1 22 ? 36.75 -76.812 -14.914 1 19.75 22 SER B C 1
ATOM 4702 O O . SER B 1 22 ? 35.969 -77.5 -14.25 1 19.75 22 SER B O 1
ATOM 4704 N N . ILE B 1 23 ? 37.688 -76.188 -14.133 1 21.47 23 ILE B N 1
ATOM 4705 C CA . ILE B 1 23 ? 37.469 -75.438 -12.898 1 21.47 23 ILE B CA 1
ATOM 4706 C C . ILE B 1 23 ? 36.219 -74.625 -13.016 1 21.47 23 ILE B C 1
ATOM 4708 O O . ILE B 1 23 ? 36.125 -73.688 -13.852 1 21.47 23 ILE B O 1
ATOM 4712 N N . THR B 1 24 ? 35.094 -75.25 -12.82 1 21.5 24 THR B N 1
ATOM 4713 C CA . THR B 1 24 ? 33.781 -74.562 -12.609 1 21.5 24 THR B CA 1
ATOM 4714 C C . THR B 1 24 ? 33.906 -73.5 -11.531 1 21.5 24 THR B C 1
ATOM 4716 O O . THR B 1 24 ? 34.125 -73.812 -10.359 1 21.5 24 THR B O 1
ATOM 4719 N N . LEU B 1 25 ? 34.688 -72.438 -11.828 1 21.75 25 LEU B N 1
ATOM 4720 C CA . LEU B 1 25 ? 34.594 -71.312 -10.883 1 21.75 25 LEU B CA 1
ATOM 4721 C C . LEU B 1 25 ? 33.156 -71.125 -10.445 1 21.75 25 LEU B C 1
ATOM 4723 O O . LEU B 1 25 ? 32.281 -70.875 -11.273 1 21.75 25 LEU B O 1
ATOM 4727 N N . CYS B 1 26 ? 32.688 -71.812 -9.453 1 23.14 26 CYS B N 1
ATOM 4728 C CA . CYS B 1 26 ? 31.531 -71.562 -8.609 1 23.14 26 CYS B CA 1
ATOM 4729 C C . CYS B 1 26 ? 31.391 -70.125 -8.297 1 23.14 26 CYS B C 1
ATOM 4731 O O . CYS B 1 26 ? 32.156 -69.562 -7.496 1 23.14 26 CYS B O 1
ATOM 4733 N N . CYS B 1 27 ? 31.312 -69.25 -9.289 1 26.22 27 CYS B N 1
ATOM 4734 C CA . CYS B 1 27 ? 30.938 -67.875 -8.914 1 26.22 27 CYS B CA 1
ATOM 4735 C C . CYS B 1 27 ? 29.875 -67.875 -7.824 1 26.22 27 CYS B C 1
ATOM 4737 O O . CYS B 1 27 ? 28.812 -68.5 -8 1 26.22 27 CYS B O 1
ATOM 4739 N N . SER B 1 28 ? 30.156 -68.062 -6.574 1 28.47 28 SER B N 1
ATOM 4740 C CA . SER B 1 28 ? 29.375 -67.75 -5.387 1 28.47 28 SER B CA 1
ATOM 4741 C C . SER B 1 28 ? 28.469 -66.562 -5.629 1 28.47 28 SER B C 1
ATOM 4743 O O . SER B 1 28 ? 28.938 -65.375 -5.613 1 28.47 28 SER B O 1
ATOM 4745 N N . HIS B 1 29 ? 27.672 -66.562 -6.633 1 30.08 29 HIS B N 1
ATOM 4746 C CA . HIS B 1 29 ? 26.703 -65.438 -6.816 1 30.08 29 HIS B CA 1
ATOM 4747 C C . HIS B 1 29 ? 25.906 -65.25 -5.543 1 30.08 29 HIS B C 1
ATOM 4749 O O . HIS B 1 29 ? 25.328 -66.188 -4.98 1 30.08 29 HIS B O 1
ATOM 4755 N N . ARG B 1 30 ? 26.312 -64.375 -4.684 1 36.41 30 ARG B N 1
ATOM 4756 C CA . ARG B 1 30 ? 25.484 -63.75 -3.641 1 36.41 30 ARG B CA 1
ATOM 4757 C C . ARG B 1 30 ? 24.016 -63.719 -4.051 1 36.41 30 ARG B C 1
ATOM 4759 O O . ARG B 1 30 ? 23.672 -63.281 -5.156 1 36.41 30 ARG B O 1
ATOM 4766 N N . PRO B 1 31 ? 23.234 -64.5 -3.473 1 42.06 31 PRO B N 1
ATOM 4767 C CA . PRO B 1 31 ? 21.812 -64.438 -3.805 1 42.06 31 PRO B CA 1
ATOM 4768 C C . PRO B 1 31 ? 21.312 -62.969 -3.844 1 42.06 31 PRO B C 1
ATOM 4770 O O . PRO B 1 31 ? 21.281 -62.312 -2.812 1 42.06 31 PRO B O 1
ATOM 4773 N N . ASP B 1 32 ? 21.672 -62.125 -4.785 1 43.03 32 ASP B N 1
ATOM 4774 C CA . ASP B 1 32 ? 21.422 -60.688 -4.914 1 43.03 32 ASP B CA 1
ATOM 4775 C C . ASP B 1 32 ? 19.969 -60.344 -4.586 1 43.03 32 ASP B C 1
ATOM 4777 O O . ASP B 1 32 ? 19.062 -61.156 -4.852 1 43.03 32 ASP B O 1
ATOM 4781 N N . ALA B 1 33 ? 19.75 -59.594 -3.422 1 51.56 33 ALA B N 1
ATOM 4782 C CA . ALA B 1 33 ? 18.484 -59 -3.008 1 51.56 33 ALA B CA 1
ATOM 4783 C C . ALA B 1 33 ? 17.516 -58.875 -4.18 1 51.56 33 ALA B C 1
ATOM 4785 O O . ALA B 1 33 ? 16.297 -59.094 -4.012 1 51.56 33 ALA B O 1
ATOM 4786 N N . MET B 1 34 ? 18.031 -58.656 -5.207 1 53.75 34 MET B N 1
ATOM 4787 C CA . MET B 1 34 ? 17.203 -58.562 -6.402 1 53.75 34 MET B CA 1
ATOM 4788 C C . MET B 1 34 ? 16.656 -59.906 -6.812 1 53.75 34 MET B C 1
ATOM 4790 O O . MET B 1 34 ? 15.547 -60 -7.34 1 53.75 34 MET B O 1
ATOM 4794 N N . ASP B 1 35 ? 17.469 -60.969 -6.547 1 54.41 35 ASP B N 1
ATOM 4795 C CA . ASP B 1 35 ? 16.984 -62.312 -6.855 1 54.41 35 ASP B CA 1
ATOM 4796 C C . ASP B 1 35 ? 15.852 -62.719 -5.914 1 54.41 35 ASP B C 1
ATOM 4798 O O . ASP B 1 35 ? 14.875 -63.344 -6.336 1 54.41 35 ASP B O 1
ATOM 4802 N N . PHE B 1 36 ? 16.016 -62.312 -4.715 1 56.06 36 PHE B N 1
ATOM 4803 C CA . PHE B 1 36 ? 14.922 -62.594 -3.781 1 56.06 36 PHE B CA 1
ATOM 4804 C C . PHE B 1 36 ? 13.648 -61.875 -4.223 1 56.06 36 PHE B C 1
ATOM 4806 O O . PHE B 1 36 ? 12.57 -62.469 -4.223 1 56.06 36 PHE B O 1
ATOM 4813 N N . PHE B 1 37 ? 13.797 -60.594 -4.492 1 63.09 37 PHE B N 1
ATOM 4814 C CA . PHE B 1 37 ? 12.625 -59.844 -4.883 1 63.09 37 PHE B CA 1
ATOM 4815 C C . PHE B 1 37 ? 11.984 -60.406 -6.141 1 63.09 37 PHE B C 1
ATOM 4817 O O . PHE B 1 37 ? 10.758 -60.469 -6.25 1 63.09 37 PHE B O 1
ATOM 4824 N N . THR B 1 38 ? 12.828 -60.906 -6.965 1 63.16 38 THR B N 1
ATOM 4825 C CA . THR B 1 38 ? 12.305 -61.5 -8.188 1 63.16 38 THR B CA 1
ATOM 4826 C C . THR B 1 38 ? 11.617 -62.812 -7.895 1 63.16 38 THR B C 1
ATOM 4828 O O . THR B 1 38 ? 10.57 -63.125 -8.469 1 63.16 38 THR B O 1
ATOM 4831 N N . ARG B 1 39 ? 12.188 -63.656 -7.012 1 62.84 39 ARG B N 1
ATOM 4832 C CA . ARG B 1 39 ? 11.57 -64.938 -6.629 1 62.84 39 ARG B CA 1
ATOM 4833 C C . ARG B 1 39 ? 10.258 -64.688 -5.883 1 62.84 39 ARG B C 1
ATOM 4835 O O . ARG B 1 39 ? 9.273 -65.375 -6.113 1 62.84 39 ARG B O 1
ATOM 4842 N N . PHE B 1 40 ? 10.352 -63.75 -5.035 1 70.31 40 PHE B N 1
ATOM 4843 C CA . PHE B 1 40 ? 9.148 -63.406 -4.281 1 70.31 40 PHE B CA 1
ATOM 4844 C C . PHE B 1 40 ? 8.055 -62.875 -5.207 1 70.31 40 PHE B C 1
ATOM 4846 O O . PHE B 1 40 ? 6.898 -63.281 -5.09 1 70.31 40 PHE B O 1
ATOM 4853 N N . TYR B 1 41 ? 8.445 -62.062 -6.094 1 68.88 41 TYR B N 1
ATOM 4854 C CA . TYR B 1 41 ? 7.469 -61.531 -7.039 1 68.88 41 TYR B CA 1
ATOM 4855 C C . TYR B 1 41 ? 6.879 -62.625 -7.895 1 68.88 41 TYR B C 1
ATOM 4857 O O . TYR B 1 41 ? 5.676 -62.625 -8.172 1 68.88 41 TYR B O 1
ATOM 4865 N N . THR B 1 42 ? 7.676 -63.531 -8.203 1 67.06 42 THR B N 1
ATOM 4866 C CA . THR B 1 42 ? 7.191 -64.625 -9.055 1 67.06 42 THR B CA 1
ATOM 4867 C C . THR B 1 42 ? 6.273 -65.562 -8.281 1 67.06 42 THR B C 1
ATOM 4869 O O . THR B 1 42 ? 5.293 -66.062 -8.828 1 67.06 42 THR B O 1
ATOM 4872 N N . ALA B 1 43 ? 6.594 -65.75 -6.977 1 66.38 43 ALA B N 1
ATOM 4873 C CA . ALA B 1 43 ? 5.773 -66.625 -6.168 1 66.38 43 ALA B CA 1
ATOM 4874 C C . ALA B 1 43 ? 4.453 -66 -5.785 1 66.38 43 ALA B C 1
ATOM 4876 O O . ALA B 1 43 ? 3.416 -66.625 -5.707 1 66.38 43 ALA B O 1
ATOM 4877 N N . TYR B 1 44 ? 4.496 -64.75 -5.496 1 79.56 44 TYR B N 1
ATOM 4878 C CA . TYR B 1 44 ? 3.312 -64.062 -5.027 1 79.56 44 TYR B CA 1
ATOM 4879 C C . TYR B 1 44 ? 2.939 -62.938 -5.984 1 79.56 44 TYR B C 1
ATOM 4881 O O . TYR B 1 44 ? 2.635 -61.812 -5.551 1 79.56 44 TYR B O 1
ATOM 4889 N N . SER B 1 45 ? 2.932 -63.219 -7.152 1 82.31 45 SER B N 1
ATOM 4890 C CA . SER B 1 45 ? 2.721 -62.188 -8.172 1 82.31 45 SER B CA 1
ATOM 4891 C C . SER B 1 45 ? 1.329 -61.562 -8.062 1 82.31 45 SER B C 1
ATOM 4893 O O . SER B 1 45 ? 1.175 -60.344 -8.125 1 82.31 45 SER B O 1
ATOM 4895 N N . ARG B 1 46 ? 0.344 -62.312 -7.793 1 86.81 46 ARG B N 1
ATOM 4896 C CA . ARG B 1 46 ? -1.021 -61.781 -7.777 1 86.81 46 ARG B CA 1
ATOM 4897 C C . ARG B 1 46 ? -1.241 -60.875 -6.586 1 86.81 46 ARG B C 1
ATOM 4899 O O . ARG B 1 46 ? -1.69 -59.719 -6.75 1 86.81 46 ARG B O 1
ATOM 4906 N N . PRO B 1 47 ? -0.851 -61.25 -5.367 1 88.25 47 PRO B N 1
ATOM 4907 C CA . PRO B 1 47 ? -1.044 -60.344 -4.242 1 88.25 47 PRO B CA 1
ATOM 4908 C C . PRO B 1 47 ? -0.232 -59.062 -4.387 1 88.25 47 PRO B C 1
ATOM 4910 O O . PRO B 1 47 ? -0.684 -57.969 -3.971 1 88.25 47 PRO B O 1
ATOM 4913 N N . VAL B 1 48 ? 0.908 -59.094 -4.898 1 84.38 48 VAL B N 1
ATOM 4914 C CA . VAL B 1 48 ? 1.723 -57.875 -5.086 1 84.38 48 VAL B CA 1
ATOM 4915 C C . VAL B 1 48 ? 1.034 -56.938 -6.07 1 84.38 48 VAL B C 1
ATOM 4917 O O . VAL B 1 48 ? 0.997 -55.719 -5.852 1 84.38 48 VAL B O 1
ATOM 4920 N N . LYS B 1 49 ? 0.498 -57.438 -7.109 1 87.38 49 LYS B N 1
ATOM 4921 C CA . LYS B 1 49 ? -0.206 -56.625 -8.086 1 87.38 49 LYS B CA 1
ATOM 4922 C C . LYS B 1 49 ? -1.471 -56.031 -7.488 1 87.38 49 LYS B C 1
ATOM 4924 O O . LYS B 1 49 ? -1.831 -54.875 -7.801 1 87.38 49 LYS B O 1
ATOM 4929 N N . VAL B 1 50 ? -2.043 -56.75 -6.641 1 89.06 50 VAL B N 1
ATOM 4930 C CA . VAL B 1 50 ? -3.213 -56.219 -5.945 1 89.06 50 VAL B CA 1
ATOM 4931 C C . VAL B 1 50 ? -2.793 -55.094 -5.02 1 89.06 50 VAL B C 1
ATOM 4933 O O . VAL B 1 50 ? -3.457 -54.062 -4.961 1 89.06 50 VAL B O 1
ATOM 4936 N N . ALA B 1 51 ? -1.701 -55.281 -4.312 1 89.81 51 ALA B N 1
ATOM 4937 C CA . ALA B 1 51 ? -1.198 -54.25 -3.408 1 89.81 51 ALA B CA 1
ATOM 4938 C C . ALA B 1 51 ? -0.832 -53 -4.172 1 89.81 51 ALA B C 1
ATOM 4940 O O . ALA B 1 51 ? -1.087 -51.875 -3.701 1 89.81 51 ALA B O 1
ATOM 4941 N N . ILE B 1 52 ? -0.309 -53.094 -5.332 1 86.88 52 ILE B N 1
ATOM 4942 C CA . ILE B 1 52 ? 0.076 -51.938 -6.141 1 86.88 52 ILE B CA 1
ATOM 4943 C C . ILE B 1 52 ? -1.174 -51.188 -6.617 1 86.88 52 ILE B C 1
ATOM 4945 O O . ILE B 1 52 ? -1.23 -49.969 -6.57 1 86.88 52 ILE B O 1
ATOM 4949 N N . SER B 1 53 ? -2.152 -51.938 -6.992 1 89.62 53 SER B N 1
ATOM 4950 C CA . SER B 1 53 ? -3.381 -51.312 -7.469 1 89.62 53 SER B CA 1
ATOM 4951 C C . SER B 1 53 ? -4.105 -50.594 -6.336 1 89.62 53 SER B C 1
ATOM 4953 O O . SER B 1 53 ? -4.613 -49.5 -6.523 1 89.62 53 SER B O 1
ATOM 4955 N N . ILE B 1 54 ? -4.02 -51.156 -5.191 1 92.06 54 ILE B N 1
ATOM 4956 C CA . ILE B 1 54 ? -4.656 -50.531 -4.039 1 92.06 54 ILE B CA 1
ATOM 4957 C C . ILE B 1 54 ? -3.861 -49.312 -3.623 1 92.06 54 ILE B C 1
ATOM 4959 O O . ILE B 1 54 ? -4.441 -48.281 -3.27 1 92.06 54 ILE B O 1
ATOM 4963 N N . SER B 1 55 ? -2.6 -49.438 -3.633 1 92.56 55 SER B N 1
ATOM 4964 C CA . SER B 1 55 ? -1.76 -48.281 -3.293 1 92.56 55 SER B CA 1
ATOM 4965 C C . SER B 1 55 ? -1.997 -47.125 -4.25 1 92.56 55 SER B C 1
ATOM 4967 O O . SER B 1 55 ? -2.043 -45.969 -3.832 1 92.56 55 SER B O 1
ATOM 4969 N N . LEU B 1 56 ? -2.121 -47.438 -5.492 1 92.31 56 LEU B N 1
ATOM 4970 C CA . LEU B 1 56 ? -2.385 -46.375 -6.473 1 92.31 56 LEU B CA 1
ATOM 4971 C C . LEU B 1 56 ? -3.75 -45.75 -6.23 1 92.31 56 LEU B C 1
ATOM 4973 O O . LEU B 1 56 ? -3.895 -44.531 -6.324 1 92.31 56 LEU B O 1
ATOM 4977 N N . ALA B 1 57 ? -4.695 -46.562 -5.879 1 93.44 57 ALA B N 1
ATOM 4978 C CA . ALA B 1 57 ? -6.023 -46.031 -5.57 1 93.44 57 ALA B CA 1
ATOM 4979 C C . ALA B 1 57 ? -5.988 -45.125 -4.332 1 93.44 57 ALA B C 1
ATOM 4981 O O . ALA B 1 57 ? -6.648 -44.094 -4.285 1 93.44 57 ALA B O 1
ATOM 4982 N N . LEU B 1 58 ? -5.129 -45.5 -3.43 1 95.12 58 LEU B N 1
ATOM 4983 C CA . LEU B 1 58 ? -5.008 -44.719 -2.207 1 95.12 58 LEU B CA 1
ATOM 4984 C C . LEU B 1 58 ? -4.293 -43.406 -2.477 1 95.12 58 LEU B C 1
ATOM 4986 O O . LEU B 1 58 ? -4.656 -42.375 -1.911 1 95.12 58 LEU B O 1
ATOM 4990 N N . VAL B 1 59 ? -3.289 -43.406 -3.291 1 94.31 59 VAL B N 1
ATOM 4991 C CA . VAL B 1 59 ? -2.57 -42.188 -3.646 1 94.31 59 VAL B CA 1
ATOM 4992 C C . VAL B 1 59 ? -3.514 -41.219 -4.359 1 94.31 59 VAL B C 1
ATOM 4994 O O . VAL B 1 59 ? -3.482 -40.031 -4.109 1 94.31 59 VAL B O 1
ATOM 4997 N N . ILE B 1 60 ? -4.352 -41.75 -5.184 1 95.25 60 ILE B N 1
ATOM 4998 C CA . ILE B 1 60 ? -5.328 -40.906 -5.887 1 95.25 60 ILE B CA 1
ATOM 4999 C C . ILE B 1 60 ? -6.312 -40.312 -4.883 1 95.25 60 ILE B C 1
ATOM 5001 O O . ILE B 1 60 ? -6.586 -39.125 -4.914 1 95.25 60 ILE B O 1
ATOM 5005 N N . LEU B 1 61 ? -6.777 -41.156 -3.955 1 95.5 61 LEU B N 1
ATOM 5006 C CA . LEU B 1 61 ? -7.723 -40.688 -2.943 1 95.5 61 LEU B CA 1
ATOM 5007 C C . LEU B 1 61 ? -7.086 -39.625 -2.057 1 95.5 61 LEU B C 1
ATOM 5009 O O . LEU B 1 61 ? -7.719 -38.625 -1.733 1 95.5 61 LEU B O 1
ATOM 5013 N N . PHE B 1 62 ? -5.879 -39.844 -1.741 1 95.81 62 PHE B N 1
ATOM 5014 C CA . PHE B 1 62 ? -5.168 -38.906 -0.896 1 95.81 62 PHE B CA 1
ATOM 5015 C C . PHE B 1 62 ? -4.984 -37.562 -1.613 1 95.81 62 PHE B C 1
ATOM 5017 O O . PHE B 1 62 ? -5.145 -36.5 -1.01 1 95.81 62 PHE B O 1
ATOM 5024 N N . ALA B 1 63 ? -4.645 -37.625 -2.85 1 95.62 63 ALA B N 1
ATOM 5025 C CA . ALA B 1 63 ? -4.492 -36.406 -3.625 1 95.62 63 ALA B CA 1
ATOM 5026 C C . ALA B 1 63 ? -5.812 -35.625 -3.725 1 95.62 63 ALA B C 1
ATOM 5028 O O . ALA B 1 63 ? -5.844 -34.406 -3.602 1 95.62 63 ALA B O 1
ATOM 5029 N N . TYR B 1 64 ? -6.918 -36.375 -3.848 1 96.12 64 TYR B N 1
ATOM 5030 C CA . TYR B 1 64 ? -8.234 -35.75 -3.889 1 96.12 64 TYR B CA 1
ATOM 5031 C C . TYR B 1 64 ? -8.562 -35.062 -2.564 1 96.12 64 TYR B C 1
ATOM 5033 O O . TYR B 1 64 ? -8.984 -33.906 -2.543 1 96.12 64 TYR B O 1
ATOM 5041 N N . ILE B 1 65 ? -8.258 -35.75 -1.553 1 95.69 65 ILE B N 1
ATOM 5042 C CA . ILE B 1 65 ? -8.578 -35.188 -0.236 1 95.69 65 ILE B CA 1
ATOM 5043 C C . ILE B 1 65 ? -7.766 -33.938 0.023 1 95.69 65 ILE B C 1
ATOM 5045 O O . ILE B 1 65 ? -8.312 -32.906 0.457 1 95.69 65 ILE B O 1
ATOM 5049 N N . LEU B 1 66 ? -6.574 -33.969 -0.272 1 96.06 66 LEU B N 1
ATOM 5050 C CA . LEU B 1 66 ? -5.707 -32.812 -0.013 1 96.06 66 LEU B CA 1
ATOM 5051 C C . LEU B 1 66 ? -6.105 -31.641 -0.883 1 96.06 66 LEU B C 1
ATOM 5053 O O . LEU B 1 66 ? -6.105 -30.5 -0.418 1 96.06 66 LEU B O 1
ATOM 5057 N N . LEU B 1 67 ? -6.449 -31.891 -2.088 1 96.31 67 LEU B N 1
ATOM 5058 C CA . LEU B 1 67 ? -6.855 -30.797 -2.973 1 96.31 67 LEU B CA 1
ATOM 5059 C C . LEU B 1 67 ? -8.188 -30.203 -2.527 1 96.31 67 LEU B C 1
ATOM 5061 O O . LEU B 1 67 ? -8.352 -28.984 -2.523 1 96.31 67 LEU B O 1
ATOM 5065 N N . ILE B 1 68 ? -9.07 -31.062 -2.145 1 95.31 68 ILE B N 1
ATOM 5066 C CA . ILE B 1 68 ? -10.375 -30.578 -1.698 1 95.31 68 ILE B CA 1
ATOM 5067 C C . ILE B 1 68 ? -10.219 -29.797 -0.403 1 95.31 68 ILE B C 1
ATOM 5069 O O . ILE B 1 68 ? -10.781 -28.703 -0.26 1 95.31 68 ILE B O 1
ATOM 5073 N N . VAL B 1 69 ? -9.406 -30.234 0.479 1 95.19 69 VAL B N 1
ATOM 5074 C CA . VAL B 1 69 ? -9.188 -29.531 1.74 1 95.19 69 VAL B CA 1
ATOM 5075 C C . VAL B 1 69 ? -8.484 -28.203 1.48 1 95.19 69 VAL B C 1
ATOM 5077 O O . VAL B 1 69 ? -8.812 -27.188 2.102 1 95.19 69 VAL B O 1
ATOM 5080 N N . LEU B 1 70 ? -7.609 -28.141 0.618 1 95.12 70 LEU B N 1
ATOM 5081 C CA . LEU B 1 70 ? -6.867 -26.922 0.304 1 95.12 70 LEU B CA 1
ATOM 5082 C C . LEU B 1 70 ? -7.801 -25.844 -0.227 1 95.12 70 LEU B C 1
ATOM 5084 O O . LEU B 1 70 ? -7.668 -24.672 0.135 1 95.12 70 LEU B O 1
ATOM 5088 N N . PHE B 1 71 ? -8.758 -26.188 -1.05 1 95.19 71 PHE B N 1
ATOM 5089 C CA . PHE B 1 71 ? -9.617 -25.188 -1.691 1 95.19 71 PHE B CA 1
ATOM 5090 C C . PHE B 1 71 ? -10.82 -24.875 -0.814 1 95.19 71 PHE B C 1
ATOM 5092 O O . PHE B 1 71 ? -11.438 -23.812 -0.964 1 95.19 71 PHE B O 1
ATOM 5099 N N . THR B 1 72 ? -11.211 -25.734 0.121 1 92.88 72 THR B N 1
ATOM 5100 C CA . THR B 1 72 ? -12.391 -25.484 0.948 1 92.88 72 THR B CA 1
ATOM 5101 C C . THR B 1 72 ? -11.977 -24.953 2.314 1 92.88 72 THR B C 1
ATOM 5103 O O . THR B 1 72 ? -12.586 -24 2.816 1 92.88 72 THR B O 1
ATOM 5106 N N . SER B 1 73 ? -11.023 -25.562 2.906 1 93.88 73 SER B N 1
ATOM 5107 C CA . SER B 1 73 ? -10.586 -25.156 4.238 1 93.88 73 SER B CA 1
ATOM 5108 C C . SER B 1 73 ? -9.062 -25.188 4.355 1 93.88 73 SER B C 1
ATOM 5110 O O . SER B 1 73 ? -8.508 -26.031 5.07 1 93.88 73 SER B O 1
ATOM 5112 N N . PRO B 1 74 ? -8.461 -24.234 3.711 1 91 74 PRO B N 1
ATOM 5113 C CA . PRO B 1 74 ? -6.996 -24.234 3.756 1 91 74 PRO B CA 1
ATOM 5114 C C . PRO B 1 74 ? -6.449 -24.047 5.168 1 91 74 PRO B C 1
ATOM 5116 O O . PRO B 1 74 ? -5.32 -24.453 5.457 1 91 74 PRO B O 1
ATOM 5119 N N . GLN B 1 75 ? -7.176 -23.547 6.121 1 90.38 75 GLN B N 1
ATOM 5120 C CA . GLN B 1 75 ? -6.734 -23.328 7.496 1 90.38 75 GLN B CA 1
ATOM 5121 C C . GLN B 1 75 ? -6.535 -24.641 8.227 1 90.38 75 GLN B C 1
ATOM 5123 O O . GLN B 1 75 ? -5.758 -24.719 9.18 1 90.38 75 GLN B O 1
ATOM 5128 N N . ALA B 1 76 ? -7.219 -25.609 7.773 1 89 76 ALA B N 1
ATOM 5129 C CA . ALA B 1 76 ? -7.141 -26.922 8.406 1 89 76 ALA B CA 1
ATOM 5130 C C . ALA B 1 76 ? -5.75 -27.531 8.242 1 89 76 ALA B C 1
ATOM 5132 O O . ALA B 1 76 ? -5.336 -28.375 9.047 1 89 76 ALA B O 1
ATOM 5133 N N . LEU B 1 77 ? -4.992 -27.141 7.234 1 90.38 77 LEU B N 1
ATOM 5134 C CA . LEU B 1 77 ? -3.668 -27.688 6.973 1 90.38 77 LEU B CA 1
ATOM 5135 C C . LEU B 1 77 ? -2.615 -27.016 7.844 1 90.38 77 LEU B C 1
ATOM 5137 O O . LEU B 1 77 ? -1.497 -27.516 7.977 1 90.38 77 LEU B O 1
ATOM 5141 N N . HIS B 1 78 ? -2.795 -25.922 8.539 1 87.88 78 HIS B N 1
ATOM 5142 C CA . HIS B 1 78 ? -1.949 -25.203 9.484 1 87.88 78 HIS B CA 1
ATOM 5143 C C . HIS B 1 78 ? -0.607 -24.844 8.852 1 87.88 78 HIS B C 1
ATOM 5145 O O . HIS B 1 78 ? 0.442 -25.016 9.477 1 87.88 78 HIS B O 1
ATOM 5151 N N . ILE B 1 79 ? -0.57 -24.531 7.59 1 86.62 79 ILE B N 1
ATOM 5152 C CA . ILE B 1 79 ? 0.618 -24.062 6.883 1 86.62 79 ILE B CA 1
ATOM 5153 C C . ILE B 1 79 ? 0.433 -22.609 6.469 1 86.62 79 ILE B C 1
ATOM 5155 O O . ILE B 1 79 ? -0.377 -22.312 5.59 1 86.62 79 ILE B O 1
ATOM 5159 N N . ASP B 1 80 ? 1.214 -21.703 6.957 1 83.31 80 ASP B N 1
ATOM 5160 C CA . ASP B 1 80 ? 1.055 -20.266 6.77 1 83.31 80 ASP B CA 1
ATOM 5161 C C . ASP B 1 80 ? 1.369 -19.859 5.332 1 83.31 80 ASP B C 1
ATOM 5163 O O . ASP B 1 80 ? 0.771 -18.922 4.805 1 83.31 80 ASP B O 1
ATOM 5167 N N . SER B 1 81 ? 2.227 -20.578 4.785 1 84.94 81 SER B N 1
ATOM 5168 C CA . SER B 1 81 ? 2.627 -20.219 3.43 1 84.94 81 SER B CA 1
ATOM 5169 C C . SER B 1 81 ? 1.487 -20.438 2.439 1 84.94 81 SER B C 1
ATOM 5171 O O . SER B 1 81 ? 1.515 -19.906 1.327 1 84.94 81 SER B O 1
ATOM 5173 N N . LEU B 1 82 ? 0.497 -21.141 2.83 1 90.19 82 LEU B N 1
ATOM 5174 C CA . LEU B 1 82 ? -0.628 -21.406 1.94 1 90.19 82 LEU B CA 1
ATOM 5175 C C . LEU B 1 82 ? -1.757 -20.406 2.178 1 90.19 82 LEU B C 1
ATOM 5177 O O . LEU B 1 82 ? -2.691 -20.312 1.379 1 90.19 82 LEU B O 1
ATOM 5181 N N . LEU B 1 83 ? -1.581 -19.641 3.236 1 87.88 83 LEU B N 1
ATOM 5182 C CA . LEU B 1 83 ? -2.648 -18.719 3.594 1 87.88 83 LEU B CA 1
ATOM 5183 C C . LEU B 1 83 ? -2.24 -17.281 3.291 1 87.88 83 LEU B C 1
ATOM 5185 O O . LEU B 1 83 ? -3.049 -16.484 2.793 1 87.88 83 LEU B O 1
ATOM 5189 N N . TYR B 1 84 ? -0.997 -17 3.578 1 82.69 84 TYR B N 1
ATOM 5190 C CA . TYR B 1 84 ? -0.563 -15.609 3.504 1 82.69 84 TYR B CA 1
ATOM 5191 C C . TYR B 1 84 ? 0.604 -15.453 2.535 1 82.69 84 TYR B C 1
ATOM 5193 O O . TYR B 1 84 ? 1.451 -16.344 2.428 1 82.69 84 TYR B O 1
ATOM 5201 N N . VAL B 1 85 ? 0.385 -14.211 1.785 1 76.56 85 VAL B N 1
ATOM 5202 C CA . VAL B 1 85 ? 1.494 -13.859 0.904 1 76.56 85 VAL B CA 1
ATOM 5203 C C . VAL B 1 85 ? 2.619 -13.219 1.715 1 76.56 85 VAL B C 1
ATOM 5205 O O . VAL B 1 85 ? 2.373 -12.32 2.525 1 76.56 85 VAL B O 1
ATOM 5208 N N . GLY B 1 86 ? 3.652 -13.852 1.873 1 61.41 86 GLY B N 1
ATOM 5209 C CA . GLY B 1 86 ? 4.73 -13.281 2.662 1 61.41 86 GLY B CA 1
ATOM 5210 C C . GLY B 1 86 ? 5.18 -11.914 2.168 1 61.41 86 GLY B C 1
ATOM 5211 O O . GLY B 1 86 ? 5.289 -11.695 0.96 1 61.41 86 GLY B O 1
ATOM 5212 N N . ASP B 1 87 ? 5.129 -10.883 2.883 1 57 87 ASP B N 1
ATOM 5213 C CA . ASP B 1 87 ? 5.5 -9.508 2.553 1 57 87 ASP B CA 1
ATOM 5214 C C . ASP B 1 87 ? 7 -9.398 2.289 1 57 87 ASP B C 1
ATOM 5216 O O . ASP B 1 87 ? 7.434 -8.57 1.48 1 57 87 ASP B O 1
ATOM 5220 N N . ASN B 1 88 ? 7.766 -10.125 3.076 1 53.41 88 ASN B N 1
ATOM 5221 C CA . ASN B 1 88 ? 9.211 -9.992 2.922 1 53.41 88 ASN B CA 1
ATOM 5222 C C . ASN B 1 88 ? 9.734 -10.891 1.808 1 53.41 88 ASN B C 1
ATOM 5224 O O . ASN B 1 88 ? 9.57 -12.109 1.854 1 53.41 88 ASN B O 1
ATOM 5228 N N . PRO B 1 89 ? 10.141 -10.297 0.721 1 51.47 89 PRO B N 1
ATOM 5229 C CA . PRO B 1 89 ? 10.719 -11.109 -0.358 1 51.47 89 PRO B CA 1
ATOM 5230 C C . PRO B 1 89 ? 11.711 -12.148 0.149 1 51.47 89 PRO B C 1
ATOM 5232 O O . PRO B 1 89 ? 11.875 -13.203 -0.47 1 51.47 89 PRO B O 1
ATOM 5235 N N . ALA B 1 90 ? 12.398 -11.758 1.213 1 48.41 90 ALA B N 1
ATOM 5236 C CA . ALA B 1 90 ? 13.461 -12.641 1.691 1 48.41 90 ALA B CA 1
ATOM 5237 C C . ALA B 1 90 ? 12.875 -13.883 2.354 1 48.41 90 ALA B C 1
ATOM 5239 O O . ALA B 1 90 ? 13.484 -14.953 2.33 1 48.41 90 ALA B O 1
ATOM 5240 N N . SER B 1 91 ? 11.82 -13.773 3.098 1 52.5 91 SER B N 1
ATOM 5241 C CA . SER B 1 91 ? 11.32 -14.922 3.846 1 52.5 91 SER B CA 1
ATOM 5242 C C . SER B 1 91 ? 10.266 -15.688 3.043 1 52.5 91 SER B C 1
ATOM 5244 O O . SER B 1 91 ? 9.523 -16.5 3.598 1 52.5 91 SER B O 1
ATOM 5246 N N . ARG B 1 92 ? 10.086 -15.188 1.958 1 54.91 92 ARG B N 1
ATOM 5247 C CA . ARG B 1 92 ? 9.055 -15.82 1.147 1 54.91 92 ARG B CA 1
ATOM 5248 C C . ARG B 1 92 ? 9.336 -17.312 0.965 1 54.91 92 ARG B C 1
ATOM 5250 O O . ARG B 1 92 ? 10.398 -17.688 0.468 1 54.91 92 ARG B O 1
ATOM 5257 N N . THR B 1 93 ? 8.703 -17.984 1.84 1 64 93 THR B N 1
ATOM 5258 C CA . THR B 1 93 ? 8.766 -19.422 1.668 1 64 93 THR B CA 1
ATOM 5259 C C . THR B 1 93 ? 8.398 -19.812 0.24 1 64 93 THR B C 1
ATOM 5261 O O . THR B 1 93 ? 7.5 -19.219 -0.361 1 64 93 THR B O 1
ATOM 5264 N N . ARG B 1 94 ? 9.141 -20.531 -0.43 1 65.94 94 ARG B N 1
ATOM 5265 C CA . ARG B 1 94 ? 9.055 -20.984 -1.812 1 65.94 94 ARG B CA 1
ATOM 5266 C C . ARG B 1 94 ? 7.961 -22.031 -1.976 1 65.94 94 ARG B C 1
ATOM 5268 O O . ARG B 1 94 ? 7.625 -22.422 -3.098 1 65.94 94 ARG B O 1
ATOM 5275 N N . PHE B 1 95 ? 7.355 -22.328 -0.765 1 82.44 95 PHE B N 1
ATOM 5276 C CA . PHE B 1 95 ? 6.258 -23.297 -0.868 1 82.44 95 PHE B CA 1
ATOM 5277 C C . PHE B 1 95 ? 4.918 -22.562 -0.928 1 82.44 95 PHE B C 1
ATOM 5279 O O . PHE B 1 95 ? 4.25 -22.406 0.094 1 82.44 95 PHE B O 1
ATOM 5286 N N . THR B 1 96 ? 4.523 -22.125 -2.115 1 87.88 96 THR B N 1
ATOM 5287 C CA . THR B 1 96 ? 3.291 -21.375 -2.373 1 87.88 96 THR B CA 1
ATOM 5288 C C . THR B 1 96 ? 2.16 -22.328 -2.754 1 87.88 96 THR B C 1
ATOM 5290 O O . THR B 1 96 ? 2.398 -23.516 -3.018 1 87.88 96 THR B O 1
ATOM 5293 N N . PRO B 1 97 ? 0.959 -21.875 -2.646 1 89.88 97 PRO B N 1
ATOM 5294 C CA . PRO B 1 97 ? -0.163 -22.719 -3.053 1 89.88 97 PRO B CA 1
ATOM 5295 C C . PRO B 1 97 ? -0.053 -23.188 -4.5 1 89.88 97 PRO B C 1
ATOM 5297 O O . PRO B 1 97 ? -0.466 -24.312 -4.824 1 89.88 97 PRO B O 1
ATOM 5300 N N . GLN B 1 98 ? 0.593 -22.438 -5.359 1 89.06 98 GLN B N 1
ATOM 5301 C CA . GLN B 1 98 ? 0.755 -22.844 -6.754 1 89.06 98 GLN B CA 1
ATOM 5302 C C . GLN B 1 98 ? 1.727 -24.016 -6.887 1 89.06 98 GLN B C 1
ATOM 5304 O O . GLN B 1 98 ? 1.518 -24.906 -7.703 1 89.06 98 GLN B O 1
ATOM 5309 N N . VAL B 1 99 ? 2.686 -23.953 -6.012 1 88.81 99 VAL B N 1
ATOM 5310 C CA . VAL B 1 99 ? 3.645 -25.062 -6.008 1 88.81 99 VAL B CA 1
ATOM 5311 C C . VAL B 1 99 ? 2.98 -26.328 -5.465 1 88.81 99 VAL B C 1
ATOM 5313 O O . VAL B 1 99 ? 3.152 -27.406 -6.023 1 88.81 99 VAL B O 1
ATOM 5316 N N . ALA B 1 100 ? 2.236 -26.203 -4.449 1 91.81 100 ALA B N 1
ATOM 5317 C CA . ALA B 1 100 ? 1.531 -27.344 -3.857 1 91.81 100 ALA B CA 1
ATOM 5318 C C . ALA B 1 100 ? 0.549 -27.953 -4.852 1 91.81 100 ALA B C 1
ATOM 5320 O O . ALA B 1 100 ? 0.496 -29.172 -5.012 1 91.81 100 ALA B O 1
ATOM 5321 N N . VAL B 1 101 ? -0.203 -27.125 -5.531 1 93.25 101 VAL B N 1
ATOM 5322 C CA . VAL B 1 101 ? -1.187 -27.594 -6.496 1 93.25 101 VAL B CA 1
ATOM 5323 C C . VAL B 1 101 ? -0.475 -28.266 -7.672 1 93.25 101 VAL B C 1
ATOM 5325 O O . VAL B 1 101 ? -0.931 -29.297 -8.172 1 93.25 101 VAL B O 1
ATOM 5328 N N . ALA B 1 102 ? 0.673 -27.719 -8.062 1 90.88 102 ALA B N 1
ATOM 5329 C CA . ALA B 1 102 ? 1.434 -28.328 -9.156 1 90.88 102 ALA B CA 1
ATOM 5330 C C . ALA B 1 102 ? 1.919 -29.719 -8.789 1 90.88 102 ALA B C 1
ATOM 5332 O O . ALA B 1 102 ? 1.823 -30.656 -9.594 1 90.88 102 ALA B O 1
ATOM 5333 N N . LEU B 1 103 ? 2.346 -29.891 -7.609 1 90.38 103 LEU B N 1
ATOM 5334 C CA . LEU B 1 103 ? 2.836 -31.188 -7.152 1 90.38 103 LEU B CA 1
ATOM 5335 C C . LEU B 1 103 ? 1.691 -32.188 -7.012 1 90.38 103 LEU B C 1
ATOM 5337 O O . LEU B 1 103 ? 1.783 -33.312 -7.5 1 90.38 103 LEU B O 1
ATOM 5341 N N . LEU B 1 104 ? 0.612 -31.766 -6.445 1 93 104 LEU B N 1
ATOM 5342 C CA . LEU B 1 104 ? -0.522 -32.656 -6.207 1 93 104 LEU B CA 1
ATOM 5343 C C . LEU B 1 104 ? -1.206 -33.031 -7.516 1 93 104 LEU B C 1
ATOM 5345 O O . LEU B 1 104 ? -1.648 -34.156 -7.688 1 93 104 LEU B O 1
ATOM 5349 N N . SER B 1 105 ? -1.29 -32.094 -8.422 1 92.75 105 SER B N 1
ATOM 5350 C CA . SER B 1 105 ? -1.9 -32.375 -9.711 1 92.75 105 SER B CA 1
ATOM 5351 C C . SER B 1 105 ? -1.047 -33.375 -10.508 1 92.75 105 SER B C 1
ATOM 5353 O O . SER B 1 105 ? -1.577 -34.219 -11.211 1 92.75 105 SER B O 1
ATOM 5355 N N . ALA B 1 106 ? 0.248 -33.219 -10.391 1 88.62 106 ALA B N 1
ATOM 5356 C CA . ALA B 1 106 ? 1.139 -34.156 -11.07 1 88.62 106 ALA B CA 1
ATOM 5357 C C . ALA B 1 106 ? 0.976 -35.562 -10.523 1 88.62 106 ALA B C 1
ATOM 5359 O O . ALA B 1 106 ? 0.931 -36.531 -11.289 1 88.62 106 ALA B O 1
ATOM 5360 N N . ILE B 1 107 ? 0.847 -35.656 -9.266 1 89.06 107 ILE B N 1
ATOM 5361 C CA . ILE B 1 107 ? 0.671 -36.969 -8.617 1 89.06 107 ILE B CA 1
ATOM 5362 C C . ILE B 1 107 ? -0.689 -37.562 -8.984 1 89.06 107 ILE B C 1
ATOM 5364 O O . ILE B 1 107 ? -0.792 -38.719 -9.32 1 89.06 107 ILE B O 1
ATOM 5368 N N . LEU B 1 108 ? -1.697 -36.75 -8.992 1 93.38 108 LEU B N 1
ATOM 5369 C CA . LEU B 1 108 ? -3.049 -37.219 -9.297 1 93.38 108 LEU B CA 1
ATOM 5370 C C . LEU B 1 108 ? -3.145 -37.688 -10.734 1 93.38 108 LEU B C 1
ATOM 5372 O O . LEU B 1 108 ? -3.639 -38.812 -10.984 1 93.38 108 LEU B O 1
ATOM 5376 N N . THR B 1 109 ? -2.625 -36.906 -11.641 1 90.06 109 THR B N 1
ATOM 5377 C CA . THR B 1 109 ? -2.701 -37.281 -13.039 1 90.06 109 THR B CA 1
ATOM 5378 C C . THR B 1 109 ? -1.814 -38.5 -13.32 1 90.06 109 THR B C 1
ATOM 5380 O O . THR B 1 109 ? -2.219 -39.438 -14.031 1 90.06 109 THR B O 1
ATOM 5383 N N . GLY B 1 110 ? -0.609 -38.531 -12.742 1 87.12 110 GLY B N 1
ATOM 5384 C CA . GLY B 1 110 ? 0.283 -39.656 -12.922 1 87.12 110 GLY B CA 1
ATOM 5385 C C . GLY B 1 110 ? -0.275 -40.938 -12.367 1 87.12 110 GLY B C 1
ATOM 5386 O O . GLY B 1 110 ? -0.216 -42 -13.023 1 87.12 110 GLY B O 1
ATOM 5387 N N . ALA B 1 111 ? -0.828 -40.875 -11.219 1 91.25 111 ALA B N 1
ATOM 5388 C CA . ALA B 1 111 ? -1.39 -42.062 -10.586 1 91.25 111 ALA B CA 1
ATOM 5389 C C . ALA B 1 111 ? -2.643 -42.531 -11.32 1 91.25 111 ALA B C 1
ATOM 5391 O O . ALA B 1 111 ? -2.889 -43.75 -11.43 1 91.25 111 ALA B O 1
ATOM 5392 N N . THR B 1 112 ? -3.459 -41.625 -11.797 1 93.12 112 THR B N 1
ATOM 5393 C CA . THR B 1 112 ? -4.668 -42 -12.531 1 93.12 112 THR B CA 1
ATOM 5394 C C . THR B 1 112 ? -4.312 -42.688 -13.828 1 93.12 112 THR B C 1
ATOM 5396 O O . THR B 1 112 ? -4.918 -43.719 -14.164 1 93.12 112 THR B O 1
ATOM 5399 N N . ILE B 1 113 ? -3.34 -42.156 -14.539 1 90.31 113 ILE B N 1
ATOM 5400 C CA . ILE B 1 113 ? -2.914 -42.812 -15.781 1 90.31 113 ILE B CA 1
ATOM 5401 C C . ILE B 1 113 ? -2.354 -44.188 -15.484 1 90.31 113 ILE B C 1
ATOM 5403 O O . ILE B 1 113 ? -2.668 -45.156 -16.188 1 90.31 113 ILE B O 1
ATOM 5407 N N . ALA B 1 114 ? -1.579 -44.312 -14.461 1 89.81 114 ALA B N 1
ATOM 5408 C CA . ALA B 1 114 ? -0.977 -45.562 -14.094 1 89.81 114 ALA B CA 1
ATOM 5409 C C . ALA B 1 114 ? -2.047 -46.594 -13.734 1 89.81 114 ALA B C 1
ATOM 5411 O O . ALA B 1 114 ? -1.979 -47.75 -14.172 1 89.81 114 ALA B O 1
ATOM 5412 N N . LEU B 1 115 ? -3.012 -46.219 -13.047 1 92.19 115 LEU B N 1
ATOM 5413 C CA . LEU B 1 115 ? -4.066 -47.125 -12.617 1 92.19 115 LEU B CA 1
ATOM 5414 C C . LEU B 1 115 ? -4.922 -47.562 -13.805 1 92.19 115 LEU B C 1
ATOM 5416 O O . LEU B 1 115 ? -5.18 -48.75 -13.992 1 92.19 115 LEU B O 1
ATOM 5420 N N . ALA B 1 116 ? -5.34 -46.656 -14.625 1 92.19 116 ALA B N 1
ATOM 5421 C CA . ALA B 1 116 ? -6.195 -46.938 -15.773 1 92.19 116 ALA B CA 1
ATOM 5422 C C . ALA B 1 116 ? -5.484 -47.875 -16.766 1 92.19 116 ALA B C 1
ATOM 5424 O O . ALA B 1 116 ? -6.07 -48.844 -17.234 1 92.19 116 ALA B O 1
ATOM 5425 N N . THR B 1 117 ? -4.254 -47.562 -17.078 1 91.56 117 THR B N 1
ATOM 5426 C CA . THR B 1 117 ? -3.533 -48.375 -18.062 1 91.56 117 THR B CA 1
ATOM 5427 C C . THR B 1 117 ? -3.275 -49.781 -17.516 1 91.56 117 THR B C 1
ATOM 5429 O O . THR B 1 117 ? -3.311 -50.75 -18.266 1 91.56 117 THR B O 1
ATOM 5432 N N . ARG B 1 118 ? -3.037 -49.906 -16.25 1 90.31 118 ARG B N 1
ATOM 5433 C CA . ARG B 1 118 ? -2.846 -51.219 -15.656 1 90.31 118 ARG B CA 1
ATOM 5434 C C . ARG B 1 118 ? -4.121 -52.031 -15.75 1 90.31 118 ARG B C 1
ATOM 5436 O O . ARG B 1 118 ? -4.074 -53.219 -16.094 1 90.31 118 ARG B O 1
ATOM 5443 N N . CYS B 1 119 ? -5.191 -51.469 -15.484 1 92.19 119 CYS B N 1
ATOM 5444 C CA . CYS B 1 119 ? -6.461 -52.188 -15.516 1 92.19 119 CYS B CA 1
ATOM 5445 C C . CYS B 1 119 ? -6.805 -52.594 -16.938 1 92.19 119 CYS B C 1
ATOM 5447 O O . CYS B 1 119 ? -7.316 -53.719 -17.156 1 92.19 119 CYS B O 1
ATOM 5449 N N . VAL B 1 120 ? -6.559 -51.781 -17.906 1 92.81 120 VAL B N 1
ATOM 5450 C CA . VAL B 1 120 ? -6.859 -52.125 -19.297 1 92.81 120 VAL B CA 1
ATOM 5451 C C . VAL B 1 120 ? -5.957 -53.281 -19.75 1 92.81 120 VAL B C 1
ATOM 5453 O O . VAL B 1 120 ? -6.418 -54.188 -20.438 1 92.81 120 VAL B O 1
ATOM 5456 N N . ASP B 1 121 ? -4.691 -53.219 -19.344 1 92.44 121 ASP B N 1
ATOM 5457 C CA . ASP B 1 121 ? -3.76 -54.281 -19.703 1 92.44 121 ASP B CA 1
ATOM 5458 C C . ASP B 1 121 ? -4.18 -55.625 -19.078 1 92.44 121 ASP B C 1
ATOM 5460 O O . ASP B 1 121 ? -4.133 -56.656 -19.734 1 92.44 121 ASP B O 1
ATOM 5464 N N . GLU B 1 122 ? -4.594 -55.594 -17.859 1 91.25 122 GLU B N 1
ATOM 5465 C CA . GLU B 1 122 ? -5.074 -56.812 -17.188 1 91.25 122 GLU B CA 1
ATOM 5466 C C . GLU B 1 122 ? -6.344 -57.344 -17.844 1 91.25 122 GLU B C 1
ATOM 5468 O O . GLU B 1 122 ? -6.512 -58.562 -17.984 1 91.25 122 GLU B O 1
ATOM 5473 N N . SER B 1 123 ? -7.16 -56.438 -18.219 1 91 123 SER B N 1
ATOM 5474 C CA . SER B 1 123 ? -8.398 -56.812 -18.891 1 91 123 SER B CA 1
ATOM 5475 C C . SER B 1 123 ? -8.117 -57.469 -20.234 1 91 123 SER B C 1
ATOM 5477 O O . SER B 1 123 ? -8.805 -58.406 -20.641 1 91 123 SER B O 1
ATOM 5479 N N . LEU B 1 124 ? -7.16 -56.906 -20.953 1 92.44 124 LEU B N 1
ATOM 5480 C CA . LEU B 1 124 ? -6.762 -57.5 -22.234 1 92.44 124 LEU B CA 1
ATOM 5481 C C . LEU B 1 124 ? -6.391 -58.969 -22.062 1 92.44 124 LEU B C 1
ATOM 5483 O O . LEU B 1 124 ? -6.93 -59.812 -22.766 1 92.44 124 LEU B O 1
ATOM 5487 N N . TRP B 1 125 ? -5.574 -59.25 -21.109 1 91.69 125 TRP B N 1
ATOM 5488 C CA . TRP B 1 125 ? -5.074 -60.625 -20.938 1 91.69 125 TRP B CA 1
ATOM 5489 C C . TRP B 1 125 ? -6.141 -61.5 -20.312 1 91.69 125 TRP B C 1
ATOM 5491 O O . TRP B 1 125 ? -6.141 -62.719 -20.531 1 91.69 125 TRP B O 1
ATOM 5501 N N . ASN B 1 126 ? -7.051 -60.875 -19.609 1 88.81 126 ASN B N 1
ATOM 5502 C CA . ASN B 1 126 ? -8.203 -61.656 -19.141 1 88.81 126 ASN B CA 1
ATOM 5503 C C . ASN B 1 126 ? -9.094 -62.094 -20.297 1 88.81 126 ASN B C 1
ATOM 5505 O O . ASN B 1 126 ? -9.633 -63.188 -20.281 1 88.81 126 ASN B O 1
ATOM 5509 N N . HIS B 1 127 ? -9.25 -61.25 -21.312 1 89.56 127 HIS B N 1
ATOM 5510 C CA . HIS B 1 127 ? -10.055 -61.594 -22.484 1 89.56 127 HIS B CA 1
ATOM 5511 C C . HIS B 1 127 ? -9.328 -62.562 -23.391 1 89.56 127 HIS B C 1
ATOM 5513 O O . HIS B 1 127 ? -9.961 -63.312 -24.141 1 89.56 127 HIS B O 1
ATOM 5519 N N . LEU B 1 128 ? -8.008 -62.531 -23.344 1 91.06 128 LEU B N 1
ATOM 5520 C CA . LEU B 1 128 ? -7.227 -63.438 -24.156 1 91.06 128 LEU B CA 1
ATOM 5521 C C . LEU B 1 128 ? -7.234 -64.812 -23.562 1 91.06 128 LEU B C 1
ATOM 5523 O O . LEU B 1 128 ? -6.918 -65.812 -24.234 1 91.06 128 LEU B O 1
ATOM 5527 N N . THR B 1 129 ? -7.484 -64.938 -22.281 1 85.44 129 THR B N 1
ATOM 5528 C CA . THR B 1 129 ? -7.648 -66.25 -21.625 1 85.44 129 THR B CA 1
ATOM 5529 C C . THR B 1 129 ? -9.062 -66.375 -21.078 1 85.44 129 THR B C 1
ATOM 5531 O O . THR B 1 129 ? -9.258 -66.438 -19.875 1 85.44 129 THR B O 1
ATOM 5534 N N . PRO B 1 130 ? -9.992 -66.5 -22.062 1 76.88 130 PRO B N 1
ATOM 5535 C CA . PRO B 1 130 ? -11.391 -66.438 -21.641 1 76.88 130 PRO B CA 1
ATOM 5536 C C . PRO B 1 130 ? -11.883 -67.688 -20.938 1 76.88 130 PRO B C 1
ATOM 5538 O O . PRO B 1 130 ? -11.453 -68.812 -21.281 1 76.88 130 PRO B O 1
ATOM 5541 N N . SER B 1 131 ? -12.617 -67.438 -19.891 1 69.25 131 SER B N 1
ATOM 5542 C CA . SER B 1 131 ? -13.297 -68.5 -19.25 1 69.25 131 SER B CA 1
ATOM 5543 C C . SER B 1 131 ? -14.562 -68.938 -20 1 69.25 131 SER B C 1
ATOM 5545 O O . SER B 1 131 ? -14.922 -70.062 -20.078 1 69.25 131 SER B O 1
ATOM 5547 N N . THR B 1 132 ? -15.18 -67.875 -20.562 1 72.75 132 THR B N 1
ATOM 5548 C CA . THR B 1 132 ? -16.406 -68.125 -21.328 1 72.75 132 THR B CA 1
ATOM 5549 C C . THR B 1 132 ? -16.281 -67.562 -22.75 1 72.75 132 THR B C 1
ATOM 5551 O O . THR B 1 132 ? -15.398 -66.75 -23.031 1 72.75 132 THR B O 1
ATOM 5554 N N . ALA B 1 133 ? -17.109 -68.062 -23.625 1 70.06 133 ALA B N 1
ATOM 5555 C CA . ALA B 1 133 ? -17.078 -67.688 -25.031 1 70.06 133 ALA B CA 1
ATOM 5556 C C . ALA B 1 133 ? -17.453 -66.25 -25.188 1 70.06 133 ALA B C 1
ATOM 5558 O O . ALA B 1 133 ? -16.984 -65.562 -26.125 1 70.06 133 ALA B O 1
ATOM 5559 N N . ALA B 1 134 ? -18.203 -65.75 -24.344 1 70.62 134 ALA B N 1
ATOM 5560 C CA . ALA B 1 134 ? -18.688 -64.375 -24.453 1 70.62 134 ALA B CA 1
ATOM 5561 C C . ALA B 1 134 ? -17.562 -63.375 -24.156 1 70.62 134 ALA B C 1
ATOM 5563 O O . ALA B 1 134 ? -17.641 -62.188 -24.547 1 70.62 134 ALA B O 1
ATOM 5564 N N . ASP B 1 135 ? -16.516 -63.812 -23.656 1 78.44 135 ASP B N 1
ATOM 5565 C CA . ASP B 1 135 ? -15.43 -62.938 -23.234 1 78.44 135 ASP B CA 1
ATOM 5566 C C . ASP B 1 135 ? -14.328 -62.875 -24.281 1 78.44 135 ASP B C 1
ATOM 5568 O O . ASP B 1 135 ? -13.32 -62.188 -24.109 1 78.44 135 ASP B O 1
ATOM 5572 N N . ARG B 1 136 ? -14.664 -63.406 -25.438 1 83.5 136 ARG B N 1
ATOM 5573 C CA . ARG B 1 136 ? -13.633 -63.469 -26.453 1 83.5 136 ARG B CA 1
ATOM 5574 C C . ARG B 1 136 ? -13.578 -62.156 -27.25 1 83.5 136 ARG B C 1
ATOM 5576 O O . ARG B 1 136 ? -14.57 -61.438 -27.328 1 83.5 136 ARG B O 1
ATOM 5583 N N . ILE B 1 137 ? -12.383 -61.844 -27.656 1 89.31 137 ILE B N 1
ATOM 5584 C CA . ILE B 1 137 ? -12.195 -60.594 -28.375 1 89.31 137 ILE B CA 1
ATOM 5585 C C . ILE B 1 137 ? -11.578 -60.875 -29.75 1 89.31 137 ILE B C 1
ATOM 5587 O O . ILE B 1 137 ? -11.039 -61.969 -29.969 1 89.31 137 ILE B O 1
ATOM 5591 N N . THR B 1 138 ? -11.773 -59.969 -30.641 1 90.25 138 THR B N 1
ATOM 5592 C CA . THR B 1 138 ? -11.18 -60.094 -31.969 1 90.25 138 THR B CA 1
ATOM 5593 C C . THR B 1 138 ? -9.695 -59.75 -31.922 1 90.25 138 THR B C 1
ATOM 5595 O O . THR B 1 138 ? -9.227 -59.125 -30.969 1 90.25 138 THR B O 1
ATOM 5598 N N . ALA B 1 139 ? -8.953 -60.219 -32.844 1 91.44 139 ALA B N 1
ATOM 5599 C CA . ALA B 1 139 ? -7.539 -59.875 -32.938 1 91.44 139 ALA B CA 1
ATOM 5600 C C . ALA B 1 139 ? -7.344 -58.344 -33.031 1 91.44 139 ALA B C 1
ATOM 5602 O O . ALA B 1 139 ? -6.41 -57.812 -32.438 1 91.44 139 ALA B O 1
ATOM 5603 N N . ALA B 1 140 ? -8.211 -57.719 -33.719 1 90.19 140 ALA B N 1
ATOM 5604 C CA . ALA B 1 140 ? -8.141 -56.25 -33.844 1 90.19 140 ALA B CA 1
ATOM 5605 C C . ALA B 1 140 ? -8.328 -55.594 -32.5 1 90.19 140 ALA B C 1
ATOM 5607 O O . ALA B 1 140 ? -7.594 -54.656 -32.156 1 90.19 140 ALA B O 1
ATOM 5608 N N . GLU B 1 141 ? -9.305 -56 -31.734 1 92.38 141 GLU B N 1
ATOM 5609 C CA . GLU B 1 141 ? -9.57 -55.406 -30.422 1 92.38 141 GLU B CA 1
ATOM 5610 C C . GLU B 1 141 ? -8.453 -55.719 -29.438 1 92.38 141 GLU B C 1
ATOM 5612 O O . GLU B 1 141 ? -8.133 -54.906 -28.578 1 92.38 141 GLU B O 1
ATOM 5617 N N . SER B 1 142 ? -7.863 -56.906 -29.562 1 92.88 142 SER B N 1
ATOM 5618 C CA . SER B 1 142 ? -6.711 -57.219 -28.734 1 92.88 142 SER B CA 1
ATOM 5619 C C . SER B 1 142 ? -5.562 -56.25 -28.984 1 92.88 142 SER B C 1
ATOM 5621 O O . SER B 1 142 ? -4.926 -55.781 -28.031 1 92.88 142 SER B O 1
ATOM 5623 N N . ARG B 1 143 ? -5.352 -55.938 -30.141 1 92.06 143 ARG B N 1
ATOM 5624 C CA . ARG B 1 143 ? -4.316 -54.969 -30.484 1 92.06 143 ARG B CA 1
ATOM 5625 C C . ARG B 1 143 ? -4.672 -53.594 -29.984 1 92.06 143 ARG B C 1
ATOM 5627 O O . ARG B 1 143 ? -3.822 -52.875 -29.438 1 92.06 143 ARG B O 1
ATOM 5634 N N . ASN B 1 144 ? -5.867 -53.219 -30.188 1 91.94 144 ASN B N 1
ATOM 5635 C CA . ASN B 1 144 ? -6.305 -51.875 -29.766 1 91.94 144 ASN B CA 1
ATOM 5636 C C . ASN B 1 144 ? -6.203 -51.719 -28.25 1 91.94 144 ASN B C 1
ATOM 5638 O O . ASN B 1 144 ? -5.785 -50.656 -27.766 1 91.94 144 ASN B O 1
ATOM 5642 N N . LEU B 1 145 ? -6.559 -52.719 -27.531 1 93.5 145 LEU B N 1
ATOM 5643 C CA . LEU B 1 145 ? -6.473 -52.656 -26.062 1 93.5 145 LEU B CA 1
ATOM 5644 C C . LEU B 1 145 ? -5.02 -52.625 -25.609 1 93.5 145 LEU B C 1
ATOM 5646 O O . LEU B 1 145 ? -4.668 -51.906 -24.672 1 93.5 145 LEU B O 1
ATOM 5650 N N . ALA B 1 146 ? -4.195 -53.406 -26.234 1 93.69 146 ALA B N 1
ATOM 5651 C CA . ALA B 1 146 ? -2.773 -53.406 -25.906 1 93.69 146 ALA B CA 1
ATOM 5652 C C . ALA B 1 146 ? -2.145 -52.062 -26.156 1 93.69 146 ALA B C 1
ATOM 5654 O O . ALA B 1 146 ? -1.472 -51.5 -25.281 1 93.69 146 ALA B O 1
ATOM 5655 N N . LEU B 1 147 ? -2.469 -51.469 -27.266 1 91.06 147 LEU B N 1
ATOM 5656 C CA . LEU B 1 147 ? -1.909 -50.156 -27.625 1 91.06 147 LEU B CA 1
ATOM 5657 C C . LEU B 1 147 ? -2.502 -49.062 -26.75 1 91.06 147 LEU B C 1
ATOM 5659 O O . LEU B 1 147 ? -1.818 -48.094 -26.422 1 91.06 147 LEU B O 1
ATOM 5663 N N . TRP B 1 148 ? -3.771 -49.188 -26.406 1 92 148 TRP B N 1
ATOM 5664 C CA . TRP B 1 148 ? -4.414 -48.25 -25.516 1 92 148 TRP B CA 1
ATOM 5665 C C . TRP B 1 148 ? -3.678 -48.156 -24.172 1 92 148 TRP B C 1
ATOM 5667 O O . TRP B 1 148 ? -3.561 -47.094 -23.578 1 92 148 TRP B O 1
ATOM 5677 N N . SER B 1 149 ? -3.141 -49.188 -23.734 1 90.69 149 SER B N 1
ATOM 5678 C CA . SER B 1 149 ? -2.518 -49.25 -22.422 1 90.69 149 SER B CA 1
ATOM 5679 C C . SER B 1 149 ? -1.107 -48.688 -22.453 1 90.69 149 SER B C 1
ATOM 5681 O O . SER B 1 149 ? -0.563 -48.312 -21.406 1 90.69 149 SER B O 1
ATOM 5683 N N . VAL B 1 150 ? -0.544 -48.5 -23.625 1 86.12 150 VAL B N 1
ATOM 5684 C CA . VAL B 1 150 ? 0.872 -48.156 -23.609 1 86.12 150 VAL B CA 1
ATOM 5685 C C . VAL B 1 150 ? 1.071 -46.781 -24.266 1 86.12 150 VAL B C 1
ATOM 5687 O O . VAL B 1 150 ? 2.016 -46.062 -23.938 1 86.12 150 VAL B O 1
ATOM 5690 N N . SER B 1 151 ? 0.252 -46.375 -25.188 1 84.44 151 SER B N 1
ATOM 5691 C CA . SER B 1 151 ? 0.506 -45.188 -25.984 1 84.44 151 SER B CA 1
ATOM 5692 C C . SER B 1 151 ? -0.648 -44.188 -25.859 1 84.44 151 SER B C 1
ATOM 5694 O O . SER B 1 151 ? -1.814 -44.562 -25.969 1 84.44 151 SER B O 1
ATOM 5696 N N . ALA B 1 152 ? -0.215 -42.969 -25.672 1 81.94 152 ALA B N 1
ATOM 5697 C CA . ALA B 1 152 ? -1.222 -41.938 -25.578 1 81.94 152 ALA B CA 1
ATOM 5698 C C . ALA B 1 152 ? -1.884 -41.688 -26.938 1 81.94 152 ALA B C 1
ATOM 5700 O O . ALA B 1 152 ? -3.09 -41.438 -27 1 81.94 152 ALA B O 1
ATOM 5701 N N . VAL B 1 153 ? -1.141 -41.781 -27.984 1 78.38 153 VAL B N 1
ATOM 5702 C CA . VAL B 1 153 ? -1.688 -41.562 -29.328 1 78.38 153 VAL B CA 1
ATOM 5703 C C . VAL B 1 153 ? -2.684 -42.688 -29.656 1 78.38 153 VAL B C 1
ATOM 5705 O O . VAL B 1 153 ? -3.717 -42.438 -30.281 1 78.38 153 VAL B O 1
ATOM 5708 N N . ALA B 1 154 ? -2.283 -43.906 -29.188 1 85.94 154 ALA B N 1
ATOM 5709 C CA . ALA B 1 154 ? -3.191 -45 -29.422 1 85.94 154 ALA B CA 1
ATOM 5710 C C . ALA B 1 154 ? -4.5 -44.812 -28.656 1 85.94 154 ALA B C 1
ATOM 5712 O O . ALA B 1 154 ? -5.555 -45.281 -29.109 1 85.94 154 ALA B O 1
ATOM 5713 N N . ARG B 1 155 ? -4.441 -44.094 -27.625 1 89.25 155 ARG B N 1
ATOM 5714 C CA . ARG B 1 155 ? -5.66 -43.812 -26.891 1 89.25 155 ARG B CA 1
ATOM 5715 C C . ARG B 1 155 ? -6.566 -42.875 -27.672 1 89.25 155 ARG B C 1
ATOM 5717 O O . ARG B 1 155 ? -7.789 -43.031 -27.656 1 89.25 155 ARG B O 1
ATOM 5724 N N . ILE B 1 156 ? -5.91 -41.938 -28.328 1 84.5 156 ILE B N 1
ATOM 5725 C CA . ILE B 1 156 ? -6.699 -41.031 -29.156 1 84.5 156 ILE B CA 1
ATOM 5726 C C . ILE B 1 156 ? -7.293 -41.812 -30.344 1 84.5 156 ILE B C 1
ATOM 5728 O O . ILE B 1 156 ? -8.461 -41.594 -30.688 1 84.5 156 ILE B O 1
ATOM 5732 N N . ARG B 1 157 ? -6.516 -42.688 -30.875 1 83.69 157 ARG B N 1
ATOM 5733 C CA . ARG B 1 157 ? -6.984 -43.5 -32 1 83.69 157 ARG B CA 1
ATOM 5734 C C . ARG B 1 157 ? -8.133 -44.406 -31.594 1 83.69 157 ARG B C 1
ATOM 5736 O O . ARG B 1 157 ? -9.047 -44.656 -32.375 1 83.69 157 ARG B O 1
ATOM 5743 N N . TYR B 1 158 ? -8.078 -44.844 -30.359 1 90.44 158 TYR B N 1
ATOM 5744 C CA . TYR B 1 158 ? -9.102 -45.75 -29.844 1 90.44 158 TYR B CA 1
ATOM 5745 C C . TYR B 1 158 ? -10.477 -45.094 -29.891 1 90.44 158 TYR B C 1
ATOM 5747 O O . TYR B 1 158 ? -11.492 -45.781 -29.938 1 90.44 158 TYR B O 1
ATOM 5755 N N . LEU B 1 159 ? -10.555 -43.812 -29.953 1 88 159 LEU B N 1
ATOM 5756 C CA . LEU B 1 159 ? -11.82 -43.094 -30.016 1 88 159 LEU B CA 1
ATOM 5757 C C . LEU B 1 159 ? -12.57 -43.438 -31.297 1 88 159 LEU B C 1
ATOM 5759 O O . LEU B 1 159 ? -13.805 -43.469 -31.297 1 88 159 LEU B O 1
ATOM 5763 N N . PHE B 1 160 ? -11.859 -43.781 -32.312 1 84.56 160 PHE B N 1
ATOM 5764 C CA . PHE B 1 160 ? -12.477 -43.969 -33.594 1 84.56 160 PHE B CA 1
ATOM 5765 C C . PHE B 1 160 ? -12.602 -45.469 -33.938 1 84.56 160 PHE B C 1
ATOM 5767 O O . PHE B 1 160 ? -13.508 -45.875 -34.656 1 84.56 160 PHE B O 1
ATOM 5774 N N . VAL B 1 161 ? -11.711 -46.406 -33.344 1 84.06 161 VAL B N 1
ATOM 5775 C CA . VAL B 1 161 ? -11.648 -47.812 -33.812 1 84.06 161 VAL B CA 1
ATOM 5776 C C . VAL B 1 161 ? -12.023 -48.75 -32.656 1 84.06 161 VAL B C 1
ATOM 5778 O O . VAL B 1 161 ? -12.32 -49.906 -32.875 1 84.06 161 VAL B O 1
ATOM 5781 N N . GLY B 1 162 ? -12.164 -48.188 -31.469 1 85 162 GLY B N 1
ATOM 5782 C CA . GLY B 1 162 ? -12.297 -49.062 -30.312 1 85 162 GLY B CA 1
ATOM 5783 C C . GLY B 1 162 ? -13.711 -49.562 -30.109 1 85 162 GLY B C 1
ATOM 5784 O O . GLY B 1 162 ? -14.672 -48.938 -30.562 1 85 162 GLY B O 1
ATOM 5785 N N . GLY B 1 163 ? -13.805 -50.719 -29.5 1 86.25 163 GLY B N 1
ATOM 5786 C CA . GLY B 1 163 ? -15.086 -51.375 -29.297 1 86.25 163 GLY B CA 1
ATOM 5787 C C . GLY B 1 163 ? -15.742 -50.969 -27.984 1 86.25 163 GLY B C 1
ATOM 5788 O O . GLY B 1 163 ? -16.969 -51.094 -27.828 1 86.25 163 GLY B O 1
ATOM 5789 N N . SER B 1 164 ? -15.039 -50.5 -27.047 1 90.5 164 SER B N 1
ATOM 5790 C CA . SER B 1 164 ? -15.602 -50.188 -25.734 1 90.5 164 SER B CA 1
ATOM 5791 C C . SER B 1 164 ? -15.875 -48.688 -25.609 1 90.5 164 SER B C 1
ATOM 5793 O O . SER B 1 164 ? -14.953 -47.875 -25.703 1 90.5 164 SER B O 1
ATOM 5795 N N . TRP B 1 165 ? -17.062 -48.375 -25.281 1 91.44 165 TRP B N 1
ATOM 5796 C CA . TRP B 1 165 ? -17.422 -46.969 -25.109 1 91.44 165 TRP B CA 1
ATOM 5797 C C . TRP B 1 165 ? -16.797 -46.375 -23.859 1 91.44 165 TRP B C 1
ATOM 5799 O O . TRP B 1 165 ? -16.391 -45.219 -23.844 1 91.44 165 TRP B O 1
ATOM 5809 N N . ALA B 1 166 ? -16.641 -47.125 -22.766 1 93.25 166 ALA B N 1
ATOM 5810 C CA . ALA B 1 166 ? -16.047 -46.656 -21.516 1 93.25 166 ALA B CA 1
ATOM 5811 C C . ALA B 1 166 ? -14.586 -46.25 -21.734 1 93.25 166 ALA B C 1
ATOM 5813 O O . ALA B 1 166 ? -14.141 -45.25 -21.203 1 93.25 166 ALA B O 1
ATOM 5814 N N . LEU B 1 167 ? -13.898 -46.969 -22.562 1 94.19 167 LEU B N 1
ATOM 5815 C CA . LEU B 1 167 ? -12.492 -46.688 -22.797 1 94.19 167 LEU B CA 1
ATOM 5816 C C . LEU B 1 167 ? -12.328 -45.5 -23.734 1 94.19 167 LEU B C 1
ATOM 5818 O O . LEU B 1 167 ? -11.352 -44.75 -23.641 1 94.19 167 LEU B O 1
ATOM 5822 N N . ARG B 1 168 ? -13.289 -45.281 -24.594 1 94.06 168 ARG B N 1
ATOM 5823 C CA . ARG B 1 168 ? -13.273 -44.094 -25.438 1 94.06 168 ARG B CA 1
ATOM 5824 C C . ARG B 1 168 ? -13.391 -42.844 -24.609 1 94.06 168 ARG B C 1
ATOM 5826 O O . ARG B 1 168 ? -12.625 -41.906 -24.781 1 94.06 168 ARG B O 1
ATOM 5833 N N . LEU B 1 169 ? -14.242 -42.906 -23.688 1 93.06 169 LEU B N 1
ATOM 5834 C CA . LEU B 1 169 ? -14.453 -41.75 -22.828 1 93.06 169 LEU B CA 1
ATOM 5835 C C . LEU B 1 169 ? -13.273 -41.562 -21.875 1 93.06 169 LEU B C 1
ATOM 5837 O O . LEU B 1 169 ? -12.852 -40.438 -21.625 1 93.06 169 LEU B O 1
ATOM 5841 N N . SER B 1 170 ? -12.766 -42.625 -21.422 1 94.31 170 SER B N 1
ATOM 5842 C CA . SER B 1 170 ? -11.617 -42.531 -20.516 1 94.31 170 SER B CA 1
ATOM 5843 C C . SER B 1 170 ? -10.406 -41.938 -21.234 1 94.31 170 SER B C 1
ATOM 5845 O O . SER B 1 170 ? -9.648 -41.156 -20.641 1 94.31 170 SER B O 1
ATOM 5847 N N . ALA B 1 171 ? -10.227 -42.281 -22.453 1 93.44 171 ALA B N 1
ATOM 5848 C CA . ALA B 1 171 ? -9.102 -41.75 -23.203 1 93.44 171 ALA B CA 1
ATOM 5849 C C . ALA B 1 171 ? -9.188 -40.219 -23.312 1 93.44 171 ALA B C 1
ATOM 5851 O O . ALA B 1 171 ? -8.195 -39.531 -23.109 1 93.44 171 ALA B O 1
ATOM 5852 N N . VAL B 1 172 ? -10.32 -39.75 -23.578 1 91.81 172 VAL B N 1
ATOM 5853 C CA . VAL B 1 172 ? -10.523 -38.312 -23.703 1 91.81 172 VAL B CA 1
ATOM 5854 C C . VAL B 1 172 ? -10.312 -37.625 -22.344 1 91.81 172 VAL B C 1
ATOM 5856 O O . VAL B 1 172 ? -9.664 -36.594 -22.266 1 91.81 172 VAL B O 1
ATOM 5859 N N . LEU B 1 173 ? -10.758 -38.219 -21.375 1 94.12 173 LEU B N 1
ATOM 5860 C CA . LEU B 1 173 ? -10.656 -37.656 -20.031 1 94.12 173 LEU B CA 1
ATOM 5861 C C . LEU B 1 173 ? -9.219 -37.688 -19.531 1 94.12 173 LEU B C 1
ATOM 5863 O O . LEU B 1 173 ? -8.789 -36.781 -18.828 1 94.12 173 LEU B O 1
ATOM 5867 N N . LEU B 1 174 ? -8.508 -38.688 -19.891 1 92.38 174 LEU B N 1
ATOM 5868 C CA . LEU B 1 174 ? -7.105 -38.75 -19.5 1 92.38 174 LEU B CA 1
ATOM 5869 C C . LEU B 1 174 ? -6.301 -37.656 -20.203 1 92.38 174 LEU B C 1
ATOM 5871 O O . LEU B 1 174 ? -5.398 -37.062 -19.609 1 92.38 174 LEU B O 1
ATOM 5875 N N . LEU B 1 175 ? -6.652 -37.375 -21.391 1 87.62 175 LEU B N 1
ATOM 5876 C CA . LEU B 1 175 ? -6.004 -36.25 -22.094 1 87.62 175 LEU B CA 1
ATOM 5877 C C . LEU B 1 175 ? -6.395 -34.906 -21.5 1 87.62 175 LEU B C 1
ATOM 5879 O O . LEU B 1 175 ? -5.555 -34.031 -21.359 1 87.62 175 LEU B O 1
ATOM 5883 N N . ALA B 1 176 ? -7.586 -34.875 -21.125 1 89.19 176 ALA B N 1
ATOM 5884 C CA . ALA B 1 176 ? -8.078 -33.656 -20.484 1 89.19 176 ALA B CA 1
ATOM 5885 C C . ALA B 1 176 ? -7.461 -33.469 -19.109 1 89.19 176 ALA B C 1
ATOM 5887 O O . ALA B 1 176 ? -7.48 -32.344 -18.562 1 89.19 176 ALA B O 1
ATOM 5888 N N . GLY B 1 177 ? -6.84 -34.5 -18.531 1 88.12 177 GLY B N 1
ATOM 5889 C CA . GLY B 1 177 ? -6.203 -34.406 -17.234 1 88.12 177 GLY B CA 1
ATOM 5890 C C . GLY B 1 177 ? -5.062 -33.406 -17.188 1 88.12 177 GLY B C 1
ATOM 5891 O O . GLY B 1 177 ? -4.723 -32.906 -16.125 1 88.12 177 GLY B O 1
ATOM 5892 N N . VAL B 1 178 ? -4.551 -33 -18.375 1 85.94 178 VAL B N 1
ATOM 5893 C CA . VAL B 1 178 ? -3.455 -32.062 -18.453 1 85.94 178 VAL B CA 1
ATOM 5894 C C . VAL B 1 178 ? -3.957 -30.656 -18.062 1 85.94 178 VAL B C 1
ATOM 5896 O O . VAL B 1 178 ? -3.18 -29.812 -17.625 1 85.94 178 VAL B O 1
ATOM 5899 N N . ALA B 1 179 ? -5.242 -30.484 -18.125 1 89.19 179 ALA B N 1
ATOM 5900 C CA . ALA B 1 179 ? -5.824 -29.172 -17.844 1 89.19 179 ALA B CA 1
ATOM 5901 C C . ALA B 1 179 ? -6.082 -29.016 -16.344 1 89.19 179 ALA B C 1
ATOM 5903 O O . ALA B 1 179 ? -6.383 -27.906 -15.883 1 89.19 179 ALA B O 1
ATOM 5904 N N . VAL B 1 180 ? -5.91 -30.047 -15.586 1 92.31 180 VAL B N 1
ATOM 5905 C CA . VAL B 1 180 ? -6.238 -30 -14.164 1 92.31 180 VAL B CA 1
ATOM 5906 C C . VAL B 1 180 ? -5.336 -28.984 -13.461 1 92.31 180 VAL B C 1
ATOM 5908 O O . VAL B 1 180 ? -5.824 -28.109 -12.727 1 92.31 180 VAL B O 1
ATOM 5911 N N . ASN B 1 181 ? -4.109 -28.953 -13.766 1 92 181 ASN B N 1
ATOM 5912 C CA . ASN B 1 181 ? -3.168 -28.078 -13.086 1 92 181 ASN B CA 1
ATOM 5913 C C . ASN B 1 181 ? -3.416 -26.609 -13.438 1 92 181 ASN B C 1
ATOM 5915 O O . ASN B 1 181 ? -3.59 -25.766 -12.555 1 92 181 ASN B O 1
ATOM 5919 N N . PRO B 1 182 ? -3.496 -26.281 -14.75 1 90.25 182 PRO B N 1
ATOM 5920 C CA . PRO B 1 182 ? -3.709 -24.859 -15.07 1 90.25 182 PRO B CA 1
ATOM 5921 C C . PRO B 1 182 ? -5.047 -24.344 -14.555 1 90.25 182 PRO B C 1
ATOM 5923 O O . PRO B 1 182 ? -5.145 -23.172 -14.148 1 90.25 182 PRO B O 1
ATOM 5926 N N . ILE B 1 183 ? -6.051 -25.125 -14.516 1 91.31 183 ILE B N 1
ATOM 5927 C CA . ILE B 1 183 ? -7.359 -24.672 -14.07 1 91.31 183 ILE B CA 1
ATOM 5928 C C . ILE B 1 183 ? -7.344 -24.469 -12.555 1 91.31 183 ILE B C 1
ATOM 5930 O O . ILE B 1 183 ? -7.883 -23.484 -12.047 1 91.31 183 ILE B O 1
ATOM 5934 N N . LEU B 1 184 ? -6.734 -25.344 -11.891 1 93.56 184 LEU B N 1
ATOM 5935 C CA . LEU B 1 184 ? -6.652 -25.188 -10.445 1 93.56 184 LEU B CA 1
ATOM 5936 C C . LEU B 1 184 ? -5.809 -23.984 -10.07 1 93.56 184 LEU B C 1
ATOM 5938 O O . LEU B 1 184 ? -6.156 -23.234 -9.148 1 93.56 184 LEU B O 1
ATOM 5942 N N . VAL B 1 185 ? -4.75 -23.75 -10.734 1 90.19 185 VAL B N 1
ATOM 5943 C CA . VAL B 1 185 ? -3.867 -22.625 -10.445 1 90.19 185 VAL B CA 1
ATOM 5944 C C . VAL B 1 185 ? -4.578 -21.312 -10.781 1 90.19 185 VAL B C 1
ATOM 5946 O O . VAL B 1 185 ? -4.387 -20.297 -10.094 1 90.19 185 VAL B O 1
ATOM 5949 N N . SER B 1 186 ? -5.391 -21.328 -11.758 1 87.69 186 SER B N 1
ATOM 5950 C CA . SER B 1 186 ? -6.148 -20.141 -12.117 1 87.69 186 SER B CA 1
ATOM 5951 C C . SER B 1 186 ? -7.168 -19.781 -11.039 1 87.69 186 SER B C 1
ATOM 5953 O O . SER B 1 186 ? -7.648 -18.656 -10.969 1 87.69 186 SER B O 1
ATOM 5955 N N . GLY B 1 187 ? -7.492 -20.734 -10.219 1 88.38 187 GLY B N 1
ATOM 5956 C CA . GLY B 1 187 ? -8.445 -20.5 -9.141 1 88.38 187 GLY B CA 1
ATOM 5957 C C . GLY B 1 187 ? -7.812 -19.875 -7.91 1 88.38 187 GLY B C 1
ATOM 5958 O O . GLY B 1 187 ? -8.5 -19.594 -6.93 1 88.38 187 GLY B O 1
ATOM 5959 N N . ILE B 1 188 ? -6.609 -19.656 -7.965 1 87.69 188 ILE B N 1
ATOM 5960 C CA . ILE B 1 188 ? -5.922 -19.078 -6.82 1 87.69 188 ILE B CA 1
ATOM 5961 C C . ILE B 1 188 ? -5.625 -17.609 -7.09 1 87.69 188 ILE B C 1
ATOM 5963 O O . ILE B 1 188 ? -4.996 -17.266 -8.094 1 87.69 188 ILE B O 1
ATOM 5967 N N . SER B 1 189 ? -6.223 -16.766 -6.238 1 82.88 189 SER B N 1
ATOM 5968 C CA . SER B 1 189 ? -5.988 -15.328 -6.348 1 82.88 189 SER B CA 1
ATOM 5969 C C . SER B 1 189 ? -5.516 -14.742 -5.02 1 82.88 189 SER B C 1
ATOM 5971 O O . SER B 1 189 ? -5.418 -15.453 -4.02 1 82.88 189 SER B O 1
ATOM 5973 N N . GLN B 1 190 ? -5.082 -13.539 -5.098 1 78.69 190 GLN B N 1
ATOM 5974 C CA . GLN B 1 190 ? -4.641 -12.844 -3.896 1 78.69 190 GLN B CA 1
ATOM 5975 C C . GLN B 1 190 ? -5.52 -11.633 -3.607 1 78.69 190 GLN B C 1
ATOM 5977 O O . GLN B 1 190 ? -5.922 -10.914 -4.527 1 78.69 190 GLN B O 1
ATOM 5982 N N . THR B 1 191 ? -6.008 -11.539 -2.322 1 74.31 191 THR B N 1
ATOM 5983 C CA . THR B 1 191 ? -6.773 -10.375 -1.901 1 74.31 191 THR B CA 1
ATOM 5984 C C . THR B 1 191 ? -6.18 -9.766 -0.637 1 74.31 191 THR B C 1
ATOM 5986 O O . THR B 1 191 ? -5.695 -10.484 0.239 1 74.31 191 THR B O 1
ATOM 5989 N N . PRO B 1 192 ? -6.211 -8.477 -0.685 1 74.81 192 PRO B N 1
ATOM 5990 C CA . PRO B 1 192 ? -5.742 -7.852 0.554 1 74.81 192 PRO B CA 1
ATOM 5991 C C . PRO B 1 192 ? -6.746 -7.98 1.697 1 74.81 192 PRO B C 1
ATOM 5993 O O . PRO B 1 192 ? -7.949 -7.797 1.49 1 74.81 192 PRO B O 1
ATOM 5996 N N . ASP B 1 193 ? -6.375 -8.594 2.787 1 73.5 193 ASP B N 1
ATOM 5997 C CA . ASP B 1 193 ? -7.184 -8.695 3.998 1 73.5 193 ASP B CA 1
ATOM 5998 C C . ASP B 1 193 ? -6.828 -7.586 4.988 1 73.5 193 ASP B C 1
ATOM 6000 O O . ASP B 1 193 ? -5.664 -7.422 5.352 1 73.5 193 ASP B O 1
ATOM 6004 N N . LEU B 1 194 ? -7.949 -6.812 5.285 1 74.94 194 LEU B N 1
ATOM 6005 C CA . LEU B 1 194 ? -7.762 -5.664 6.164 1 74.94 194 LEU B CA 1
ATOM 6006 C C . LEU B 1 194 ? -8.078 -6.023 7.609 1 74.94 194 LEU B C 1
ATOM 6008 O O . LEU B 1 194 ? -9.125 -6.621 7.891 1 74.94 194 LEU B O 1
ATOM 6012 N N . THR B 1 195 ? -7.113 -6.055 8.391 1 72.94 195 THR B N 1
ATOM 6013 C CA . THR B 1 195 ? -7.367 -6.191 9.82 1 72.94 195 THR B CA 1
ATOM 6014 C C . THR B 1 195 ? -7.289 -4.84 10.523 1 72.94 195 THR B C 1
ATOM 6016 O O . THR B 1 195 ? -6.469 -3.992 10.156 1 72.94 195 THR B O 1
ATOM 6019 N N . PHE B 1 196 ? -8.32 -4.637 11.438 1 78.31 196 PHE B N 1
ATOM 6020 C CA . PHE B 1 196 ? -8.391 -3.375 12.164 1 78.31 196 PHE B CA 1
ATOM 6021 C C . PHE B 1 196 ? -8.055 -3.576 13.633 1 78.31 196 PHE B C 1
ATOM 6023 O O . PHE B 1 196 ? -8.547 -4.512 14.266 1 78.31 196 PHE B O 1
ATOM 6030 N N . GLU B 1 197 ? -7.07 -3.09 14.102 1 74.69 197 GLU B N 1
ATOM 6031 C CA . GLU B 1 197 ? -6.77 -3.041 15.531 1 74.69 197 GLU B CA 1
ATOM 6032 C C . GLU B 1 197 ? -7.082 -1.664 16.109 1 74.69 197 GLU B C 1
ATOM 6034 O O . GLU B 1 197 ? -6.551 -0.653 15.648 1 74.69 197 GLU B O 1
ATOM 6039 N N . THR B 1 198 ? -8.023 -1.617 17.062 1 83 198 THR B N 1
ATOM 6040 C CA . THR B 1 198 ? -8.414 -0.354 17.688 1 83 198 THR B CA 1
ATOM 6041 C C . THR B 1 198 ? -7.82 -0.231 19.078 1 83 198 THR B C 1
ATOM 6043 O O . THR B 1 198 ? -7.926 -1.155 19.891 1 83 198 THR B O 1
ATOM 6046 N N . ALA B 1 199 ? -7.016 0.684 19.266 1 79.38 199 ALA B N 1
ATOM 6047 C CA . ALA B 1 199 ? -6.477 0.999 20.578 1 79.38 199 ALA B CA 1
ATOM 6048 C C . ALA B 1 199 ? -7.176 2.215 21.188 1 79.38 199 ALA B C 1
ATOM 6050 O O . ALA B 1 199 ? -7.43 3.201 20.484 1 79.38 199 ALA B O 1
ATOM 6051 N N . PHE B 1 200 ? -7.652 2.049 22.484 1 83.75 200 PHE B N 1
ATOM 6052 C CA . PHE B 1 200 ? -8.32 3.145 23.172 1 83.75 200 PHE B CA 1
ATOM 6053 C C . PHE B 1 200 ? -7.41 3.742 24.25 1 83.75 200 PHE B C 1
ATOM 6055 O O . PHE B 1 200 ? -6.859 3.016 25.078 1 83.75 200 PHE B O 1
ATOM 6062 N N . GLN B 1 201 ? -7.082 4.918 24.094 1 78.56 201 GLN B N 1
ATOM 6063 C CA . GLN B 1 201 ? -6.348 5.668 25.109 1 78.56 201 GLN B CA 1
ATOM 6064 C C . GLN B 1 201 ? -7.266 6.629 25.844 1 78.56 201 GLN B C 1
ATOM 6066 O O . GLN B 1 201 ? -7.621 7.688 25.328 1 78.56 201 GLN B O 1
ATOM 6071 N N . PRO B 1 202 ? -7.551 6.172 27.109 1 77.38 202 PRO B N 1
ATOM 6072 C CA . PRO B 1 202 ? -8.406 7.07 27.875 1 77.38 202 PRO B CA 1
ATOM 6073 C C . PRO B 1 202 ? -7.684 8.336 28.328 1 77.38 202 PRO B C 1
ATOM 6075 O O . PRO B 1 202 ? -6.457 8.336 28.453 1 77.38 202 PRO B O 1
ATOM 6078 N N . ARG B 1 203 ? -8.375 9.312 28.5 1 74.94 203 ARG B N 1
ATOM 6079 C CA . ARG B 1 203 ? -7.828 10.578 28.984 1 74.94 203 ARG B CA 1
ATOM 6080 C C . ARG B 1 203 ? -7.207 10.406 30.375 1 74.94 203 ARG B C 1
ATOM 6082 O O . ARG B 1 203 ? -7.641 9.562 31.156 1 74.94 203 ARG B O 1
ATOM 6089 N N . ASN B 1 204 ? -6.059 11.07 30.438 1 65.88 204 ASN B N 1
ATOM 6090 C CA . ASN B 1 204 ? -5.469 11.109 31.766 1 65.88 204 ASN B CA 1
ATOM 6091 C C . ASN B 1 204 ? -6.434 11.695 32.781 1 65.88 204 ASN B C 1
ATOM 6093 O O . ASN B 1 204 ? -6.844 12.852 32.688 1 65.88 204 ASN B O 1
ATOM 6097 N N . ARG B 1 205 ? -6.828 10.93 33.75 1 63.06 205 ARG B N 1
ATOM 6098 C CA . ARG B 1 205 ? -7.852 11.273 34.75 1 63.06 205 ARG B CA 1
ATOM 6099 C C . ARG B 1 205 ? -7.383 12.422 35.625 1 63.06 205 ARG B C 1
ATOM 6101 O O . ARG B 1 205 ? -8.195 13.062 36.312 1 63.06 205 ARG B O 1
ATOM 6108 N N . SER B 1 206 ? -6.086 12.703 35.625 1 60.06 206 SER B N 1
ATOM 6109 C CA . SER B 1 206 ? -5.609 13.797 36.469 1 60.06 206 SER B CA 1
ATOM 6110 C C . SER B 1 206 ? -6.039 15.148 35.906 1 60.06 206 SER B C 1
ATOM 6112 O O . SER B 1 206 ? -6.02 16.156 36.625 1 60.06 206 SER B O 1
ATOM 6114 N N . TYR B 1 207 ? -6.363 15.109 34.625 1 59.28 207 TYR B N 1
ATOM 6115 C CA . TYR B 1 207 ? -6.766 16.375 34.031 1 59.28 207 TYR B CA 1
ATOM 6116 C C . TYR B 1 207 ? -8.281 16.5 33.969 1 59.28 207 TYR B C 1
ATOM 6118 O O . TYR B 1 207 ? -8.984 15.492 33.812 1 59.28 207 TYR B O 1
ATOM 6126 N N . ASN B 1 208 ? -8.734 17.609 34.531 1 54.94 208 ASN B N 1
ATOM 6127 C CA . ASN B 1 208 ? -10.172 17.828 34.406 1 54.94 208 ASN B CA 1
ATOM 6128 C C . ASN B 1 208 ? -10.633 17.797 32.969 1 54.94 208 ASN B C 1
ATOM 6130 O O . ASN B 1 208 ? -9.875 18.141 32.062 1 54.94 208 ASN B O 1
ATOM 6134 N N . ASP B 1 209 ? -11.703 17.062 32.719 1 51.03 209 ASP B N 1
ATOM 6135 C CA . ASP B 1 209 ? -12.297 16.812 31.422 1 51.03 209 ASP B CA 1
ATOM 6136 C C . ASP B 1 209 ? -12.227 18.047 30.531 1 51.03 209 ASP B C 1
ATOM 6138 O O . ASP B 1 209 ? -11.969 17.953 29.328 1 51.03 209 ASP B O 1
ATOM 6142 N N . PHE B 1 210 ? -12.734 19.109 31.078 1 49.41 210 PHE B N 1
ATOM 6143 C CA . PHE B 1 210 ? -12.922 20.328 30.297 1 49.41 210 PHE B CA 1
ATOM 6144 C C . PHE B 1 210 ? -11.703 21.234 30.406 1 49.41 210 PHE B C 1
ATOM 6146 O O . PHE B 1 210 ? -11.492 22.109 29.562 1 49.41 210 PHE B O 1
ATOM 6153 N N . SER B 1 211 ? -11.086 21.156 31.531 1 45.41 211 SER B N 1
ATOM 6154 C CA . SER B 1 211 ? -10.055 22.156 31.828 1 45.41 211 SER B CA 1
ATOM 6155 C C . SER B 1 211 ? -8.867 22.016 30.875 1 45.41 211 SER B C 1
ATOM 6157 O O . SER B 1 211 ? -8.047 22.922 30.75 1 45.41 211 SER B O 1
ATOM 6159 N N . GLY B 1 212 ? -8.531 20.875 30.531 1 42.06 212 GLY B N 1
ATOM 6160 C CA . GLY B 1 212 ? -7.219 20.672 29.938 1 42.06 212 GLY B CA 1
ATOM 6161 C C . GLY B 1 212 ? -7 21.484 28.688 1 42.06 212 GLY B C 1
ATOM 6162 O O . GLY B 1 212 ? -5.859 21.781 28.312 1 42.06 212 GLY B O 1
ATOM 6163 N N . PHE B 1 213 ? -7.934 21.344 27.797 1 44.78 213 PHE B N 1
ATOM 6164 C CA . PHE B 1 213 ? -7.621 22 26.531 1 44.78 213 PHE B CA 1
ATOM 6165 C C . PHE B 1 213 ? -7.254 23.469 26.766 1 44.78 213 PHE B C 1
ATOM 6167 O O . PHE B 1 213 ? -6.254 23.953 26.234 1 44.78 213 PHE B O 1
ATOM 6174 N N . LEU B 1 214 ? -8.398 24.141 27.406 1 46.25 214 LEU B N 1
ATOM 6175 C CA . LEU B 1 214 ? -8.422 25.594 27.484 1 46.25 214 LEU B CA 1
ATOM 6176 C C . LEU B 1 214 ? -7.328 26.094 28.422 1 46.25 214 LEU B C 1
ATOM 6178 O O . LEU B 1 214 ? -6.75 27.156 28.172 1 46.25 214 LEU B O 1
ATOM 6182 N N . ASP B 1 215 ? -7.219 25.312 29.422 1 46.44 215 ASP B N 1
ATOM 6183 C CA . ASP B 1 215 ? -6.488 25.953 30.5 1 46.44 215 ASP B CA 1
ATOM 6184 C C . ASP B 1 215 ? -4.988 25.984 30.219 1 46.44 215 ASP B C 1
ATOM 6186 O O . ASP B 1 215 ? -4.312 26.969 30.516 1 46.44 215 ASP B O 1
ATOM 6190 N N . ASP B 1 216 ? -4.52 24.859 29.828 1 46.03 216 ASP B N 1
ATOM 6191 C CA . ASP B 1 216 ? -3.064 24.875 29.922 1 46.03 216 ASP B CA 1
ATOM 6192 C C . ASP B 1 216 ? -2.451 25.797 28.875 1 46.03 216 ASP B C 1
ATOM 6194 O O . ASP B 1 216 ? -1.424 26.438 29.125 1 46.03 216 ASP B O 1
ATOM 6198 N N . VAL B 1 217 ? -2.945 25.578 27.828 1 45.69 217 VAL B N 1
ATOM 6199 C CA . VAL B 1 217 ? -2.297 26.297 26.734 1 45.69 217 VAL B CA 1
ATOM 6200 C C . VAL B 1 217 ? -2.469 27.797 26.953 1 45.69 217 VAL B C 1
ATOM 6202 O O . VAL B 1 217 ? -1.578 28.594 26.609 1 45.69 217 VAL B O 1
ATOM 6205 N N . ASN B 1 218 ? -3.752 28.156 27.297 1 44.19 218 ASN B N 1
ATOM 6206 C CA . ASN B 1 218 ? -4.191 29.531 27.453 1 44.19 218 ASN B CA 1
ATOM 6207 C C . ASN B 1 218 ? -3.787 30.094 28.812 1 44.19 218 ASN B C 1
ATOM 6209 O O . ASN B 1 218 ? -3.908 31.297 29.062 1 44.19 218 ASN B O 1
ATOM 6213 N N . THR B 1 219 ? -3.908 29.25 29.766 1 47.09 219 THR B N 1
ATOM 6214 C CA . THR B 1 219 ? -4.016 29.828 31.094 1 47.09 219 THR B CA 1
ATOM 6215 C C . THR B 1 219 ? -2.68 30.438 31.531 1 47.09 219 THR B C 1
ATOM 6217 O O . THR B 1 219 ? -1.833 29.734 32.094 1 47.09 219 THR B O 1
ATOM 6220 N N . TRP B 1 220 ? -1.914 31 30.438 1 48.62 220 TRP B N 1
ATOM 6221 C CA . TRP B 1 220 ? -0.824 31.719 31.094 1 48.62 220 TRP B CA 1
ATOM 6222 C C . TRP B 1 220 ? -1.363 32.781 32.031 1 48.62 220 TRP B C 1
ATOM 6224 O O . TRP B 1 220 ? -1.735 33.875 31.594 1 48.62 220 TRP B O 1
ATOM 6234 N N . TYR B 1 221 ? -2.273 32.344 32.969 1 49.06 221 TYR B N 1
ATOM 6235 C CA . TYR B 1 221 ? -2.807 33.344 33.875 1 49.06 221 TYR B CA 1
ATOM 6236 C C . TYR B 1 221 ? -1.708 33.875 34.781 1 49.06 221 TYR B C 1
ATOM 6238 O O . TYR B 1 221 ? -0.96 33.125 35.406 1 49.06 221 TYR B O 1
ATOM 6246 N N . ALA B 1 222 ? -0.992 34.875 34.25 1 49.5 222 ALA B N 1
ATOM 6247 C CA . ALA B 1 222 ? -0.318 35.594 35.344 1 49.5 222 ALA B CA 1
ATOM 6248 C C . ALA B 1 222 ? -1.061 36.906 35.688 1 49.5 222 ALA B C 1
ATOM 6250 O O . ALA B 1 222 ? -1.271 37.75 34.812 1 49.5 222 ALA B O 1
ATOM 6251 N N . SER B 1 223 ? -1.427 37.062 36.844 1 50.69 223 SER B N 1
ATOM 6252 C CA . SER B 1 223 ? -1.728 38.219 37.688 1 50.69 223 SER B CA 1
ATOM 6253 C C . SER B 1 223 ? -2.92 39 37.125 1 50.69 223 SER B C 1
ATOM 6255 O O . SER B 1 223 ? -2.906 40.219 37.094 1 50.69 223 SER B O 1
ATOM 6257 N N . GLY B 1 224 ? -3.928 38.5 36.562 1 59.44 224 GLY B N 1
ATOM 6258 C CA . GLY B 1 224 ? -5.152 39.219 36.25 1 59.44 224 GLY B CA 1
ATOM 6259 C C . GLY B 1 224 ? -5.391 39.406 34.781 1 59.44 224 GLY B C 1
ATOM 6260 O O . GLY B 1 224 ? -6.484 39.781 34.344 1 59.44 224 GLY B O 1
ATOM 6261 N N . THR B 1 225 ? -4.309 39.5 34 1 63.72 225 THR B N 1
ATOM 6262 C CA . THR B 1 225 ? -4.539 39.656 32.562 1 63.72 225 THR B CA 1
ATOM 6263 C C . THR B 1 225 ? -4.188 38.344 31.844 1 63.72 225 THR B C 1
ATOM 6265 O O . THR B 1 225 ? -3.258 37.625 32.25 1 63.72 225 THR B O 1
ATOM 6268 N N . THR B 1 226 ? -5.121 37.844 31.109 1 72.31 226 THR B N 1
ATOM 6269 C CA . THR B 1 226 ? -4.867 36.625 30.344 1 72.31 226 THR B CA 1
ATOM 6270 C C . THR B 1 226 ? -5.371 36.781 28.922 1 72.31 226 THR B C 1
ATOM 6272 O O . THR B 1 226 ? -6.109 37.719 28.609 1 72.31 226 THR B O 1
ATOM 6275 N N . ARG B 1 227 ? -4.691 36.062 28.031 1 76.06 227 ARG B N 1
ATOM 6276 C CA . ARG B 1 227 ? -5.082 36.031 26.625 1 76.06 227 ARG B CA 1
ATOM 6277 C C . ARG B 1 227 ? -5.23 34.594 26.125 1 76.06 227 ARG B C 1
ATOM 6279 O O . ARG B 1 227 ? -4.586 33.688 26.656 1 76.06 227 ARG B O 1
ATOM 6286 N N . ASP B 1 228 ? -6.07 34.438 25.234 1 80 228 ASP B N 1
ATOM 6287 C CA . ASP B 1 228 ? -6.254 33.156 24.609 1 80 228 ASP B CA 1
ATOM 6288 C C . ASP B 1 228 ? -5.324 33 23.406 1 80 228 ASP B C 1
ATOM 6290 O O . ASP B 1 228 ? -5.758 33.094 22.25 1 80 228 ASP B O 1
ATOM 6294 N N . LEU B 1 229 ? -4.062 32.594 23.625 1 79.12 229 LEU B N 1
ATOM 6295 C CA . LEU B 1 229 ? -3.049 32.531 22.578 1 79.12 229 LEU B CA 1
ATOM 6296 C C . LEU B 1 229 ? -3.352 31.422 21.594 1 79.12 229 LEU B C 1
ATOM 6298 O O . LEU B 1 229 ? -3.168 31.594 20.391 1 79.12 229 LEU B O 1
ATOM 6302 N N . LEU B 1 230 ? -3.787 30.328 22.109 1 81.56 230 LEU B N 1
ATOM 6303 C CA . LEU B 1 230 ? -4.09 29.203 21.219 1 81.56 230 LEU B CA 1
ATOM 6304 C C . LEU B 1 230 ? -5.262 29.531 20.312 1 81.56 230 LEU B C 1
ATOM 6306 O O . LEU B 1 230 ? -5.238 29.219 19.125 1 81.56 230 LEU B O 1
ATOM 6310 N N . GLY B 1 231 ? -6.281 30.094 20.906 1 85.12 231 GLY B N 1
ATOM 6311 C CA . GLY B 1 231 ? -7.418 30.516 20.094 1 85.12 231 GLY B CA 1
ATOM 6312 C C . GLY B 1 231 ? -7.043 31.516 19.016 1 85.12 231 GLY B C 1
ATOM 6313 O O . GLY B 1 231 ? -7.5 31.406 17.875 1 85.12 231 GLY B O 1
ATOM 6314 N N . GLU B 1 232 ? -6.211 32.469 19.375 1 86.94 232 GLU B N 1
ATOM 6315 C CA . GLU B 1 232 ? -5.781 33.469 18.406 1 86.94 232 GLU B CA 1
ATOM 6316 C C . GLU B 1 232 ? -5.016 32.812 17.25 1 86.94 232 GLU B C 1
ATOM 6318 O O . GLU B 1 232 ? -5.219 33.188 16.094 1 86.94 232 GLU B O 1
ATOM 6323 N N . ALA B 1 233 ? -4.18 31.891 17.625 1 84.81 233 ALA B N 1
ATOM 6324 C CA . ALA B 1 233 ? -3.445 31.188 16.578 1 84.81 233 ALA B CA 1
ATOM 6325 C C . ALA B 1 233 ? -4.395 30.406 15.672 1 84.81 233 ALA B C 1
ATOM 6327 O O . ALA B 1 233 ? -4.238 30.406 14.445 1 84.81 233 ALA B O 1
ATOM 6328 N N . ALA B 1 234 ? -5.285 29.766 16.266 1 90.75 234 ALA B N 1
ATOM 6329 C CA . ALA B 1 234 ? -6.246 28.969 15.508 1 90.75 234 ALA B CA 1
ATOM 6330 C C . ALA B 1 234 ? -7.098 29.859 14.609 1 90.75 234 ALA B C 1
ATOM 6332 O O . ALA B 1 234 ? -7.309 29.547 13.43 1 90.75 234 ALA B O 1
ATOM 6333 N N . PHE B 1 235 ? -7.566 30.969 15.148 1 92.62 235 PHE B N 1
ATOM 6334 C CA . PHE B 1 235 ? -8.422 31.859 14.383 1 92.62 235 PHE B CA 1
ATOM 6335 C C . PHE B 1 235 ? -7.668 32.438 13.188 1 92.62 235 PHE B C 1
ATOM 6337 O O . PHE B 1 235 ? -8.172 32.438 12.07 1 92.62 235 PHE B O 1
ATOM 6344 N N . LEU B 1 236 ? -6.473 32.875 13.422 1 88 236 LEU B N 1
ATOM 6345 C CA . LEU B 1 236 ? -5.688 33.438 12.336 1 88 236 LEU B CA 1
ATOM 6346 C C . LEU B 1 236 ? -5.379 32.406 11.266 1 88 236 LEU B C 1
ATOM 6348 O O . LEU B 1 236 ? -5.41 32.688 10.07 1 88 236 LEU B O 1
ATOM 6352 N N . THR B 1 237 ? -5.105 31.266 11.727 1 87.44 237 THR B N 1
ATOM 6353 C CA . THR B 1 237 ? -4.82 30.203 10.773 1 87.44 237 THR B CA 1
ATOM 6354 C C . THR B 1 237 ? -6.039 29.906 9.906 1 87.44 237 THR B C 1
ATOM 6356 O O . THR B 1 237 ? -5.926 29.75 8.695 1 87.44 237 THR B O 1
ATOM 6359 N N . SER B 1 238 ? -7.152 29.766 10.477 1 90.88 238 SER B N 1
ATOM 6360 C CA . SER B 1 238 ? -8.391 29.5 9.75 1 90.88 238 SER B CA 1
ATOM 6361 C C . SER B 1 238 ? -8.711 30.641 8.781 1 90.88 238 SER B C 1
ATOM 6363 O O . SER B 1 238 ? -9.133 30.391 7.648 1 90.88 238 SER B O 1
ATOM 6365 N N . LEU B 1 239 ? -8.516 31.812 9.266 1 88.88 239 LEU B N 1
ATOM 6366 C CA . LEU B 1 239 ? -8.898 33 8.477 1 88.88 239 LEU B CA 1
ATOM 6367 C C . LEU B 1 239 ? -7.973 33.156 7.277 1 88.88 239 LEU B C 1
ATOM 6369 O O . LEU B 1 239 ? -8.32 33.844 6.312 1 88.88 239 LEU B O 1
ATOM 6373 N N . HIS B 1 240 ? -6.816 32.5 7.336 1 81.06 240 HIS B N 1
ATOM 6374 C CA . HIS B 1 240 ? -5.918 32.5 6.191 1 81.06 240 HIS B CA 1
ATOM 6375 C C . HIS B 1 240 ? -6.148 31.297 5.289 1 81.06 240 HIS B C 1
ATOM 6377 O O . HIS B 1 240 ? -5.34 31.016 4.402 1 81.06 240 HIS B O 1
ATOM 6383 N N . SER B 1 241 ? -7.082 30.562 5.586 1 80 241 SER B N 1
ATOM 6384 C CA . SER B 1 241 ? -7.488 29.406 4.793 1 80 241 SER B CA 1
ATOM 6385 C C . SER B 1 241 ? -6.383 28.359 4.738 1 80 241 SER B C 1
ATOM 6387 O O . SER B 1 241 ? -6.137 27.766 3.688 1 80 241 SER B O 1
ATOM 6389 N N . LEU B 1 242 ? -5.684 28.281 5.801 1 84.31 242 LEU B N 1
ATOM 6390 C CA . LEU B 1 242 ? -4.676 27.234 5.914 1 84.31 242 LEU B CA 1
ATOM 6391 C C . LEU B 1 242 ? -5.293 25.938 6.445 1 84.31 242 LEU B C 1
ATOM 6393 O O . LEU B 1 242 ? -6.309 25.969 7.141 1 84.31 242 LEU B O 1
ATOM 6397 N N . ASN B 1 243 ? -4.637 24.906 6.066 1 84.5 243 ASN B N 1
ATOM 6398 C CA . ASN B 1 243 ? -5.078 23.625 6.621 1 84.5 243 ASN B CA 1
ATOM 6399 C C . ASN B 1 243 ? -4.734 23.516 8.102 1 84.5 243 ASN B C 1
ATOM 6401 O O . ASN B 1 243 ? -3.799 24.156 8.578 1 84.5 243 ASN B O 1
ATOM 6405 N N . ALA B 1 244 ? -5.598 22.719 8.719 1 87.44 244 ALA B N 1
ATOM 6406 C CA . ALA B 1 244 ? -5.324 22.438 10.125 1 87.44 244 ALA B CA 1
ATOM 6407 C C . ALA B 1 244 ? -4.066 21.594 10.273 1 87.44 244 ALA B C 1
ATOM 6409 O O . ALA B 1 244 ? -3.814 20.688 9.469 1 87.44 244 ALA B O 1
ATOM 6410 N N . PRO B 1 245 ? -3.316 21.938 11.281 1 86.25 245 PRO B N 1
ATOM 6411 C CA . PRO B 1 245 ? -2.16 21.078 11.539 1 86.25 245 PRO B CA 1
ATOM 6412 C C . PRO B 1 245 ? -2.559 19.688 12.023 1 86.25 245 PRO B C 1
ATOM 6414 O O . PRO B 1 245 ? -3.471 19.547 12.844 1 86.25 245 PRO B O 1
ATOM 6417 N N . ALA B 1 246 ? -1.842 18.766 11.492 1 87.62 246 ALA B N 1
ATOM 6418 C CA . ALA B 1 246 ? -2.096 17.391 11.93 1 87.62 246 ALA B CA 1
ATOM 6419 C C . ALA B 1 246 ? -1.536 17.156 13.328 1 87.62 246 ALA B C 1
ATOM 6421 O O . ALA B 1 246 ? -0.502 17.719 13.695 1 87.62 246 ALA B O 1
ATOM 6422 N N . ALA B 1 247 ? -2.295 16.391 14.078 1 86.5 247 ALA B N 1
ATOM 6423 C CA . ALA B 1 247 ? -1.801 15.984 15.398 1 86.5 247 ALA B CA 1
ATOM 6424 C C . ALA B 1 247 ? -0.832 14.812 15.289 1 86.5 247 ALA B C 1
ATOM 6426 O O . ALA B 1 247 ? -0.835 14.086 14.289 1 86.5 247 ALA B O 1
ATOM 6427 N N . HIS B 1 248 ? -0.023 14.688 16.312 1 82.56 248 HIS B N 1
ATOM 6428 C CA . HIS B 1 248 ? 0.929 13.586 16.328 1 82.56 248 HIS B CA 1
ATOM 6429 C C . HIS B 1 248 ? 0.29 12.312 16.875 1 82.56 248 HIS B C 1
ATOM 6431 O O . HIS B 1 248 ? 0.759 11.758 17.875 1 82.56 248 HIS B O 1
ATOM 6437 N N . VAL B 1 249 ? -0.749 11.922 16.312 1 82.94 249 VAL B N 1
ATOM 6438 C CA . VAL B 1 249 ? -1.447 10.742 16.812 1 82.94 249 VAL B CA 1
ATOM 6439 C C . VAL B 1 249 ? -1.322 9.602 15.797 1 82.94 249 VAL B C 1
ATOM 6441 O O . VAL B 1 249 ? -1.336 8.43 16.172 1 82.94 249 VAL B O 1
ATOM 6444 N N . CYS B 1 250 ? -1.335 9.977 14.531 1 81.88 250 CYS B N 1
ATOM 6445 C CA . CYS B 1 250 ? -1.246 8.977 13.477 1 81.88 250 CYS B CA 1
ATOM 6446 C C . CYS B 1 250 ? 0.056 9.117 12.695 1 81.88 250 CYS B C 1
ATOM 6448 O O . CYS B 1 250 ? 0.358 10.195 12.18 1 81.88 250 CYS B O 1
ATOM 6450 N N . ASN B 1 251 ? 0.852 8.047 12.672 1 70.25 251 ASN B N 1
ATOM 6451 C CA . ASN B 1 251 ? 2.131 8.078 11.969 1 70.25 251 ASN B CA 1
ATOM 6452 C C . ASN B 1 251 ? 2.033 7.418 10.594 1 70.25 251 ASN B C 1
ATOM 6454 O O . ASN B 1 251 ? 2.953 7.527 9.789 1 70.25 251 ASN B O 1
ATOM 6458 N N . THR B 1 252 ? 0.997 6.676 10.391 1 75.5 252 THR B N 1
ATOM 6459 C CA . THR B 1 252 ? 0.838 5.977 9.117 1 75.5 252 THR B CA 1
ATOM 6460 C C . THR B 1 252 ? -0.451 6.406 8.422 1 75.5 252 THR B C 1
ATOM 6462 O O . THR B 1 252 ? -1.398 6.848 9.078 1 75.5 252 THR B O 1
ATOM 6465 N N . PRO B 1 253 ? -0.436 6.309 7.078 1 77.75 253 PRO B N 1
ATOM 6466 C CA . PRO B 1 253 ? -1.651 6.691 6.355 1 77.75 253 PRO B CA 1
ATOM 6467 C C . PRO B 1 253 ? -2.83 5.766 6.652 1 77.75 253 PRO B C 1
ATOM 6469 O O . PRO B 1 253 ? -3.977 6.105 6.352 1 77.75 253 PRO B O 1
ATOM 6472 N N . LEU B 1 254 ? -2.57 4.695 7.27 1 79.31 254 LEU B N 1
ATOM 6473 C CA . LEU B 1 254 ? -3.633 3.738 7.555 1 79.31 254 LEU B CA 1
ATOM 6474 C C . LEU B 1 254 ? -4.129 3.887 8.992 1 79.31 254 LEU B C 1
ATOM 6476 O O . LEU B 1 254 ? -4.961 3.1 9.445 1 79.31 254 LEU B O 1
ATOM 6480 N N . CYS B 1 255 ? -3.627 4.844 9.594 1 86.69 255 CYS B N 1
ATOM 6481 C CA . CYS B 1 255 ? -4.043 5.145 10.961 1 86.69 255 CYS B CA 1
ATOM 6482 C C . CYS B 1 255 ? -5.191 6.148 10.969 1 86.69 255 CYS B C 1
ATOM 6484 O O . CYS B 1 255 ? -5.16 7.141 10.242 1 86.69 255 CYS B O 1
ATOM 6486 N N . ARG B 1 256 ? -6.281 5.676 11.711 1 89.31 256 ARG B N 1
ATOM 6487 C CA . ARG B 1 256 ? -7.398 6.586 11.93 1 89.31 256 ARG B CA 1
ATOM 6488 C C . ARG B 1 256 ? -7.582 6.883 13.414 1 89.31 256 ARG B C 1
ATOM 6490 O O . ARG B 1 256 ? -7.633 5.965 14.234 1 89.31 256 ARG B O 1
ATOM 6497 N N . ALA B 1 257 ? -7.629 8.211 13.648 1 90.75 257 ALA B N 1
ATOM 6498 C CA . ALA B 1 257 ? -7.836 8.641 15.023 1 90.75 257 ALA B CA 1
ATOM 6499 C C . ALA B 1 257 ? -9.195 9.32 15.188 1 90.75 257 ALA B C 1
ATOM 6501 O O . ALA B 1 257 ? -9.602 10.109 14.336 1 90.75 257 ALA B O 1
ATOM 6502 N N . ASN B 1 258 ? -9.945 8.875 16.219 1 89 258 ASN B N 1
ATOM 6503 C CA . ASN B 1 258 ? -11.203 9.492 16.625 1 89 258 ASN B CA 1
ATOM 6504 C C . ASN B 1 258 ? -11.156 9.938 18.078 1 89 258 ASN B C 1
ATOM 6506 O O . ASN B 1 258 ? -10.867 9.133 18.969 1 89 258 ASN B O 1
ATOM 6510 N N . ALA B 1 259 ? -11.398 11.172 18.234 1 89.5 259 ALA B N 1
ATOM 6511 C CA . ALA B 1 259 ? -11.312 11.711 19.594 1 89.5 259 ALA B CA 1
ATOM 6512 C C . ALA B 1 259 ? -12.609 12.422 19.969 1 89.5 259 ALA B C 1
ATOM 6514 O O . ALA B 1 259 ? -13.227 13.094 19.141 1 89.5 259 ALA B O 1
ATOM 6515 N N . ARG B 1 260 ? -13.055 12.102 21.156 1 85.44 260 ARG B N 1
ATOM 6516 C CA . ARG B 1 260 ? -14.109 12.891 21.797 1 85.44 260 ARG B CA 1
ATOM 6517 C C . ARG B 1 260 ? -13.531 13.867 22.812 1 85.44 260 ARG B C 1
ATOM 6519 O O . ARG B 1 260 ? -12.859 13.453 23.766 1 85.44 260 ARG B O 1
ATOM 6526 N N . MET B 1 261 ? -13.719 15.141 22.531 1 83 261 MET B N 1
ATOM 6527 C CA . MET B 1 261 ? -13.117 16.141 23.406 1 83 261 MET B CA 1
ATOM 6528 C C . MET B 1 261 ? -14.109 17.266 23.703 1 83 261 MET B C 1
ATOM 6530 O O . MET B 1 261 ? -15.117 17.406 23.016 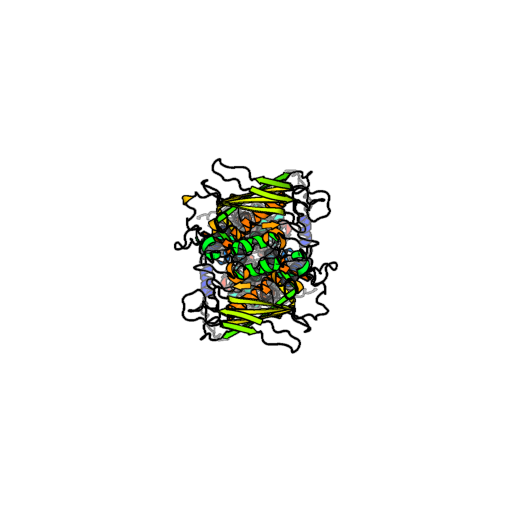1 83 261 MET B O 1
ATOM 6534 N N . ALA B 1 262 ? -13.719 18 24.719 1 81.56 262 ALA B N 1
ATOM 6535 C CA . ALA B 1 262 ? -14.453 19.234 25 1 81.56 262 ALA B CA 1
ATOM 6536 C C . ALA B 1 262 ? -14.062 20.328 24.031 1 81.56 262 ALA B C 1
ATOM 6538 O O . ALA B 1 262 ? -12.883 20.5 23.703 1 81.56 262 ALA B O 1
ATOM 6539 N N . GLY B 1 263 ? -15.031 20.984 23.484 1 84.12 263 GLY B N 1
ATOM 6540 C CA . GLY B 1 263 ? -14.773 22.047 22.531 1 84.12 263 GLY B CA 1
ATOM 6541 C C . GLY B 1 263 ? -15.93 23.016 22.391 1 84.12 263 GLY B C 1
ATOM 6542 O O . GLY B 1 263 ? -16.781 23.125 23.281 1 84.12 263 GLY B O 1
ATOM 6543 N N . PHE B 1 264 ? -15.766 23.844 21.359 1 87.5 264 PHE B N 1
ATOM 6544 C CA . PHE B 1 264 ? -16.734 24.891 21.094 1 87.5 264 PHE B CA 1
ATOM 6545 C C . PHE B 1 264 ? -17.375 24.734 19.719 1 87.5 264 PHE B C 1
ATOM 6547 O O . PHE B 1 264 ? -16.766 24.156 18.828 1 87.5 264 PHE B O 1
ATOM 6554 N N . GLN B 1 265 ? -18.641 25.156 19.641 1 92.62 265 GLN B N 1
ATOM 6555 C CA . GLN B 1 265 ? -19.297 25.25 18.328 1 92.62 265 GLN B CA 1
ATOM 6556 C C . GLN B 1 265 ? -20 26.594 18.172 1 92.62 265 GLN B C 1
ATOM 6558 O O . GLN B 1 265 ? -20.812 26.984 19.016 1 92.62 265 GLN B O 1
ATOM 6563 N N . ALA B 1 266 ? -19.609 27.266 17.141 1 95.75 266 ALA B N 1
ATOM 6564 C CA . ALA B 1 266 ? -20.25 28.547 16.828 1 95.75 266 ALA B CA 1
ATOM 6565 C C . ALA B 1 266 ? -21.312 28.391 15.742 1 95.75 266 ALA B C 1
ATOM 6567 O O . ALA B 1 266 ? -21.094 27.656 14.766 1 95.75 266 ALA B O 1
ATOM 6568 N N . SER B 1 267 ? -22.453 28.875 15.93 1 94.31 267 SER B N 1
ATOM 6569 C CA . SER B 1 267 ? -23.5 29.031 14.93 1 94.31 267 SER B CA 1
ATOM 6570 C C . SER B 1 267 ? -23.797 30.5 14.656 1 94.31 267 SER B C 1
ATOM 6572 O O . SER B 1 267 ? -24.203 31.234 15.562 1 94.31 267 SER B O 1
ATOM 6574 N N . CYS B 1 268 ? -23.547 30.906 13.422 1 96.19 268 CYS B N 1
ATOM 6575 C CA . CYS B 1 268 ? -23.609 32.344 13.117 1 96.19 268 CYS B CA 1
ATOM 6576 C C . CYS B 1 268 ? -24.688 32.625 12.078 1 96.19 268 CYS B C 1
ATOM 6578 O O . CYS B 1 268 ? -24.969 31.781 11.227 1 96.19 268 CYS B O 1
ATOM 6580 N N . THR B 1 269 ? -25.328 33.719 12.211 1 95.5 269 THR B N 1
ATOM 6581 C CA . THR B 1 269 ? -26.266 34.25 11.242 1 95.5 269 THR B CA 1
ATOM 6582 C C . THR B 1 269 ? -25.891 35.688 10.875 1 95.5 269 THR B C 1
ATOM 6584 O O . THR B 1 269 ? -25.234 36.375 11.656 1 95.5 269 THR B O 1
ATOM 6587 N N . SER B 1 270 ? -26.125 36.062 9.695 1 96.38 270 SER B N 1
ATOM 6588 C CA . SER B 1 270 ? -25.828 37.406 9.242 1 96.38 270 SER B CA 1
ATOM 6589 C C . SER B 1 270 ? -27.047 38.062 8.602 1 96.38 270 SER B C 1
ATOM 6591 O O . SER B 1 270 ? -27.859 37.406 7.969 1 96.38 270 SER B O 1
ATOM 6593 N N . ASP B 1 271 ? -27.219 39.375 8.859 1 95.62 271 ASP B N 1
ATOM 6594 C CA . ASP B 1 271 ? -28.266 40.188 8.242 1 95.62 271 ASP B CA 1
ATOM 6595 C C . ASP B 1 271 ? -27.688 41.375 7.504 1 95.62 271 ASP B C 1
ATOM 6597 O O . ASP B 1 271 ? -26.672 41.969 7.938 1 95.62 271 ASP B O 1
ATOM 6601 N N . GLU B 1 272 ? -28.344 41.656 6.406 1 95.38 272 GLU B N 1
ATOM 6602 C CA . GLU B 1 272 ? -27.953 42.844 5.641 1 95.38 272 GLU B CA 1
ATOM 6603 C C . GLU B 1 272 ? -28.938 43.969 5.863 1 95.38 272 GLU B C 1
ATOM 6605 O O . GLU B 1 272 ? -30.141 43.812 5.691 1 95.38 272 GLU B O 1
ATOM 6610 N N . ILE B 1 273 ? -28.406 45.094 6.23 1 94.38 273 ILE B N 1
ATOM 6611 C CA . ILE B 1 273 ? -29.219 46.312 6.48 1 94.38 273 ILE B CA 1
ATOM 6612 C C . ILE B 1 273 ? -28.797 47.406 5.523 1 94.38 273 ILE B C 1
ATOM 6614 O O . ILE B 1 273 ? -27.625 47.781 5.461 1 94.38 273 ILE B O 1
ATOM 6618 N N . PRO B 1 274 ? -29.812 47.938 4.703 1 92.56 274 PRO B N 1
ATOM 6619 C CA . PRO B 1 274 ? -29.469 49.094 3.859 1 92.56 274 PRO B CA 1
ATOM 6620 C C . PRO B 1 274 ? -28.984 50.281 4.668 1 92.56 274 PRO B C 1
ATOM 6622 O O . PRO B 1 274 ? -29.469 50.531 5.77 1 92.56 274 PRO B O 1
ATOM 6625 N N . ASN B 1 275 ? -28.047 51.031 4.133 1 92 275 ASN B N 1
ATOM 6626 C CA . ASN B 1 275 ? -27.438 52.125 4.848 1 92 275 ASN B CA 1
ATOM 6627 C C . ASN B 1 275 ? -27.641 53.469 4.105 1 92 275 ASN B C 1
ATOM 6629 O O . ASN B 1 275 ? -26.672 54.125 3.742 1 92 275 ASN B O 1
ATOM 6633 N N . PRO B 1 276 ? -28.812 53.938 3.963 1 85.81 276 PRO B N 1
ATOM 6634 C CA . PRO B 1 276 ? -29.031 55.188 3.26 1 85.81 276 PRO B CA 1
ATOM 6635 C C . PRO B 1 276 ? -28.469 56.406 4.008 1 85.81 276 PRO B C 1
ATOM 6637 O O . PRO B 1 276 ? -28.078 57.406 3.385 1 85.81 276 PRO B O 1
ATOM 6640 N N . ASP B 1 277 ? -28.406 56.375 5.336 1 85.56 277 ASP B N 1
ATOM 6641 C CA . ASP B 1 277 ? -27.969 57.5 6.168 1 85.56 277 ASP B CA 1
ATOM 6642 C C . ASP B 1 277 ? -26.438 57.5 6.297 1 85.56 277 ASP B C 1
ATOM 6644 O O . ASP B 1 277 ? -25.891 58.312 7.047 1 85.56 277 ASP B O 1
ATOM 6648 N N . ARG B 1 278 ? -25.75 56.594 5.734 1 87.19 278 ARG B N 1
ATOM 6649 C CA . ARG B 1 278 ? -24.281 56.531 5.695 1 87.19 278 ARG B CA 1
ATOM 6650 C C . ARG B 1 278 ? -23.703 56.406 7.102 1 87.19 278 ARG B C 1
ATOM 6652 O O . ARG B 1 278 ? -22.766 57.125 7.457 1 87.19 278 ARG B O 1
ATOM 6659 N N . ILE B 1 279 ? -24.438 55.531 7.852 1 90.25 279 ILE B N 1
ATOM 6660 C CA . ILE B 1 279 ? -23.938 55.25 9.195 1 90.25 279 ILE B CA 1
ATOM 6661 C C . ILE B 1 279 ? -22.578 54.562 9.109 1 90.25 279 ILE B C 1
ATOM 6663 O O . ILE B 1 279 ? -22.344 53.719 8.25 1 90.25 279 ILE B O 1
ATOM 6667 N N . GLY B 1 280 ? -21.641 54.969 10 1 89.81 280 GLY B N 1
ATOM 6668 C CA . GLY B 1 280 ? -20.312 54.344 10.062 1 89.81 280 GLY B CA 1
ATOM 6669 C C . GLY B 1 280 ? -19.344 54.938 9.055 1 89.81 280 GLY B C 1
ATOM 6670 O O . GLY B 1 280 ? -18.188 54.531 8.992 1 89.81 280 GLY B O 1
ATOM 6671 N N . LEU B 1 281 ? -19.844 55.906 8.219 1 86.88 281 LEU B N 1
ATOM 6672 C CA . LEU B 1 281 ? -18.984 56.531 7.215 1 86.88 281 LEU B CA 1
ATOM 6673 C C . LEU B 1 281 ? -18.688 57.969 7.578 1 86.88 281 LEU B C 1
ATOM 6675 O O . LEU B 1 281 ? -19.438 58.594 8.336 1 86.88 281 LEU B O 1
ATOM 6679 N N . LYS B 1 282 ? -17.547 58.344 7.098 1 80.44 282 LYS B N 1
ATOM 6680 C CA . LYS B 1 282 ? -17.172 59.719 7.359 1 80.44 282 LYS B CA 1
ATOM 6681 C C . LYS B 1 282 ? -18.234 60.688 6.879 1 80.44 282 LYS B C 1
ATOM 6683 O O . LYS B 1 282 ? -18.688 60.625 5.73 1 80.44 282 LYS B O 1
ATOM 6688 N N . PRO B 1 283 ? -18.625 61.531 7.828 1 76.44 283 PRO B N 1
ATOM 6689 C CA . PRO B 1 283 ? -19.656 62.5 7.414 1 76.44 283 PRO B CA 1
ATOM 6690 C C . PRO B 1 283 ? -19.078 63.656 6.578 1 76.44 283 PRO B C 1
ATOM 6692 O O . PRO B 1 283 ? -17.891 63.938 6.656 1 76.44 283 PRO B O 1
ATOM 6695 N N . SER B 1 284 ? -19.922 64.188 5.633 1 65.56 284 SER B N 1
ATOM 6696 C CA . SER B 1 284 ? -19.531 65.312 4.832 1 65.56 284 SER B CA 1
ATOM 6697 C C . SER B 1 284 ? -19.297 66.562 5.703 1 65.56 284 SER B C 1
ATOM 6699 O O . SER B 1 284 ? -18.453 67.375 5.387 1 65.56 284 SER B O 1
ATOM 6701 N N . SER B 1 285 ? -20.078 66.688 6.832 1 65.75 285 SER B N 1
ATOM 6702 C CA . SER B 1 285 ? -19.891 67.812 7.754 1 65.75 285 SER B CA 1
ATOM 6703 C C . SER B 1 285 ? -19.938 67.312 9.203 1 65.75 285 SER B C 1
ATOM 6705 O O . SER B 1 285 ? -20.562 66.312 9.516 1 65.75 285 SER B O 1
ATOM 6707 N N . PHE B 1 286 ? -19.062 67.875 10.188 1 61.44 286 PHE B N 1
ATOM 6708 C CA . PHE B 1 286 ? -18.938 67.5 11.594 1 61.44 286 PHE B CA 1
ATOM 6709 C C . PHE B 1 286 ? -20.297 67.625 12.297 1 61.44 286 PHE B C 1
ATOM 6711 O O . PHE B 1 286 ? -20.484 67 13.352 1 61.44 286 PHE B O 1
ATOM 6718 N N . ARG B 1 287 ? -21.172 68.375 11.688 1 66.44 287 ARG B N 1
ATOM 6719 C CA . ARG B 1 287 ? -22.5 68.562 12.281 1 66.44 287 ARG B CA 1
ATOM 6720 C C . ARG B 1 287 ? -23.359 67.312 12.07 1 66.44 287 ARG B C 1
ATOM 6722 O O . ARG B 1 287 ? -24.391 67.188 12.734 1 66.44 287 ARG B O 1
ATOM 6729 N N . ASN B 1 288 ? -22.922 66.375 11.266 1 69.25 288 ASN B N 1
ATOM 6730 C CA . ASN B 1 288 ? -23.781 65.25 10.891 1 69.25 288 ASN B CA 1
ATOM 6731 C C . ASN B 1 288 ? -23.266 63.906 11.492 1 69.25 288 ASN B C 1
ATOM 6733 O O . ASN B 1 288 ? -23.297 62.875 10.844 1 69.25 288 ASN B O 1
ATOM 6737 N N . ILE B 1 289 ? -22.875 64 12.844 1 75.69 289 ILE B N 1
ATOM 6738 C CA . ILE B 1 289 ? -22.422 62.812 13.523 1 75.69 289 ILE B CA 1
ATOM 6739 C C . ILE B 1 289 ? -23.641 62 13.961 1 75.69 289 ILE B C 1
ATOM 6741 O O . ILE B 1 289 ? -24.531 62.5 14.641 1 75.69 289 ILE B O 1
ATOM 6745 N N . ARG B 1 290 ? -23.781 60.875 13.359 1 84.75 290 ARG B N 1
ATOM 6746 C CA . ARG B 1 290 ? -24.859 59.938 13.688 1 84.75 290 ARG B CA 1
ATOM 6747 C C . ARG B 1 290 ? -24.312 58.656 14.258 1 84.75 290 ARG B C 1
ATOM 6749 O O . ARG B 1 290 ? -23.297 58.125 13.789 1 84.75 290 ARG B O 1
ATOM 6756 N N . ARG B 1 291 ? -24.906 58.344 15.32 1 90.12 291 ARG B N 1
ATOM 6757 C CA . ARG B 1 291 ? -24.594 57.062 15.969 1 90.12 291 ARG B CA 1
ATOM 6758 C C . ARG B 1 291 ? -25.797 56.125 15.961 1 90.12 291 ARG B C 1
ATOM 6760 O O . ARG B 1 291 ? -26.938 56.562 16.172 1 90.12 291 ARG B O 1
ATOM 6767 N N . GLN B 1 292 ? -25.594 54.906 15.531 1 92.06 292 GLN B N 1
ATOM 6768 C CA . GLN B 1 292 ? -26.656 53.906 15.547 1 92.06 292 GLN B CA 1
ATOM 6769 C C . GLN B 1 292 ? -26.219 52.656 16.297 1 92.06 292 GLN B C 1
ATOM 6771 O O . GLN B 1 292 ? -25.094 52.188 16.125 1 92.06 292 GLN B O 1
ATOM 6776 N N . LEU B 1 293 ? -27.125 52.219 17.141 1 93.81 293 LEU B N 1
ATOM 6777 C CA . LEU B 1 293 ? -26.875 51 17.938 1 93.81 293 LEU B CA 1
ATOM 6778 C C . LEU B 1 293 ? -27.5 49.781 17.281 1 93.81 293 LEU B C 1
ATOM 6780 O O . LEU B 1 293 ? -28.641 49.844 16.828 1 93.81 293 LEU B O 1
ATOM 6784 N N . PHE B 1 294 ? -26.688 48.812 17.078 1 94.75 294 PHE B N 1
ATOM 6785 C CA . PHE B 1 294 ? -27.141 47.5 16.609 1 94.75 294 PHE B CA 1
ATOM 6786 C C . PHE B 1 294 ? -27.016 46.469 17.719 1 94.75 294 PHE B C 1
ATOM 6788 O O . PHE B 1 294 ? -25.969 46.344 18.359 1 94.75 294 PHE B O 1
ATOM 6795 N N . CYS B 1 295 ? -28.078 45.719 17.969 1 92.25 295 CYS B N 1
ATOM 6796 C CA . CYS B 1 295 ? -28.047 44.719 19.047 1 92.25 295 CYS B CA 1
ATOM 6797 C C . CYS B 1 295 ? -28.453 43.344 18.531 1 92.25 295 CYS B C 1
ATOM 6799 O O . CYS B 1 295 ? -29.234 43.219 17.594 1 92.25 295 CYS B O 1
ATOM 6801 N N . SER B 1 296 ? -27.797 42.344 19.156 1 90.12 296 SER B N 1
ATOM 6802 C CA . SER B 1 296 ? -28.156 40.969 18.859 1 90.12 296 SER B CA 1
ATOM 6803 C C . SER B 1 296 ? -29.578 40.656 19.344 1 90.12 296 SER B C 1
ATOM 6805 O O . SER B 1 296 ? -30.016 41.219 20.359 1 90.12 296 SER B O 1
ATOM 6807 N N . PRO B 1 297 ? -30.219 39.844 18.562 1 81.12 297 PRO B N 1
ATOM 6808 C CA . PRO B 1 297 ? -31.562 39.5 19.031 1 81.12 297 PRO B CA 1
ATOM 6809 C C . PRO B 1 297 ? -31.531 38.688 20.328 1 81.12 297 PRO B C 1
ATOM 6811 O O . PRO B 1 297 ? -30.656 37.844 20.516 1 81.12 297 PRO B O 1
ATOM 6814 N N . LYS B 1 298 ? -32.375 39.062 21.25 1 73.62 298 LYS B N 1
ATOM 6815 C CA . LYS B 1 298 ? -32.438 38.375 22.531 1 73.62 298 LYS B CA 1
ATOM 6816 C C . LYS B 1 298 ? -32.906 36.906 22.359 1 73.62 298 LYS B C 1
ATOM 6818 O O . LYS B 1 298 ? -33.906 36.656 21.703 1 73.62 298 LYS B O 1
ATOM 6823 N N . ARG B 1 299 ? -32.188 35.969 22.766 1 70.62 299 ARG B N 1
ATOM 6824 C CA . ARG B 1 299 ? -32.5 34.562 22.656 1 70.62 299 ARG B CA 1
ATOM 6825 C C . ARG B 1 299 ? -33.344 34.094 23.859 1 70.62 299 ARG B C 1
ATOM 6827 O O . ARG B 1 299 ? -34.156 33.188 23.75 1 70.62 299 ARG B O 1
ATOM 6834 N N . SER B 1 300 ? -32.938 34.656 24.969 1 66.62 300 SER B N 1
ATOM 6835 C CA . SER B 1 300 ? -33.719 34.438 26.172 1 66.62 300 SER B CA 1
ATOM 6836 C C . SER B 1 300 ? -33.969 35.75 26.938 1 66.62 300 SER B C 1
ATOM 6838 O O . SER B 1 300 ? -33.25 36.719 26.719 1 66.62 300 SER B O 1
ATOM 6840 N N . SER B 1 301 ? -35.031 35.812 27.641 1 63.28 301 SER B N 1
ATOM 6841 C CA . SER B 1 301 ? -35.406 37 28.422 1 63.28 301 SER B CA 1
ATOM 6842 C C . SER B 1 301 ? -34.312 37.375 29.391 1 63.28 301 SER B C 1
ATOM 6844 O O . SER B 1 301 ? -34.219 38.531 29.797 1 63.28 301 SER B O 1
ATOM 6846 N N . ARG B 1 302 ? -33.438 36.469 29.75 1 63.69 302 ARG B N 1
ATOM 6847 C CA . ARG B 1 302 ? -32.406 36.719 30.75 1 63.69 302 ARG B CA 1
ATOM 6848 C C . ARG B 1 302 ? -31.094 37.156 30.094 1 63.69 302 ARG B C 1
ATOM 6850 O O . ARG B 1 302 ? -30.172 37.625 30.766 1 63.69 302 ARG B O 1
ATOM 6857 N N . ASP B 1 303 ? -31.188 37 28.75 1 67 303 ASP B N 1
ATOM 6858 C CA . ASP B 1 303 ? -29.938 37.312 28.047 1 67 303 ASP B CA 1
ATOM 6859 C C . ASP B 1 303 ? -29.75 38.812 27.922 1 67 303 ASP B C 1
ATOM 6861 O O . ASP B 1 303 ? -30.719 39.562 27.781 1 67 303 ASP B O 1
ATOM 6865 N N . ARG B 1 304 ? -28.562 39.156 28.219 1 70.38 304 ARG B N 1
ATOM 6866 C CA . ARG B 1 304 ? -28.234 40.562 27.984 1 70.38 304 ARG B CA 1
ATOM 6867 C C . ARG B 1 304 ? -27.984 40.812 26.5 1 70.38 304 ARG B C 1
ATOM 6869 O O . ARG B 1 304 ? -27.453 39.969 25.797 1 70.38 304 ARG B O 1
ATOM 6876 N N . ASP B 1 305 ? -28.453 41.875 26.062 1 76.75 305 ASP B N 1
ATOM 6877 C CA . ASP B 1 305 ? -28.234 42.312 24.688 1 76.75 305 ASP B CA 1
ATOM 6878 C C . ASP B 1 305 ? -26.766 42.625 24.438 1 76.75 305 ASP B C 1
ATOM 6880 O O . ASP B 1 305 ? -26.109 43.25 25.266 1 76.75 305 ASP B O 1
ATOM 6884 N N . VAL B 1 306 ? -26.188 41.906 23.438 1 88.69 306 VAL B N 1
ATOM 6885 C CA . VAL B 1 306 ? -24.859 42.312 22.969 1 88.69 306 VAL B CA 1
ATOM 6886 C C . VAL B 1 306 ? -25 43.375 21.875 1 88.69 306 VAL B C 1
ATOM 6888 O O . VAL B 1 306 ? -25.531 43.094 20.797 1 88.69 306 VAL B O 1
ATOM 6891 N N . CYS B 1 307 ? -24.562 44.594 22.25 1 92.38 307 CYS B N 1
ATOM 6892 C CA . CYS B 1 307 ? -24.781 45.688 21.328 1 92.38 307 CYS B CA 1
ATOM 6893 C C . CYS B 1 307 ? -23.469 46.312 20.891 1 92.38 307 CYS B C 1
ATOM 6895 O O . CYS B 1 307 ? -22.484 46.281 21.625 1 92.38 307 CYS B O 1
ATOM 6897 N N . VAL B 1 308 ? -23.453 46.781 19.656 1 95.19 308 VAL B N 1
ATOM 6898 C CA . VAL B 1 308 ? -22.328 47.531 19.125 1 95.19 308 VAL B CA 1
ATOM 6899 C C . VAL B 1 308 ? -22.812 48.781 18.438 1 95.19 308 VAL B C 1
ATOM 6901 O O . VAL B 1 308 ? -23.953 48.844 17.984 1 95.19 308 VAL B O 1
ATOM 6904 N N . ASP B 1 309 ? -21.953 49.781 18.422 1 93.69 309 ASP B N 1
ATOM 6905 C CA . ASP B 1 309 ? -22.344 51.062 17.828 1 93.69 309 ASP B CA 1
ATOM 6906 C C . ASP B 1 309 ? -21.453 51.438 16.641 1 93.69 309 ASP B C 1
ATOM 6908 O O . ASP B 1 309 ? -20.234 51.219 16.688 1 93.69 309 ASP B O 1
ATOM 6912 N N . LEU B 1 310 ? -22.125 51.844 15.641 1 94.44 310 LEU B N 1
ATOM 6913 C CA . LEU B 1 310 ? -21.406 52.469 14.531 1 94.44 310 LEU B CA 1
ATOM 6914 C C . LEU B 1 310 ? -21.609 53.969 14.531 1 94.44 310 LEU B C 1
ATOM 6916 O O . LEU B 1 310 ? -22.688 54.469 14.867 1 94.44 310 LEU B O 1
ATOM 6920 N N . GLU B 1 311 ? -20.484 54.625 14.258 1 91.38 311 GLU B N 1
ATOM 6921 C CA . GLU B 1 311 ? -20.562 56.062 14.359 1 91.38 311 GLU B CA 1
ATOM 6922 C C . GLU B 1 311 ? -19.969 56.75 13.117 1 91.38 311 GLU B C 1
ATOM 6924 O O . GLU B 1 311 ? -18.859 56.406 12.703 1 91.38 311 GLU B O 1
ATOM 6929 N N . SER B 1 312 ? -20.859 57.656 12.609 1 88.56 312 SER B N 1
ATOM 6930 C CA . SER B 1 312 ? -20.344 58.531 11.57 1 88.56 312 SER B CA 1
ATOM 6931 C C . SER B 1 312 ? -19.562 59.688 12.18 1 88.56 312 SER B C 1
ATOM 6933 O O . SER B 1 312 ? -20.156 60.656 12.695 1 88.56 312 SER B O 1
ATOM 6935 N N . SER B 1 313 ? -18.375 59.531 12.32 1 81.44 313 SER B N 1
ATOM 6936 C CA . SER B 1 313 ? -17.5 60.531 12.906 1 81.44 313 SER B CA 1
ATOM 6937 C C . SER B 1 313 ? -16.156 60.594 12.188 1 81.44 313 SER B C 1
ATOM 6939 O O . SER B 1 313 ? -15.945 59.875 11.211 1 81.44 313 SER B O 1
ATOM 6941 N N . ASP B 1 314 ? -15.328 61.594 12.586 1 73.94 314 ASP B N 1
ATOM 6942 C CA . ASP B 1 314 ? -13.938 61.656 12.148 1 73.94 314 ASP B CA 1
ATOM 6943 C C . ASP B 1 314 ? -12.984 61.562 13.336 1 73.94 314 ASP B C 1
ATOM 6945 O O . ASP B 1 314 ? -12.812 62.531 14.086 1 73.94 314 ASP B O 1
ATOM 6949 N N . PRO B 1 315 ? -12.523 60.344 13.719 1 79.12 315 PRO B N 1
ATOM 6950 C CA . 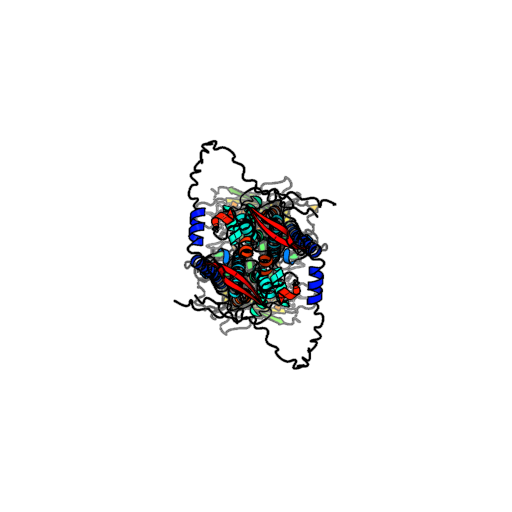PRO B 1 315 ? -12.5 59.094 12.953 1 79.12 315 PRO B CA 1
ATOM 6951 C C . PRO B 1 315 ? -13.797 58.312 13.094 1 79.12 315 PRO B C 1
ATOM 6953 O O . PRO B 1 315 ? -14.445 58.344 14.141 1 79.12 315 PRO B O 1
ATOM 6956 N N . GLU B 1 316 ? -14.117 57.656 11.945 1 85.94 316 GLU B N 1
ATOM 6957 C CA . GLU B 1 316 ? -15.375 56.906 11.906 1 85.94 316 GLU B CA 1
ATOM 6958 C C . GLU B 1 316 ? -15.227 55.562 12.562 1 85.94 316 GLU B C 1
ATOM 6960 O O . GLU B 1 316 ? -14.117 55.031 12.688 1 85.94 316 GLU B O 1
ATOM 6965 N N . THR B 1 317 ? -16.25 55.031 13.094 1 90.19 317 THR B N 1
ATOM 6966 C CA . THR B 1 317 ? -16.375 53.625 13.508 1 90.19 317 THR B CA 1
ATOM 6967 C C . THR B 1 317 ? -17.25 52.844 12.531 1 90.19 317 THR B C 1
ATOM 6969 O O . THR B 1 317 ? -18.469 52.781 12.695 1 90.19 317 THR B O 1
ATOM 6972 N N . ALA B 1 318 ? -16.547 52.219 11.547 1 91.62 318 ALA B N 1
ATOM 6973 C CA . ALA B 1 318 ? -17.266 51.562 10.461 1 91.62 318 ALA B CA 1
ATOM 6974 C C . ALA B 1 318 ? -17.484 50.094 10.766 1 91.62 318 ALA B C 1
ATOM 6976 O O . ALA B 1 318 ? -18.266 49.406 10.102 1 91.62 318 ALA B O 1
ATOM 6977 N N . ALA B 1 319 ? -16.781 49.625 11.719 1 93.44 319 ALA B N 1
ATOM 6978 C CA . ALA B 1 319 ? -16.922 48.219 12.133 1 93.44 319 ALA B CA 1
ATOM 6979 C C . ALA B 1 319 ? -16.719 48.062 13.641 1 93.44 319 ALA B C 1
ATOM 6981 O O . ALA B 1 319 ? -15.859 48.75 14.227 1 93.44 319 ALA B O 1
ATOM 6982 N N . MET B 1 320 ? -17.516 47.281 14.25 1 95.75 320 MET B N 1
ATOM 6983 C CA . MET B 1 320 ? -17.359 46.969 15.664 1 95.75 320 MET B CA 1
ATOM 6984 C C . MET B 1 320 ? -17.859 45.562 15.969 1 95.75 320 MET B C 1
ATOM 6986 O O . MET B 1 320 ? -18.969 45.188 15.547 1 95.75 320 MET B O 1
ATOM 6990 N N . PHE B 1 321 ? -17 44.812 16.516 1 95.88 321 PHE B N 1
ATOM 6991 C CA . PHE B 1 321 ? -17.344 43.5 17.016 1 95.88 321 PHE B CA 1
ATOM 6992 C C . PHE B 1 321 ? -17.094 43.375 18.5 1 95.88 321 PHE B C 1
ATOM 6994 O O . PHE B 1 321 ? -16.188 44.031 19.031 1 95.88 321 PHE B O 1
ATOM 7001 N N . THR B 1 322 ? -17.906 42.656 19.156 1 94.56 322 THR B N 1
ATOM 7002 C CA . THR B 1 322 ? -17.703 42.375 20.578 1 94.56 322 THR B CA 1
ATOM 7003 C C . THR B 1 322 ? -18.297 41 20.953 1 94.56 322 THR B C 1
ATOM 7005 O O . THR B 1 322 ? -18.75 40.281 20.078 1 94.56 322 THR B O 1
ATOM 7008 N N . ASN B 1 323 ? -18.062 40.656 22.141 1 91.44 323 ASN B N 1
ATOM 7009 C CA . ASN B 1 323 ? -18.641 39.406 22.672 1 91.44 323 ASN B CA 1
ATOM 7010 C C . ASN B 1 323 ? -19.125 39.594 24.109 1 91.44 323 ASN B C 1
ATOM 7012 O O . ASN B 1 323 ? -18.672 40.5 24.812 1 91.44 323 ASN B O 1
ATOM 7016 N N . GLN B 1 324 ? -20.047 38.844 24.484 1 87.19 324 GLN B N 1
ATOM 7017 C CA . GLN B 1 324 ? -20.609 38.875 25.844 1 87.19 324 GLN B CA 1
ATOM 7018 C C . GLN B 1 324 ? -20.938 37.469 26.328 1 87.19 324 GLN B C 1
ATOM 7020 O O . GLN B 1 324 ? -21.422 36.625 25.562 1 87.19 324 GLN B O 1
ATOM 7025 N N . ARG B 1 325 ? -20.531 37.344 27.609 1 79.38 325 ARG B N 1
ATOM 7026 C CA . ARG B 1 325 ? -20.828 36.031 28.203 1 79.38 325 ARG B CA 1
ATOM 7027 C C . ARG B 1 325 ? -22.328 35.75 28.172 1 79.38 325 ARG B C 1
ATOM 7029 O O . ARG B 1 325 ? -23.141 36.656 28.422 1 79.38 325 ARG B O 1
ATOM 7036 N N . ALA B 1 326 ? -22.531 34.531 27.641 1 68.5 326 ALA B N 1
ATOM 7037 C CA . ALA B 1 326 ? -23.938 34.125 27.656 1 68.5 326 ALA B CA 1
ATOM 7038 C C . ALA B 1 326 ? -24.422 33.875 29.078 1 68.5 326 ALA B C 1
ATOM 7040 O O . ALA B 1 326 ? -23.656 33.406 29.922 1 68.5 326 ALA B O 1
ATOM 7041 N N . THR B 1 327 ? -25.391 34.562 29.438 1 61.84 327 THR B N 1
ATOM 7042 C CA . THR B 1 327 ? -25.953 34.344 30.766 1 61.84 327 THR B CA 1
ATOM 7043 C C . THR B 1 327 ? -26.469 32.906 30.891 1 61.84 327 THR B C 1
ATOM 7045 O O . THR B 1 327 ? -26.406 32.125 29.938 1 61.84 327 THR B O 1
ATOM 7048 N N . GLU B 1 328 ? -27.391 32.531 31.859 1 56.38 328 GLU B N 1
ATOM 7049 C CA . GLU B 1 328 ? -27.859 31.391 32.656 1 56.38 328 GLU B CA 1
ATOM 7050 C C . GLU B 1 328 ? -28.391 30.281 31.734 1 56.38 328 GLU B C 1
ATOM 7052 O O . GLU B 1 328 ? -29.016 29.328 32.219 1 56.38 328 GLU B O 1
ATOM 7057 N N . THR B 1 329 ? -28.219 30.469 30.422 1 58.47 329 THR B N 1
ATOM 7058 C CA . THR B 1 329 ? -28.828 29.344 29.734 1 58.47 329 THR B CA 1
ATOM 7059 C C . THR B 1 329 ? -27.812 28.219 29.547 1 58.47 329 THR B C 1
ATOM 7061 O O . THR B 1 329 ? -26.625 28.453 29.422 1 58.47 329 THR B O 1
ATOM 7064 N N . ASP B 1 330 ? -28.219 26.984 29.656 1 61.22 330 ASP B N 1
ATOM 7065 C CA . ASP B 1 330 ? -27.484 25.719 29.656 1 61.22 330 ASP B CA 1
ATOM 7066 C C . ASP B 1 330 ? -26.625 25.594 28.406 1 61.22 330 ASP B C 1
ATOM 7068 O O . ASP B 1 330 ? -27.125 25.656 27.281 1 61.22 330 ASP B O 1
ATOM 7072 N N . GLY B 1 331 ? -25.203 25.672 28.422 1 73.19 331 GLY B N 1
ATOM 7073 C CA . GLY B 1 331 ? -24.203 25.297 27.422 1 73.19 331 GLY B CA 1
ATOM 7074 C C . GLY B 1 331 ? -23.688 26.484 26.625 1 73.19 331 GLY B C 1
ATOM 7075 O O . GLY B 1 331 ? -22.766 26.344 25.828 1 73.19 331 GLY B O 1
ATOM 7076 N N . ASP B 1 332 ? -24.359 27.703 26.859 1 80.19 332 ASP B N 1
ATOM 7077 C CA . ASP B 1 332 ? -23.906 28.875 26.125 1 80.19 332 ASP B CA 1
ATOM 7078 C C . ASP B 1 332 ? -22.594 29.422 26.703 1 80.19 332 ASP B C 1
ATOM 7080 O O . ASP B 1 332 ? -22.469 29.562 27.922 1 80.19 332 ASP B O 1
ATOM 7084 N N . PHE B 1 333 ? -21.594 29.578 25.859 1 83.31 333 PHE B N 1
ATOM 7085 C CA . PHE B 1 333 ? -20.281 30.062 26.266 1 83.31 333 PHE B CA 1
ATOM 7086 C C . PHE B 1 333 ? -20.188 31.578 26.078 1 83.31 333 PHE B C 1
ATOM 7088 O O . PHE B 1 333 ? -19.922 32.312 27.031 1 83.31 333 PHE B O 1
ATOM 7095 N N . THR B 1 334 ? -20.422 32.031 24.891 1 86.88 334 THR B N 1
ATOM 7096 C CA . THR B 1 334 ? -20.359 33.438 24.594 1 86.88 334 THR B CA 1
ATOM 7097 C C . THR B 1 334 ? -21.156 33.781 23.328 1 86.88 334 THR B C 1
ATOM 7099 O O . THR B 1 334 ? -21.484 32.875 22.562 1 86.88 334 THR B O 1
ATOM 7102 N N . THR B 1 335 ? -21.562 35 23.234 1 91 335 THR B N 1
ATOM 7103 C CA . THR B 1 335 ? -22.172 35.5 22.016 1 91 335 THR B CA 1
ATOM 7104 C C . THR B 1 335 ? -21.25 36.531 21.344 1 91 335 THR B C 1
ATOM 7106 O O . THR B 1 335 ? -20.859 37.531 21.984 1 91 335 THR B O 1
ATOM 7109 N N . VAL B 1 336 ? -20.844 36.219 20.141 1 93.62 336 VAL B N 1
ATOM 7110 C CA . VAL B 1 336 ? -20.078 37.156 19.344 1 93.62 336 VAL B CA 1
ATOM 7111 C C . VAL B 1 336 ? -21 37.938 18.406 1 93.62 336 VAL B C 1
ATOM 7113 O O . VAL B 1 336 ? -21.75 37.344 17.641 1 93.62 336 VAL B O 1
ATOM 7116 N N . PHE B 1 337 ? -20.969 39.281 18.547 1 95.94 337 PHE B N 1
ATOM 7117 C CA . PHE B 1 337 ? -21.828 40.125 17.719 1 95.94 337 PHE B CA 1
ATOM 7118 C C . PHE B 1 337 ? -21.016 41.25 17.094 1 95.94 337 PHE B C 1
ATOM 7120 O O . PHE B 1 337 ? -20.141 41.812 17.734 1 95.94 337 PHE B O 1
ATOM 7127 N N . GLY B 1 338 ? -21.266 41.438 15.844 1 97 338 GLY B N 1
ATOM 7128 C CA . GLY B 1 338 ? -20.578 42.531 15.164 1 97 338 GLY B CA 1
ATOM 7129 C C . GLY B 1 338 ? -21.406 43.156 14.07 1 97 338 GLY B C 1
ATOM 7130 O O . GLY B 1 338 ? -22.359 42.562 13.562 1 97 338 GLY B O 1
ATOM 7131 N N . ALA B 1 339 ? -21.156 44.406 13.844 1 96.44 339 ALA B N 1
ATOM 7132 C CA . ALA B 1 339 ? -21.703 45.156 12.727 1 96.44 339 ALA B CA 1
ATOM 7133 C C . ALA B 1 339 ? -20.609 45.906 11.977 1 96.44 339 ALA B C 1
ATOM 7135 O O . ALA B 1 339 ? -19.672 46.406 12.594 1 96.44 339 ALA B O 1
ATOM 7136 N N . TYR B 1 340 ? -20.719 45.906 10.703 1 94.88 340 TYR B N 1
ATOM 7137 C CA . TYR B 1 340 ? -19.734 46.625 9.914 1 94.88 340 TYR B CA 1
ATOM 7138 C C . TYR B 1 340 ? -20.328 47.094 8.594 1 94.88 340 TYR B C 1
ATOM 7140 O O . TYR B 1 340 ? -21.297 46.531 8.102 1 94.88 340 TYR B O 1
ATOM 7148 N N . VAL B 1 341 ? -19.766 48.094 8.07 1 92 341 VAL B N 1
ATOM 7149 C CA . VAL B 1 341 ? -20.156 48.625 6.773 1 92 341 VAL B CA 1
ATOM 7150 C C . VAL B 1 341 ? -19.359 47.938 5.668 1 92 341 VAL B C 1
ATOM 7152 O O . VAL B 1 341 ? -18.125 48 5.664 1 92 341 VAL B O 1
ATOM 7155 N N . TYR B 1 342 ? -20.109 47.344 4.832 1 90.06 342 TYR B N 1
ATOM 7156 C CA . TYR B 1 342 ? -19.5 46.688 3.689 1 90.06 342 TYR B CA 1
ATOM 7157 C C . TYR B 1 342 ? -18.812 47.656 2.762 1 90.06 342 TYR B C 1
ATOM 7159 O O . TYR B 1 342 ? -19.375 48.719 2.453 1 90.06 342 TYR B O 1
ATOM 7167 N N . ASN B 1 343 ? -17.484 47.438 2.432 1 82.19 343 ASN B N 1
ATOM 7168 C CA . ASN B 1 343 ? -16.719 48.25 1.479 1 82.19 343 ASN B CA 1
ATOM 7169 C C . ASN B 1 343 ? -16.531 49.688 1.973 1 82.19 343 ASN B C 1
ATOM 7171 O O . ASN B 1 343 ? -16.641 50.625 1.195 1 82.19 343 ASN B O 1
ATOM 7175 N N . TRP B 1 344 ? -16.359 49.844 3.23 1 79.94 344 TRP B N 1
ATOM 7176 C CA . TRP B 1 344 ? -16.328 51.219 3.719 1 79.94 344 TRP B CA 1
ATOM 7177 C C . TRP B 1 344 ? -15.117 51.938 3.176 1 79.94 344 TRP B C 1
ATOM 7179 O O . TRP B 1 344 ? -15.133 53.188 3.049 1 79.94 344 TRP B O 1
ATOM 7189 N N . TYR B 1 345 ? -14.109 51.188 2.84 1 72.88 345 TYR B N 1
ATOM 7190 C CA . TYR B 1 345 ? -12.883 51.844 2.414 1 72.88 345 TYR B CA 1
ATOM 7191 C C . TYR B 1 345 ? -12.867 52.062 0.903 1 72.88 345 TYR B C 1
ATOM 7193 O O . TYR B 1 345 ? -12.172 52.938 0.392 1 72.88 345 TYR B O 1
ATOM 7201 N N . THR B 1 346 ? -13.656 51.125 0.36 1 70.12 346 THR B N 1
ATOM 7202 C CA . THR B 1 346 ? -13.633 51.219 -1.096 1 70.12 346 THR B CA 1
ATOM 7203 C C . THR B 1 346 ? -14.617 52.281 -1.596 1 70.12 346 THR B C 1
ATOM 7205 O O . THR B 1 346 ? -15.562 52.625 -0.894 1 70.12 346 THR B O 1
ATOM 7208 N N . GLY B 1 347 ? -14.25 53.125 -2.312 1 61.91 347 GLY B N 1
ATOM 7209 C CA . GLY B 1 347 ? -15.117 54.125 -2.918 1 61.91 347 GLY B CA 1
ATOM 7210 C C . GLY B 1 347 ? -16.297 53.531 -3.664 1 61.91 347 GLY B C 1
ATOM 7211 O O . GLY B 1 347 ? -16.938 54.219 -4.469 1 61.91 347 GLY B O 1
ATOM 7212 N N . GLN B 1 348 ? -16.547 52.312 -3.305 1 65.81 348 GLN B N 1
ATOM 7213 C CA . GLN B 1 348 ? -17.641 51.688 -4.062 1 65.81 348 GLN B CA 1
ATOM 7214 C C . GLN B 1 348 ? -19 52.125 -3.525 1 65.81 348 GLN B C 1
ATOM 7216 O O . GLN B 1 348 ? -19.109 52.562 -2.385 1 65.81 348 GLN B O 1
ATOM 7221 N N . ALA B 1 349 ? -19.969 51.938 -4.348 1 63.5 349 ALA B N 1
ATOM 7222 C CA . ALA B 1 349 ? -21.312 52.469 -4.117 1 63.5 349 ALA B CA 1
ATOM 7223 C C . ALA B 1 349 ? -22.078 51.625 -3.102 1 63.5 349 ALA B C 1
ATOM 7225 O O . ALA B 1 349 ? -22.844 52.156 -2.293 1 63.5 349 ALA B O 1
ATOM 7226 N N . GLU B 1 350 ? -21.844 50.375 -3.084 1 72.44 350 GLU B N 1
ATOM 7227 C CA . GLU B 1 350 ? -22.625 49.531 -2.182 1 72.44 350 GLU B CA 1
ATOM 7228 C C . GLU B 1 350 ? -21.984 49.469 -0.795 1 72.44 350 GLU B C 1
ATOM 7230 O O . GLU B 1 350 ? -20.922 48.906 -0.62 1 72.44 350 GLU B O 1
ATOM 7235 N N . ARG B 1 351 ? -22.656 50.188 0.145 1 88.5 351 ARG B N 1
ATOM 7236 C CA . ARG B 1 351 ? -22.141 50.281 1.504 1 88.5 351 ARG B CA 1
ATOM 7237 C C . ARG B 1 351 ? -23.203 49.906 2.529 1 88.5 351 ARG B C 1
ATOM 7239 O O . ARG B 1 351 ? -23.406 50.625 3.506 1 88.5 351 ARG B O 1
ATOM 7246 N N . SER B 1 352 ? -23.734 48.688 2.33 1 91.81 352 SER B N 1
ATOM 7247 C CA . SER B 1 352 ? -24.703 48.188 3.289 1 91.81 352 SER B CA 1
ATOM 7248 C C . SER B 1 352 ? -24.031 47.812 4.602 1 91.81 352 SER B C 1
ATOM 7250 O O . SER B 1 352 ? -22.812 47.656 4.66 1 91.81 352 SER B O 1
ATOM 7252 N N . ILE B 1 353 ? -24.906 47.781 5.621 1 94.69 353 ILE B N 1
ATOM 7253 C CA . ILE B 1 353 ? -24.422 47.344 6.922 1 94.69 353 ILE B CA 1
ATOM 7254 C C . ILE B 1 353 ? -24.75 45.844 7.105 1 94.69 353 ILE B C 1
ATOM 7256 O O . ILE B 1 353 ? -25.891 45.438 6.879 1 94.69 353 ILE B O 1
ATOM 7260 N N . TYR B 1 354 ? -23.734 45.125 7.391 1 95.88 354 TYR B N 1
ATOM 7261 C CA . TYR B 1 354 ? -23.953 43.719 7.762 1 95.88 354 TYR B CA 1
ATOM 7262 C C . TYR B 1 354 ? -23.844 43.531 9.273 1 95.88 354 TYR B C 1
ATOM 7264 O O . TYR B 1 354 ? -22.984 44.125 9.922 1 95.88 354 TYR B O 1
ATOM 7272 N N . THR B 1 355 ? -24.781 42.812 9.867 1 96.5 355 THR B N 1
ATOM 7273 C CA . THR B 1 355 ? -24.672 42.344 11.242 1 96.5 355 THR B CA 1
ATOM 7274 C C . THR B 1 355 ? -24.422 40.844 11.281 1 96.5 355 THR B C 1
ATOM 7276 O O . THR B 1 355 ? -24.953 40.094 10.453 1 96.5 355 THR B O 1
ATOM 7279 N N . VAL B 1 356 ? -23.547 40.438 12.078 1 96.88 356 VAL B N 1
ATOM 7280 C CA . VAL B 1 356 ? -23.234 39.031 12.266 1 96.88 356 VAL B CA 1
ATOM 7281 C C . VAL B 1 356 ? -23.453 38.625 13.727 1 96.88 356 VAL B C 1
ATOM 7283 O O . VAL B 1 356 ? -22.922 39.281 14.633 1 96.88 356 VAL B O 1
ATOM 7286 N N . ASP B 1 357 ? -24.297 37.656 13.969 1 95.12 357 ASP B N 1
ATOM 7287 C CA . ASP B 1 357 ? -24.609 37.125 15.289 1 95.12 357 ASP B CA 1
ATOM 7288 C C . ASP B 1 357 ? -24.203 35.656 15.422 1 95.12 357 ASP B C 1
ATOM 7290 O O . ASP B 1 357 ? -24.734 34.812 14.719 1 95.12 357 ASP B O 1
ATOM 7294 N N . CYS B 1 358 ? -23.266 35.469 16.328 1 95.25 358 CYS B N 1
ATOM 7295 C CA . CYS B 1 358 ? -22.781 34.125 16.516 1 95.25 358 CYS B CA 1
ATOM 7296 C C . CYS B 1 358 ? -23.031 33.625 17.938 1 95.25 358 CYS B C 1
ATOM 7298 O O . CYS B 1 358 ? -22.594 34.281 18.891 1 95.25 358 CYS B O 1
ATOM 7300 N N . ARG B 1 359 ? -23.609 32.5 18.094 1 91.69 359 ARG B N 1
ATOM 7301 C CA . ARG B 1 359 ? -23.766 31.797 19.359 1 91.69 359 ARG B CA 1
ATOM 7302 C C . ARG B 1 359 ? -22.719 30.703 19.516 1 91.69 359 ARG B C 1
ATOM 7304 O O . ARG B 1 359 ? -22.672 29.766 18.719 1 91.69 359 ARG B O 1
ATOM 7311 N N . VAL B 1 360 ? -21.906 30.953 20.5 1 90.62 360 VAL B N 1
ATOM 7312 C CA . VAL B 1 360 ? -20.875 29.969 20.766 1 90.62 360 VAL B CA 1
ATOM 7313 C C . VAL B 1 360 ? -21.266 29.109 21.984 1 90.62 360 VAL B C 1
ATOM 7315 O O . VAL B 1 360 ? -21.516 29.641 23.062 1 90.62 360 VAL B O 1
ATOM 7318 N N . ARG B 1 361 ? -21.297 27.828 21.797 1 89.12 361 ARG B N 1
ATOM 7319 C CA . ARG B 1 361 ? -21.688 26.875 22.844 1 89.12 361 ARG B CA 1
ATOM 7320 C C . ARG B 1 361 ? -20.531 25.938 23.188 1 89.12 361 ARG B C 1
ATOM 7322 O O . ARG B 1 361 ? -19.609 25.781 22.406 1 89.12 361 ARG B O 1
ATOM 7329 N N . TYR B 1 362 ? -20.578 25.594 24.406 1 83.69 362 TYR B N 1
ATOM 7330 C CA . TYR B 1 362 ? -19.594 24.641 24.906 1 83.69 362 TYR B CA 1
ATOM 7331 C C . TYR B 1 362 ? -20.203 23.25 25.016 1 83.69 362 TYR B C 1
ATOM 7333 O O . TYR B 1 362 ? -21.359 23.094 25.391 1 83.69 362 TYR B O 1
ATOM 7341 N N . GLY B 1 363 ? -19.328 22.203 24.578 1 84.12 363 GLY B N 1
ATOM 7342 C CA . GLY B 1 363 ? -19.797 20.828 24.625 1 84.12 363 GLY B CA 1
ATOM 7343 C C . GLY B 1 363 ? -18.75 19.828 24.172 1 84.12 363 GLY B C 1
ATOM 7344 O O . GLY B 1 363 ? -17.547 20.125 24.188 1 84.12 363 GLY B O 1
ATOM 7345 N N . TRP B 1 364 ? -19.312 18.688 23.938 1 84.75 364 TRP B N 1
ATOM 7346 C CA . TRP B 1 364 ? -18.453 17.641 23.406 1 84.75 364 TRP B CA 1
ATOM 7347 C C . TRP B 1 364 ? -18.469 17.656 21.875 1 84.75 364 TRP B C 1
ATOM 7349 O O . TRP B 1 364 ? -19.516 17.859 21.25 1 84.75 364 TRP B O 1
ATOM 7359 N N . VAL B 1 365 ? -17.312 17.516 21.344 1 89.5 365 VAL B N 1
ATOM 7360 C CA . VAL B 1 365 ? -17.188 17.469 19.891 1 89.5 365 VAL B CA 1
ATOM 7361 C C . VAL B 1 365 ? -16.234 16.344 19.484 1 89.5 365 VAL B C 1
ATOM 7363 O O . VAL B 1 365 ? -15.312 16 20.219 1 89.5 365 VAL B O 1
ATOM 7366 N N . ASN B 1 366 ? -16.562 15.758 18.375 1 90.94 366 ASN B N 1
ATOM 7367 C CA . ASN B 1 366 ? -15.688 14.703 17.859 1 90.94 366 ASN B CA 1
ATOM 7368 C C . ASN B 1 366 ? -14.758 15.242 16.766 1 90.94 366 ASN B C 1
ATOM 7370 O O . ASN B 1 366 ? -15.164 16.047 15.938 1 90.94 366 ASN B O 1
ATOM 7374 N N . VAL B 1 367 ? -13.516 14.852 16.906 1 91.75 367 VAL B N 1
ATOM 7375 C CA . VAL B 1 367 ? -12.5 15.18 15.906 1 91.75 367 VAL B CA 1
ATOM 7376 C C . VAL B 1 367 ? -11.922 13.891 15.32 1 91.75 367 VAL B C 1
ATOM 7378 O O . VAL B 1 367 ? -11.688 12.922 16.047 1 91.75 367 VAL B O 1
ATOM 7381 N N . THR B 1 368 ? -11.812 13.8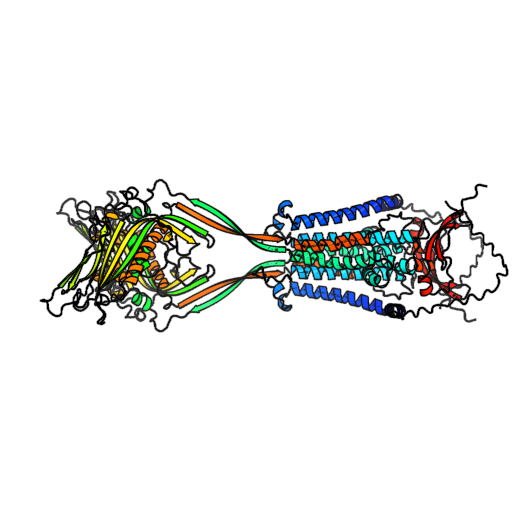59 14 1 92.19 368 THR B N 1
ATOM 7382 C CA . THR B 1 368 ? -11.242 12.703 13.32 1 92.19 368 THR B CA 1
ATOM 7383 C C . THR B 1 368 ? -10.008 13.094 12.523 1 92.19 368 THR B C 1
ATOM 7385 O O . THR B 1 368 ? -9.914 14.219 12.023 1 92.19 368 THR B O 1
ATOM 7388 N N . GLN B 1 369 ? -9.055 12.25 12.547 1 90.5 369 GLN B N 1
ATOM 7389 C CA . GLN B 1 369 ? -7.836 12.422 11.758 1 90.5 369 GLN B CA 1
ATOM 7390 C C . GLN B 1 369 ? -7.43 11.117 11.07 1 90.5 369 GLN B C 1
ATOM 7392 O O . GLN B 1 369 ? -7.402 10.062 11.711 1 90.5 369 GLN B O 1
ATOM 7397 N N . VAL B 1 370 ? -7.195 11.203 9.797 1 86.44 370 VAL B N 1
ATOM 7398 C CA . VAL B 1 370 ? -6.73 10.047 9.039 1 86.44 370 VAL B CA 1
ATOM 7399 C C . VAL B 1 370 ? -5.277 10.258 8.617 1 86.44 370 VAL B C 1
ATOM 7401 O O . VAL B 1 370 ? -4.984 11.117 7.793 1 86.44 370 VAL B O 1
ATOM 7404 N N . GLY B 1 371 ? -4.441 9.383 9.156 1 83.44 371 GLY B N 1
ATOM 7405 C CA . GLY B 1 371 ? -3.029 9.562 8.852 1 83.44 371 GLY B CA 1
ATOM 7406 C C . GLY B 1 371 ? -2.506 10.93 9.242 1 83.44 371 GLY B C 1
ATOM 7407 O O . GLY B 1 371 ? -2.717 11.383 10.375 1 83.44 371 GLY B O 1
ATOM 7408 N N . SER B 1 372 ? -1.798 11.578 8.281 1 81.06 372 SER B N 1
ATOM 7409 C CA . SER B 1 372 ? -1.259 12.914 8.531 1 81.06 372 SER B CA 1
ATOM 7410 C C . SER B 1 372 ? -2.115 13.984 7.867 1 81.06 372 SER B C 1
ATOM 7412 O O . SER B 1 372 ? -1.676 15.125 7.707 1 81.06 372 SER B O 1
ATOM 7414 N N . ASN B 1 373 ? -3.346 13.523 7.473 1 82.56 373 ASN B N 1
ATOM 7415 C CA . ASN B 1 373 ? -4.281 14.5 6.918 1 82.56 373 ASN B CA 1
ATOM 7416 C C . ASN B 1 373 ? -4.762 15.477 7.984 1 82.56 373 ASN B C 1
ATOM 7418 O O . ASN B 1 373 ? -4.758 15.164 9.172 1 82.56 373 ASN B O 1
ATOM 7422 N N . PRO B 1 374 ? -5.125 16.609 7.508 1 86.81 374 PRO B N 1
ATOM 7423 C CA . PRO B 1 374 ? -5.688 17.562 8.477 1 86.81 374 PRO B CA 1
ATOM 7424 C C . PRO B 1 374 ? -6.91 17 9.195 1 86.81 374 PRO B C 1
ATOM 7426 O O . PRO B 1 374 ? -7.809 16.438 8.562 1 86.81 374 PRO B O 1
ATOM 7429 N N . PRO B 1 375 ? -6.84 17.109 10.469 1 90.75 375 PRO B N 1
ATOM 7430 C CA . PRO B 1 375 ? -8.016 16.656 11.219 1 90.75 375 PRO B CA 1
ATOM 7431 C C . PRO B 1 375 ? -9.273 17.438 10.867 1 90.75 375 PRO B C 1
ATOM 7433 O O . PRO B 1 375 ? -9.195 18.578 10.406 1 90.75 375 PRO B O 1
ATOM 7436 N N . GLU B 1 376 ? -10.422 16.781 11.055 1 91.75 376 GLU B N 1
ATOM 7437 C CA . GLU B 1 376 ? -11.711 17.391 10.773 1 91.75 376 GLU B CA 1
ATOM 7438 C C . GLU B 1 376 ? -12.648 17.297 11.977 1 91.75 376 GLU B C 1
ATOM 7440 O O . GLU B 1 376 ? -12.664 16.281 12.672 1 91.75 376 GLU B O 1
ATOM 7445 N N . VAL B 1 377 ? -13.289 18.453 12.188 1 93.94 377 VAL B N 1
ATOM 7446 C CA . VAL B 1 377 ? -14.297 18.469 13.242 1 93.94 377 VAL B CA 1
ATOM 7447 C C . VAL B 1 377 ? -15.633 18 12.68 1 93.94 377 VAL B C 1
ATOM 7449 O O . VAL B 1 377 ? -16.078 18.469 11.633 1 93.94 377 VAL B O 1
ATOM 7452 N N . ILE B 1 378 ? -16.234 17.031 13.383 1 93.81 378 ILE B N 1
ATOM 7453 C CA . ILE B 1 378 ? -17.578 16.594 13.008 1 93.81 378 ILE B CA 1
ATOM 7454 C C . ILE B 1 378 ? -18.625 17.438 13.734 1 93.81 378 ILE B C 1
ATOM 7456 O O . ILE B 1 378 ? -19.094 17.062 14.812 1 93.81 378 ILE B O 1
ATOM 7460 N N . ARG B 1 379 ? -19.062 18.453 13.078 1 93.56 379 ARG B N 1
ATOM 7461 C CA . ARG B 1 379 ? -19.953 19.438 13.695 1 93.56 379 ARG B CA 1
ATOM 7462 C C . ARG B 1 379 ? -21.266 18.797 14.125 1 93.56 379 ARG B C 1
ATOM 7464 O O . ARG B 1 379 ? -21.875 19.219 15.109 1 93.56 379 ARG B O 1
ATOM 7471 N N . SER B 1 380 ? -21.688 17.766 13.438 1 91.94 380 SER B N 1
ATOM 7472 C CA . SER B 1 380 ? -22.969 17.125 13.727 1 91.94 380 SER B CA 1
ATOM 7473 C C . SER B 1 380 ? -22.906 16.312 15.016 1 91.94 380 SER B C 1
ATOM 7475 O O . SER B 1 380 ? -23.938 15.961 15.594 1 91.94 380 SER B O 1
ATOM 7477 N N . SER B 1 381 ? -21.781 16.016 15.477 1 91.88 381 SER B N 1
ATOM 7478 C CA . SER B 1 381 ? -21.625 15.211 16.688 1 91.88 381 SER B CA 1
ATOM 7479 C C . SER B 1 381 ? -21.688 16.062 17.938 1 91.88 381 SER B C 1
ATOM 7481 O O . SER B 1 381 ? -21.641 15.547 19.062 1 91.88 381 SER B O 1
ATOM 7483 N N . PHE B 1 382 ? -21.812 17.406 17.766 1 92.56 382 PHE B N 1
ATOM 7484 C CA . PHE B 1 382 ? -21.719 18.328 18.891 1 92.56 382 PHE B CA 1
ATOM 7485 C C . PHE B 1 382 ? -22.844 18.078 19.891 1 92.56 382 PHE B C 1
ATOM 7487 O O . PHE B 1 382 ? -24.016 18.031 19.5 1 92.56 382 PHE B O 1
ATOM 7494 N N . GLN B 1 383 ? -22.438 17.859 21.188 1 87.31 383 GLN B N 1
ATOM 7495 C CA . GLN B 1 383 ? -23.375 17.703 22.297 1 87.31 383 GLN B CA 1
ATOM 7496 C C . GLN B 1 383 ? -23.156 18.781 23.359 1 87.31 383 GLN B C 1
ATOM 7498 O O . GLN B 1 383 ? -22.125 18.797 24.016 1 87.31 383 GLN B O 1
ATOM 7503 N N . VAL B 1 384 ? -24.141 19.641 23.531 1 86.12 384 VAL B N 1
ATOM 7504 C CA . VAL B 1 384 ? -24.031 20.75 24.469 1 86.12 384 VAL B CA 1
ATOM 7505 C C . VAL B 1 384 ? -24.031 20.203 25.906 1 86.12 384 VAL B C 1
ATOM 7507 O O . VAL B 1 384 ? -24.734 19.234 26.219 1 86.12 384 VAL B O 1
ATOM 7510 N N . VAL B 1 385 ? -23.094 20.578 26.656 1 75.62 385 VAL B N 1
ATOM 7511 C CA . VAL B 1 385 ? -23.047 20.188 28.062 1 75.62 385 VAL B CA 1
ATOM 7512 C C . VAL B 1 385 ? -23.688 21.266 28.922 1 75.62 385 VAL B C 1
ATOM 7514 O O . VAL B 1 385 ? -23.766 22.438 28.516 1 75.62 385 VAL B O 1
ATOM 7517 N N . GLY B 1 386 ? -24.297 20.859 30.094 1 63.19 386 GLY B N 1
ATOM 7518 C CA . GLY B 1 386 ? -24.906 21.797 31.016 1 63.19 386 GLY B CA 1
ATOM 7519 C C . GLY B 1 386 ? -23.906 22.703 31.703 1 63.19 386 GLY B C 1
ATOM 7520 O O . GLY B 1 386 ? -22.703 22.438 31.672 1 63.19 386 GLY B O 1
ATOM 7521 N N . GLN B 1 387 ? -24.375 23.906 32.156 1 58.5 387 GLN B N 1
ATOM 7522 C CA . GLN B 1 387 ? -23.578 24.922 32.844 1 58.5 387 GLN B CA 1
ATOM 7523 C C . GLN B 1 387 ? -22.734 24.312 33.969 1 58.5 387 GLN B C 1
ATOM 7525 O O . GLN B 1 387 ? -21.625 24.781 34.25 1 58.5 387 GLN B O 1
ATOM 7530 N N . ASP B 1 388 ? -23.344 23.281 34.562 1 56.34 388 ASP B N 1
ATOM 7531 C CA . ASP B 1 388 ? -22.688 22.719 35.75 1 56.34 388 ASP B CA 1
ATOM 7532 C C . ASP B 1 388 ? -21.438 21.938 35.344 1 56.34 388 ASP B C 1
ATOM 7534 O O . ASP B 1 388 ? -20.578 21.656 36.188 1 56.34 388 ASP B O 1
ATOM 7538 N N . GLU B 1 389 ? -21.453 21.531 34.188 1 56.88 389 GLU B N 1
ATOM 7539 C CA . GLU B 1 389 ? -20.312 20.703 33.781 1 56.88 389 GLU B CA 1
ATOM 7540 C C . GLU B 1 389 ? -19.172 21.562 33.25 1 56.88 389 GLU B C 1
ATOM 7542 O O . GLU B 1 389 ? -18.062 21.078 33.031 1 56.88 389 GLU B O 1
ATOM 7547 N N . LEU B 1 390 ? -19.562 22.719 32.875 1 53.44 390 LEU B N 1
ATOM 7548 C CA . LEU B 1 390 ? -18.484 23.625 32.5 1 53.44 390 LEU B CA 1
ATOM 7549 C C . LEU B 1 390 ? -17.562 23.875 33.688 1 53.44 390 LEU B C 1
ATOM 7551 O O . LEU B 1 390 ? -18.016 24.297 34.75 1 53.44 390 LEU B O 1
ATOM 7555 N N . PRO B 1 391 ? -16.516 23.188 33.75 1 48.94 391 PRO B N 1
ATOM 7556 C CA . PRO B 1 391 ? -15.742 23.453 34.938 1 48.94 391 PRO B CA 1
ATOM 7557 C C . PRO B 1 391 ? -15.664 24.938 35.281 1 48.94 391 PRO B C 1
ATOM 7559 O O . PRO B 1 391 ? -15.555 25.781 34.406 1 48.94 391 PRO B O 1
ATOM 7562 N N . ARG B 1 392 ? -16.281 25.266 36.344 1 47.81 392 ARG B N 1
ATOM 7563 C CA . ARG B 1 392 ? -16.047 26.578 36.938 1 47.81 392 ARG B CA 1
ATOM 7564 C C . ARG B 1 392 ? -14.664 27.109 36.562 1 47.81 392 ARG B C 1
ATOM 7566 O O . ARG B 1 392 ? -14.438 28.312 36.562 1 47.81 392 ARG B O 1
ATOM 7573 N N . SER B 1 393 ? -14.008 26.047 36.531 1 43.91 393 SER B N 1
ATOM 7574 C CA . SER B 1 393 ? -12.609 26.406 36.312 1 43.91 393 SER B CA 1
ATOM 7575 C C . SER B 1 393 ? -12.32 26.688 34.844 1 43.91 393 SER B C 1
ATOM 7577 O O . SER B 1 393 ? -11.156 26.781 34.438 1 43.91 393 SER B O 1
ATOM 7579 N N . ALA B 1 394 ? -13.422 26.281 34 1 50.75 394 ALA B N 1
ATOM 7580 C CA . ALA B 1 394 ? -12.984 26.641 32.656 1 50.75 394 ALA B CA 1
ATOM 7581 C C . ALA B 1 394 ? -12.297 28 32.656 1 50.75 394 ALA B C 1
ATOM 7583 O O . ALA B 1 394 ? -12.758 28.938 31.984 1 50.75 394 ALA B O 1
ATOM 7584 N N . GLY B 1 395 ? -11.562 28.234 33.688 1 56.22 395 GLY B N 1
ATOM 7585 C CA . GLY B 1 395 ? -10.477 29.141 34.031 1 56.22 395 GLY B CA 1
ATOM 7586 C C . GLY B 1 395 ? -10.68 30.547 33.531 1 56.22 395 GLY B C 1
ATOM 7587 O O . GLY B 1 395 ? -11.812 31.016 33.438 1 56.22 395 GLY B O 1
ATOM 7588 N N . TYR B 1 396 ? -9.859 31.141 32.75 1 67.12 396 TYR B N 1
ATOM 7589 C CA . TYR B 1 396 ? -9.727 32.531 32.406 1 67.12 396 TYR B CA 1
ATOM 7590 C C . TYR B 1 396 ? -10.43 32.844 31.078 1 67.12 396 TYR B C 1
ATOM 7592 O O . TYR B 1 396 ? -10.664 34.031 30.75 1 67.12 396 TYR B O 1
ATOM 7600 N N . LEU B 1 397 ? -11.086 31.734 30.438 1 77.5 397 LEU B N 1
ATOM 7601 C CA . LEU B 1 397 ? -11.664 31.984 29.125 1 77.5 397 LEU B CA 1
ATOM 7602 C C . LEU B 1 397 ? -12.969 32.781 29.234 1 77.5 397 LEU B C 1
ATOM 7604 O O . LEU B 1 397 ? -13.203 33.719 28.484 1 77.5 397 LEU B O 1
ATOM 7608 N N . PRO B 1 398 ? -13.742 32.375 30.25 1 75.69 398 PRO B N 1
ATOM 7609 C CA . PRO B 1 398 ? -14.977 33.156 30.359 1 75.69 398 PRO B CA 1
ATOM 7610 C C . PRO B 1 398 ? -14.711 34.656 30.672 1 75.69 398 PRO B C 1
ATOM 7612 O O . PRO B 1 398 ? -15.523 35.5 30.328 1 75.69 398 PRO B O 1
ATOM 7615 N N . ARG B 1 399 ? -13.617 34.906 31.219 1 77.56 399 ARG B N 1
ATOM 7616 C CA . ARG B 1 399 ? -13.273 36.312 31.531 1 77.56 399 ARG B CA 1
ATOM 7617 C C . ARG B 1 399 ? -12.859 37.062 30.266 1 77.56 399 ARG B C 1
ATOM 7619 O O . ARG B 1 399 ? -13.117 38.25 30.141 1 77.56 399 ARG B O 1
ATOM 7626 N N . ILE B 1 400 ? -12.242 36.312 29.406 1 80.69 400 ILE B N 1
ATOM 7627 C CA . ILE B 1 400 ? -11.805 36.906 28.156 1 80.69 400 ILE B CA 1
ATOM 7628 C C . ILE B 1 400 ? -13 37.094 27.234 1 80.69 400 ILE B C 1
ATOM 7630 O O . ILE B 1 400 ? -13.125 38.125 26.578 1 80.69 400 ILE B O 1
ATOM 7634 N N . TYR B 1 401 ? -13.93 36.094 27.234 1 83.12 401 TYR B N 1
ATOM 7635 C CA . TYR B 1 401 ? -15.008 36.125 26.266 1 83.12 401 TYR B CA 1
ATOM 7636 C C . TYR B 1 401 ? -16.312 36.594 26.891 1 83.12 401 TYR B C 1
ATOM 7638 O O . TYR B 1 401 ? -17.406 36.188 26.484 1 83.12 401 TYR B O 1
ATOM 7646 N N . GLY B 1 402 ? -16.344 37.438 27.828 1 74.62 402 GLY B N 1
ATOM 7647 C CA . GLY B 1 402 ? -17.578 38 28.344 1 74.62 402 GLY B CA 1
ATOM 7648 C C . GLY B 1 402 ? -17.438 38.625 29.719 1 74.62 402 GLY B C 1
ATOM 7649 O O . GLY B 1 402 ? -18.438 39 30.344 1 74.62 402 GLY B O 1
ATOM 7650 N N . GLY B 1 403 ? -16.188 38.688 30.156 1 75.62 403 GLY B N 1
ATOM 7651 C CA . GLY B 1 403 ? -16 39.188 31.516 1 75.62 403 GLY B CA 1
ATOM 7652 C C . GLY B 1 403 ? -15.164 40.469 31.562 1 75.62 403 GLY B C 1
ATOM 7653 O O . GLY B 1 403 ? -15.359 41.375 30.75 1 75.62 403 GLY B O 1
ATOM 7654 N N . ASP B 1 404 ? -14.336 40.469 32.594 1 76.62 404 ASP B N 1
ATOM 7655 C CA . ASP B 1 404 ? -13.586 41.688 32.938 1 76.62 404 ASP B CA 1
ATOM 7656 C C . ASP B 1 404 ? -12.398 41.875 32 1 76.62 404 ASP B C 1
ATOM 7658 O O . ASP B 1 404 ? -11.82 42.938 31.906 1 76.62 404 ASP B O 1
ATOM 7662 N N . LEU B 1 405 ? -12.148 40.844 31.25 1 80.75 405 LEU B N 1
ATOM 7663 C CA . LEU B 1 405 ? -11 40.906 30.359 1 80.75 405 LEU B CA 1
ATOM 7664 C C . LEU B 1 405 ? -11.445 41 28.906 1 80.75 405 LEU B C 1
ATOM 7666 O O . LEU B 1 405 ? -10.766 40.5 28.016 1 80.75 405 LEU B O 1
ATOM 7670 N N . LEU B 1 406 ? -12.477 41.625 28.625 1 85.19 406 LEU B N 1
ATOM 7671 C CA . LEU B 1 406 ? -13.062 41.75 27.297 1 85.19 406 LEU B CA 1
ATOM 7672 C C . LEU B 1 406 ? -12.07 42.406 26.328 1 85.19 406 LEU B C 1
ATOM 7674 O O . LEU B 1 406 ? -12.086 42.094 25.125 1 85.19 406 LEU B O 1
ATOM 7678 N N . GLU B 1 407 ? -11.195 43.188 26.859 1 80.38 407 GLU B N 1
ATOM 7679 C CA . GLU B 1 407 ? -10.234 43.906 26 1 80.38 407 GLU B CA 1
ATOM 7680 C C . GLU B 1 407 ? -9.227 42.906 25.406 1 80.38 407 GLU B C 1
ATOM 7682 O O . GLU B 1 407 ? -8.625 43.219 24.359 1 80.38 407 GLU B O 1
ATOM 7687 N N . SER B 1 408 ? -9.125 41.781 26.016 1 80.06 408 SER B N 1
ATOM 7688 C CA . SER B 1 408 ? -8.172 40.781 25.531 1 80.06 408 SER B CA 1
ATOM 7689 C C . SER B 1 408 ? -8.828 39.812 24.594 1 80.06 408 SER B C 1
ATOM 7691 O O . SER B 1 408 ? -8.156 38.906 24.031 1 80.06 408 SER B O 1
ATOM 7693 N N . SER B 1 409 ? -10.117 40 24.375 1 87.19 409 SER B N 1
ATOM 7694 C CA . SER B 1 409 ? -10.805 39.094 23.484 1 87.19 409 SER B CA 1
ATOM 7695 C C . SER B 1 409 ? -10.43 39.344 22.031 1 87.19 409 SER B C 1
ATOM 7697 O O . SER B 1 409 ? -10.461 40.5 21.578 1 87.19 409 SER B O 1
ATOM 7699 N N . PRO B 1 410 ? -10.086 38.281 21.344 1 88.75 410 PRO B N 1
ATOM 7700 C CA . PRO B 1 410 ? -9.773 38.469 19.938 1 88.75 410 PRO B CA 1
ATOM 7701 C C . PRO B 1 410 ? -10.984 38.938 19.125 1 88.75 410 PRO B C 1
ATOM 7703 O O . PRO B 1 410 ? -10.82 39.438 18.016 1 88.75 410 PRO B O 1
ATOM 7706 N N . TRP B 1 411 ? -12.133 38.812 19.656 1 94 411 TRP B N 1
ATOM 7707 C CA . TRP B 1 411 ? -13.344 39.125 18.906 1 94 411 TRP B CA 1
ATOM 7708 C C . TRP B 1 411 ? -13.859 40.531 19.297 1 94 411 TRP B C 1
ATOM 7710 O O . TRP B 1 411 ? -14.945 40.938 18.891 1 94 411 TRP B O 1
ATOM 7720 N N . ASN B 1 412 ? -13.07 41.156 20.156 1 92.75 412 ASN B N 1
ATOM 7721 C CA . ASN B 1 412 ? -13.367 42.562 20.5 1 92.75 412 ASN B CA 1
ATOM 7722 C C . ASN B 1 412 ? -12.492 43.531 19.703 1 92.75 412 ASN B C 1
ATOM 7724 O O . ASN B 1 412 ? -11.328 43.719 20.031 1 92.75 412 ASN B O 1
ATOM 7728 N N . PHE B 1 413 ? -13.102 44.094 18.703 1 91.31 413 PHE B N 1
ATOM 7729 C CA . PHE B 1 413 ? -12.312 45.031 17.891 1 91.31 413 PHE B CA 1
ATOM 7730 C C . PHE B 1 413 ? -13.203 46.062 17.219 1 91.31 413 PHE B C 1
ATOM 7732 O O . PHE B 1 413 ? -14.422 45.875 17.141 1 91.31 413 PHE B O 1
ATOM 7739 N N . SER B 1 414 ? -12.594 47.094 16.875 1 90.44 414 SER B N 1
ATOM 7740 C CA . SER B 1 414 ? -13.258 48.188 16.141 1 90.44 414 SER B CA 1
ATOM 7741 C C . SER B 1 414 ? -12.414 48.625 14.961 1 90.44 414 SER B C 1
ATOM 7743 O O . SER B 1 414 ? -11.195 48.406 14.93 1 90.44 414 SER B O 1
ATOM 7745 N N . GLY B 1 415 ? -13.141 49.125 14.023 1 86.81 415 GLY B N 1
ATOM 7746 C CA . GLY B 1 415 ? -12.438 49.562 12.836 1 86.81 415 GLY B CA 1
ATOM 7747 C C . GLY B 1 415 ? -13.094 50.75 12.164 1 86.81 415 GLY B C 1
ATOM 7748 O O . GLY B 1 415 ? -14.281 51 12.359 1 86.81 415 GLY B O 1
ATOM 7749 N N . GLY B 1 416 ? -12.297 51.469 11.555 1 81.94 416 GLY B N 1
ATOM 7750 C CA . GLY B 1 416 ? -12.695 52.656 10.797 1 81.94 416 GLY B CA 1
ATOM 7751 C C . GLY B 1 416 ? -11.523 53.375 10.172 1 81.94 416 GLY B C 1
ATOM 7752 O O . GLY B 1 416 ? -10.367 53.094 10.484 1 81.94 416 GLY B O 1
ATOM 7753 N N . ALA B 1 417 ? -11.906 54.188 9.242 1 73.88 417 ALA B N 1
ATOM 7754 C CA . ALA B 1 417 ? -10.875 54.969 8.586 1 73.88 417 ALA B CA 1
ATOM 7755 C C . ALA B 1 417 ? -10.359 56.062 9.523 1 73.88 417 ALA B C 1
ATOM 7757 O O . ALA B 1 417 ? -11.102 56.594 10.352 1 73.88 417 ALA B O 1
ATOM 7758 N N . TYR B 1 418 ? -9.055 56.094 9.727 1 69.25 418 TYR B N 1
ATOM 7759 C CA . TYR B 1 418 ? -8.461 57.156 10.531 1 69.25 418 TYR B CA 1
ATOM 7760 C C . TYR B 1 418 ? -7.523 58 9.695 1 69.25 418 TYR B C 1
ATOM 7762 O O . TYR B 1 418 ? -6.555 57.5 9.125 1 69.25 418 TYR B O 1
ATOM 7770 N N . GLY B 1 419 ? -7.758 59.344 9.773 1 62.03 419 GLY B N 1
ATOM 7771 C CA . GLY B 1 419 ? -6.941 60.25 9.008 1 62.03 419 GLY B CA 1
ATOM 7772 C C . GLY B 1 419 ? -6.988 60 7.516 1 62.03 419 GLY B C 1
ATOM 7773 O O . GLY B 1 419 ? -8.008 59.562 6.988 1 62.03 419 GLY B O 1
ATOM 7774 N N . ALA B 1 420 ? -5.988 60.5 6.715 1 56.59 420 ALA B N 1
ATOM 7775 C CA . ALA B 1 420 ? -5.957 60.375 5.258 1 56.59 420 ALA B CA 1
ATOM 7776 C C . ALA B 1 420 ? -5.723 58.938 4.809 1 56.59 420 ALA B C 1
ATOM 7778 O O . ALA B 1 420 ? -6.258 58.531 3.783 1 56.59 420 ALA B O 1
ATOM 7779 N N . ASN B 1 421 ? -5.078 58.188 5.625 1 57.5 421 ASN B N 1
ATOM 7780 C CA . ASN B 1 421 ? -4.75 56.906 5.023 1 57.5 421 ASN B CA 1
ATOM 7781 C C . ASN B 1 421 ? -4.648 55.781 6.074 1 57.5 421 ASN B C 1
ATOM 7783 O O . ASN B 1 421 ? -4.09 54.719 5.812 1 57.5 421 ASN B O 1
ATOM 7787 N N . GLY B 1 422 ? -5.176 56.062 7.227 1 66.19 422 GLY B N 1
ATOM 7788 C CA . GLY B 1 422 ? -4.961 55.031 8.227 1 66.19 422 GLY B CA 1
ATOM 7789 C C . GLY B 1 422 ? -6.227 54.281 8.586 1 66.19 422 GLY B C 1
ATOM 7790 O O . GLY B 1 422 ? -7.336 54.781 8.406 1 66.19 422 GLY B O 1
ATOM 7791 N N . GLU B 1 423 ? -6.09 52.906 8.781 1 75.25 423 GLU B N 1
ATOM 7792 C CA . GLU B 1 423 ? -7.199 52.094 9.266 1 75.25 423 GLU B CA 1
ATOM 7793 C C . GLU B 1 423 ? -6.934 51.594 10.688 1 75.25 423 GLU B C 1
ATOM 7795 O O . GLU B 1 423 ? -5.906 50.938 10.945 1 75.25 423 GLU B O 1
ATOM 7800 N N . LYS B 1 424 ? -7.902 51.906 11.562 1 76.62 424 LYS B N 1
ATOM 7801 C CA . LYS B 1 424 ? -7.785 51.531 12.969 1 76.62 424 LYS B CA 1
ATOM 7802 C C . LYS B 1 424 ? -7.871 50 13.133 1 76.62 424 LYS B C 1
ATOM 7804 O O . LYS B 1 424 ? -7.344 49.469 14.102 1 76.62 424 LYS B O 1
ATOM 7809 N N . ILE B 1 425 ? -8.445 49.344 12.18 1 80.62 425 ILE B N 1
ATOM 7810 C CA . ILE B 1 425 ? -8.734 47.906 12.336 1 80.62 425 ILE B CA 1
ATOM 7811 C C . ILE B 1 425 ? -7.43 47.125 12.273 1 80.62 425 ILE B C 1
ATOM 7813 O O . ILE B 1 425 ? -7.367 45.969 12.734 1 80.62 425 ILE B O 1
ATOM 7817 N N . VAL B 1 426 ? -6.344 47.688 11.797 1 77.25 426 VAL B N 1
ATOM 7818 C CA . VAL B 1 426 ? -5.07 47 11.602 1 77.25 426 VAL B CA 1
ATOM 7819 C C . VAL B 1 426 ? -4.477 46.625 12.953 1 77.25 426 VAL B C 1
ATOM 7821 O O . VAL B 1 426 ? -3.662 45.688 13.039 1 77.25 426 VAL B O 1
ATOM 7824 N N . LYS B 1 427 ? -4.957 47.312 14 1 76.69 427 LYS B N 1
ATOM 7825 C CA . LYS B 1 427 ? -4.473 46.969 15.336 1 76.69 427 LYS B CA 1
ATOM 7826 C C . LYS B 1 427 ? -5.012 45.625 15.812 1 76.69 427 LYS B C 1
ATOM 7828 O O . LYS B 1 427 ? -4.461 45.031 16.734 1 76.69 427 LYS B O 1
ATOM 7833 N N . TYR B 1 428 ? -6.031 45.25 15.125 1 82.38 428 TYR B N 1
ATOM 7834 C CA . TYR B 1 428 ? -6.68 44 15.516 1 82.38 428 TYR B CA 1
ATOM 7835 C C . TYR B 1 428 ? -6.512 42.938 14.445 1 82.38 428 TYR B C 1
ATOM 7837 O O . TYR B 1 428 ? -7.309 42.844 13.508 1 82.38 428 TYR B O 1
ATOM 7845 N N . PRO B 1 429 ? -5.594 42.031 14.68 1 81.06 429 PRO B N 1
ATOM 7846 C CA . PRO B 1 429 ? -5.285 41.062 13.633 1 81.06 429 PRO B CA 1
ATOM 7847 C C . PRO B 1 429 ? -6.5 40.219 13.219 1 81.06 429 PRO B C 1
ATOM 7849 O O . PRO B 1 429 ? -6.707 39.969 12.031 1 81.06 429 PRO B O 1
ATOM 7852 N N . ILE B 1 430 ? -7.297 39.875 14.125 1 88.44 430 ILE B N 1
ATOM 7853 C CA . ILE B 1 430 ? -8.453 39.031 13.82 1 88.44 430 ILE B CA 1
ATOM 7854 C C . ILE B 1 430 ? -9.477 39.844 13.016 1 88.44 430 ILE B C 1
ATOM 7856 O O . ILE B 1 430 ? -10.102 39.312 12.094 1 88.44 430 ILE B O 1
ATOM 7860 N N . GLY B 1 431 ? -9.633 41.094 13.359 1 88.06 431 GLY B N 1
ATOM 7861 C CA . GLY B 1 431 ? -10.562 41.938 12.617 1 88.06 431 GLY B CA 1
ATOM 7862 C C . GLY B 1 431 ? -10.172 42.094 11.164 1 88.06 431 GLY B C 1
ATOM 7863 O O . GLY B 1 431 ? -11.016 42.031 10.266 1 88.06 431 GLY B O 1
ATOM 7864 N N . VAL B 1 432 ? -8.945 42.281 10.945 1 81.56 432 VAL B N 1
ATOM 7865 C CA . VAL B 1 432 ? -8.445 42.469 9.586 1 81.56 432 VAL B CA 1
ATOM 7866 C C . VAL B 1 432 ? -8.633 41.188 8.773 1 81.56 432 VAL B C 1
ATOM 7868 O O . VAL B 1 432 ? -9.086 41.219 7.625 1 81.56 432 VAL B O 1
ATOM 7871 N N . ALA B 1 433 ? -8.258 40.125 9.359 1 84.31 433 ALA B N 1
ATOM 7872 C CA . ALA B 1 433 ? -8.336 38.844 8.672 1 84.31 433 ALA B CA 1
ATOM 7873 C C . ALA B 1 433 ? -9.789 38.438 8.422 1 84.31 433 ALA B C 1
ATOM 7875 O O . ALA B 1 433 ? -10.109 37.812 7.406 1 84.31 433 ALA B O 1
ATOM 7876 N N . LEU B 1 434 ? -10.625 38.812 9.305 1 90.69 434 LEU B N 1
ATOM 7877 C CA . LEU B 1 434 ? -12.031 38.406 9.242 1 90.69 434 LEU B CA 1
ATOM 7878 C C . LEU B 1 434 ? -12.75 39.125 8.117 1 90.69 434 LEU B C 1
ATOM 7880 O O . LEU B 1 434 ? -13.461 38.5 7.316 1 90.69 434 LEU B O 1
ATOM 7884 N N . LEU B 1 435 ? -12.57 40.438 8.047 1 87.94 435 LEU B N 1
ATOM 7885 C CA . LEU B 1 435 ? -13.336 41.25 7.102 1 87.94 435 LEU B CA 1
ATOM 7886 C C . LEU B 1 435 ? -12.633 41.312 5.75 1 87.94 435 LEU B C 1
ATOM 7888 O O . LEU B 1 435 ? -13.242 41.688 4.746 1 87.94 435 LEU B O 1
ATOM 7892 N N . GLY B 1 436 ? -11.453 40.844 5.73 1 74.62 436 GLY B N 1
ATOM 7893 C CA . GLY B 1 436 ? -10.719 40.812 4.473 1 74.62 436 GLY B CA 1
ATOM 7894 C C . GLY B 1 436 ? -10.188 42.156 4.059 1 74.62 436 GLY B C 1
ATOM 7895 O O . GLY B 1 436 ? -10.461 43.188 4.715 1 74.62 436 GLY B O 1
ATOM 7896 N N . TRP B 1 437 ? -9.578 42.062 2.947 1 64.62 437 TRP B N 1
ATOM 7897 C CA . TRP B 1 437 ? -8.984 43.281 2.391 1 64.62 437 TRP B CA 1
ATOM 7898 C C . TRP B 1 437 ? -10.062 44.312 2.014 1 64.62 437 TRP B C 1
ATOM 7900 O O . TRP B 1 437 ? -10.945 44 1.207 1 64.62 437 TRP B O 1
ATOM 7910 N N . LYS B 1 438 ? -9.977 45.469 2.637 1 64.31 438 LYS B N 1
ATOM 7911 C CA . LYS B 1 438 ? -10.898 46.562 2.387 1 64.31 438 LYS B CA 1
ATOM 7912 C C . LYS B 1 438 ? -12.344 46.156 2.678 1 64.31 438 LYS B C 1
ATOM 7914 O O . LYS B 1 438 ? -13.273 46.625 2.012 1 64.31 438 LYS B O 1
ATOM 7919 N N . GLU B 1 439 ? -12.398 45.156 3.584 1 67.19 439 GLU B N 1
ATOM 7920 C CA . GLU B 1 439 ? -13.664 44.719 4.172 1 67.19 439 GLU B CA 1
ATOM 7921 C C . GLU B 1 439 ? -14.672 44.312 3.09 1 67.19 439 GLU B C 1
ATOM 7923 O O . GLU B 1 439 ? -15.828 44.75 3.123 1 67.19 439 GLU B O 1
ATOM 7928 N N . THR B 1 440 ? -14.148 43.562 2.107 1 75.44 440 THR B N 1
ATOM 7929 C CA . THR B 1 440 ? -14.953 43.156 0.96 1 75.44 440 THR B CA 1
ATOM 7930 C C . THR B 1 440 ? -15.688 41.844 1.243 1 75.44 440 THR B C 1
ATOM 7932 O O . THR B 1 440 ? -16.375 41.312 0.373 1 75.44 440 THR B O 1
ATOM 7935 N N . ALA B 1 441 ? -15.57 41.406 2.465 1 87 441 ALA B N 1
ATOM 7936 C CA . ALA B 1 441 ? -16.266 40.156 2.773 1 87 441 ALA B CA 1
ATOM 7937 C C . ALA B 1 441 ? -17.734 40.406 3.121 1 87 441 ALA B C 1
ATOM 7939 O O . ALA B 1 441 ? -18.031 41.312 3.928 1 87 441 ALA B O 1
ATOM 7940 N N . ASP B 1 442 ? -18.578 39.688 2.537 1 91.19 442 ASP B N 1
ATOM 7941 C CA . ASP B 1 442 ? -20 39.844 2.828 1 91.19 442 ASP B CA 1
ATOM 7942 C C . ASP B 1 442 ? -20.359 39.188 4.152 1 91.19 442 ASP B C 1
ATOM 7944 O O . ASP B 1 442 ? -19.562 38.438 4.73 1 91.19 442 ASP B O 1
ATOM 7948 N N . GLY B 1 443 ? -21.547 39.5 4.625 1 94.44 443 GLY B N 1
ATOM 7949 C CA . GLY B 1 443 ? -22 39.031 5.922 1 94.44 443 GLY B CA 1
ATOM 7950 C C . GLY B 1 443 ? -21.953 37.5 6.055 1 94.44 443 GLY B C 1
ATOM 7951 O O . GLY B 1 443 ? -21.359 36.969 6.992 1 94.44 443 GLY B O 1
ATOM 7952 N N . PRO B 1 444 ? -22.531 36.844 5.09 1 95.19 444 PRO B N 1
ATOM 7953 C CA . PRO B 1 444 ? -22.531 35.375 5.191 1 95.19 444 PRO B CA 1
ATOM 7954 C C . PRO B 1 444 ? -21.125 34.781 5.184 1 95.19 444 PRO B C 1
ATOM 7956 O O . PRO B 1 444 ? -20.844 33.812 5.891 1 95.19 444 PRO B O 1
ATOM 7959 N N . THR B 1 445 ? -20.25 35.344 4.398 1 94.69 445 THR B N 1
ATOM 7960 C CA . THR B 1 445 ? -18.875 34.875 4.375 1 94.69 445 THR B CA 1
ATOM 7961 C C . THR B 1 445 ? -18.203 35.062 5.73 1 94.69 445 THR B C 1
ATOM 7963 O O . THR B 1 445 ? -17.484 34.188 6.215 1 94.69 445 THR B O 1
ATOM 7966 N N . VAL B 1 446 ? -18.5 36.25 6.289 1 95.56 446 VAL B N 1
ATOM 7967 C CA . VAL B 1 446 ? -17.922 36.531 7.598 1 95.56 446 VAL B CA 1
ATOM 7968 C C . VAL B 1 446 ? -18.484 35.562 8.641 1 95.56 446 VAL B C 1
ATOM 7970 O O . VAL B 1 446 ? -17.75 35.094 9.5 1 95.56 446 VAL B O 1
ATOM 7973 N N . ALA B 1 447 ? -19.719 35.25 8.562 1 97.19 447 ALA B N 1
ATOM 7974 C CA . ALA B 1 447 ? -20.328 34.312 9.477 1 97.19 447 ALA B CA 1
ATOM 7975 C C . ALA B 1 447 ? -19.688 32.938 9.367 1 97.19 447 ALA B C 1
ATOM 7977 O O . ALA B 1 447 ? -19.359 32.312 10.375 1 97.19 447 ALA B O 1
ATOM 7978 N N . GLN B 1 448 ? -19.516 32.5 8.188 1 95.94 448 GLN B N 1
ATOM 7979 C CA . GLN B 1 448 ? -18.891 31.203 7.953 1 95.94 448 GLN B CA 1
ATOM 7980 C C . GLN B 1 448 ? -17.453 31.188 8.461 1 95.94 448 GLN B C 1
ATOM 7982 O O . GLN B 1 448 ? -16.984 30.172 8.984 1 95.94 448 GLN B O 1
ATOM 7987 N N . ARG B 1 449 ? -16.766 32.281 8.258 1 95.94 449 ARG B N 1
ATOM 7988 C CA . ARG B 1 449 ? -15.391 32.375 8.703 1 95.94 449 ARG B CA 1
ATOM 7989 C C . ARG B 1 449 ? -15.297 32.219 10.219 1 95.94 449 ARG B C 1
ATOM 7991 O O . ARG B 1 449 ? -14.359 31.609 10.734 1 95.94 449 ARG B O 1
ATOM 7998 N N . ILE B 1 450 ? -16.234 32.812 10.93 1 97 450 ILE B N 1
ATOM 7999 C CA . ILE B 1 450 ? -16.219 32.719 12.383 1 97 450 ILE B CA 1
ATOM 8000 C C . ILE B 1 450 ? -16.5 31.281 12.82 1 97 450 ILE B C 1
ATOM 8002 O O . ILE B 1 450 ? -15.836 30.766 13.727 1 97 450 ILE B O 1
ATOM 8006 N N . GLU B 1 451 ? -17.406 30.641 12.148 1 97 451 GLU B N 1
ATOM 8007 C CA . GLU B 1 451 ? -17.703 29.234 12.469 1 97 451 GLU B CA 1
ATOM 8008 C C . GLU B 1 451 ? -16.484 28.359 12.25 1 97 451 GLU B C 1
ATOM 8010 O O . GLU B 1 451 ? -16.125 27.547 13.109 1 97 451 GLU B O 1
ATOM 8015 N N . ARG B 1 452 ? -15.828 28.547 11.164 1 95.38 452 ARG B N 1
ATOM 8016 C CA . ARG B 1 452 ? -14.648 27.734 10.836 1 95.38 452 ARG B CA 1
ATOM 8017 C C . ARG B 1 452 ? -13.5 28.031 11.797 1 95.38 452 ARG B C 1
ATOM 8019 O O . ARG B 1 452 ? -12.719 27.141 12.125 1 95.38 452 ARG B O 1
ATOM 8026 N N . ALA B 1 453 ? -13.422 29.281 12.188 1 95.44 453 ALA B N 1
ATOM 8027 C CA . ALA B 1 453 ? -12.367 29.656 13.117 1 95.44 453 ALA B CA 1
ATOM 8028 C C . ALA B 1 453 ? -12.516 28.922 14.445 1 95.44 453 ALA B C 1
ATOM 8030 O O . ALA B 1 453 ? -11.523 28.469 15.023 1 95.44 453 ALA B O 1
ATOM 8031 N N . TRP B 1 454 ? -13.688 28.781 14.906 1 94.19 454 TRP B N 1
ATOM 8032 C CA . TRP B 1 454 ? -13.906 28.078 16.172 1 94.19 454 TRP B CA 1
ATOM 8033 C C . TRP B 1 454 ? -13.68 26.578 15.992 1 94.19 454 TRP B C 1
ATOM 8035 O O . TRP B 1 454 ? -13.211 25.906 16.922 1 94.19 454 TRP B O 1
ATOM 8045 N N . ASP B 1 455 ? -14.031 26.047 14.836 1 93.69 455 ASP B N 1
ATOM 8046 C CA . ASP B 1 455 ? -13.688 24.656 14.547 1 93.69 455 ASP B CA 1
ATOM 8047 C C . ASP B 1 455 ? -12.18 24.453 14.586 1 93.69 455 ASP B C 1
ATOM 8049 O O . ASP B 1 455 ? -11.703 23.453 15.125 1 93.69 455 ASP B O 1
ATOM 8053 N N . MET B 1 456 ? -11.477 25.391 13.961 1 92.44 456 MET B N 1
ATOM 8054 C CA . MET B 1 456 ? -10.016 25.312 13.977 1 92.44 456 MET B CA 1
ATOM 8055 C C . MET B 1 456 ? -9.484 25.359 15.398 1 92.44 456 MET B C 1
ATOM 8057 O O . MET B 1 456 ? -8.477 24.719 15.711 1 92.44 456 MET B O 1
ATOM 8061 N N . ASN B 1 457 ? -10.133 26.172 16.203 1 90.81 457 ASN B N 1
ATOM 8062 C CA . ASN B 1 457 ? -9.742 26.219 17.609 1 90.81 457 ASN B CA 1
ATOM 8063 C C . ASN B 1 457 ? -9.82 24.844 18.266 1 90.81 457 ASN B C 1
ATOM 8065 O O . ASN B 1 457 ? -8.961 24.5 19.078 1 90.81 457 ASN B O 1
ATOM 8069 N N . ASN B 1 458 ? -10.828 24.125 18 1 88.88 458 ASN B N 1
ATOM 8070 C CA . ASN B 1 458 ? -10.938 22.75 18.5 1 88.88 458 ASN B CA 1
ATOM 8071 C C . ASN B 1 458 ? -9.797 21.875 18.016 1 88.88 458 ASN B C 1
ATOM 8073 O O . ASN B 1 458 ? -9.266 21.047 18.766 1 88.88 458 ASN B O 1
ATOM 8077 N N . ILE B 1 459 ? -9.516 22.031 16.75 1 90.25 459 ILE B N 1
ATOM 8078 C CA . ILE B 1 459 ? -8.469 21.219 16.156 1 90.25 459 ILE B CA 1
ATOM 8079 C C . ILE B 1 459 ? -7.129 21.531 16.812 1 90.25 459 ILE B C 1
ATOM 8081 O O . ILE B 1 459 ? -6.324 20.625 17.062 1 90.25 459 ILE B O 1
ATOM 8085 N N . PHE B 1 460 ? -6.879 22.828 17.016 1 87.56 460 PHE B N 1
ATOM 8086 C CA . PHE B 1 460 ? -5.641 23.219 17.688 1 87.56 460 PHE B CA 1
ATOM 8087 C C . PHE B 1 460 ? -5.582 22.625 19.094 1 87.56 460 PHE B C 1
ATOM 8089 O O . PHE B 1 460 ? -4.523 22.188 19.547 1 87.56 460 PHE B O 1
ATOM 8096 N N . ALA B 1 461 ? -6.664 22.656 19.719 1 83.44 461 ALA B N 1
ATOM 8097 C CA . ALA B 1 461 ? -6.719 22.047 21.031 1 83.44 461 ALA B CA 1
ATOM 8098 C C . ALA B 1 461 ? -6.434 20.547 20.969 1 83.44 461 ALA B C 1
ATOM 8100 O O . ALA B 1 461 ? -5.75 20 21.828 1 83.44 461 ALA B O 1
ATOM 8101 N N . PHE B 1 462 ? -6.977 19.953 19.969 1 83.5 462 PHE B N 1
ATOM 8102 C CA . PHE B 1 462 ? -6.734 18.547 19.719 1 83.5 462 PHE B CA 1
ATOM 8103 C C . PHE B 1 462 ? -5.246 18.281 19.516 1 83.5 462 PHE B C 1
ATOM 8105 O O . PHE B 1 462 ? -4.707 17.297 20.047 1 83.5 462 PHE B O 1
ATOM 8112 N N . GLY B 1 463 ? -4.656 18.969 18.766 1 81 463 GLY B N 1
ATOM 8113 C CA . GLY B 1 463 ? -3.244 18.781 18.469 1 81 463 GLY B CA 1
ATOM 8114 C C . GLY B 1 463 ? -2.348 19 19.672 1 81 463 GLY B C 1
ATOM 8115 O O . GLY B 1 463 ? -1.287 18.391 19.781 1 81 463 GLY B O 1
ATOM 8116 N N . ARG B 1 464 ? -2.758 19.844 20.516 1 78.12 464 ARG B N 1
ATOM 8117 C CA . ARG B 1 464 ? -1.9 20.219 21.625 1 78.12 464 ARG B CA 1
ATOM 8118 C C . ARG B 1 464 ? -2.176 19.328 22.844 1 78.12 464 ARG B C 1
ATOM 8120 O O . ARG B 1 464 ? -1.281 19.078 23.656 1 78.12 464 ARG B O 1
ATOM 8127 N N . SER B 1 465 ? -3.295 18.844 23 1 75.88 465 SER B N 1
ATOM 8128 C CA . SER B 1 465 ? -3.684 18.172 24.234 1 75.88 465 SER B CA 1
ATOM 8129 C C . SER B 1 465 ? -4.145 16.75 23.969 1 75.88 465 SER B C 1
ATOM 8131 O O . SER B 1 465 ? -5.211 16.328 24.422 1 75.88 465 SER B O 1
ATOM 8133 N N . ILE B 1 466 ? -3.361 16.016 23.469 1 74.75 466 ILE B N 1
ATOM 8134 C CA . ILE B 1 466 ? -3.74 14.648 23.109 1 74.75 466 ILE B CA 1
ATOM 8135 C C . ILE B 1 466 ? -3.9 13.805 24.375 1 74.75 466 ILE B C 1
ATOM 8137 O O . ILE B 1 466 ? -4.707 12.875 24.406 1 74.75 466 ILE B O 1
ATOM 8141 N N . ASP B 1 467 ? -3.211 14.172 25.391 1 71 467 ASP B N 1
ATOM 8142 C CA . ASP B 1 467 ? -3.242 13.398 26.625 1 71 467 ASP B CA 1
ATOM 8143 C C . ASP B 1 467 ? -4.516 13.68 27.422 1 71 467 ASP B C 1
ATOM 8145 O O . ASP B 1 467 ? -4.855 12.945 28.344 1 71 467 ASP B O 1
ATOM 8149 N N . ARG B 1 468 ? -5.199 14.695 26.984 1 72.75 468 ARG B N 1
ATOM 8150 C CA . ARG B 1 468 ? -6.363 15.109 27.766 1 72.75 468 ARG B CA 1
ATOM 8151 C C . ARG B 1 468 ? -7.656 14.734 27.047 1 72.75 468 ARG B C 1
ATOM 8153 O O . ARG B 1 468 ? -8.742 15.141 27.469 1 72.75 468 ARG B O 1
ATOM 8160 N N . ILE B 1 469 ? -7.566 14.008 26.078 1 79.19 469 ILE B N 1
ATOM 8161 C CA . ILE B 1 469 ? -8.742 13.672 25.281 1 79.19 469 ILE B CA 1
ATOM 8162 C C . ILE B 1 469 ? -8.891 12.156 25.188 1 79.19 469 ILE B C 1
ATOM 8164 O O . ILE B 1 469 ? -7.902 11.422 25.281 1 79.19 469 ILE B O 1
ATOM 8168 N N . ASP B 1 470 ? -10.156 11.758 25.141 1 79.25 470 ASP B N 1
ATOM 8169 C CA . ASP B 1 470 ? -10.414 10.359 24.812 1 79.25 470 ASP B CA 1
ATOM 8170 C C . ASP B 1 470 ? -10.117 10.07 23.344 1 79.25 470 ASP B C 1
ATOM 8172 O O . ASP B 1 470 ? -10.773 10.617 22.453 1 79.25 470 ASP B O 1
ATOM 8176 N N . LEU B 1 471 ? -9.102 9.32 23.219 1 87.62 471 LEU B N 1
ATOM 8177 C CA . LEU B 1 471 ? -8.617 9.078 21.859 1 87.62 471 LEU B CA 1
ATOM 8178 C C . LEU B 1 471 ? -8.703 7.598 21.5 1 87.62 471 LEU B C 1
ATOM 8180 O O . LEU B 1 471 ? -8.336 6.742 22.312 1 87.62 471 LEU B O 1
ATOM 8184 N N . SER B 1 472 ? -9.375 7.328 20.406 1 87.94 472 SER B N 1
ATOM 8185 C CA . SER B 1 472 ? -9.375 5.992 19.828 1 87.94 472 SER B CA 1
ATOM 8186 C C . SER B 1 472 ? -8.602 5.965 18.516 1 87.94 472 SER B C 1
ATOM 8188 O O . SER B 1 472 ? -8.852 6.789 17.625 1 87.94 472 SER B O 1
ATOM 8190 N N . THR B 1 473 ? -7.645 5.188 18.422 1 87.75 473 THR B N 1
ATOM 8191 C CA . THR B 1 473 ? -6.859 5.031 17.203 1 87.75 473 THR B CA 1
ATOM 8192 C C . THR B 1 473 ? -7.078 3.652 16.578 1 87.75 473 THR B C 1
ATOM 8194 O O . THR B 1 473 ? -6.996 2.639 17.281 1 87.75 473 THR B O 1
ATOM 8197 N N . THR B 1 474 ? -7.434 3.662 15.383 1 84.94 474 THR B N 1
ATOM 8198 C CA . THR B 1 474 ? -7.613 2.422 14.641 1 84.94 474 THR B CA 1
ATOM 8199 C C . THR B 1 474 ? -6.555 2.287 13.547 1 84.94 474 THR B C 1
ATOM 8201 O O . THR B 1 474 ? -6.422 3.162 12.688 1 84.94 474 THR B O 1
ATOM 8204 N N . ILE B 1 475 ? -5.746 1.309 13.602 1 81.5 475 ILE B N 1
ATOM 8205 C CA . ILE B 1 475 ? -4.719 1.045 12.602 1 81.5 475 ILE B CA 1
ATOM 8206 C C . ILE B 1 475 ? -5.156 -0.109 11.703 1 81.5 475 ILE B C 1
ATOM 8208 O O . ILE B 1 475 ? -5.551 -1.17 12.195 1 81.5 475 ILE B O 1
ATOM 8212 N N . GLU B 1 476 ? -5.102 0.198 10.43 1 78.81 476 GLU B N 1
ATOM 8213 C CA . GLU B 1 476 ? -5.434 -0.818 9.438 1 78.81 476 GLU B CA 1
ATOM 8214 C C . GLU B 1 476 ? -4.184 -1.536 8.938 1 78.81 476 GLU B C 1
ATOM 8216 O O . GLU B 1 476 ? -3.217 -0.894 8.523 1 78.81 476 GLU B O 1
ATOM 8221 N N . THR B 1 477 ? -4.055 -2.822 9.164 1 73.12 477 THR B N 1
ATOM 8222 C CA . THR B 1 477 ? -2.977 -3.637 8.617 1 73.12 477 THR B CA 1
ATOM 8223 C C . THR B 1 477 ? -3.473 -4.461 7.43 1 73.12 477 THR B C 1
ATOM 8225 O O . THR B 1 477 ? -4.543 -5.07 7.492 1 73.12 477 THR B O 1
ATOM 8228 N N . ARG B 1 478 ? -2.707 -4.332 6.273 1 71 478 ARG B N 1
ATOM 8229 C CA . ARG B 1 478 ? -3.08 -5.062 5.066 1 71 478 ARG B CA 1
ATOM 8230 C C . ARG B 1 478 ? -2.195 -6.289 4.871 1 71 478 ARG B C 1
ATOM 8232 O O . ARG B 1 478 ? -0.971 -6.172 4.777 1 71 478 ARG B O 1
ATOM 8239 N N . VAL B 1 479 ? -2.787 -7.398 5.105 1 71.12 479 VAL B N 1
ATOM 8240 C CA . VAL B 1 479 ? -2.09 -8.648 4.805 1 71.12 479 VAL B CA 1
ATOM 8241 C C . VAL B 1 479 ? -2.707 -9.305 3.574 1 71.12 479 VAL B C 1
ATOM 8243 O O . VAL B 1 479 ? -3.934 -9.367 3.445 1 71.12 479 VAL B O 1
ATOM 8246 N N . ASN B 1 480 ? -1.766 -9.562 2.559 1 76.56 480 ASN B N 1
ATOM 8247 C CA . ASN B 1 480 ? -2.279 -10.258 1.382 1 76.56 480 ASN B CA 1
ATOM 8248 C C . ASN B 1 480 ? -2.543 -11.727 1.672 1 76.56 480 ASN B C 1
ATOM 8250 O O . ASN B 1 480 ? -1.669 -12.43 2.184 1 76.56 480 ASN B O 1
ATOM 8254 N N . LYS B 1 481 ? -3.754 -12.109 1.522 1 82 481 LYS B N 1
ATOM 8255 C CA . LYS B 1 481 ? -4.156 -13.5 1.72 1 82 481 LYS B CA 1
ATOM 8256 C C . LYS B 1 481 ? -4.516 -14.164 0.392 1 82 481 LYS B C 1
ATOM 8258 O O . LYS B 1 481 ? -4.977 -13.5 -0.537 1 82 481 LYS B O 1
ATOM 8263 N N . TYR B 1 482 ? -4.188 -15.523 0.312 1 86.56 482 TYR B N 1
ATOM 8264 C CA . TYR B 1 482 ? -4.605 -16.297 -0.854 1 86.56 482 TYR B CA 1
ATOM 8265 C C . TYR B 1 482 ? -6.086 -16.641 -0.772 1 86.56 482 TYR B C 1
ATOM 8267 O O . TYR B 1 482 ? -6.598 -16.969 0.304 1 86.56 482 TYR B O 1
ATOM 8275 N N . VAL B 1 483 ? -6.75 -16.438 -1.844 1 86.75 483 VAL B N 1
ATOM 8276 C CA . VAL B 1 483 ? -8.156 -16.812 -1.938 1 86.75 483 VAL B CA 1
ATOM 8277 C C . VAL B 1 483 ? -8.328 -17.938 -2.949 1 86.75 483 VAL B C 1
ATOM 8279 O O . VAL B 1 483 ? -7.82 -17.859 -4.066 1 86.75 483 VAL B O 1
ATOM 8282 N N . TYR B 1 484 ? -9.047 -19 -2.521 1 91.31 484 TYR B N 1
ATOM 8283 C CA . TYR B 1 484 ? -9.266 -20.188 -3.348 1 91.31 484 TYR B CA 1
ATOM 8284 C C . TYR B 1 484 ? -10.688 -20.203 -3.898 1 91.31 484 TYR B C 1
ATOM 8286 O O . TYR B 1 484 ? -11.656 -20.188 -3.137 1 91.31 484 TYR B O 1
ATOM 8294 N N . ASN B 1 485 ? -10.797 -20.188 -5.18 1 90.19 485 ASN B N 1
ATOM 8295 C CA . ASN B 1 485 ? -12.102 -20.328 -5.816 1 90.19 485 ASN B CA 1
ATOM 8296 C C . ASN B 1 485 ? -12.57 -21.781 -5.82 1 90.19 485 ASN B C 1
ATOM 8298 O O . ASN B 1 485 ? -12.023 -22.609 -6.539 1 90.19 485 ASN B O 1
ATOM 8302 N N . LYS B 1 486 ? -13.68 -22.156 -5.188 1 91.19 486 LYS B N 1
ATOM 8303 C CA . LYS B 1 486 ? -14.188 -23.516 -5.039 1 91.19 486 LYS B CA 1
ATOM 8304 C C . LYS B 1 486 ? -14.695 -24.062 -6.367 1 91.19 486 LYS B C 1
ATOM 8306 O O . LYS B 1 486 ? -14.742 -25.266 -6.57 1 91.19 486 LYS B O 1
ATOM 8311 N N . LEU B 1 487 ? -15 -23.156 -7.301 1 91.25 487 LEU B N 1
ATOM 8312 C CA . LEU B 1 487 ? -15.508 -23.578 -8.602 1 91.25 487 LEU B CA 1
ATOM 8313 C C . LEU B 1 487 ? -14.414 -24.297 -9.398 1 91.25 487 LEU B C 1
ATOM 8315 O O . LEU B 1 487 ? -14.711 -25.125 -10.258 1 91.25 487 LEU B O 1
ATOM 8319 N N . ALA B 1 488 ? -13.164 -23.938 -9.055 1 91.5 488 ALA B N 1
ATOM 8320 C CA . ALA B 1 488 ? -12.055 -24.578 -9.758 1 91.5 488 ALA B CA 1
ATOM 8321 C C . ALA B 1 488 ? -11.984 -26.062 -9.445 1 91.5 488 ALA B C 1
ATOM 8323 O O . ALA B 1 488 ? -11.445 -26.844 -10.227 1 91.5 488 ALA B O 1
ATOM 8324 N N . LEU B 1 489 ? -12.609 -26.531 -8.359 1 94 489 LEU B N 1
ATOM 8325 C CA . LEU B 1 489 ? -12.57 -27.922 -7.93 1 94 489 LEU B CA 1
ATOM 8326 C C . LEU B 1 489 ? -13.406 -28.797 -8.852 1 94 489 LEU B C 1
ATOM 8328 O O . LEU B 1 489 ? -13.242 -30.016 -8.875 1 94 489 LEU B O 1
ATOM 8332 N N . PHE B 1 490 ? -14.227 -28.234 -9.688 1 94.06 490 PHE B N 1
ATOM 8333 C CA . PHE B 1 490 ? -15.062 -29.016 -10.594 1 94.06 490 PHE B CA 1
ATOM 8334 C C . PHE B 1 490 ? -14.211 -29.75 -11.625 1 94.06 490 PHE B C 1
ATOM 8336 O O . PHE B 1 490 ? -14.617 -30.781 -12.148 1 94.06 490 PHE B O 1
ATOM 8343 N N . ILE B 1 491 ? -13 -29.266 -11.797 1 94.12 491 ILE B N 1
ATOM 8344 C CA . ILE B 1 491 ? -12.125 -29.891 -12.781 1 94.12 491 ILE B CA 1
ATOM 8345 C C . ILE B 1 491 ? -11.688 -31.266 -12.289 1 94.12 491 ILE B C 1
ATOM 8347 O O . ILE B 1 491 ? -11.25 -32.094 -13.086 1 94.12 491 ILE B O 1
ATOM 8351 N N . LEU B 1 492 ? -11.844 -31.484 -10.977 1 94.94 492 LEU B N 1
ATOM 8352 C CA . LEU B 1 492 ? -11.422 -32.75 -10.406 1 94.94 492 LEU B CA 1
ATOM 8353 C C . LEU B 1 492 ? -12.352 -33.875 -10.844 1 94.94 492 LEU B C 1
ATOM 8355 O O . LEU B 1 492 ? -12.016 -35.062 -10.703 1 94.94 492 LEU B O 1
ATOM 8359 N N . ILE B 1 493 ? -13.477 -33.531 -11.43 1 94.56 493 ILE B N 1
ATOM 8360 C CA . ILE B 1 493 ? -14.406 -34.531 -11.953 1 94.56 493 ILE B CA 1
ATOM 8361 C C . ILE B 1 493 ? -13.773 -35.25 -13.141 1 94.56 493 ILE B C 1
ATOM 8363 O O . ILE B 1 493 ? -14.055 -36.438 -13.383 1 94.56 493 ILE B O 1
ATOM 8367 N N . VAL B 1 494 ? -12.867 -34.594 -13.797 1 93.94 494 VAL B N 1
ATOM 8368 C CA . VAL B 1 494 ? -12.266 -35.125 -15.016 1 93.94 494 VAL B CA 1
ATOM 8369 C C . VAL B 1 494 ? -11.414 -36.344 -14.672 1 93.94 494 VAL B C 1
ATOM 8371 O O . VAL B 1 494 ? -11.664 -37.438 -15.164 1 93.94 494 VAL B O 1
ATOM 8374 N N . PRO B 1 495 ? -10.406 -36.188 -13.812 1 94.25 495 PRO B N 1
ATOM 8375 C CA . PRO B 1 495 ? -9.641 -37.406 -13.469 1 94.25 495 PRO B CA 1
ATOM 8376 C C . PRO B 1 495 ? -10.484 -38.438 -12.734 1 94.25 495 PRO B C 1
ATOM 8378 O O . PRO B 1 495 ? -10.219 -39.625 -12.844 1 94.25 495 PRO B O 1
ATOM 8381 N N . PHE B 1 496 ? -11.555 -38.062 -12.062 1 94.12 496 PHE B N 1
ATOM 8382 C CA . PHE B 1 496 ? -12.422 -39 -11.352 1 94.12 496 PHE B CA 1
ATOM 8383 C C . PHE B 1 496 ? -13.188 -39.875 -12.328 1 94.12 496 PHE B C 1
ATOM 8385 O O . PHE B 1 496 ? -13.18 -41.094 -12.203 1 94.12 496 PHE B O 1
ATOM 8392 N N . LEU B 1 497 ? -13.766 -39.219 -13.266 1 94.69 497 LEU B N 1
ATOM 8393 C CA . LEU B 1 497 ? -14.5 -39.969 -14.281 1 94.69 497 LEU B CA 1
ATOM 8394 C C . LEU B 1 497 ? -13.547 -40.812 -15.125 1 94.69 497 LEU B C 1
ATOM 8396 O O . LEU B 1 497 ? -13.891 -41.906 -15.531 1 94.69 497 LEU B O 1
ATOM 8400 N N . ALA B 1 498 ? -12.406 -40.25 -15.391 1 94.44 498 ALA B N 1
ATOM 8401 C CA . ALA B 1 498 ? -11.422 -41.031 -16.141 1 94.44 498 ALA B CA 1
ATOM 8402 C C . ALA B 1 498 ? -11.078 -42.312 -15.414 1 94.44 498 ALA B C 1
ATOM 8404 O O . ALA B 1 498 ? -10.969 -43.375 -16.047 1 94.44 498 ALA B O 1
ATOM 8405 N N . SER B 1 499 ? -10.969 -42.219 -14.109 1 92.69 499 SER B N 1
ATOM 8406 C CA . SER B 1 499 ? -10.648 -43.406 -13.312 1 92.69 499 SER B CA 1
ATOM 8407 C C . SER B 1 499 ? -11.812 -44.406 -13.297 1 92.69 499 SER B C 1
ATOM 8409 O O . SER B 1 499 ? -11.609 -45.594 -13.445 1 92.69 499 SER B O 1
ATOM 8411 N N . ILE B 1 500 ? -12.953 -43.906 -13.203 1 92.62 500 ILE B N 1
ATOM 8412 C CA . ILE B 1 500 ? -14.125 -44.781 -13.117 1 92.62 500 ILE B CA 1
ATOM 8413 C C . ILE B 1 500 ? -14.328 -45.5 -14.445 1 92.62 500 ILE B C 1
ATOM 8415 O O . ILE B 1 500 ? -14.484 -46.719 -14.469 1 92.62 500 ILE B O 1
ATOM 8419 N N . PHE B 1 501 ? -14.203 -44.781 -15.539 1 94.19 501 PHE B N 1
ATOM 8420 C CA . PHE B 1 501 ? -14.414 -45.375 -16.844 1 94.19 501 PHE B CA 1
ATOM 8421 C C . PHE B 1 501 ? -13.25 -46.312 -17.219 1 94.19 501 PHE B C 1
ATOM 8423 O O . PHE B 1 501 ? -13.438 -47.281 -17.938 1 94.19 501 PHE B O 1
ATOM 8430 N N . GLY B 1 502 ? -12.125 -45.969 -16.734 1 90.62 502 GLY B N 1
ATOM 8431 C CA . GLY B 1 502 ? -10.961 -46.781 -17.047 1 90.62 502 GLY B CA 1
ATOM 8432 C C . GLY B 1 502 ? -10.953 -48.125 -16.297 1 90.62 502 GLY B C 1
ATOM 8433 O O . GLY B 1 502 ? -10.516 -49.125 -16.828 1 90.62 502 GLY B O 1
ATOM 8434 N N . VAL B 1 503 ? -11.477 -48.094 -15.117 1 90.69 503 VAL B N 1
ATOM 8435 C CA . VAL B 1 503 ? -11.422 -49.281 -14.266 1 90.69 503 VAL B CA 1
ATOM 8436 C C . VAL B 1 503 ? -12.742 -50.062 -14.359 1 90.69 503 VAL B C 1
ATOM 8438 O O . VAL B 1 503 ? -12.805 -51.219 -14.016 1 90.69 503 VAL B O 1
ATOM 8441 N N . TRP B 1 504 ? -13.688 -49.469 -14.977 1 89.81 504 TRP B N 1
ATOM 8442 C CA . TRP B 1 504 ? -15.023 -50.062 -15.008 1 89.81 504 TRP B CA 1
ATOM 8443 C C . TRP B 1 504 ? -15.008 -51.438 -15.656 1 89.81 504 TRP B C 1
ATOM 8445 O O . TRP B 1 504 ? -14.633 -51.562 -16.828 1 89.81 504 TRP B O 1
ATOM 8455 N N . ASN B 1 505 ? -15.367 -52.469 -14.992 1 85.31 505 ASN B N 1
ATOM 8456 C CA . ASN B 1 505 ? -15.453 -53.875 -15.422 1 85.31 505 ASN B CA 1
ATOM 8457 C C . ASN B 1 505 ? -14.086 -54.406 -15.82 1 85.31 505 ASN B C 1
ATOM 8459 O O . ASN B 1 505 ? -13.992 -55.312 -16.672 1 85.31 505 ASN B O 1
ATOM 8463 N N . ARG B 1 506 ? -13.086 -53.812 -15.32 1 88.69 506 ARG B N 1
ATOM 8464 C CA . ARG B 1 506 ? -11.758 -54.25 -15.75 1 88.69 506 ARG B CA 1
ATOM 8465 C C . ARG B 1 506 ? -10.828 -54.438 -14.562 1 88.69 506 ARG B C 1
ATOM 8467 O O . ARG B 1 506 ? -9.617 -54.625 -14.734 1 88.69 506 ARG B O 1
ATOM 8474 N N . TRP B 1 507 ? -11.391 -54.312 -13.5 1 84.31 507 TRP B N 1
ATOM 8475 C CA . TRP B 1 507 ? -10.57 -54.531 -12.312 1 84.31 507 TRP B CA 1
ATOM 8476 C C . TRP B 1 507 ? -10.328 -56 -12.062 1 84.31 507 TRP B C 1
ATOM 8478 O O . TRP B 1 507 ? -11.008 -56.625 -11.25 1 84.31 507 TRP B O 1
ATOM 8488 N N . HIS B 1 508 ? -9.43 -56.594 -12.938 1 84.69 508 HIS B N 1
ATOM 8489 C CA . HIS B 1 508 ? -9.016 -58 -12.797 1 84.69 508 HIS B CA 1
ATOM 8490 C C . HIS B 1 508 ? -7.512 -58.094 -12.547 1 84.69 508 HIS B C 1
ATOM 8492 O O . HIS B 1 508 ? -6.727 -57.344 -13.156 1 84.69 508 HIS B O 1
ATOM 8498 N N . VAL B 1 509 ? -7.195 -58.625 -11.445 1 84.94 509 VAL B N 1
ATOM 8499 C CA . VAL B 1 509 ? -5.77 -58.844 -11.195 1 84.94 509 VAL B CA 1
ATOM 8500 C C . VAL B 1 509 ? -5.391 -60.281 -11.477 1 84.94 509 VAL B C 1
ATOM 8502 O O . VAL B 1 509 ? -5.906 -61.188 -10.836 1 84.94 509 VAL B O 1
ATOM 8505 N N . LEU B 1 510 ? -4.613 -60.375 -12.57 1 85.81 510 LEU B N 1
ATOM 8506 C CA . LEU B 1 510 ? -4.211 -61.719 -13.016 1 85.81 510 LEU B CA 1
ATOM 8507 C C . LEU B 1 510 ? -2.812 -62.062 -12.508 1 85.81 510 LEU B C 1
ATOM 8509 O O . LEU B 1 510 ? -2.043 -61.156 -12.148 1 85.81 510 LEU B O 1
ATOM 8513 N N . SER B 1 511 ? -2.646 -63.344 -12.305 1 83.44 511 SER B N 1
ATOM 8514 C CA . SER B 1 511 ? -1.304 -63.812 -11.953 1 83.44 511 SER B CA 1
ATOM 8515 C C . SER B 1 511 ? -0.344 -63.656 -13.133 1 83.44 511 SER B C 1
ATOM 8517 O O . SER B 1 511 ? -0.772 -63.438 -14.266 1 83.44 511 SER B O 1
ATOM 8519 N N . ASP B 1 512 ? 0.95 -63.688 -12.938 1 81.62 512 ASP B N 1
ATOM 8520 C CA . ASP B 1 512 ? 1.973 -63.5 -13.961 1 81.62 512 ASP B CA 1
ATOM 8521 C C . ASP B 1 512 ? 1.886 -64.625 -15.023 1 81.62 512 ASP B C 1
ATOM 8523 O O . ASP B 1 512 ? 2.324 -64.438 -16.156 1 81.62 512 ASP B 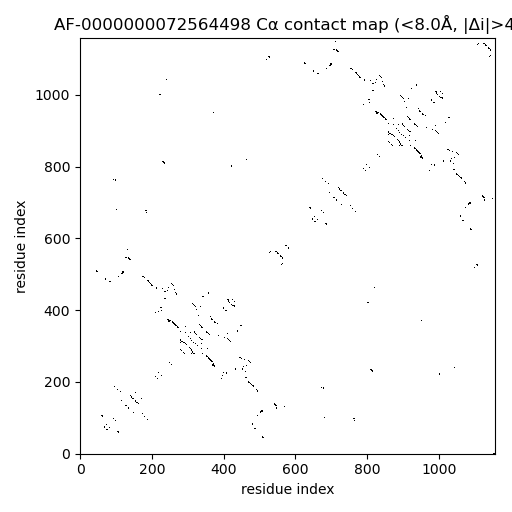O 1
ATOM 8527 N N . GLU B 1 513 ? 1.313 -65.75 -14.688 1 76.81 513 GLU B N 1
ATOM 8528 C CA . GLU B 1 513 ? 1.181 -66.812 -15.641 1 76.81 513 GLU B CA 1
ATOM 8529 C C . GLU B 1 513 ? 0.084 -66.562 -16.656 1 76.81 513 GLU B C 1
ATOM 8531 O O . GLU B 1 513 ? 0.207 -66.938 -17.828 1 76.81 513 GLU B O 1
ATOM 8536 N N . LEU B 1 514 ? -0.871 -65.812 -16.156 1 84.12 514 LEU B N 1
ATOM 8537 C CA . LEU B 1 514 ? -2.002 -65.5 -17.031 1 84.12 514 LEU B CA 1
ATOM 8538 C C . LEU B 1 514 ? -1.792 -64.188 -17.781 1 84.12 514 LEU B C 1
ATOM 8540 O O . LEU B 1 514 ? -2.26 -64.062 -18.922 1 84.12 514 LEU B O 1
ATOM 8544 N N . MET B 1 515 ? -1.085 -63.312 -17.172 1 88.81 515 MET B N 1
ATOM 8545 C CA . MET B 1 515 ? -0.784 -62.031 -17.812 1 88.81 515 MET B CA 1
ATOM 8546 C C . MET B 1 515 ? 0.679 -61.969 -18.234 1 88.81 515 MET B C 1
ATOM 8548 O O . MET B 1 515 ? 1.56 -61.719 -17.422 1 88.81 515 MET B O 1
ATOM 8552 N N . LEU B 1 516 ? 0.917 -62.156 -19.438 1 87.81 516 LEU B N 1
ATOM 8553 C CA . LEU B 1 516 ? 2.281 -62.125 -19.953 1 87.81 516 LEU B CA 1
ATOM 8554 C C . LEU B 1 516 ? 2.775 -60.688 -20.109 1 87.81 516 LEU B C 1
ATOM 8556 O O . LEU B 1 516 ? 3.971 -60.438 -19.969 1 87.81 516 LEU B O 1
ATOM 8560 N N . GLY B 1 517 ? 1.835 -59.781 -20.234 1 88.88 517 GLY B N 1
ATOM 8561 C CA . GLY B 1 517 ? 2.246 -58.406 -20.453 1 88.88 517 GLY B CA 1
ATOM 8562 C C . GLY B 1 517 ? 3.008 -58.219 -21.75 1 88.88 517 GLY B C 1
ATOM 8563 O O . GLY B 1 517 ? 2.994 -59.094 -22.625 1 88.88 517 GLY B O 1
ATOM 8564 N N . TYR B 1 518 ? 3.568 -57.031 -21.906 1 91 518 TYR B N 1
ATOM 8565 C CA . TYR B 1 518 ? 4.359 -56.75 -23.094 1 91 518 TYR B CA 1
ATOM 8566 C C . TYR B 1 518 ? 5.715 -57.438 -23.031 1 91 518 TYR B C 1
ATOM 8568 O O . TYR B 1 518 ? 6.723 -56.812 -22.703 1 91 518 TYR B O 1
ATOM 8576 N N . ASP B 1 519 ? 5.715 -58.625 -23.203 1 91.12 519 ASP B N 1
ATOM 8577 C CA . ASP B 1 519 ? 6.887 -59.5 -23.266 1 91.12 519 ASP B CA 1
ATOM 8578 C C . ASP B 1 519 ? 6.891 -60.312 -24.562 1 91.12 519 ASP B C 1
ATOM 8580 O O . ASP B 1 519 ? 6.344 -61.438 -24.594 1 91.12 519 ASP B O 1
ATOM 8584 N N . PRO B 1 520 ? 7.543 -59.844 -25.531 1 91.25 520 PRO B N 1
ATOM 8585 C CA . PRO B 1 520 ? 7.473 -60.5 -26.859 1 91.25 520 PRO B CA 1
ATOM 8586 C C . PRO B 1 520 ? 7.926 -61.938 -26.828 1 91.25 520 PRO B C 1
ATOM 8588 O O . PRO B 1 520 ? 7.328 -62.812 -27.484 1 91.25 520 PRO B O 1
ATOM 8591 N N . VAL B 1 521 ? 8.883 -62.312 -26.047 1 89.62 521 VAL B N 1
ATOM 8592 C CA . VAL B 1 521 ? 9.453 -63.656 -26.031 1 89.62 521 VAL B CA 1
ATOM 8593 C C . VAL B 1 521 ? 8.469 -64.625 -25.391 1 89.62 521 VAL B C 1
ATOM 8595 O O . VAL B 1 521 ? 8.234 -65.688 -25.906 1 89.62 521 VAL B O 1
ATOM 8598 N N . ARG B 1 522 ? 7.883 -64.25 -24.328 1 88.81 522 ARG B N 1
ATOM 8599 C CA . ARG B 1 522 ? 6.914 -65.125 -23.672 1 88.81 522 ARG B CA 1
ATOM 8600 C C . ARG B 1 522 ? 5.652 -65.25 -24.5 1 88.81 522 ARG B C 1
ATOM 8602 O O . ARG B 1 522 ? 5.023 -66.312 -24.5 1 88.81 522 ARG B O 1
ATOM 8609 N N . ILE B 1 523 ? 5.336 -64.25 -25.188 1 90.75 523 ILE B N 1
ATOM 8610 C CA . ILE B 1 523 ? 4.145 -64.25 -26.031 1 90.75 523 ILE B CA 1
ATOM 8611 C C . ILE B 1 523 ? 4.387 -65.25 -27.203 1 90.75 523 ILE B C 1
ATOM 8613 O O . ILE B 1 523 ? 3.525 -66.062 -27.531 1 90.75 523 ILE B O 1
ATOM 8617 N N . VAL B 1 524 ? 5.555 -65.188 -27.781 1 91.12 524 VAL B N 1
ATOM 8618 C CA . VAL B 1 524 ? 5.887 -66 -28.938 1 91.12 524 VAL B CA 1
ATOM 8619 C C . VAL B 1 524 ? 5.945 -67.438 -28.516 1 91.12 524 VAL B C 1
ATOM 8621 O O . VAL B 1 524 ? 5.637 -68.375 -29.328 1 91.12 524 VAL B O 1
ATOM 8624 N N . ARG B 1 525 ? 6.316 -67.688 -27.344 1 87.25 525 ARG B N 1
ATOM 8625 C CA . ARG B 1 525 ? 6.406 -69.062 -26.844 1 87.25 525 ARG B CA 1
ATOM 8626 C C . ARG B 1 525 ? 5.043 -69.75 -26.859 1 87.25 525 ARG B C 1
ATOM 8628 O O . ARG B 1 525 ? 4.961 -71 -26.922 1 87.25 525 ARG B O 1
ATOM 8635 N N . CYS B 1 526 ? 4.055 -69 -26.859 1 86.38 526 CYS B N 1
ATOM 8636 C CA . CYS B 1 526 ? 2.701 -69.5 -26.891 1 86.38 526 CYS B CA 1
ATOM 8637 C C . CYS B 1 526 ? 2.232 -69.75 -28.328 1 86.38 526 CYS B C 1
ATOM 8639 O O . CYS B 1 526 ? 1.064 -70.062 -28.562 1 86.38 526 CYS B O 1
ATOM 8641 N N . GLY B 1 527 ? 3.105 -69.5 -29.234 1 84.19 527 GLY B N 1
ATOM 8642 C CA . GLY B 1 527 ? 2.783 -69.688 -30.641 1 84.19 527 GLY B CA 1
ATOM 8643 C C . GLY B 1 527 ? 3.086 -71.062 -31.125 1 84.19 527 GLY B C 1
ATOM 8644 O O . GLY B 1 527 ? 3.645 -71.875 -30.391 1 84.19 527 GLY B O 1
ATOM 8645 N N . PRO B 1 528 ? 2.781 -71.438 -32.312 1 84.75 528 PRO B N 1
ATOM 8646 C CA . PRO B 1 528 ? 2.188 -70.562 -33.344 1 84.75 528 PRO B CA 1
ATOM 8647 C C . PRO B 1 528 ? 0.698 -70.375 -33.125 1 84.75 528 PRO B C 1
ATOM 8649 O O . PRO B 1 528 ? 0.106 -70.938 -32.188 1 84.75 528 PRO B O 1
ATOM 8652 N N . LEU B 1 529 ? 0.221 -69.438 -33.875 1 87.44 529 LEU B N 1
ATOM 8653 C CA . LEU B 1 529 ? -1.211 -69.188 -33.844 1 87.44 529 LEU B CA 1
ATOM 8654 C C . LEU B 1 529 ? -1.989 -70.25 -34.562 1 87.44 529 LEU B C 1
ATOM 8656 O O . LEU B 1 529 ? -1.874 -70.375 -35.812 1 87.44 529 LEU B O 1
ATOM 8660 N N . TYR B 1 530 ? -2.729 -71 -33.844 1 83.81 530 TYR B N 1
ATOM 8661 C CA . TYR B 1 530 ? -3.467 -72.125 -34.438 1 83.81 530 TYR B CA 1
ATOM 8662 C C . TYR B 1 530 ? -4.773 -71.625 -35.062 1 83.81 530 TYR B C 1
ATOM 8664 O O . TYR B 1 530 ? -5.395 -70.688 -34.562 1 83.81 530 TYR B O 1
ATOM 8672 N N . GLY B 1 531 ? -5.164 -72.188 -36.156 1 79.94 531 GLY B N 1
ATOM 8673 C CA . GLY B 1 531 ? -6.449 -71.938 -36.781 1 79.94 531 GLY B CA 1
ATOM 8674 C C . GLY B 1 531 ? -6.359 -70.875 -37.906 1 79.94 531 GLY B C 1
ATOM 8675 O O . GLY B 1 531 ? -7.383 -70.438 -38.438 1 79.94 531 GLY B O 1
ATOM 8676 N N . VAL B 1 532 ? -5.164 -70.438 -38.125 1 82.88 532 VAL B N 1
ATOM 8677 C CA . VAL B 1 532 ? -5.012 -69.438 -39.188 1 82.88 532 VAL B CA 1
ATOM 8678 C C . VAL B 1 532 ? -4.078 -70 -40.281 1 82.88 532 VAL B C 1
ATOM 8680 O O . VAL B 1 532 ? -3.006 -70.5 -39.969 1 82.88 532 VAL B O 1
ATOM 8683 N N . ASP B 1 533 ? -4.652 -69.875 -41.5 1 75.69 533 ASP B N 1
ATOM 8684 C CA . ASP B 1 533 ? -3.814 -70.25 -42.625 1 75.69 533 ASP B CA 1
ATOM 8685 C C . ASP B 1 533 ? -2.658 -69.25 -42.781 1 75.69 533 ASP B C 1
ATOM 8687 O O . ASP B 1 533 ? -2.824 -68.062 -42.562 1 75.69 533 ASP B O 1
ATOM 8691 N N . PRO B 1 534 ? -1.504 -69.688 -43 1 73.12 534 PRO B N 1
ATOM 8692 C CA . PRO B 1 534 ? -0.343 -68.812 -43.125 1 73.12 534 PRO B CA 1
ATOM 8693 C C . PRO B 1 534 ? -0.554 -67.75 -44.188 1 73.12 534 PRO B C 1
ATOM 8695 O O . PRO B 1 534 ? 0.08 -66.688 -44.125 1 73.12 534 PRO B O 1
ATOM 8698 N N . SER B 1 535 ? -1.489 -67.938 -45.062 1 72.19 535 SER B N 1
ATOM 8699 C CA . SER B 1 535 ? -1.729 -67 -46.125 1 72.19 535 SER B CA 1
ATOM 8700 C C . SER B 1 535 ? -2.75 -65.938 -45.719 1 72.19 535 SER B C 1
ATOM 8702 O O . SER B 1 535 ? -3.031 -65 -46.469 1 72.19 535 SER B O 1
ATOM 8704 N N . THR B 1 536 ? -3.186 -66.062 -44.531 1 80.75 536 THR B N 1
ATOM 8705 C CA . THR B 1 536 ? -4.199 -65.125 -44.094 1 80.75 536 THR B CA 1
ATOM 8706 C C . THR B 1 536 ? -3.604 -63.719 -43.938 1 80.75 536 THR B C 1
ATOM 8708 O O . THR B 1 536 ? -2.559 -63.531 -43.312 1 80.75 536 THR B O 1
ATOM 8711 N N . THR B 1 537 ? -4.258 -62.781 -44.625 1 77.56 537 THR B N 1
ATOM 8712 C CA . THR B 1 537 ? -3.791 -61.406 -44.594 1 77.56 537 THR B CA 1
ATOM 8713 C C . THR B 1 537 ? -4.047 -60.781 -43.219 1 77.56 537 THR B C 1
ATOM 8715 O O . THR B 1 537 ? -4.828 -61.312 -42.438 1 77.56 537 THR B O 1
ATOM 8718 N N . GLY B 1 538 ? -3.342 -59.75 -42.938 1 77.25 538 GLY B N 1
ATOM 8719 C CA . GLY B 1 538 ? -3.498 -59.031 -41.688 1 77.25 538 GLY B CA 1
ATOM 8720 C C . GLY B 1 538 ? -4.918 -58.531 -41.438 1 77.25 538 GLY B C 1
ATOM 8721 O O . GLY B 1 538 ? -5.422 -58.625 -40.312 1 77.25 538 GLY B O 1
ATOM 8722 N N . GLU B 1 539 ? -5.566 -58.219 -42.469 1 78 539 GLU B N 1
ATOM 8723 C CA . GLU B 1 539 ? -6.926 -57.688 -42.344 1 78 539 GLU B CA 1
ATOM 8724 C C . GLU B 1 539 ? -7.91 -58.812 -42 1 78 539 GLU B C 1
ATOM 8726 O O . GLU B 1 539 ? -8.844 -58.594 -41.219 1 78 539 GLU B O 1
ATOM 8731 N N . GLU B 1 540 ? -7.707 -59.938 -42.562 1 81.56 540 GLU B N 1
ATOM 8732 C CA . GLU B 1 540 ? -8.578 -61.062 -42.25 1 81.56 540 GLU B CA 1
ATOM 8733 C C . GLU B 1 540 ? -8.359 -61.562 -40.812 1 81.56 540 GLU B C 1
ATOM 8735 O O . GLU B 1 540 ? -9.32 -61.938 -40.125 1 81.56 540 GLU B O 1
ATOM 8740 N N . LEU B 1 541 ? -7.113 -61.5 -40.438 1 87 541 LEU B N 1
ATOM 8741 C CA . LEU B 1 541 ? -6.785 -61.906 -39.062 1 87 541 LEU B CA 1
ATOM 8742 C C . LEU B 1 541 ? -7.449 -61 -38.062 1 87 541 LEU B C 1
ATOM 8744 O O . LEU B 1 541 ? -7.887 -61.438 -37 1 87 541 LEU B O 1
ATOM 8748 N N . ASP B 1 542 ? -7.605 -59.812 -38.375 1 86.44 542 ASP B N 1
ATOM 8749 C CA . ASP B 1 542 ? -8.148 -58.812 -37.469 1 86.44 542 ASP B CA 1
ATOM 8750 C C . ASP B 1 542 ? -9.602 -59.125 -37.125 1 86.44 542 ASP B C 1
ATOM 8752 O O . ASP B 1 542 ? -10.07 -58.781 -36.031 1 86.44 542 ASP B O 1
ATOM 8756 N N . LYS B 1 543 ? -10.227 -59.781 -37.969 1 85.56 543 LYS B N 1
ATOM 8757 C CA . LYS B 1 543 ? -11.648 -60.062 -37.75 1 85.56 543 LYS B CA 1
ATOM 8758 C C . LYS B 1 543 ? -11.852 -61.375 -37 1 85.56 543 LYS B C 1
ATOM 8760 O O . LYS B 1 543 ? -12.945 -61.656 -36.531 1 85.56 543 LYS B O 1
ATOM 8765 N N . MET B 1 544 ? -10.797 -62.062 -36.812 1 89.19 544 MET B N 1
ATOM 8766 C CA . MET B 1 544 ? -10.906 -63.375 -36.156 1 89.19 544 MET B CA 1
ATOM 8767 C C . MET B 1 544 ? -10.891 -63.25 -34.656 1 89.19 544 MET B C 1
ATOM 8769 O O . MET B 1 544 ? -10.305 -62.312 -34.094 1 89.19 544 MET B O 1
ATOM 8773 N N . VAL B 1 545 ? -11.625 -64.188 -34.094 1 90 545 VAL B N 1
ATOM 8774 C CA . VAL B 1 545 ? -11.609 -64.25 -32.625 1 90 545 VAL B CA 1
ATOM 8775 C C . VAL B 1 545 ? -10.398 -65 -32.156 1 90 545 VAL B C 1
ATOM 8777 O O . VAL B 1 545 ? -10.055 -66.062 -32.719 1 90 545 VAL B O 1
ATOM 8780 N N . VAL B 1 546 ? -9.688 -64.438 -31.188 1 90.25 546 VAL B N 1
ATOM 8781 C CA . VAL B 1 546 ? -8.461 -65.125 -30.703 1 90.25 546 VAL B CA 1
ATOM 8782 C C . VAL B 1 546 ? -8.602 -65.438 -29.219 1 90.25 546 VAL B C 1
ATOM 8784 O O . VAL B 1 546 ? -9.211 -64.625 -28.469 1 90.25 546 VAL B O 1
ATOM 8787 N N . ALA B 1 547 ? -8.078 -66.562 -28.812 1 88.44 547 ALA B N 1
ATOM 8788 C CA . ALA B 1 547 ? -8.07 -66.938 -27.406 1 88.44 547 ALA B CA 1
ATOM 8789 C C . ALA B 1 547 ? -6.883 -67.875 -27.094 1 88.44 547 ALA B C 1
ATOM 8791 O O . ALA B 1 547 ? -6.328 -68.5 -28 1 88.44 547 ALA B O 1
ATOM 8792 N N . ARG B 1 548 ? -6.48 -67.75 -25.922 1 87.5 548 ARG B N 1
ATOM 8793 C CA . ARG B 1 548 ? -5.41 -68.625 -25.438 1 87.5 548 ARG B CA 1
ATOM 8794 C C . ARG B 1 548 ? -5.961 -69.688 -24.531 1 87.5 548 ARG B C 1
ATOM 8796 O O . ARG B 1 548 ? -6.734 -69.438 -23.609 1 87.5 548 ARG B O 1
ATOM 8803 N N . TYR B 1 549 ? -5.656 -71 -24.906 1 79.69 549 TYR B N 1
ATOM 8804 C CA . TYR B 1 549 ? -6.137 -72.125 -24.141 1 79.69 549 TYR B CA 1
ATOM 8805 C C . TYR B 1 549 ? -4.977 -73 -23.688 1 79.69 549 TYR B C 1
ATOM 8807 O O . TYR B 1 549 ? -3.898 -73 -24.281 1 79.69 549 TYR B O 1
ATOM 8815 N N . MET B 1 550 ? -5.207 -73.625 -22.578 1 77.75 550 MET B N 1
ATOM 8816 C CA . MET B 1 550 ? -4.234 -74.562 -22.094 1 77.75 550 MET B CA 1
ATOM 8817 C C . MET B 1 550 ? -4.367 -75.938 -22.844 1 77.75 550 MET B C 1
ATOM 8819 O O . MET B 1 550 ? -5.469 -76.438 -22.984 1 77.75 550 MET B O 1
ATOM 8823 N N . GLN B 1 551 ? -3.34 -76.188 -23.672 1 65.62 551 GLN B N 1
ATOM 8824 C CA . GLN B 1 551 ? -3.379 -77.5 -24.406 1 65.62 551 GLN B CA 1
ATOM 8825 C C . GLN B 1 551 ? -2.342 -78.438 -23.859 1 65.62 551 GLN B C 1
ATOM 8827 O O . GLN B 1 551 ? -1.238 -78.062 -23.484 1 65.62 551 GLN B O 1
ATOM 8832 N N . ALA B 1 552 ? -2.74 -79.688 -23.469 1 58.5 552 ALA B N 1
ATOM 8833 C CA . ALA B 1 552 ? -1.816 -80.75 -23.062 1 58.5 552 ALA B CA 1
ATOM 8834 C C . ALA B 1 552 ? -1.084 -81.312 -24.266 1 58.5 552 ALA B C 1
ATOM 8836 O O . ALA B 1 552 ? -1.697 -81.562 -25.312 1 58.5 552 ALA B O 1
ATOM 8837 N N . ASP B 1 553 ? 0.203 -81.062 -24.453 1 52.41 553 ASP B N 1
ATOM 8838 C CA . ASP B 1 553 ? 0.943 -81.688 -25.547 1 52.41 553 ASP B CA 1
ATOM 8839 C C . ASP B 1 553 ? 0.936 -83.188 -25.406 1 52.41 553 ASP B C 1
ATOM 8841 O O . ASP B 1 553 ? 0.474 -83.75 -24.406 1 52.41 553 ASP B O 1
ATOM 8845 N N . MET B 1 554 ? 1.289 -83.875 -26.547 1 49.28 554 MET B N 1
ATOM 8846 C CA . MET B 1 554 ? 1.319 -85.375 -26.609 1 49.28 554 MET B CA 1
ATOM 8847 C C . MET B 1 554 ? 2.059 -85.938 -25.406 1 49.28 554 MET B C 1
ATOM 8849 O O . MET B 1 554 ? 1.813 -87.062 -25.031 1 49.28 554 MET B O 1
ATOM 8853 N N . ASP B 1 555 ? 3.004 -85.312 -24.922 1 47.97 555 ASP B N 1
ATOM 8854 C CA . ASP B 1 555 ? 3.807 -85.875 -23.828 1 47.97 555 ASP B CA 1
ATOM 8855 C C . ASP B 1 555 ? 3.238 -85.438 -22.469 1 47.97 555 ASP B C 1
ATOM 8857 O O . ASP B 1 555 ? 3.826 -85.75 -21.438 1 47.97 555 ASP B O 1
ATOM 8861 N N . GLY B 1 556 ? 2.004 -84.875 -22.422 1 52.06 556 GLY B N 1
ATOM 8862 C CA . GLY B 1 556 ? 1.315 -84.562 -21.172 1 52.06 556 GLY B CA 1
ATOM 8863 C C . GLY B 1 556 ? 1.619 -83.188 -20.594 1 52.06 556 GLY B C 1
ATOM 8864 O O . GLY B 1 556 ? 1.164 -82.875 -19.516 1 52.06 556 GLY B O 1
ATOM 8865 N N . GLU B 1 557 ? 2.529 -82.562 -21.25 1 56.28 557 GLU B N 1
ATOM 8866 C CA . GLU B 1 557 ? 2.871 -81.25 -20.656 1 56.28 557 GLU B CA 1
ATOM 8867 C C . GLU B 1 557 ? 1.878 -80.188 -21.094 1 56.28 557 GLU B C 1
ATOM 8869 O O . GLU B 1 557 ? 1.489 -80.125 -22.25 1 56.28 557 GLU B O 1
ATOM 8874 N N . GLN B 1 558 ? 1.304 -79.5 -20.109 1 64.06 558 GLN B N 1
ATOM 8875 C CA . GLN B 1 558 ? 0.28 -78.438 -20.328 1 64.06 558 GLN B CA 1
ATOM 8876 C C . GLN B 1 558 ? 0.904 -77.125 -20.734 1 64.06 558 GLN B C 1
ATOM 8878 O O . GLN B 1 558 ? 1.817 -76.625 -20.062 1 64.06 558 GLN B O 1
ATOM 8883 N N . ARG B 1 559 ? 0.63 -76.688 -22.031 1 75 559 ARG B N 1
ATOM 8884 C CA . ARG B 1 559 ? 1.121 -75.375 -22.469 1 75 559 ARG B CA 1
ATOM 8885 C C . ARG B 1 559 ? -0.02 -74.5 -23 1 75 559 ARG B C 1
ATOM 8887 O O . ARG B 1 559 ? -1.019 -75.062 -23.5 1 75 559 ARG B O 1
ATOM 8894 N N . TYR B 1 560 ? 0.104 -73.188 -22.75 1 81.5 560 TYR B N 1
ATOM 8895 C CA . TYR B 1 560 ? -0.877 -72.25 -23.297 1 81.5 560 TYR B CA 1
ATOM 8896 C C . TYR B 1 560 ? -0.633 -72 -24.797 1 81.5 560 TYR B C 1
ATOM 8898 O O . TYR B 1 560 ? 0.512 -71.875 -25.219 1 81.5 560 TYR B O 1
ATOM 8906 N N . GLN B 1 561 ? -1.67 -72.125 -25.562 1 85.38 561 GLN B N 1
ATOM 8907 C CA . GLN B 1 561 ? -1.566 -71.938 -27.016 1 85.38 561 GLN B CA 1
ATOM 8908 C C . GLN B 1 561 ? -2.662 -71 -27.5 1 85.38 561 GLN B C 1
ATOM 8910 O O . GLN B 1 561 ? -3.805 -71.062 -27.047 1 85.38 561 GLN B O 1
ATOM 8915 N N . PHE B 1 562 ? -2.27 -70.062 -28.438 1 88.81 562 PHE B N 1
ATOM 8916 C CA . PHE B 1 562 ? -3.227 -69.125 -29.047 1 88.81 562 PHE B CA 1
ATOM 8917 C C . PHE B 1 562 ? -3.969 -69.812 -30.188 1 88.81 562 PHE B C 1
ATOM 8919 O O . PHE B 1 562 ? -3.369 -70.562 -30.984 1 88.81 562 PHE B O 1
ATOM 8926 N N . VAL B 1 563 ? -5.219 -69.625 -30.172 1 86.19 563 VAL B N 1
ATOM 8927 C CA . VAL B 1 563 ? -6.059 -70.125 -31.25 1 86.19 563 VAL B CA 1
ATOM 8928 C C . VAL B 1 563 ? -6.902 -69 -31.844 1 86.19 563 VAL B C 1
ATOM 8930 O O . VAL B 1 563 ? -7.391 -68.125 -31.109 1 86.19 563 VAL B O 1
ATOM 8933 N N . ALA B 1 564 ? -6.902 -68.875 -33.156 1 88.69 564 ALA B N 1
ATOM 8934 C CA . ALA B 1 564 ? -7.758 -67.938 -33.844 1 88.69 564 ALA B CA 1
ATOM 8935 C C . ALA B 1 564 ? -8.844 -68.688 -34.625 1 88.69 564 ALA B C 1
ATOM 8937 O O . ALA B 1 564 ? -8.602 -69.75 -35.219 1 88.69 564 ALA B O 1
ATOM 8938 N N . SER B 1 565 ? -10.094 -68.312 -34.531 1 82.31 565 SER B N 1
ATOM 8939 C CA . SER B 1 565 ? -11.18 -69 -35.25 1 82.31 565 SER B CA 1
ATOM 8940 C C . SER B 1 565 ? -12.125 -67.938 -35.844 1 82.31 565 SER B C 1
ATOM 8942 O O . SER B 1 565 ? -12.328 -66.875 -35.312 1 82.31 565 SER B O 1
ATOM 8944 N N . SER B 1 566 ? -12.445 -68.188 -37.156 1 71.12 566 SER B N 1
ATOM 8945 C CA . SER B 1 566 ? -13.453 -67.312 -37.812 1 71.12 566 SER B CA 1
ATOM 8946 C C . SER B 1 566 ? -14.852 -67.625 -37.281 1 71.12 566 SER B C 1
ATOM 8948 O O . SER B 1 566 ? -15.75 -66.812 -37.375 1 71.12 566 SER B O 1
ATOM 8950 N N . VAL B 1 567 ? -15.148 -69 -36.812 1 56.91 567 VAL B N 1
ATOM 8951 C CA . VAL B 1 567 ? -16.453 -69.438 -36.344 1 56.91 567 VAL B CA 1
ATOM 8952 C C . VAL B 1 567 ? -16.438 -69.562 -34.844 1 56.91 567 VAL B C 1
ATOM 8954 O O . VAL B 1 567 ? -15.375 -69.75 -34.219 1 56.91 567 VAL B O 1
ATOM 8957 N N . GLU B 1 568 ? -17.609 -69.375 -34.094 1 49.5 568 GLU B N 1
ATOM 8958 C CA . GLU B 1 568 ? -17.797 -69.562 -32.688 1 49.5 568 GLU B CA 1
ATOM 8959 C C . GLU B 1 568 ? -17.266 -70.938 -32.219 1 49.5 568 GLU B C 1
ATOM 8961 O O . GLU B 1 568 ? -17.609 -71.938 -32.812 1 49.5 568 GLU B O 1
ATOM 8966 N N . PHE B 1 569 ? -16.172 -71.062 -31.984 1 45.97 569 PHE B N 1
ATOM 8967 C CA . PHE B 1 569 ? -15.711 -72.438 -31.641 1 45.97 569 PHE B CA 1
ATOM 8968 C C . PHE B 1 569 ? -15.977 -72.75 -30.156 1 45.97 569 PHE B C 1
ATOM 8970 O O . PHE B 1 569 ? -15.906 -71.812 -29.328 1 45.97 569 PHE B O 1
ATOM 8977 N N . VAL B 1 570 ? -17 -73.688 -29.812 1 38.06 570 VAL B N 1
ATOM 8978 C CA . VAL B 1 570 ? -17.344 -74.188 -28.5 1 38.06 570 VAL B CA 1
ATOM 8979 C C . VAL B 1 570 ? -16.188 -75.062 -27.938 1 38.06 570 VAL B C 1
ATOM 8981 O O . VAL B 1 570 ? -15.758 -76 -28.547 1 38.06 570 VAL B O 1
ATOM 8984 N N . ALA B 1 571 ? -15.359 -74.562 -27.281 1 39.12 571 ALA B N 1
ATOM 8985 C CA . ALA B 1 571 ? -14.336 -75.312 -26.547 1 39.12 571 ALA B CA 1
ATOM 8986 C C . ALA B 1 571 ? -14.969 -76.25 -25.516 1 39.12 571 ALA B C 1
ATOM 8988 O O . ALA B 1 571 ? -15.711 -75.812 -24.641 1 39.12 571 ALA B O 1
ATOM 8989 N N . GLU B 1 572 ? -15.594 -77.5 -25.75 1 33.31 572 GLU B N 1
ATOM 8990 C CA . GLU B 1 572 ? -16.094 -78.438 -24.75 1 33.31 572 GLU B CA 1
ATOM 8991 C C . GLU B 1 572 ? -14.984 -78.875 -23.781 1 33.31 572 GLU B C 1
ATOM 8993 O O . GLU B 1 572 ? -13.906 -79.25 -24.219 1 33.31 572 GLU B O 1
ATOM 8998 N N . PRO B 1 573 ? -15.086 -78.562 -22.578 1 36.19 573 PRO B N 1
ATOM 8999 C CA . PRO B 1 573 ? -14.195 -79.062 -21.516 1 36.19 573 PRO B CA 1
ATOM 9000 C C . PRO B 1 573 ? -14.109 -80.562 -21.484 1 36.19 573 PRO B C 1
ATOM 9002 O O . PRO B 1 573 ? -15.133 -81.25 -21.438 1 36.19 573 PRO B O 1
ATOM 9005 N N . ARG B 1 574 ? -13.211 -81.312 -22.141 1 33.94 574 ARG B N 1
ATOM 9006 C CA . ARG B 1 574 ? -13.219 -82.75 -21.984 1 33.94 574 ARG B CA 1
ATOM 9007 C C . ARG B 1 574 ? -12.828 -83.188 -20.562 1 33.94 574 ARG B C 1
ATOM 9009 O O . ARG B 1 574 ? -11.82 -82.688 -20.047 1 33.94 574 ARG B O 1
ATOM 9016 N N . THR B 1 575 ? -13.789 -83.625 -19.734 1 29.23 575 THR B N 1
ATOM 9017 C CA . THR B 1 575 ? -13.602 -84.375 -18.5 1 29.23 575 THR B CA 1
ATOM 9018 C C . THR B 1 575 ? -12.633 -85.562 -18.688 1 29.23 575 THR B C 1
ATOM 9020 O O . THR B 1 575 ? -12.758 -86.312 -19.656 1 29.23 575 THR B O 1
ATOM 9023 N N . PRO B 1 576 ? -11.484 -85.438 -18.062 1 29.61 576 PRO B N 1
ATOM 9024 C CA . PRO B 1 576 ? -10.625 -86.625 -18.125 1 29.61 576 PRO B CA 1
ATOM 9025 C C . PRO B 1 576 ? -11.375 -87.938 -17.828 1 29.61 576 PRO B C 1
ATOM 9027 O O . PRO B 1 576 ? -12.195 -87.938 -16.906 1 29.61 576 PRO B O 1
ATOM 9030 N N . LYS B 1 577 ? -11.664 -88.75 -18.812 1 28.45 577 LYS B N 1
ATOM 9031 C CA . LYS B 1 577 ? -12.211 -90.062 -18.547 1 28.45 577 LYS B CA 1
ATOM 9032 C C . LYS B 1 577 ? -11.273 -90.875 -17.656 1 28.45 577 LYS B C 1
ATOM 9034 O O . LYS B 1 577 ? -10.078 -90.938 -17.938 1 28.45 577 LYS B O 1
ATOM 9039 N N . HIS B 1 578 ? -11.539 -91 -16.312 1 24.69 578 HIS B N 1
ATOM 9040 C CA . HIS B 1 578 ? -11.039 -92 -15.375 1 24.69 578 HIS B CA 1
ATOM 9041 C C . HIS B 1 578 ? -11.211 -93.375 -15.93 1 24.69 578 HIS B C 1
ATOM 9043 O O . HIS B 1 578 ? -12.336 -93.875 -16.125 1 24.69 578 HIS B O 1
ATOM 9049 N N . GLY B 1 579 ? -10.773 -93.75 -17.078 1 21.94 579 GLY B N 1
ATOM 9050 C CA . GLY B 1 579 ? -10.586 -95.25 -17.047 1 21.94 579 GLY B CA 1
ATOM 9051 C C . GLY B 1 579 ? -9.367 -95.625 -16.266 1 21.94 579 GLY B C 1
ATOM 9052 O O . GLY B 1 579 ? -8.445 -94.875 -16.047 1 21.94 579 GLY B O 1
#

Organism: Arthroderma benhamiae (strain ATCC MYA-4681 / CBS 112371) (NCBI:txid663331)

Sequence (1158 aa):
MQYITIDSCFDHGHISSWARSSITLCCSHRPDAMDFFTRFYTAYSRPVKVAISISLALVILFAYILLIVLFTSPQALHIDSLLYVGDNPASRTRFTPQVAVALLSAILTGATIALATRCVDESLWNHLTPSTAADRITAAESRNLALWSVSAVARIRYLFVGGSWALRLSAVLLLAGVAVNPILVSGISQTPDLTFETAFQPRNRSYNDFSGFLDDVNTWYASGTTRDLLGEAAFLTSLHSLNAPAAHVCNTPLCRANARMAGFQASCTSDEIPNPDRIGLKPSSFRNIRRQLFCSPKRSSRDRDVCVDLESSDPETAAMFTNQRATETDGDFTTVFGAYVYNWYTGQAERSIYTVDCRVRYGWVNVTQVGSNPPEVIRSSFQVVGQDELPRSAGYLPRIYGGDLLESSPWNFSGGAYGANGEKIVKYPIGVALLGWKETADGPTVAQRIERAWDMNNIFAFGRSIDRIDLSTTIETRVNKYVYNKLALFILIVPFLASIFGVWNRWHVLSDELMLGYDPVRIVRCGPLYGVDPSTTGEELDKMVVARYMQADMDGEQRYQFVASSVEFVAEPRTPKHGMQYITIDSCFDHGHISSWARSSITLCCSHRPDAMDFFTRFYTAYSRPVKVAISISLALVILFAYILLIVLFTSPQALHIDSLLYVGDNPASRTRFTPQVAVALLSAILTGATIALATRCVDESLWNHLTPSTAADRITAAESRNLALWSVSAVARIRYLFVGGSWALRLSAVLLLAGVAVNPILVSGISQTPDLTFETAFQPRNRSYNDFSGFLDDVNTWYASGTTRDLLGEAAFLTSLHSLNAPAAHVCNTPLCRANARMAGFQASCTSDEIPNPDRIGLKPSSFRNIRRQLFCSPKRSSRDRDVCVDLESSDPETAAMFTNQRATETDGDFTTVFGAYVYNWYTGQAERSIYTVDCRVRYGWVNVTQVGSNPPEVIRSSFQVVGQDELPRSAGYLPRIYGGDLLESSPWNFSGGAYGANGEKIVKYPIGVALLGWKETADGPTVAQRIERAWDMNNIFAFGRSIDRIDLSTTIETRVNKYVYNKLALFILIVPFLASIFGVWNRWHVLSDELMLGYDPVRIVRCGPLYGVDPSTTGEELDKMVVARYMQADMDGEQRYQFVASSVEFVAEPRTPKHG

Radius of gyration: 52.68 Å; Cα contacts (8 Å, |Δi|>4): 2355; chains: 2; bounding box: 76×164×107 Å